Protein 5LKY (pdb70)

Solvent-accessible surface area: 39377 Å² total

GO terms:
  GO:0008747 N-acetylneuraminate lyase activity (F, EXP)

CATH classification: 3.20.20.70

Organism: Staphylococcus aureus (strain NCTC 8325 / PS 47) (NCBI:txid93061)

Structure (mmCIF, N/CA/C/O backbone):
data_5LKY
#
_entry.id   5LKY
#
_cell.length_a   55.490
_cell.length_b   134.300
_cell.length_c   79.460
_cell.angle_alpha   90.00
_cell.angle_beta   108.10
_cell.angle_gamma   90.00
#
_symmetry.space_group_name_H-M   'P 1 21 1'
#
loop_
_entity.id
_entity.type
_entity.pdbx_description
1 polymer 'N-acetylneuraminate lyase'
2 non-polymer DI(HYDROXYETHYL)ETHER
3 water water
#
loop_
_atom_site.group_PDB
_atom_site.id
_atom_site.type_symbol
_atom_site.label_atom_id
_atom_site.label_alt_id
_atom_site.label_comp_id
_atom_site.label_asym_id
_atom_site.label_entity_id
_atom_site.label_seq_id
_atom_site.pdbx_PDB_ins_code
_atom_site.Cartn_x
_atom_site.Cartn_y
_atom_site.Cartn_z
_atom_site.occupancy
_atom_site.B_iso_or_equiv
_atom_site.auth_seq_id
_atom_site.auth_comp_id
_atom_site.auth_asym_id
_atom_site.auth_atom_id
_atom_site.pdbx_PDB_model_num
ATOM 1 N N . LYS A 1 10 ? 5.929 -7.920 -49.590 1.00 49.47 3 LYS A N 1
ATOM 2 C CA . LYS A 1 10 ? 5.307 -6.987 -48.597 1.00 48.10 3 LYS A CA 1
ATOM 3 C C . LYS A 1 10 ? 6.001 -7.079 -47.238 1.00 48.09 3 LYS A C 1
ATOM 4 O O . LYS A 1 10 ? 6.492 -8.149 -46.867 1.00 50.41 3 LYS A O 1
ATOM 10 N N . ASP A 1 11 ? 6.045 -5.959 -46.507 1.00 41.84 4 ASP A N 1
ATOM 11 C CA . ASP A 1 11 ? 6.422 -5.959 -45.086 1.00 39.69 4 ASP A CA 1
ATOM 12 C C . ASP A 1 11 ? 5.400 -6.816 -44.322 1.00 33.96 4 ASP A C 1
ATOM 13 O O . ASP A 1 11 ? 4.215 -6.839 -44.658 1.00 36.33 4 ASP A O 1
ATOM 18 N N . LEU A 1 12 ? 5.849 -7.543 -43.310 1.00 26.58 5 LEU A N 1
ATOM 19 C CA . LEU A 1 12 ? 5.011 -8.625 -42.775 1.00 24.40 5 LEU A CA 1
ATOM 20 C C . LEU A 1 12 ? 4.484 -8.380 -41.379 1.00 22.56 5 LEU A C 1
ATOM 21 O O . LEU A 1 12 ? 3.993 -9.310 -40.741 1.00 21.20 5 LEU A O 1
ATOM 26 N N . LYS A 1 13 ? 4.595 -7.151 -40.897 1.00 20.44 6 LYS A N 1
ATOM 27 C CA . LYS A 1 13 ? 4.031 -6.808 -39.608 1.00 21.09 6 LYS A CA 1
ATOM 28 C C . LYS A 1 13 ? 2.515 -6.979 -39.660 1.00 20.79 6 LYS A C 1
ATOM 29 O O . LYS A 1 13 ? 1.897 -6.854 -40.721 1.00 20.84 6 LYS A O 1
ATOM 35 N N . GLY A 1 14 ? 1.921 -7.218 -38.500 1.00 18.30 7 GLY A N 1
ATOM 36 C CA . GLY A 1 14 ? 0.477 -7.260 -38.406 1.00 18.67 7 GLY A CA 1
ATOM 37 C C . GLY A 1 14 ? -0.072 -8.469 -37.684 1.00 19.15 7 GLY A C 1
ATOM 38 O O . GLY A 1 14 ? 0.668 -9.269 -37.085 1.00 16.42 7 GLY A O 1
ATOM 39 N N . LEU A 1 15 ? -1.391 -8.591 -37.752 1.00 17.24 8 LEU A N 1
ATOM 40 C CA . LEU A 1 15 ? -2.095 -9.660 -37.046 1.00 17.80 8 LEU A CA 1
ATOM 41 C C . LEU A 1 15 ? -2.614 -10.683 -38.019 1.00 16.41 8 LEU A C 1
ATOM 42 O O . LEU A 1 15 ? -3.258 -10.332 -39.026 1.00 16.64 8 LEU A O 1
ATOM 47 N N . TYR A 1 16 ? -2.329 -11.948 -37.737 1.00 14.17 9 TYR A N 1
ATOM 48 C CA . TYR A 1 16 ? -2.610 -13.038 -38.646 1.00 13.74 9 TYR A CA 1
ATOM 49 C C . TYR A 1 16 ? -3.474 -14.111 -38.020 1.00 14.60 9 TYR A C 1
ATOM 50 O O . TYR A 1 16 ? -3.247 -14.519 -36.886 1.00 14.64 9 TYR A O 1
ATOM 59 N N . ALA A 1 17 ? -4.448 -14.608 -38.762 1.00 13.67 10 ALA A N 1
ATOM 60 C CA . ALA A 1 17 ? -5.114 -15.829 -38.354 1.00 14.54 10 ALA A CA 1
ATOM 61 C C . ALA A 1 17 ? -4.259 -17.016 -38.740 1.00 14.40 10 ALA A C 1
ATOM 62 O O . ALA A 1 17 ? -3.832 -17.127 -39.894 1.00 15.02 10 ALA A O 1
ATOM 64 N N . ALA A 1 18 ? -4.023 -17.906 -37.785 1.00 14.19 11 ALA A N 1
ATOM 65 C CA . ALA A 1 18 ? -3.479 -19.207 -38.094 1.00 14.39 11 ALA A CA 1
ATOM 66 C C . ALA A 1 18 ? -4.666 -20.004 -38.650 1.00 15.05 11 ALA A C 1
ATOM 67 O O . ALA A 1 18 ? -5.549 -20.400 -37.902 1.00 16.30 11 ALA A O 1
ATOM 69 N N . LEU A 1 19 ? -4.689 -20.186 -39.961 1.00 14.60 12 LEU A N 1
ATOM 70 C CA . LEU A 1 19 ? -5.883 -20.669 -40.649 1.00 15.08 12 LEU A CA 1
ATOM 71 C C . LEU A 1 19 ? -6.300 -22.054 -40.205 1.00 14.73 12 LEU A C 1
ATOM 72 O O . LEU A 1 19 ? -5.503 -23.005 -40.225 1.00 15.10 12 LEU A O 1
ATOM 77 N N . LEU A 1 20 ? -7.567 -22.173 -39.795 1.00 14.81 13 LEU A N 1
ATOM 78 C CA . LEU A 1 20 ? -8.151 -23.454 -39.427 1.00 14.51 13 LEU A CA 1
ATOM 79 C C . LEU A 1 20 ? -8.705 -24.092 -40.679 1.00 14.83 13 LEU A C 1
ATOM 80 O O . LEU A 1 20 ? -9.078 -23.377 -41.628 1.00 15.60 13 LEU A O 1
ATOM 85 N N . VAL A 1 21 ? -8.753 -25.413 -40.690 1.00 14.64 14 VAL A N 1
ATOM 86 C CA . VAL A 1 21 ? -9.160 -26.168 -41.895 1.00 15.99 14 VAL A CA 1
ATOM 87 C C . VAL A 1 21 ? -10.284 -27.121 -41.533 1.00 16.02 14 VAL A C 1
ATOM 88 O O . VAL A 1 21 ? -10.157 -27.882 -40.604 1.00 16.52 14 VAL A O 1
ATOM 92 N N . PRO A 1 22 ? -11.422 -27.043 -42.255 1.00 15.34 15 PRO A N 1
ATOM 93 C CA . PRO A 1 22 ? -12.527 -27.997 -42.038 1.00 15.99 15 PRO A CA 1
ATOM 94 C C . PRO A 1 22 ? -12.339 -29.288 -42.827 1.00 15.25 15 PRO A C 1
ATOM 95 O O . PRO A 1 22 ? -11.937 -29.236 -43.984 1.00 17.03 15 PRO A O 1
ATOM 99 N N . PHE A 1 23 ? -12.575 -30.439 -42.208 1.00 15.33 16 PHE A N 1
ATOM 100 C CA . PHE A 1 23 ? -12.475 -31.707 -42.875 1.00 16.83 16 PHE A CA 1
ATOM 101 C C . PHE A 1 23 ? -13.817 -32.427 -42.914 1.00 19.19 16 PHE A C 1
ATOM 102 O O . PHE A 1 23 ? -14.738 -32.100 -42.156 1.00 18.70 16 PHE A O 1
ATOM 110 N N . ASP A 1 24 ? -13.899 -33.411 -43.796 1.00 20.15 17 ASP A N 1
ATOM 111 C CA . ASP A 1 24 ? -14.960 -34.412 -43.691 1.00 20.92 17 ASP A CA 1
ATOM 112 C C . ASP A 1 24 ? -14.532 -35.585 -42.799 1.00 21.58 17 ASP A C 1
ATOM 113 O O . ASP A 1 24 ? -13.418 -35.596 -42.249 1.00 20.95 17 ASP A O 1
ATOM 118 N N . GLU A 1 25 ? -15.402 -36.590 -42.666 1.00 20.28 18 GLU A N 1
ATOM 119 C CA . GLU A 1 25 ? -15.148 -37.740 -41.799 1.00 22.16 18 GLU A CA 1
ATOM 120 C C . GLU A 1 25 ? -14.012 -38.679 -42.255 1.00 22.36 18 GLU A C 1
ATOM 121 O O . GLU A 1 25 ? -13.566 -39.538 -41.485 1.00 23.49 18 GLU A O 1
ATOM 127 N N . ASN A 1 26 ? -13.554 -38.511 -43.490 1.00 22.39 19 ASN A N 1
ATOM 128 C CA . ASN A 1 26 ? -12.443 -39.271 -44.029 1.00 22.72 19 ASN A CA 1
ATOM 129 C C . ASN A 1 26 ? -11.145 -38.456 -44.044 1.00 21.60 19 ASN A C 1
ATOM 130 O O . ASN A 1 26 ? -10.157 -38.863 -44.684 1.00 21.50 19 ASN A O 1
ATOM 135 N N . GLY A 1 27 ? -11.162 -37.318 -43.358 1.00 19.94 20 GLY A N 1
ATOM 136 C CA . GLY A 1 27 ? -10.014 -36.446 -43.274 1.00 19.77 20 GLY A CA 1
ATOM 137 C C . GLY A 1 27 ? -9.702 -35.720 -44.577 1.00 20.09 20 GLY A C 1
ATOM 138 O O . GLY A 1 27 ? -8.577 -35.298 -44.774 1.00 18.97 20 GLY A O 1
ATOM 139 N N . GLN A 1 28 ? -10.691 -35.551 -45.457 1.00 18.86 21 GLN A N 1
ATOM 140 C CA . GLN A 1 28 ? -10.515 -34.761 -46.665 1.00 19.50 21 GLN A CA 1
ATOM 141 C C . GLN A 1 28 ? -10.904 -33.310 -46.437 1.00 19.31 21 GLN A C 1
ATOM 142 O O . GLN A 1 28 ? -11.832 -33.012 -45.686 1.00 19.69 21 GLN A O 1
ATOM 148 N N . VAL A 1 29 ? -10.174 -32.406 -47.080 1.00 18.07 22 VAL A N 1
ATOM 149 C CA . VAL A 1 29 ? -10.382 -30.994 -46.940 1.00 18.77 22 VAL A CA 1
ATOM 150 C C . VAL A 1 29 ? -11.722 -30.591 -47.552 1.00 18.95 22 VAL A C 1
ATOM 151 O O . VAL A 1 29 ? -12.035 -31.001 -48.653 1.00 20.55 22 VAL A O 1
ATOM 155 N N . ASN A 1 30 ? -12.488 -29.818 -46.803 1.00 19.50 23 ASN A N 1
ATOM 156 C CA . ASN A 1 30 ? -13.724 -29.169 -47.285 1.00 20.29 23 ASN A CA 1
ATOM 157 C C . ASN A 1 30 ? -13.353 -27.808 -47.856 1.00 19.80 23 ASN A C 1
ATOM 158 O O . ASN A 1 30 ? -13.183 -26.837 -47.123 1.00 18.64 23 ASN A O 1
ATOM 163 N N . GLU A 1 31 ? -13.189 -27.742 -49.172 1.00 20.76 24 GLU A N 1
ATOM 164 C CA . GLU A 1 31 ? -12.653 -26.542 -49.811 1.00 22.69 24 GLU A CA 1
ATOM 165 C C . GLU A 1 31 ? -13.577 -25.339 -49.674 1.00 22.48 24 GLU A C 1
ATOM 166 O O . GLU A 1 31 ? -13.126 -24.210 -49.528 1.00 21.46 24 GLU A O 1
ATOM 172 N N . GLN A 1 32 ? -14.882 -25.584 -49.727 1.00 23.08 25 GLN A N 1
ATOM 173 C CA . GLN A 1 32 ? -15.853 -24.505 -49.609 1.00 24.76 25 GLN A CA 1
ATOM 174 C C . GLN A 1 32 ? -15.805 -23.899 -48.208 1.00 21.08 25 GLN A C 1
ATOM 175 O O . GLN A 1 32 ? -15.811 -22.679 -48.036 1.00 21.48 25 GLN A O 1
ATOM 181 N N . GLY A 1 33 ? -15.736 -24.760 -47.204 1.00 19.85 26 GLY A N 1
ATOM 182 C CA . GLY A 1 33 ? -15.617 -24.310 -45.837 1.00 18.92 26 GLY A CA 1
ATOM 183 C C . GLY A 1 33 ? -14.306 -23.586 -45.582 1.00 18.08 26 GLY A C 1
ATOM 184 O O . GLY A 1 33 ? -14.266 -22.596 -44.861 1.00 17.91 26 GLY A O 1
ATOM 185 N N . LEU A 1 34 ? -13.229 -24.087 -46.180 1.00 18.46 27 LEU A N 1
ATOM 186 C CA . LEU A 1 34 ? -11.915 -23.452 -46.022 1.00 17.99 27 LEU A CA 1
ATOM 187 C C . LEU A 1 34 ? -11.912 -22.036 -46.583 1.00 18.78 27 LEU A C 1
ATOM 188 O O . LEU A 1 34 ? -11.439 -21.097 -45.958 1.00 16.54 27 LEU A O 1
ATOM 193 N N . LYS A 1 35 ? -12.523 -21.855 -47.750 1.00 20.15 28 LYS A N 1
ATOM 194 C CA . LYS A 1 35 ? -12.658 -20.535 -48.320 1.00 21.14 28 LYS A CA 1
ATOM 195 C C . LYS A 1 35 ? -13.418 -19.586 -47.390 1.00 19.62 28 LYS A C 1
ATOM 196 O O . LYS A 1 35 ? -13.015 -18.440 -47.210 1.00 18.62 28 LYS A O 1
ATOM 202 N N . GLN A 1 36 ? -14.513 -20.070 -46.808 1.00 18.90 29 GLN A N 1
ATOM 203 C CA . GLN A 1 36 ? -15.292 -19.300 -45.842 1.00 19.61 29 GLN A CA 1
ATOM 204 C C . GLN A 1 36 ? -14.493 -18.904 -44.612 1.00 18.27 29 GLN A C 1
ATOM 205 O O . GLN A 1 36 ? -14.649 -17.811 -44.109 1.00 17.93 29 GLN A O 1
ATOM 211 N N . ILE A 1 37 ? -13.669 -19.814 -44.117 1.00 17.82 30 ILE A N 1
ATOM 212 C CA . ILE A 1 37 ? -12.850 -19.526 -42.941 1.00 17.21 30 ILE A CA 1
ATOM 213 C C . ILE A 1 37 ? -11.828 -18.437 -43.291 1.00 15.50 30 ILE A C 1
ATOM 214 O O . ILE A 1 37 ? -11.603 -17.492 -42.514 1.00 16.06 30 ILE A O 1
ATOM 219 N N . ALA A 1 38 ? -11.217 -18.554 -44.470 1.00 16.21 31 ALA A N 1
ATOM 220 C CA . ALA A 1 38 ? -10.237 -17.570 -44.904 1.00 17.49 31 ALA A CA 1
ATOM 221 C C . ALA A 1 38 ? -10.898 -16.188 -45.016 1.00 18.75 31 ALA A C 1
ATOM 222 O O . ALA A 1 38 ? -10.392 -15.203 -44.506 1.00 19.14 31 ALA A O 1
ATOM 224 N N . GLN A 1 39 ? -12.066 -16.134 -45.663 1.00 20.14 32 GLN A N 1
ATOM 225 C CA . GLN A 1 39 ? -12.802 -14.883 -45.784 1.00 21.15 32 GLN A CA 1
ATOM 226 C C . GLN A 1 39 ? -13.259 -14.329 -44.439 1.00 19.59 32 GLN A C 1
ATOM 227 O O . GLN A 1 39 ? -13.244 -13.115 -44.231 1.00 21.51 32 GLN A O 1
ATOM 233 N N . ASN A 1 40 ? -13.667 -15.203 -43.526 1.00 19.14 33 ASN A N 1
ATOM 234 C CA . ASN A 1 40 ? -14.043 -14.753 -42.184 1.00 19.90 33 ASN A CA 1
ATOM 235 C C . ASN A 1 40 ? -12.878 -14.011 -41.528 1.00 19.88 33 ASN A C 1
ATOM 236 O O . ASN A 1 40 ? -13.056 -12.968 -40.848 1.00 19.61 33 ASN A O 1
ATOM 241 N N . ALA A 1 41 ? -11.676 -14.562 -41.709 1.00 18.45 34 ALA A N 1
ATOM 242 C CA . ALA A 1 41 ? -10.516 -14.030 -41.000 1.00 18.75 34 ALA A CA 1
ATOM 243 C C . ALA A 1 41 ? -10.204 -12.604 -41.455 1.00 19.25 34 ALA A C 1
ATOM 244 O O . ALA A 1 41 ? -9.871 -11.722 -40.643 1.00 19.92 34 ALA A O 1
ATOM 246 N N . ILE A 1 42 ? -10.339 -12.380 -42.758 1.00 19.71 35 ILE A N 1
ATOM 247 C CA . ILE A 1 42 ? -10.002 -11.102 -43.369 1.00 20.72 35 ILE A CA 1
ATOM 248 C C . ILE A 1 42 ? -11.162 -10.110 -43.313 1.00 22.57 35 ILE A C 1
ATOM 249 O O . ILE A 1 42 ? -10.971 -8.971 -42.918 1.00 22.02 35 ILE A O 1
ATOM 254 N N . GLU A 1 43 ? -12.351 -10.552 -43.720 1.00 25.01 36 GLU A N 1
ATOM 255 C CA . GLU A 1 43 ? -13.508 -9.656 -43.871 1.00 25.31 36 GLU A CA 1
ATOM 256 C C . GLU A 1 43 ? -14.247 -9.360 -42.555 1.00 25.23 36 GLU A C 1
ATOM 257 O O . GLU A 1 43 ? -14.604 -8.214 -42.289 1.00 28.62 36 GLU A O 1
ATOM 263 N N . THR A 1 44 ? -14.439 -10.369 -41.717 1.00 22.73 37 THR A N 1
ATOM 264 C CA . THR A 1 44 ? -15.123 -10.212 -40.438 1.00 24.14 37 THR A CA 1
ATOM 265 C C . THR A 1 44 ? -14.172 -9.846 -39.293 1.00 23.17 37 THR A C 1
ATOM 266 O O . THR A 1 44 ? -14.426 -8.926 -38.508 1.00 24.77 37 THR A O 1
ATOM 270 N N . GLU A 1 45 ? -13.075 -10.579 -39.184 1.00 22.27 38 GLU A N 1
ATOM 271 C CA . GLU A 1 45 ? -12.153 -10.352 -38.088 1.00 21.25 38 GLU A CA 1
ATOM 272 C C . GLU A 1 45 ? -11.134 -9.268 -38.401 1.00 20.56 38 GLU A C 1
ATOM 273 O O . GLU A 1 45 ? -10.386 -8.870 -37.513 1.00 19.71 38 GLU A O 1
ATOM 279 N N . GLU A 1 46 ? -11.108 -8.784 -39.650 1.00 20.30 39 GLU A N 1
ATOM 280 C CA . GLU A 1 46 ? -10.335 -7.591 -40.027 1.00 20.30 39 GLU A CA 1
ATOM 281 C C . GLU A 1 46 ? -8.859 -7.774 -39.798 1.00 19.05 39 GLU A C 1
ATOM 282 O O . GLU A 1 46 ? -8.151 -6.846 -39.410 1.00 19.88 39 GLU A O 1
ATOM 288 N N . LEU A 1 47 ? -8.398 -8.979 -40.069 1.00 17.90 40 LEU A N 1
ATOM 289 C CA . LEU A 1 47 ? -6.974 -9.288 -39.890 1.00 18.22 40 LEU A CA 1
ATOM 290 C C . LEU A 1 47 ? -6.125 -8.876 -41.093 1.00 19.08 40 LEU A C 1
ATOM 291 O O . LEU A 1 47 ? -6.636 -8.611 -42.191 1.00 20.57 40 LEU A O 1
ATOM 296 N N . ASP A 1 48 ? -4.816 -8.823 -40.874 1.00 18.19 41 ASP A N 1
ATOM 297 C CA . ASP A 1 48 ? -3.861 -8.397 -41.903 1.00 18.75 41 ASP A CA 1
ATOM 298 C C . ASP A 1 48 ? -3.463 -9.507 -42.859 1.00 18.49 41 ASP A C 1
ATOM 299 O O . ASP A 1 48 ? -3.053 -9.250 -44.014 1.00 18.09 41 ASP A O 1
ATOM 304 N N . GLY A 1 49 ? -3.543 -10.746 -42.388 1.00 17.32 42 GLY A N 1
ATOM 305 C CA . GLY A 1 49 ? -3.061 -11.859 -43.155 1.00 17.65 42 GLY A CA 1
ATOM 306 C C . GLY A 1 49 ? -3.475 -13.208 -42.620 1.00 16.12 42 GLY A C 1
ATOM 307 O O . GLY A 1 49 ? -4.205 -13.307 -41.614 1.00 14.72 42 GLY A O 1
ATOM 308 N N . LEU A 1 50 ? -3.044 -14.239 -43.344 1.00 16.11 43 LEU A N 1
ATOM 309 C CA . LEU A 1 50 ? -3.265 -15.619 -42.960 1.00 15.66 43 LEU A CA 1
ATOM 310 C C . LEU A 1 50 ? -1.920 -16.311 -42.868 1.00 14.38 43 LEU A C 1
ATOM 311 O O . LEU A 1 50 ? -1.099 -16.139 -43.734 1.00 14.64 43 LEU A O 1
ATOM 316 N N . TYR A 1 51 ? -1.740 -17.089 -41.806 1.00 13.83 44 TYR A N 1
ATOM 317 C CA . TYR A 1 51 ? -0.624 -18.014 -41.654 1.00 13.65 44 TYR A CA 1
ATOM 318 C C . TYR A 1 51 ? -1.170 -19.391 -41.969 1.00 13.76 44 TYR A C 1
ATOM 319 O O . TYR A 1 51 ? -1.973 -19.937 -41.220 1.00 13.36 44 TYR A O 1
ATOM 328 N N . VAL A 1 52 ? -0.778 -19.934 -43.115 1.00 13.33 45 VAL A N 1
ATOM 329 C CA . VAL A 1 52 ? -1.395 -21.102 -43.700 1.00 13.05 45 VAL A CA 1
ATOM 330 C C . VAL A 1 52 ? -0.580 -22.384 -43.486 1.00 13.92 45 VAL A C 1
ATOM 331 O O . VAL A 1 52 ? 0.645 -22.407 -43.645 1.00 14.02 45 VAL A O 1
ATOM 335 N N . ASN A 1 53 ? -1.270 -23.473 -43.148 1.00 13.20 46 ASN A N 1
ATOM 336 C CA . ASN A 1 53 ? -0.671 -24.801 -42.931 1.00 13.33 46 ASN A CA 1
ATOM 337 C C . ASN A 1 53 ? 0.264 -24.813 -41.703 1.00 13.30 46 ASN A C 1
ATOM 338 O O . ASN A 1 53 ? 1.279 -25.546 -41.658 1.00 14.26 46 ASN A O 1
ATOM 343 N N . GLY A 1 54 ? -0.101 -24.000 -40.717 1.00 13.32 47 GLY A N 1
ATOM 344 C CA . GLY A 1 54 ? 0.517 -24.069 -39.404 1.00 13.77 47 GLY A CA 1
ATOM 345 C C . GLY A 1 54 ? -0.032 -25.206 -38.558 1.00 13.33 47 GLY A C 1
ATOM 346 O O . GLY A 1 54 ? -0.882 -26.017 -39.004 1.00 14.38 47 GLY A O 1
ATOM 347 N N . SER A 1 55 ? 0.401 -25.254 -37.307 1.00 13.21 48 SER A N 1
ATOM 348 C CA . SER A 1 55 ? -0.136 -26.228 -36.360 1.00 13.81 48 SER A CA 1
ATOM 349 C C . SER A 1 55 ? -1.663 -26.158 -36.285 1.00 14.28 48 SER A C 1
ATOM 350 O O . SER A 1 55 ? -2.339 -27.200 -36.233 1.00 15.13 48 SER A O 1
ATOM 353 N N . SER A 1 56 ? -2.175 -24.931 -36.251 1.00 14.76 49 SER A N 1
ATOM 354 C CA . SER A 1 56 ? -3.621 -24.678 -36.143 1.00 16.62 49 SER A CA 1
ATOM 355 C C . SER A 1 56 ? -4.434 -25.242 -37.286 1.00 16.98 49 SER A C 1
ATOM 356 O O . SER A 1 56 ? -5.640 -25.511 -37.130 1.00 17.11 49 SER A O 1
ATOM 359 N N . GLY A 1 57 ? -3.805 -25.412 -38.440 1.00 15.50 50 GLY A N 1
ATOM 360 C CA . GLY A 1 57 ? -4.489 -25.980 -39.585 1.00 16.42 50 GLY A CA 1
ATOM 361 C C . GLY A 1 57 ? -4.407 -27.475 -39.656 1.00 15.94 50 GLY A C 1
ATOM 362 O O . GLY A 1 57 ? -4.693 -28.055 -40.699 1.00 17.00 50 GLY A O 1
ATOM 363 N N . GLU A 1 58 ? -3.976 -28.112 -38.565 1.00 14.63 51 GLU A N 1
ATOM 364 C CA . GLU A 1 58 ? -3.789 -29.543 -38.506 1.00 15.36 51 GLU A CA 1
ATOM 365 C C . GLU A 1 58 ? -2.817 -30.017 -39.591 1.00 14.69 51 GLU A C 1
ATOM 366 O O . GLU A 1 58 ? -2.842 -31.159 -40.019 1.00 14.29 51 GLU A O 1
ATOM 372 N N . ASN A 1 59 ? -1.875 -29.142 -39.942 1.00 14.41 52 ASN A N 1
ATOM 373 C CA . ASN A 1 59 ? -0.987 -29.386 -41.056 1.00 14.80 52 ASN A CA 1
ATOM 374 C C . ASN A 1 59 ? -0.184 -30.672 -40.928 1.00 13.81 52 ASN A C 1
ATOM 375 O O . ASN A 1 59 ? 0.027 -31.368 -41.912 1.00 13.74 52 ASN A O 1
ATOM 380 N N . PHE A 1 60 ? 0.252 -31.003 -39.698 1.00 14.34 53 PHE A N 1
ATOM 381 C CA . PHE A 1 60 ? 1.107 -32.173 -39.511 1.00 14.60 53 PHE A CA 1
ATOM 382 C C . PHE A 1 60 ? 0.362 -33.518 -39.650 1.00 14.78 53 PHE A C 1
ATOM 383 O O . PHE A 1 60 ? 0.973 -34.562 -39.724 1.00 14.94 53 PHE A O 1
ATOM 391 N N . LEU A 1 61 ? -0.967 -33.457 -39.775 1.00 14.66 54 LEU A N 1
ATOM 392 C CA . LEU A 1 61 ? -1.786 -34.622 -40.043 1.00 14.81 54 LEU A CA 1
ATOM 393 C C . LEU A 1 61 ? -2.080 -34.782 -41.547 1.00 15.23 54 LEU A C 1
ATOM 394 O O . LEU A 1 61 ? -2.697 -35.762 -41.937 1.00 15.96 54 LEU A O 1
ATOM 399 N N . LEU A 1 62 ? -1.627 -33.835 -42.373 1.00 14.95 55 LEU A N 1
ATOM 400 C CA . LEU A 1 62 ? -2.000 -33.817 -43.800 1.00 15.29 55 LEU A CA 1
ATOM 401 C C . LEU A 1 62 ? -0.989 -34.514 -44.692 1.00 16.63 55 LEU A C 1
ATOM 402 O O . LEU A 1 62 ? 0.183 -34.658 -44.340 1.00 15.60 55 LEU A O 1
ATOM 407 N N . ASN A 1 63 ? -1.434 -34.940 -45.863 1.00 15.68 56 ASN A N 1
ATOM 408 C CA . ASN A 1 63 ? -0.485 -35.389 -46.888 1.00 16.17 56 ASN A CA 1
ATOM 409 C C . ASN A 1 63 ? -0.089 -34.228 -47.775 1.00 15.85 56 ASN A C 1
ATOM 410 O O . ASN A 1 63 ? -0.637 -33.151 -47.665 1.00 15.05 56 ASN A O 1
ATOM 415 N N . THR A 1 64 ? 0.913 -34.431 -48.624 1.00 16.22 57 THR A N 1
ATOM 416 C CA . THR A 1 64 ? 1.442 -33.335 -49.422 1.00 16.55 57 THR A CA 1
ATOM 417 C C . THR A 1 64 ? 0.435 -32.678 -50.368 1.00 16.52 57 THR A C 1
ATOM 418 O O . THR A 1 64 ? 0.382 -31.446 -50.481 1.00 16.56 57 THR A O 1
ATOM 422 N N . GLU A 1 65 ? -0.371 -33.503 -51.017 1.00 17.80 58 GLU A N 1
ATOM 423 C CA . GLU A 1 65 ? -1.396 -32.998 -51.925 1.00 18.10 58 GLU A CA 1
ATOM 424 C C . GLU A 1 65 ? -2.354 -32.094 -51.177 1.00 16.38 58 GLU A C 1
ATOM 425 O O . GLU A 1 65 ? -2.729 -31.017 -51.662 1.00 16.05 58 GLU A O 1
ATOM 431 N N . GLN A 1 66 ? -2.746 -32.514 -49.977 1.00 15.75 59 GLN A N 1
ATOM 432 C CA . GLN A 1 66 ? -3.654 -31.720 -49.147 1.00 15.19 59 GLN A CA 1
ATOM 433 C C . GLN A 1 66 ? -3.075 -30.369 -48.737 1.00 14.89 59 GLN A C 1
ATOM 434 O O . GLN A 1 66 ? -3.749 -29.358 -48.742 1.00 13.88 59 GLN A O 1
ATOM 440 N N . LYS A 1 67 ? -1.816 -30.366 -48.326 1.00 13.78 60 LYS A N 1
ATOM 441 C CA . LYS A 1 67 ? -1.137 -29.117 -48.016 1.00 14.25 60 LYS A CA 1
ATOM 442 C C . LYS A 1 67 ? -1.143 -28.161 -49.197 1.00 14.69 60 LYS A C 1
ATOM 443 O O . LYS A 1 67 ? -1.392 -26.976 -49.028 1.00 16.31 60 LYS A O 1
ATOM 449 N N . LYS A 1 68 ? -0.909 -28.671 -50.407 1.00 15.59 61 LYS A N 1
ATOM 450 C CA . LYS A 1 68 ? -0.918 -27.834 -51.586 1.00 16.08 61 LYS A CA 1
ATOM 451 C C . LYS A 1 68 ? -2.322 -27.270 -51.817 1.00 15.78 61 LYS A C 1
ATOM 452 O O . LYS A 1 68 ? -2.484 -26.111 -52.123 1.00 15.45 61 LYS A O 1
ATOM 458 N N . GLN A 1 69 ? -3.314 -28.130 -51.644 1.00 16.69 62 GLN A N 1
ATOM 459 C CA . GLN A 1 69 ? -4.704 -27.754 -51.781 1.00 18.52 62 GLN A CA 1
ATOM 460 C C . GLN A 1 69 ? -5.058 -26.597 -50.835 1.00 16.90 62 GLN A C 1
ATOM 461 O O . GLN A 1 69 ? -5.710 -25.615 -51.219 1.00 17.20 62 GLN A O 1
ATOM 467 N N . VAL A 1 70 ? -4.641 -26.707 -49.578 1.00 15.46 63 VAL A N 1
ATOM 468 C CA . VAL A 1 70 ? -4.903 -25.658 -48.624 1.00 14.66 63 VAL A CA 1
ATOM 469 C C . VAL A 1 70 ? -4.210 -24.356 -49.046 1.00 14.74 63 VAL A C 1
ATOM 470 O O . VAL A 1 70 ? -4.816 -23.292 -48.982 1.00 14.35 63 VAL A O 1
ATOM 474 N N . PHE A 1 71 ? -2.941 -24.420 -49.462 1.00 14.64 64 PHE A N 1
ATOM 475 C CA . PHE A 1 71 ? -2.235 -23.222 -49.901 1.00 14.84 64 PHE A CA 1
ATOM 476 C C . PHE A 1 71 ? -2.986 -22.536 -51.058 1.00 15.42 64 PHE A C 1
ATOM 477 O O . PHE A 1 71 ? -3.132 -21.312 -51.065 1.00 16.18 64 PHE A O 1
ATOM 485 N N . LYS A 1 72 ? -3.495 -23.335 -51.988 1.00 18.49 65 LYS A N 1
ATOM 486 C CA . LYS A 1 72 ? -4.133 -22.782 -53.192 1.00 20.10 65 LYS A CA 1
ATOM 487 C C . LYS A 1 72 ? -5.490 -22.146 -52.844 1.00 19.44 65 LYS A C 1
ATOM 488 O O . LYS A 1 72 ? -5.780 -20.999 -53.211 1.00 19.82 65 LYS A O 1
ATOM 494 N N . VAL A 1 73 ? -6.301 -22.876 -52.105 1.00 18.81 66 VAL A N 1
ATOM 495 C CA . VAL A 1 73 ? -7.621 -22.392 -51.709 1.00 19.00 66 VAL A CA 1
ATOM 496 C C . VAL A 1 73 ? -7.524 -21.134 -50.852 1.00 18.67 66 VAL A C 1
ATOM 497 O O . VAL A 1 73 ? -8.264 -20.189 -51.064 1.00 17.24 66 VAL A O 1
ATOM 501 N N . ALA A 1 74 ? -6.576 -21.078 -49.899 1.00 17.68 67 ALA A N 1
ATOM 502 C CA . ALA A 1 74 ? -6.447 -19.891 -49.081 1.00 17.65 67 ALA A CA 1
ATOM 503 C C . ALA A 1 74 ? -6.063 -18.693 -49.924 1.00 18.66 67 ALA A C 1
ATOM 504 O O . ALA A 1 74 ? -6.581 -17.612 -49.708 1.00 21.00 67 ALA A O 1
ATOM 506 N N . LYS A 1 75 ? -5.144 -18.884 -50.867 1.00 19.64 68 LYS A N 1
ATOM 507 C CA . LYS A 1 75 ? -4.663 -17.797 -51.716 1.00 22.23 68 LYS A CA 1
ATOM 508 C C . LYS A 1 75 ? -5.817 -17.258 -52.579 1.00 22.25 68 LYS A C 1
ATOM 509 O O . LYS A 1 75 ? -6.025 -16.035 -52.678 1.00 23.85 68 LYS A O 1
ATOM 515 N N . GLU A 1 76 ? -6.580 -18.181 -53.139 1.00 22.65 69 GLU A N 1
ATOM 516 C CA . GLU A 1 76 ? -7.701 -17.819 -54.027 1.00 25.00 69 GLU A CA 1
ATOM 517 C C . GLU A 1 76 ? -8.849 -17.136 -53.292 1.00 24.40 69 GLU A C 1
ATOM 518 O O . GLU A 1 76 ? -9.574 -16.321 -53.878 1.00 23.62 69 GLU A O 1
ATOM 524 N N . ALA A 1 77 ? -8.959 -17.402 -51.995 1.00 21.91 70 ALA A N 1
ATOM 525 C CA . ALA A 1 77 ? -10.027 -16.856 -51.159 1.00 23.40 70 ALA A CA 1
ATOM 526 C C . ALA A 1 77 ? -9.870 -15.393 -50.788 1.00 24.27 70 ALA A C 1
ATOM 527 O O . ALA A 1 77 ? -10.854 -14.751 -50.425 1.00 26.31 70 ALA A O 1
ATOM 529 N N . VAL A 1 78 ? -8.656 -14.859 -50.881 1.00 24.04 71 VAL A N 1
ATOM 530 C CA . VAL A 1 78 ? -8.372 -13.516 -50.398 1.00 25.60 71 VAL A CA 1
ATOM 531 C C . VAL A 1 78 ? -7.780 -12.589 -51.453 1.00 26.36 71 VAL A C 1
ATOM 532 O O . VAL A 1 78 ? -7.203 -13.040 -52.447 1.00 24.89 71 VAL A O 1
ATOM 536 N N . GLY A 1 79 ? -7.915 -11.288 -51.200 1.00 26.75 72 GLY A N 1
ATOM 537 C CA . GLY A 1 79 ? -7.460 -10.239 -52.130 1.00 28.28 72 GLY A CA 1
ATOM 538 C C . GLY A 1 79 ? -5.963 -10.045 -52.069 1.00 29.87 72 GLY A C 1
ATOM 539 O O . GLY A 1 79 ? -5.317 -10.532 -51.148 1.00 28.33 72 GLY A O 1
ATOM 540 N N . ASP A 1 80 ? -5.406 -9.319 -53.033 1.00 30.90 73 ASP A N 1
ATOM 541 C CA . ASP A 1 80 ? -3.957 -9.233 -53.163 1.00 34.16 73 ASP A CA 1
ATOM 542 C C . ASP A 1 80 ? -3.263 -8.348 -52.109 1.00 30.43 73 ASP A C 1
ATOM 543 O O . ASP A 1 80 ? -2.047 -8.394 -51.997 1.00 33.53 73 ASP A O 1
ATOM 548 N N . LYS A 1 81 ? -4.025 -7.583 -51.323 1.00 28.40 74 LYS A N 1
ATOM 549 C CA . LYS A 1 81 ? -3.456 -6.832 -50.189 1.00 27.27 74 LYS A CA 1
ATOM 550 C C . LYS A 1 81 ? -3.316 -7.655 -48.901 1.00 26.24 74 LYS A C 1
ATOM 551 O O . LYS A 1 81 ? -2.698 -7.187 -47.939 1.00 24.62 74 LYS A O 1
ATOM 557 N N . VAL A 1 82 ? -3.878 -8.856 -48.881 1.00 22.49 75 VAL A N 1
ATOM 558 C CA . VAL A 1 82 ? -3.785 -9.724 -47.696 1.00 20.94 75 VAL A CA 1
ATOM 559 C C . VAL A 1 82 ? -2.377 -10.337 -47.671 1.00 19.79 75 VAL A C 1
ATOM 560 O O . VAL A 1 82 ? -1.894 -10.827 -48.697 1.00 18.90 75 VAL A O 1
ATOM 564 N N . LYS A 1 83 ? -1.733 -10.294 -46.501 1.00 18.23 76 LYS A N 1
ATOM 565 C CA . LYS A 1 83 ? -0.413 -10.899 -46.310 1.00 18.73 76 LYS A CA 1
ATOM 566 C C . LYS A 1 83 ? -0.564 -12.398 -46.097 1.00 19.33 76 LYS A C 1
ATOM 567 O O . LYS A 1 83 ? -1.485 -12.840 -45.415 1.00 18.50 76 LYS A O 1
ATOM 573 N N . LEU A 1 84 ? 0.318 -13.179 -46.717 1.00 17.13 77 LEU A N 1
ATOM 574 C CA . LEU A 1 84 ? 0.211 -14.621 -46.702 1.00 16.81 77 LEU A CA 1
ATOM 575 C C . LEU A 1 84 ? 1.552 -15.239 -46.351 1.00 16.95 77 LEU A C 1
ATOM 576 O O . LEU A 1 84 ? 2.542 -15.027 -47.044 1.00 16.24 77 LEU A O 1
ATOM 581 N N . ILE A 1 85 ? 1.572 -15.978 -45.242 1.00 14.53 78 ILE A N 1
ATOM 582 C CA . ILE A 1 85 ? 2.738 -16.719 -44.834 1.00 14.34 78 ILE A CA 1
ATOM 583 C C . ILE A 1 85 ? 2.421 -18.203 -44.934 1.00 14.15 78 ILE A C 1
ATOM 584 O O . ILE A 1 85 ? 1.383 -18.705 -44.439 1.00 14.37 78 ILE A O 1
ATOM 589 N N . ALA A 1 86 ? 3.325 -18.922 -45.592 1.00 13.72 79 ALA A N 1
ATOM 590 C CA . ALA A 1 86 ? 3.170 -20.346 -45.810 1.00 13.57 79 ALA A CA 1
ATOM 591 C C . ALA A 1 86 ? 4.074 -21.173 -44.897 1.00 13.59 79 ALA A C 1
ATOM 592 O O . ALA A 1 86 ? 5.295 -21.147 -45.043 1.00 12.91 79 ALA A O 1
ATOM 594 N N . GLN A 1 87 ? 3.479 -21.931 -43.973 1.00 13.06 80 GLN A N 1
ATOM 595 C CA . GLN A 1 87 ? 4.257 -22.832 -43.129 1.00 13.60 80 GLN A CA 1
ATOM 596 C C . GLN A 1 87 ? 4.455 -24.140 -43.898 1.00 13.28 80 GLN A C 1
ATOM 597 O O . GLN A 1 87 ? 3.492 -24.858 -44.232 1.00 13.02 80 GLN A O 1
ATOM 603 N N . VAL A 1 88 ? 5.707 -24.418 -44.229 1.00 13.18 81 VAL A N 1
ATOM 604 C CA . VAL A 1 88 ? 6.101 -25.565 -45.064 1.00 14.56 81 VAL A CA 1
ATOM 605 C C . VAL A 1 88 ? 6.990 -26.559 -44.333 1.00 14.35 81 VAL A C 1
ATOM 606 O O . VAL A 1 88 ? 7.449 -27.556 -44.894 1.00 14.90 81 VAL A O 1
ATOM 610 N N . GLY A 1 89 ? 7.253 -26.296 -43.064 1.00 15.80 82 GLY A N 1
ATOM 611 C CA . GLY A 1 89 ? 8.127 -27.168 -42.296 1.00 16.77 82 GLY A CA 1
ATOM 612 C C . GLY A 1 89 ? 7.520 -28.539 -42.192 1.00 17.99 82 GLY A C 1
ATOM 613 O O . GLY A 1 89 ? 6.286 -28.714 -42.134 1.00 19.20 82 GLY A O 1
ATOM 614 N N . SER A 1 90 ? 8.401 -29.519 -42.197 1.00 17.94 83 SER A N 1
ATOM 615 C CA . SER A 1 90 ? 8.044 -30.914 -42.298 1.00 18.77 83 SER A CA 1
ATOM 616 C C . SER A 1 90 ? 9.306 -31.648 -41.921 1.00 18.95 83 SER A C 1
ATOM 617 O O . SER A 1 90 ? 10.416 -31.138 -42.180 1.00 19.56 83 SER A O 1
ATOM 620 N N . LEU A 1 91 ? 9.172 -32.852 -41.372 1.00 16.98 84 LEU A N 1
ATOM 621 C CA . LEU A 1 91 ? 10.363 -33.662 -41.099 1.00 18.19 84 LEU A CA 1
ATOM 622 C C . LEU A 1 91 ? 10.991 -34.172 -42.405 1.00 17.64 84 LEU A C 1
ATOM 623 O O . LEU A 1 91 ? 12.132 -34.599 -42.411 1.00 17.50 84 LEU A O 1
ATOM 628 N N . ASP A 1 92 ? 10.208 -34.155 -43.488 1.00 16.88 85 ASP A N 1
ATOM 629 C CA . ASP A 1 92 ? 10.681 -34.535 -44.813 1.00 15.84 85 ASP A CA 1
ATOM 630 C C . ASP A 1 92 ? 11.151 -33.271 -45.532 1.00 15.66 85 ASP A C 1
ATOM 631 O O . ASP A 1 92 ? 10.370 -32.490 -46.046 1.00 15.05 85 ASP A O 1
ATOM 636 N N . LEU A 1 93 ? 12.462 -33.055 -45.550 1.00 15.70 86 LEU A N 1
ATOM 637 C CA . LEU A 1 93 ? 13.026 -31.865 -46.174 1.00 15.95 86 LEU A CA 1
ATOM 638 C C . LEU A 1 93 ? 12.652 -31.722 -47.643 1.00 15.59 86 LEU A C 1
ATOM 639 O O . LEU A 1 93 ? 12.437 -30.614 -48.135 1.00 15.60 86 LEU A O 1
ATOM 644 N N . ASN A 1 94 ? 12.608 -32.845 -48.357 1.00 15.84 87 ASN A N 1
ATOM 645 C CA . ASN A 1 94 ? 12.216 -32.819 -49.758 1.00 16.15 87 ASN A CA 1
ATOM 646 C C . ASN A 1 94 ? 10.794 -32.290 -49.904 1.00 16.18 87 ASN A C 1
ATOM 647 O O . ASN A 1 94 ? 10.526 -31.514 -50.811 1.00 16.19 87 ASN A O 1
ATOM 652 N N . GLU A 1 95 ? 9.909 -32.673 -48.972 1.00 15.93 88 GLU A N 1
ATOM 653 C CA . GLU A 1 95 ? 8.535 -32.157 -48.953 1.00 16.01 88 GLU A CA 1
ATOM 654 C C . GLU A 1 95 ? 8.497 -30.672 -48.596 1.00 14.74 88 GLU A C 1
ATOM 655 O O . GLU A 1 95 ? 7.774 -29.894 -49.215 1.00 14.67 88 GLU A O 1
ATOM 661 N N . ALA A 1 96 ? 9.261 -30.273 -47.580 1.00 14.10 89 ALA A N 1
ATOM 662 C CA . ALA A 1 96 ? 9.360 -28.872 -47.228 1.00 14.12 89 ALA A CA 1
ATOM 663 C C . ALA A 1 96 ? 9.777 -28.001 -48.427 1.00 14.04 89 ALA A C 1
ATOM 664 O O . ALA A 1 96 ? 9.248 -26.914 -48.654 1.00 14.41 89 ALA A O 1
ATOM 666 N N . ILE A 1 97 ? 10.754 -28.490 -49.182 1.00 14.29 90 ILE A N 1
ATOM 667 C CA . ILE A 1 97 ? 11.232 -27.781 -50.359 1.00 14.87 90 ILE A CA 1
ATOM 668 C C . ILE A 1 97 ? 10.177 -27.733 -51.456 1.00 14.90 90 ILE A C 1
ATOM 669 O O . ILE A 1 97 ? 9.934 -26.666 -51.996 1.00 16.48 90 ILE A O 1
ATOM 674 N N . GLU A 1 98 ? 9.522 -28.865 -51.727 1.00 15.78 91 GLU A N 1
ATOM 675 C CA . GLU A 1 98 ? 8.421 -28.943 -52.707 1.00 17.35 91 GLU A CA 1
ATOM 676 C C . GLU A 1 98 ? 7.303 -27.936 -52.373 1.00 16.27 91 GLU A C 1
ATOM 677 O O . GLU A 1 98 ? 6.824 -27.200 -53.237 1.00 15.29 91 GLU A O 1
ATOM 683 N N . LEU A 1 99 ? 6.905 -27.899 -51.107 1.00 15.22 92 LEU A N 1
ATOM 684 C CA . LEU A 1 99 ? 5.846 -27.008 -50.652 1.00 15.36 92 LEU A CA 1
ATOM 685 C C . LEU A 1 99 ? 6.287 -25.563 -50.691 1.00 14.98 92 LEU A C 1
ATOM 686 O O . LEU A 1 99 ? 5.504 -24.678 -50.994 1.00 15.50 92 LEU A O 1
ATOM 691 N N . GLY A 1 100 ? 7.545 -25.312 -50.344 1.00 14.60 93 GLY A N 1
ATOM 692 C CA . GLY A 1 100 ? 8.090 -23.971 -50.341 1.00 15.44 93 GLY A CA 1
ATOM 693 C C . GLY A 1 100 ? 8.096 -23.398 -51.757 1.00 16.08 93 GLY A C 1
ATOM 694 O O . GLY A 1 100 ? 7.750 -22.234 -51.970 1.00 16.25 93 GLY A O 1
ATOM 695 N N . LYS A 1 101 ? 8.466 -24.234 -52.719 1.00 16.75 94 LYS A N 1
ATOM 696 C CA . LYS A 1 101 ? 8.487 -23.818 -54.120 1.00 17.87 94 LYS A CA 1
ATOM 697 C C . LYS A 1 101 ? 7.069 -23.547 -54.585 1.00 18.25 94 LYS A C 1
ATOM 698 O O . LYS A 1 101 ? 6.793 -22.535 -55.236 1.00 18.88 94 LYS A O 1
ATOM 704 N N . TYR A 1 102 ? 6.166 -24.440 -54.210 1.00 18.11 95 TYR A N 1
ATOM 705 C CA . TYR A 1 102 ? 4.740 -24.281 -54.545 1.00 18.11 95 TYR A CA 1
ATOM 706 C C . TYR A 1 102 ? 4.110 -22.990 -54.006 1.00 16.78 95 TYR A C 1
ATOM 707 O O . TYR A 1 102 ? 3.498 -22.205 -54.749 1.00 17.89 95 TYR A O 1
ATOM 716 N N . ALA A 1 103 ? 4.278 -22.733 -52.702 1.00 16.25 96 ALA A N 1
ATOM 717 C CA . ALA A 1 103 ? 3.766 -21.527 -52.100 1.00 16.28 96 ALA A CA 1
ATOM 718 C C . ALA A 1 103 ? 4.400 -20.281 -52.690 1.00 15.99 96 ALA A C 1
ATOM 719 O O . ALA A 1 103 ? 3.735 -19.267 -52.872 1.00 18.36 96 ALA A O 1
ATOM 721 N N . THR A 1 104 ? 5.685 -20.364 -53.008 1.00 16.76 97 THR A N 1
ATOM 722 C CA . THR A 1 104 ? 6.405 -19.233 -53.547 1.00 18.09 97 THR A CA 1
ATOM 723 C C . THR A 1 104 ? 5.832 -18.906 -54.929 1.00 18.83 97 THR A C 1
ATOM 724 O O . THR A 1 104 ? 5.562 -17.735 -55.219 1.00 19.43 97 THR A O 1
ATOM 728 N N . GLU A 1 105 ? 5.599 -19.945 -55.722 1.00 20.91 98 GLU A N 1
ATOM 729 C CA . GLU A 1 105 ? 4.992 -19.806 -57.064 1.00 23.29 98 GLU A CA 1
ATOM 730 C C . GLU A 1 105 ? 3.581 -19.220 -56.992 1.00 23.21 98 GLU A C 1
ATOM 731 O O . GLU A 1 105 ? 3.215 -18.394 -57.819 1.00 23.92 98 GLU A O 1
ATOM 737 N N . LEU A 1 106 ? 2.800 -19.605 -55.987 1.00 21.49 99 LEU A N 1
ATOM 738 C CA . LEU A 1 106 ? 1.488 -18.981 -55.731 1.00 22.23 99 LEU A CA 1
ATOM 739 C C . LEU A 1 106 ? 1.541 -17.536 -55.249 1.00 22.40 99 LEU A C 1
ATOM 740 O O . LEU A 1 106 ? 0.504 -16.859 -55.216 1.00 25.33 99 LEU A O 1
ATOM 745 N N . GLY A 1 107 ? 2.712 -17.062 -54.841 1.00 20.53 100 GLY A N 1
ATOM 746 C CA . GLY A 1 107 ? 2.875 -15.696 -54.431 1.00 19.00 100 GLY A CA 1
ATOM 747 C C . GLY A 1 107 ? 2.763 -15.428 -52.940 1.00 18.24 100 GLY A C 1
ATOM 748 O O . GLY A 1 107 ? 2.536 -14.312 -52.541 1.00 18.74 100 GLY A O 1
ATOM 749 N N . TYR A 1 108 ? 2.957 -16.442 -52.114 1.00 17.00 101 TYR A N 1
ATOM 750 C CA . TYR A 1 108 ? 2.993 -16.213 -50.676 1.00 16.58 101 TYR A CA 1
ATOM 751 C C . TYR A 1 108 ? 4.179 -15.312 -50.363 1.00 17.17 101 TYR A C 1
ATOM 752 O O . TYR A 1 108 ? 5.246 -15.483 -50.952 1.00 18.13 101 TYR A O 1
ATOM 761 N N . ASP A 1 109 ? 3.977 -14.396 -49.427 1.00 16.61 102 ASP A N 1
ATOM 762 C CA . ASP A 1 109 ? 4.934 -13.341 -49.098 1.00 17.79 102 ASP A CA 1
ATOM 763 C C . ASP A 1 109 ? 6.159 -13.826 -48.350 1.00 18.16 102 ASP A C 1
ATOM 764 O O . ASP A 1 109 ? 7.210 -13.206 -48.436 1.00 17.63 102 ASP A O 1
ATOM 769 N N . ALA A 1 110 ? 6.019 -14.922 -47.605 1.00 16.88 103 ALA A N 1
ATOM 770 C CA . ALA A 1 110 ? 7.143 -15.546 -46.898 1.00 16.05 103 ALA A CA 1
ATOM 771 C C . ALA A 1 110 ? 6.803 -16.989 -46.604 1.00 15.82 103 ALA A C 1
ATOM 772 O O . ALA A 1 110 ? 5.626 -17.407 -46.622 1.00 15.04 103 ALA A O 1
ATOM 774 N N . LEU A 1 111 ? 7.844 -17.761 -46.375 1.00 14.39 104 LEU A N 1
ATOM 775 C CA . LEU A 1 111 ? 7.718 -19.107 -45.876 1.00 13.74 104 LEU A CA 1
ATOM 776 C C . LEU A 1 111 ? 8.021 -19.100 -44.380 1.00 13.26 104 LEU A C 1
ATOM 777 O O . LEU A 1 111 ? 8.639 -18.157 -43.857 1.00 14.38 104 LEU A O 1
ATOM 782 N N . SER A 1 112 ? 7.566 -20.162 -43.726 1.00 12.71 105 SER A N 1
ATOM 783 C CA . SER A 1 112 ? 7.828 -20.405 -42.318 1.00 13.06 105 SER A CA 1
ATOM 784 C C . SER A 1 112 ? 8.030 -21.896 -42.138 1.00 12.78 105 SER A C 1
ATOM 785 O O . SER A 1 112 ? 7.503 -22.702 -42.894 1.00 13.15 105 SER A O 1
ATOM 788 N N . ALA A 1 113 ? 8.826 -22.300 -41.142 1.00 12.77 106 ALA A N 1
ATOM 789 C CA . ALA A 1 113 ? 9.061 -23.711 -40.951 1.00 12.76 106 ALA A CA 1
ATOM 790 C C . ALA A 1 113 ? 9.307 -24.011 -39.489 1.00 12.72 106 ALA A C 1
ATOM 791 O O . ALA A 1 113 ? 10.131 -23.353 -38.839 1.00 12.15 106 ALA A O 1
ATOM 793 N N . VAL A 1 114 ? 8.538 -24.958 -38.966 1.00 13.05 107 VAL A N 1
ATOM 794 C CA . VAL A 1 114 ? 8.728 -25.424 -37.624 1.00 13.42 107 VAL A CA 1
ATOM 795 C C . VAL A 1 114 ? 10.125 -26.024 -37.485 1.00 13.18 107 VAL A C 1
ATOM 796 O O . VAL A 1 114 ? 10.675 -26.595 -38.430 1.00 13.19 107 VAL A O 1
ATOM 800 N N . THR A 1 115 ? 10.698 -25.871 -36.313 1.00 13.61 108 THR A N 1
ATOM 801 C CA . THR A 1 115 ? 11.981 -26.532 -36.043 1.00 14.39 108 THR A CA 1
ATOM 802 C C . THR A 1 115 ? 11.789 -28.047 -36.137 1.00 14.78 108 THR A C 1
ATOM 803 O O . THR A 1 115 ? 10.866 -28.565 -35.532 1.00 15.33 108 THR A O 1
ATOM 807 N N . PRO A 1 116 ? 12.673 -28.761 -36.859 1.00 14.94 109 PRO A N 1
ATOM 808 C CA . PRO A 1 116 ? 12.565 -30.224 -36.928 1.00 15.87 109 PRO A CA 1
ATOM 809 C C . PRO A 1 116 ? 12.471 -30.858 -35.548 1.00 16.03 109 PRO A C 1
ATOM 810 O O . PRO A 1 116 ? 13.241 -30.502 -34.663 1.00 17.52 109 PRO A O 1
ATOM 814 N N . PHE A 1 117 ? 11.517 -31.775 -35.392 1.00 15.51 110 PHE A N 1
ATOM 815 C CA . PHE A 1 117 ? 11.181 -32.381 -34.103 1.00 16.08 110 PHE A CA 1
ATOM 816 C C . PHE A 1 117 ? 11.214 -33.918 -34.206 1.00 15.16 110 PHE A C 1
ATOM 817 O O . PHE A 1 117 ? 11.694 -34.471 -35.200 1.00 13.64 110 PHE A O 1
ATOM 825 N N . TYR A 1 118 ? 10.708 -34.573 -33.159 1.00 14.76 111 TYR A N 1
ATOM 826 C CA . TYR A 1 118 ? 10.735 -36.025 -32.958 1.00 14.47 111 TYR A CA 1
ATOM 827 C C . TYR A 1 118 ? 12.161 -36.544 -32.717 1.00 14.41 111 TYR A C 1
ATOM 828 O O . TYR A 1 118 ? 12.493 -36.920 -31.584 1.00 15.51 111 TYR A O 1
ATOM 837 N N . TYR A 1 119 ? 12.997 -36.548 -33.754 1.00 13.23 112 TYR A N 1
ATOM 838 C CA . TYR A 1 119 ? 14.387 -36.949 -33.580 1.00 13.96 112 TYR A CA 1
ATOM 839 C C . TYR A 1 119 ? 15.174 -35.866 -32.834 1.00 14.58 112 TYR A C 1
ATOM 840 O O . TYR A 1 119 ? 14.900 -34.684 -33.013 1.00 14.86 112 TYR A O 1
ATOM 849 N N . PRO A 1 120 ? 16.208 -36.260 -32.077 1.00 15.76 113 PRO A N 1
ATOM 850 C CA . PRO A 1 120 ? 17.065 -35.268 -31.427 1.00 17.08 113 PRO A CA 1
ATOM 851 C C . PRO A 1 120 ? 18.120 -34.663 -32.356 1.00 17.60 113 PRO A C 1
ATOM 852 O O . PRO A 1 120 ? 19.330 -34.925 -32.197 1.00 19.08 113 PRO A O 1
ATOM 856 N N . PHE A 1 121 ? 17.668 -33.875 -33.326 1.00 16.06 114 PHE A N 1
ATOM 857 C CA . PHE A 1 121 ? 18.546 -33.195 -34.274 1.00 15.67 114 PHE A CA 1
ATOM 858 C C . PHE A 1 121 ? 19.441 -32.224 -33.523 1.00 16.20 114 PHE A C 1
ATOM 859 O O . PHE A 1 121 ? 19.020 -31.582 -32.543 1.00 16.19 114 PHE A O 1
ATOM 867 N N . THR A 1 122 ? 20.677 -32.121 -33.968 1.00 16.36 115 THR A N 1
ATOM 868 C CA . THR A 1 122 ? 21.566 -31.121 -33.419 1.00 16.69 115 THR A CA 1
ATOM 869 C C . THR A 1 122 ? 21.187 -29.737 -33.915 1.00 16.22 115 THR A C 1
ATOM 870 O O . THR A 1 122 ? 20.510 -29.598 -34.933 1.00 14.75 115 THR A O 1
ATOM 874 N N . PHE A 1 123 ? 21.711 -28.686 -33.287 1.00 16.60 116 PHE A N 1
ATOM 875 C CA . PHE A 1 123 ? 21.467 -27.365 -33.834 1.00 17.37 116 PHE A CA 1
ATOM 876 C C . PHE A 1 123 ? 22.018 -27.188 -35.251 1.00 17.45 116 PHE A C 1
ATOM 877 O O . PHE A 1 123 ? 21.398 -26.541 -36.079 1.00 16.96 116 PHE A O 1
ATOM 885 N N . GLU A 1 124 ? 23.170 -27.787 -35.570 1.00 18.07 117 GLU A N 1
ATOM 886 C CA . GLU A 1 124 ? 23.708 -27.645 -36.914 1.00 20.04 117 GLU A CA 1
ATOM 887 C C . GLU A 1 124 ? 22.761 -28.229 -37.972 1.00 16.42 117 GLU A C 1
ATOM 888 O O . GLU A 1 124 ? 22.635 -27.673 -39.062 1.00 16.15 117 GLU A O 1
ATOM 894 N N . GLU A 1 125 ? 22.085 -29.313 -37.615 1.00 15.99 118 GLU A N 1
ATOM 895 C CA . GLU A 1 125 ? 21.158 -30.000 -38.506 1.00 14.52 118 GLU A CA 1
ATOM 896 C C . GLU A 1 125 ? 19.911 -29.141 -38.683 1.00 14.30 118 GLU A C 1
ATOM 897 O O . GLU A 1 125 ? 19.418 -28.986 -39.796 1.00 14.57 118 GLU A O 1
ATOM 903 N N . ILE A 1 126 ? 19.448 -28.553 -37.580 1.00 15.46 119 ILE A N 1
ATOM 904 C CA . ILE A 1 126 ? 18.340 -27.574 -37.619 1.00 15.48 119 ILE A CA 1
ATOM 905 C C . ILE A 1 126 ? 18.682 -26.353 -38.476 1.00 15.31 119 ILE A C 1
ATOM 906 O O . ILE A 1 126 ? 17.930 -25.951 -39.355 1.00 14.99 119 ILE A O 1
ATOM 911 N N . ARG A 1 127 ? 19.861 -25.769 -38.260 1.00 15.72 120 ARG A N 1
ATOM 912 C CA . ARG A 1 127 ? 20.282 -24.617 -39.026 1.00 16.05 120 ARG A CA 1
ATOM 913 C C . ARG A 1 127 ? 20.275 -24.894 -40.521 1.00 16.08 120 ARG A C 1
ATOM 914 O O . ARG A 1 127 ? 19.745 -24.108 -41.329 1.00 16.02 120 ARG A O 1
ATOM 922 N N . ASP A 1 128 ? 20.854 -26.024 -40.911 1.00 15.50 121 ASP A N 1
ATOM 923 C CA . ASP A 1 128 ? 21.009 -26.308 -42.303 1.00 16.90 121 ASP A CA 1
ATOM 924 C C . ASP A 1 128 ? 19.721 -26.757 -42.986 1.00 16.97 121 ASP A C 1
ATOM 925 O O . ASP A 1 128 ? 19.581 -26.602 -44.177 1.00 16.22 121 ASP A O 1
ATOM 930 N N . TYR A 1 129 ? 18.765 -27.256 -42.205 1.00 14.91 122 TYR A N 1
ATOM 931 C CA . TYR A 1 129 ? 17.402 -27.418 -42.716 1.00 14.65 122 TYR A CA 1
ATOM 932 C C . TYR A 1 129 ? 16.816 -26.093 -43.203 1.00 14.28 122 TYR A C 1
ATOM 933 O O . TYR A 1 129 ? 16.346 -25.999 -44.349 1.00 14.02 122 TYR A O 1
ATOM 942 N N . TYR A 1 130 ? 16.900 -25.047 -42.369 1.00 13.69 123 TYR A N 1
ATOM 943 C CA . TYR A 1 130 ? 16.428 -23.722 -42.762 1.00 13.60 123 TYR A CA 1
ATOM 944 C C . TYR A 1 130 ? 17.214 -23.241 -43.975 1.00 14.52 123 TYR A C 1
ATOM 945 O O . TYR A 1 130 ? 16.642 -22.810 -44.969 1.00 14.80 123 TYR A O 1
ATOM 954 N N . PHE A 1 131 ? 18.539 -23.379 -43.921 1.00 15.26 124 PHE A N 1
ATOM 955 C CA . PHE A 1 131 ? 19.380 -22.887 -45.027 1.00 16.82 124 PHE A CA 1
ATOM 956 C C . PHE A 1 131 ? 19.103 -23.617 -46.349 1.00 16.83 124 PHE A C 1
ATOM 957 O O . PHE A 1 131 ? 19.092 -22.995 -47.421 1.00 17.58 124 PHE A O 1
ATOM 965 N N . ASP A 1 132 ? 18.815 -24.916 -46.283 1.00 17.70 125 ASP A N 1
ATOM 966 C CA . ASP A 1 132 ? 18.517 -25.708 -47.472 1.00 18.03 125 ASP A CA 1
ATOM 967 C C . ASP A 1 132 ? 17.165 -25.324 -48.050 1.00 18.29 125 ASP A C 1
ATOM 968 O O . ASP A 1 132 ? 17.013 -25.241 -49.277 1.00 17.28 125 ASP A O 1
ATOM 973 N N . ILE A 1 133 ? 16.166 -25.082 -47.192 1.00 16.16 126 ILE A N 1
ATOM 974 C CA . ILE A 1 133 ? 14.876 -24.619 -47.724 1.00 16.72 126 ILE A CA 1
ATOM 975 C C . ILE A 1 133 ? 14.997 -23.291 -48.481 1.00 17.04 126 ILE A C 1
ATOM 976 O O . ILE A 1 133 ? 14.454 -23.117 -49.581 1.00 18.75 126 ILE A O 1
ATOM 981 N N . ILE A 1 134 ? 15.706 -22.346 -47.882 1.00 17.34 127 ILE A N 1
ATOM 982 C CA . ILE A 1 134 ? 15.929 -21.044 -48.477 1.00 17.86 127 ILE A CA 1
ATOM 983 C C . ILE A 1 134 ? 16.691 -21.171 -49.800 1.00 19.01 127 ILE A C 1
ATOM 984 O O . ILE A 1 134 ? 16.342 -20.501 -50.758 1.00 18.94 127 ILE A O 1
ATOM 989 N N . GLU A 1 135 ? 17.744 -21.977 -49.832 1.00 20.72 128 GLU A N 1
ATOM 990 C CA . GLU A 1 135 ? 18.535 -22.137 -51.065 1.00 23.73 128 GLU A CA 1
ATOM 991 C C . GLU A 1 135 ? 17.663 -22.625 -52.228 1.00 23.44 128 GLU A C 1
ATOM 992 O O . GLU A 1 135 ? 17.799 -22.161 -53.363 1.00 21.03 128 GLU A O 1
ATOM 998 N N . ALA A 1 136 ? 16.763 -23.561 -51.941 1.00 21.55 129 ALA A N 1
ATOM 999 C CA . ALA A 1 136 ? 15.925 -24.138 -52.980 1.00 21.39 129 ALA A CA 1
ATOM 1000 C C . ALA A 1 136 ? 14.753 -23.258 -53.383 1.00 22.17 129 ALA A C 1
ATOM 1001 O O . ALA A 1 136 ? 14.297 -23.354 -54.508 1.00 23.87 129 ALA A O 1
ATOM 1003 N N . THR A 1 137 ? 14.267 -22.393 -52.495 1.00 21.16 130 THR A N 1
ATOM 1004 C CA . THR A 1 137 ? 13.053 -21.624 -52.768 1.00 22.02 130 THR A CA 1
ATOM 1005 C C . THR A 1 137 ? 13.320 -20.166 -53.089 1.00 22.70 130 THR A C 1
ATOM 1006 O O . THR A 1 137 ? 12.533 -19.532 -53.783 1.00 23.28 130 THR A O 1
ATOM 1010 N N . GLN A 1 138 ? 14.421 -19.637 -52.551 1.00 23.93 131 GLN A N 1
ATOM 1011 C CA . GLN A 1 138 ? 14.792 -18.214 -52.620 1.00 26.59 131 GLN A CA 1
ATOM 1012 C C . GLN A 1 138 ? 13.764 -17.242 -52.044 1.00 25.87 131 GLN A C 1
ATOM 1013 O O . GLN A 1 138 ? 13.796 -16.053 -52.347 1.00 27.76 131 GLN A O 1
ATOM 1019 N N . ASN A 1 139 ? 12.891 -17.721 -51.162 1.00 21.99 132 ASN A N 1
ATOM 1020 C CA . ASN A 1 139 ? 11.916 -16.860 -50.528 1.00 21.00 132 ASN A CA 1
ATOM 1021 C C . ASN A 1 139 ? 12.423 -16.540 -49.126 1.00 19.13 132 ASN A C 1
ATOM 1022 O O . ASN A 1 139 ? 13.369 -17.170 -48.623 1.00 20.06 132 ASN A O 1
ATOM 1027 N N . ASN A 1 140 ? 11.793 -15.562 -48.500 1.00 18.72 133 ASN A N 1
ATOM 1028 C CA . ASN A 1 140 ? 12.101 -15.238 -47.123 1.00 19.82 133 ASN A CA 1
ATOM 1029 C C . ASN A 1 140 ? 11.534 -16.278 -46.184 1.00 18.70 133 ASN A C 1
ATOM 1030 O O . ASN A 1 140 ? 10.527 -16.925 -46.496 1.00 18.48 133 ASN A O 1
ATOM 1035 N N . MET A 1 141 ? 12.210 -16.454 -45.056 1.00 16.24 134 MET A N 1
ATOM 1036 C CA . MET A 1 141 ? 11.905 -17.541 -44.137 1.00 15.63 134 MET A CA 1
ATOM 1037 C C . MET A 1 141 ? 11.703 -16.988 -42.739 1.00 15.21 134 MET A C 1
ATOM 1038 O O . MET A 1 141 ? 12.507 -16.202 -42.237 1.00 15.67 134 MET A O 1
ATOM 1043 N N . ILE A 1 142 ? 10.650 -17.461 -42.102 1.00 13.56 135 ILE A N 1
ATOM 1044 C CA . ILE A 1 142 ? 10.370 -17.185 -40.711 1.00 14.22 135 ILE A CA 1
ATOM 1045 C C . ILE A 1 142 ? 10.503 -18.479 -39.905 1.00 14.69 135 ILE A C 1
ATOM 1046 O O . ILE A 1 142 ? 9.809 -19.474 -40.153 1.00 13.93 135 ILE A O 1
ATOM 1051 N N . ILE A 1 143 ? 11.378 -18.447 -38.896 1.00 14.15 136 ILE A N 1
ATOM 1052 C CA . ILE A 1 143 ? 11.552 -19.576 -37.980 1.00 15.61 136 ILE A CA 1
ATOM 1053 C C . ILE A 1 143 ? 10.279 -19.750 -37.171 1.00 15.47 136 ILE A C 1
ATOM 1054 O O . ILE A 1 143 ? 9.762 -18.774 -36.648 1.00 14.59 136 ILE A O 1
ATOM 1059 N N . TYR A 1 144 ? 9.791 -20.974 -37.031 1.00 14.26 137 TYR A N 1
ATOM 1060 C CA . TYR A 1 144 ? 8.642 -21.237 -36.184 1.00 14.91 137 TYR A CA 1
ATOM 1061 C C . TYR A 1 144 ? 9.111 -22.049 -34.978 1.00 14.67 137 TYR A C 1
ATOM 1062 O O . TYR A 1 144 ? 9.443 -23.235 -35.086 1.00 14.32 137 TYR A O 1
ATOM 1071 N N . ALA A 1 145 ? 9.200 -21.362 -33.856 1.00 14.83 138 ALA A N 1
ATOM 1072 C CA . ALA A 1 145 ? 9.656 -21.952 -32.606 1.00 15.78 138 ALA A CA 1
ATOM 1073 C C . ALA A 1 145 ? 8.461 -22.192 -31.715 1.00 16.58 138 ALA A C 1
ATOM 1074 O O . ALA A 1 145 ? 7.760 -21.255 -31.362 1.00 17.42 138 ALA A O 1
ATOM 1076 N N . ILE A 1 146 ? 8.241 -23.459 -31.359 1.00 16.97 139 ILE A N 1
ATOM 1077 C CA . ILE A 1 146 ? 7.122 -23.855 -30.496 1.00 17.36 139 ILE A CA 1
ATOM 1078 C C . ILE A 1 146 ? 7.606 -24.975 -29.545 1.00 17.21 139 ILE A C 1
ATOM 1079 O O . ILE A 1 146 ? 7.275 -26.171 -29.704 1.00 15.85 139 ILE A O 1
ATOM 1084 N N . PRO A 1 147 ? 8.474 -24.596 -28.592 1.00 18.18 140 PRO A N 1
ATOM 1085 C CA . PRO A 1 147 ? 9.138 -25.585 -27.742 1.00 19.22 140 PRO A CA 1
ATOM 1086 C C . PRO A 1 147 ? 8.186 -26.484 -26.938 1.00 20.73 140 PRO A C 1
ATOM 1087 O O . PRO A 1 147 ? 8.552 -27.621 -26.611 1.00 20.40 140 PRO A O 1
ATOM 1091 N N . ASP A 1 148 ? 6.986 -26.011 -26.621 1.00 22.78 141 ASP A N 1
ATOM 1092 C CA . ASP A 1 148 ? 6.080 -26.848 -25.835 1.00 26.60 141 ASP A CA 1
ATOM 1093 C C . ASP A 1 148 ? 5.568 -28.073 -26.606 1.00 26.16 141 ASP A C 1
ATOM 1094 O O . ASP A 1 148 ? 5.182 -29.059 -25.982 1.00 26.82 141 ASP A O 1
ATOM 1099 N N . LEU A 1 149 ? 5.612 -28.042 -27.939 1.00 22.78 142 LEU A N 1
ATOM 1100 C CA . LEU A 1 149 ? 5.245 -29.199 -28.761 1.00 21.97 142 LEU A CA 1
ATOM 1101 C C . LEU A 1 149 ? 6.439 -29.961 -29.315 1.00 21.45 142 LEU A C 1
ATOM 1102 O O . LEU A 1 149 ? 6.364 -31.179 -29.475 1.00 22.52 142 LEU A O 1
ATOM 1107 N N . THR A 1 150 ? 7.525 -29.259 -29.636 1.00 18.55 143 THR A N 1
ATOM 1108 C CA . THR A 1 150 ? 8.682 -29.896 -30.290 1.00 18.12 143 THR A CA 1
ATOM 1109 C C . THR A 1 150 ? 9.748 -30.356 -29.310 1.00 19.03 143 THR A C 1
ATOM 1110 O O . THR A 1 150 ? 10.568 -31.222 -29.648 1.00 18.86 143 THR A O 1
ATOM 1114 N N . GLY A 1 151 ? 9.796 -29.707 -28.149 1.00 20.52 144 GLY A N 1
ATOM 1115 C CA . GLY A 1 151 ? 10.873 -29.912 -27.173 1.00 22.99 144 GLY A CA 1
ATOM 1116 C C . GLY A 1 151 ? 12.195 -29.298 -27.596 1.00 23.68 144 GLY A C 1
ATOM 1117 O O . GLY A 1 151 ? 13.214 -29.530 -26.940 1.00 27.01 144 GLY A O 1
ATOM 1118 N N . VAL A 1 152 ? 12.181 -28.490 -28.658 1.00 21.80 145 VAL A N 1
ATOM 1119 C CA . VAL A 1 152 ? 13.373 -27.849 -29.194 1.00 21.70 145 VAL A CA 1
ATOM 1120 C C . VAL A 1 152 ? 13.444 -26.439 -28.660 1.00 24.19 145 VAL A C 1
ATOM 1121 O O . VAL A 1 152 ? 12.528 -25.646 -28.867 1.00 23.48 145 VAL A O 1
ATOM 1125 N N . ASN A 1 153 ? 14.542 -26.139 -27.981 1.00 25.50 146 ASN A N 1
ATOM 1126 C CA . ASN A 1 153 ? 14.797 -24.794 -27.508 1.00 27.75 146 ASN A CA 1
ATOM 1127 C C . ASN A 1 153 ? 15.938 -24.182 -28.323 1.00 27.87 146 ASN A C 1
ATOM 1128 O O . ASN A 1 153 ? 16.983 -24.820 -28.501 1.00 32.05 146 ASN A O 1
ATOM 1133 N N . ILE A 1 154 ? 15.720 -22.973 -28.830 1.00 25.72 147 ILE A N 1
ATOM 1134 C CA . ILE A 1 154 ? 16.740 -22.205 -29.554 1.00 25.06 147 ILE A CA 1
ATOM 1135 C C . ILE A 1 154 ? 17.236 -21.079 -28.637 1.00 24.78 147 ILE A C 1
ATOM 1136 O O . ILE A 1 154 ? 16.442 -20.263 -28.129 1.00 24.67 147 ILE A O 1
ATOM 1141 N N . SER A 1 155 ? 18.542 -21.068 -28.395 1.00 24.55 148 SER A N 1
ATOM 1142 C CA . SER A 1 155 ? 19.140 -20.072 -27.531 1.00 22.04 148 SER A CA 1
ATOM 1143 C C . SER A 1 155 ? 19.300 -18.763 -28.252 1.00 20.66 148 SER A C 1
ATOM 1144 O O . SER A 1 155 ? 19.251 -18.679 -29.472 1.00 19.70 148 SER A O 1
ATOM 1147 N N . ILE A 1 156 ? 19.584 -17.717 -27.480 1.00 21.80 149 ILE A N 1
ATOM 1148 C CA . ILE A 1 156 ? 19.906 -16.440 -28.088 1.00 21.11 149 ILE A CA 1
ATOM 1149 C C . ILE A 1 156 ? 21.106 -16.536 -29.044 1.00 22.07 149 ILE A C 1
ATOM 1150 O O . ILE A 1 156 ? 21.106 -15.921 -30.107 1.00 21.84 149 ILE A O 1
ATOM 1155 N N . GLU A 1 157 ? 22.115 -17.334 -28.695 1.00 22.86 150 GLU A N 1
ATOM 1156 C CA . GLU A 1 157 ? 23.273 -17.492 -29.563 1.00 24.04 150 GLU A CA 1
ATOM 1157 C C . GLU A 1 157 ? 22.936 -18.229 -30.857 1.00 21.91 150 GLU A C 1
ATOM 1158 O O . GLU A 1 157 ? 23.421 -17.893 -31.910 1.00 20.32 150 GLU A O 1
ATOM 1164 N N . GLN A 1 158 ? 22.092 -19.239 -30.758 1.00 21.57 151 GLN A N 1
ATOM 1165 C CA . GLN A 1 158 ? 21.590 -19.937 -31.945 1.00 20.76 151 GLN A CA 1
ATOM 1166 C C . GLN A 1 158 ? 20.724 -19.030 -32.859 1.00 19.99 151 GLN A C 1
ATOM 1167 O O . GLN A 1 158 ? 20.890 -19.032 -34.060 1.00 19.97 151 GLN A O 1
ATOM 1173 N N . PHE A 1 159 ? 19.883 -18.187 -32.286 1.00 20.33 152 PHE A N 1
ATOM 1174 C CA . PHE A 1 159 ? 19.144 -17.208 -33.095 1.00 20.77 152 PHE A CA 1
ATOM 1175 C C . PHE A 1 159 ? 20.097 -16.300 -33.865 1.00 20.42 152 PHE A C 1
ATOM 1176 O O . PHE A 1 159 ? 19.876 -15.968 -35.032 1.00 19.33 152 PHE A O 1
ATOM 1184 N N . SER A 1 160 ? 21.199 -15.909 -33.222 1.00 22.53 153 SER A N 1
ATOM 1185 C CA A SER A 1 160 ? 22.170 -15.033 -33.858 0.50 22.40 153 SER A CA 1
ATOM 1186 C CA B SER A 1 160 ? 22.158 -15.031 -33.859 0.50 22.35 153 SER A CA 1
ATOM 1187 C C . SER A 1 160 ? 22.706 -15.676 -35.124 1.00 22.28 153 SER A C 1
ATOM 1188 O O . SER A 1 160 ? 22.860 -15.025 -36.149 1.00 22.16 153 SER A O 1
ATOM 1193 N N . GLU A 1 161 ? 22.999 -16.962 -35.032 1.00 22.21 154 GLU A N 1
ATOM 1194 C CA . GLU A 1 161 ? 23.516 -17.701 -36.155 1.00 23.86 154 GLU A CA 1
ATOM 1195 C C . GLU A 1 161 ? 22.485 -17.772 -37.274 1.00 22.44 154 GLU A C 1
ATOM 1196 O O . GLU A 1 161 ? 22.804 -17.563 -38.424 1.00 22.04 154 GLU A O 1
ATOM 1202 N N . LEU A 1 162 ? 21.231 -18.037 -36.921 1.00 21.33 155 LEU A N 1
ATOM 1203 C CA . LEU A 1 162 ? 20.168 -18.086 -37.928 1.00 20.35 155 LEU A CA 1
ATOM 1204 C C . LEU A 1 162 ? 19.929 -16.733 -38.555 1.00 19.46 155 LEU A C 1
ATOM 1205 O O . LEU A 1 162 ? 19.820 -16.603 -39.770 1.00 18.43 155 LEU A O 1
ATOM 1210 N N . PHE A 1 163 ? 19.853 -15.711 -37.707 1.00 20.31 156 PHE A N 1
ATOM 1211 C CA . PHE A 1 163 ? 19.561 -14.351 -38.168 1.00 20.95 156 PHE A CA 1
ATOM 1212 C C . PHE A 1 163 ? 20.686 -13.689 -38.948 1.00 23.09 156 PHE A C 1
ATOM 1213 O O . PHE A 1 163 ? 20.486 -12.669 -39.613 1.00 24.19 156 PHE A O 1
ATOM 1221 N N . ASN A 1 164 ? 21.859 -14.295 -38.902 1.00 24.57 157 ASN A N 1
ATOM 1222 C CA . ASN A 1 164 ? 22.929 -13.928 -39.802 1.00 27.51 157 ASN A CA 1
ATOM 1223 C C . ASN A 1 164 ? 22.545 -14.064 -41.282 1.00 26.62 157 ASN A C 1
ATOM 1224 O O . ASN A 1 164 ? 23.078 -13.361 -42.132 1.00 25.16 157 ASN A O 1
ATOM 1229 N N . HIS A 1 165 ? 21.651 -14.998 -41.596 1.00 22.81 158 HIS A N 1
ATOM 1230 C CA . HIS A 1 165 ? 21.179 -15.184 -42.949 1.00 22.51 158 HIS A CA 1
ATOM 1231 C C . HIS A 1 165 ? 20.168 -14.099 -43.291 1.00 24.70 158 HIS A C 1
ATOM 1232 O O . HIS A 1 165 ? 19.164 -13.930 -42.576 1.00 22.60 158 HIS A O 1
ATOM 1239 N N . GLU A 1 166 ? 20.406 -13.378 -44.391 1.00 25.00 159 GLU A N 1
ATOM 1240 C CA . GLU A 1 166 ? 19.571 -12.232 -44.758 1.00 28.01 159 GLU A CA 1
ATOM 1241 C C . GLU A 1 166 ? 18.131 -12.626 -45.100 1.00 25.78 159 GLU A C 1
ATOM 1242 O O . GLU A 1 166 ? 17.235 -11.824 -44.962 1.00 26.66 159 GLU A O 1
ATOM 1248 N N . LYS A 1 167 ? 17.919 -13.859 -45.542 1.00 23.15 160 LYS A N 1
ATOM 1249 C CA . LYS A 1 167 ? 16.580 -14.336 -45.858 1.00 21.86 160 LYS A CA 1
ATOM 1250 C C . LYS A 1 167 ? 15.864 -14.990 -44.673 1.00 20.25 160 LYS A C 1
ATOM 1251 O O . LYS A 1 167 ? 14.710 -15.356 -44.830 1.00 21.01 160 LYS A O 1
ATOM 1257 N N . ILE A 1 168 ? 16.519 -15.145 -43.530 1.00 19.00 161 ILE A N 1
ATOM 1258 C CA . ILE A 1 168 ? 15.791 -15.481 -42.304 1.00 19.34 161 ILE A CA 1
ATOM 1259 C C . ILE A 1 168 ? 15.384 -14.168 -41.682 1.00 18.13 161 ILE A C 1
ATOM 1260 O O . ILE A 1 168 ? 16.168 -13.492 -40.990 1.00 18.81 161 ILE A O 1
ATOM 1265 N N . VAL A 1 169 ? 14.145 -13.786 -41.972 1.00 16.89 162 VAL A N 1
ATOM 1266 C CA . VAL A 1 169 ? 13.672 -12.453 -41.694 1.00 16.82 162 VAL A CA 1
ATOM 1267 C C . VAL A 1 169 ? 13.060 -12.314 -40.326 1.00 16.24 162 VAL A C 1
ATOM 1268 O O . VAL A 1 169 ? 12.753 -11.197 -39.903 1.00 15.44 162 VAL A O 1
ATOM 1272 N N . GLY A 1 170 ? 12.842 -13.429 -39.649 1.00 15.20 163 GLY A N 1
ATOM 1273 C CA . GLY A 1 170 ? 12.194 -13.323 -38.365 1.00 15.42 163 GLY A CA 1
ATOM 1274 C C . GLY A 1 170 ? 11.798 -14.639 -37.773 1.00 14.31 163 GLY A C 1
ATOM 1275 O O . GLY A 1 170 ? 12.254 -15.703 -38.198 1.00 13.64 163 GLY A O 1
ATOM 1276 N N . VAL A 1 171 ? 10.942 -14.545 -36.760 1.00 14.16 164 VAL A N 1
ATOM 1277 C CA . VAL A 1 171 ? 10.522 -15.708 -35.992 1.00 13.72 164 VAL A CA 1
ATOM 1278 C C . VAL A 1 171 ? 9.058 -15.562 -35.529 1.00 13.36 164 VAL A C 1
ATOM 1279 O O . VAL A 1 171 ? 8.636 -14.495 -35.106 1.00 13.15 164 VAL A O 1
ATOM 1297 N N . TYR A 1 173 ? 7.249 -16.803 -32.550 1.00 15.15 166 TYR A N 1
ATOM 1298 C CA . TYR A 1 173 ? 7.726 -17.204 -31.228 1.00 17.53 166 TYR A CA 1
ATOM 1299 C C . TYR A 1 173 ? 6.510 -17.640 -30.435 1.00 16.75 166 TYR A C 1
ATOM 1300 O O . TYR A 1 173 ? 5.747 -16.780 -29.968 1.00 16.16 166 TYR A O 1
ATOM 1309 N N . THR A 1 174 ? 6.344 -18.949 -30.274 1.00 19.47 167 THR A N 1
ATOM 1310 C CA . THR A 1 174 ? 5.212 -19.545 -29.527 1.00 21.07 167 THR A CA 1
ATOM 1311 C C . THR A 1 174 ? 5.812 -20.221 -28.304 1.00 22.12 167 THR A C 1
ATOM 1312 O O . THR A 1 174 ? 5.985 -21.426 -28.286 1.00 24.27 167 THR A O 1
ATOM 1316 N N . ALA A 1 175 ? 6.162 -19.430 -27.313 1.00 24.66 168 ALA A N 1
ATOM 1317 C CA . ALA A 1 175 ? 6.894 -19.893 -26.144 1.00 27.14 168 ALA A CA 1
ATOM 1318 C C . ALA A 1 175 ? 6.564 -18.943 -25.029 1.00 28.54 168 ALA A C 1
ATOM 1319 O O . ALA A 1 175 ? 6.309 -17.761 -25.300 1.00 27.32 168 ALA A O 1
ATOM 1321 N N . PRO A 1 176 ? 6.575 -19.432 -23.780 1.00 29.96 169 PRO A N 1
ATOM 1322 C CA . PRO A 1 176 ? 6.211 -18.580 -22.641 1.00 29.02 169 PRO A CA 1
ATOM 1323 C C . PRO A 1 176 ? 7.328 -17.689 -22.044 1.00 27.36 169 PRO A C 1
ATOM 1324 O O . PRO A 1 176 ? 7.040 -16.924 -21.133 1.00 28.84 169 PRO A O 1
ATOM 1328 N N . ASN A 1 177 ? 8.557 -17.761 -22.555 1.00 25.11 170 ASN A N 1
ATOM 1329 C CA . ASN A 1 177 ? 9.708 -17.141 -21.889 1.00 22.01 170 ASN A CA 1
ATOM 1330 C C . ASN A 1 177 ? 9.954 -15.702 -22.331 1.00 19.02 170 ASN A C 1
ATOM 1331 O O . ASN A 1 177 ? 10.534 -15.422 -23.410 1.00 17.95 170 ASN A O 1
ATOM 1336 N N . PHE A 1 178 ? 9.538 -14.787 -21.476 1.00 16.71 171 PHE A N 1
ATOM 1337 C CA . PHE A 1 178 ? 9.647 -13.348 -21.768 1.00 16.85 171 PHE A CA 1
ATOM 1338 C C . PHE A 1 178 ? 11.021 -12.760 -21.586 1.00 16.55 171 PHE A C 1
ATOM 1339 O O . PHE A 1 178 ? 11.289 -11.686 -22.113 1.00 17.57 171 PHE A O 1
ATOM 1347 N N . PHE A 1 179 ? 11.913 -13.459 -20.880 1.00 15.95 172 PHE A N 1
ATOM 1348 C CA . PHE A 1 179 ? 13.313 -13.036 -20.822 1.00 16.16 172 PHE A CA 1
ATOM 1349 C C . PHE A 1 179 ? 13.911 -13.306 -22.200 1.00 14.82 172 PHE A C 1
ATOM 1350 O O . PHE A 1 179 ? 14.472 -12.424 -22.810 1.00 14.19 172 PHE A O 1
ATOM 1358 N N . LEU A 1 180 ? 13.745 -14.520 -22.710 1.00 14.59 173 LEU A N 1
ATOM 1359 C CA . LEU A 1 180 ? 14.288 -14.849 -24.015 1.00 15.35 173 LEU A CA 1
ATOM 1360 C C . LEU A 1 180 ? 13.697 -13.917 -25.071 1.00 14.48 173 LEU A C 1
ATOM 1361 O O . LEU A 1 180 ? 14.444 -13.395 -25.908 1.00 13.59 173 LEU A O 1
ATOM 1366 N N . LEU A 1 181 ? 12.385 -13.690 -25.041 1.00 13.56 174 LEU A N 1
ATOM 1367 C CA . LEU A 1 181 ? 11.765 -12.781 -26.026 1.00 13.70 174 LEU A CA 1
ATOM 1368 C C . LEU A 1 181 ? 12.366 -11.361 -26.022 1.00 12.98 174 LEU A C 1
ATOM 1369 O O . LEU A 1 181 ? 12.629 -10.768 -27.079 1.00 13.28 174 LEU A O 1
ATOM 1374 N N . GLU A 1 182 ? 12.557 -10.809 -24.843 1.00 12.38 175 GLU A N 1
ATOM 1375 C CA . GLU A 1 182 ? 13.178 -9.513 -24.683 1.00 13.65 175 GLU A CA 1
ATOM 1376 C C . GLU A 1 182 ? 14.614 -9.493 -25.210 1.00 13.72 175 GLU A C 1
ATOM 1377 O O . GLU A 1 182 ? 15.028 -8.532 -25.869 1.00 13.58 175 GLU A O 1
ATOM 1383 N N . ARG A 1 183 ? 15.388 -10.543 -24.927 1.00 14.03 176 ARG A N 1
ATOM 1384 C CA . ARG A 1 183 ? 16.752 -10.624 -25.421 1.00 13.80 176 ARG A CA 1
ATOM 1385 C C . ARG A 1 183 ? 16.797 -10.686 -26.962 1.00 14.15 176 ARG A C 1
ATOM 1386 O O . ARG A 1 183 ? 17.645 -10.029 -27.581 1.00 13.79 176 ARG A O 1
ATOM 1394 N N . ILE A 1 184 ? 15.875 -11.451 -27.546 1.00 13.91 177 ILE A N 1
ATOM 1395 C CA . ILE A 1 184 ? 15.753 -11.520 -29.017 1.00 15.19 177 ILE A CA 1
ATOM 1396 C C . ILE A 1 184 ? 15.396 -10.137 -29.581 1.00 13.94 177 ILE A C 1
ATOM 1397 O O . ILE A 1 184 ? 15.991 -9.677 -30.531 1.00 13.37 177 ILE A O 1
ATOM 1402 N N . ARG A 1 185 ? 14.399 -9.499 -28.986 1.00 14.14 178 ARG A N 1
ATOM 1403 C CA . ARG A 1 185 ? 13.945 -8.198 -29.450 1.00 14.22 178 ARG A CA 1
ATOM 1404 C C . ARG A 1 185 ? 15.074 -7.169 -29.434 1.00 14.75 178 ARG A C 1
ATOM 1405 O O . ARG A 1 185 ? 15.252 -6.446 -30.411 1.00 14.80 178 ARG A O 1
ATOM 1413 N N . LYS A 1 186 ? 15.854 -7.128 -28.351 1.00 15.10 179 LYS A N 1
ATOM 1414 C CA . LYS A 1 186 ? 16.967 -6.194 -28.242 1.00 17.56 179 LYS A CA 1
ATOM 1415 C C . LYS A 1 186 ? 18.132 -6.508 -29.190 1.00 16.88 179 LYS A C 1
ATOM 1416 O O . LYS A 1 186 ? 18.710 -5.604 -29.780 1.00 17.05 179 LYS A O 1
ATOM 1422 N N . ALA A 1 187 ? 18.463 -7.784 -29.329 1.00 16.56 180 ALA A N 1
ATOM 1423 C CA . ALA A 1 187 ? 19.603 -8.198 -30.129 1.00 16.68 180 ALA A CA 1
ATOM 1424 C C . ALA A 1 187 ? 19.310 -8.031 -31.621 1.00 17.71 180 ALA A C 1
ATOM 1425 O O . ALA A 1 187 ? 20.227 -7.770 -32.382 1.00 16.96 180 ALA A O 1
ATOM 1427 N N . PHE A 1 188 ? 18.038 -8.123 -32.027 1.00 16.39 181 PHE A N 1
ATOM 1428 C CA . PHE A 1 188 ? 17.688 -8.144 -33.470 1.00 17.22 181 PHE A CA 1
ATOM 1429 C C . PHE A 1 188 ? 16.545 -7.149 -33.748 1.00 16.83 181 PHE A C 1
ATOM 1430 O O . PHE A 1 188 ? 15.417 -7.542 -34.069 1.00 16.11 181 PHE A O 1
ATOM 1438 N N . PRO A 1 189 ? 16.832 -5.845 -33.614 1.00 17.77 182 PRO A N 1
ATOM 1439 C CA . PRO A 1 189 ? 15.824 -4.814 -33.841 1.00 18.87 182 PRO A CA 1
ATOM 1440 C C . PRO A 1 189 ? 15.313 -4.771 -35.275 1.00 20.23 182 PRO A C 1
ATOM 1441 O O . PRO A 1 189 ? 14.204 -4.298 -35.495 1.00 24.00 182 PRO A O 1
ATOM 1445 N N . ASP A 1 190 ? 16.110 -5.327 -36.183 1.00 21.16 183 ASP A N 1
ATOM 1446 C CA . ASP A 1 190 ? 15.870 -5.392 -37.624 1.00 23.11 183 ASP A CA 1
ATOM 1447 C C . ASP A 1 190 ? 15.089 -6.630 -38.100 1.00 22.41 183 ASP A C 1
ATOM 1448 O O . ASP A 1 190 ? 14.867 -6.793 -39.296 1.00 24.94 183 ASP A O 1
ATOM 1453 N N . LYS A 1 191 ? 14.759 -7.542 -37.193 1.00 18.12 184 LYS A N 1
ATOM 1454 C CA . LYS A 1 191 ? 14.068 -8.762 -37.582 1.00 16.69 184 LYS A CA 1
ATOM 1455 C C . LYS A 1 191 ? 12.629 -8.699 -37.137 1.00 16.34 184 LYS A C 1
ATOM 1456 O O . LYS A 1 191 ? 12.285 -7.944 -36.244 1.00 15.90 184 LYS A O 1
ATOM 1462 N N . LEU A 1 192 ? 11.806 -9.526 -37.774 1.00 16.20 185 LEU A N 1
ATOM 1463 C CA . LEU A 1 192 ? 10.375 -9.563 -37.516 1.00 15.74 185 LEU A CA 1
ATOM 1464 C C . LEU A 1 192 ? 10.127 -10.563 -36.407 1.00 15.09 185 LEU A C 1
ATOM 1465 O O . LEU A 1 192 ? 10.631 -11.675 -36.469 1.00 16.26 185 LEU A O 1
ATOM 1470 N N . ILE A 1 193 ? 9.427 -10.152 -35.364 1.00 14.20 186 ILE A N 1
ATOM 1471 C CA . ILE A 1 193 ? 9.007 -11.089 -34.332 1.00 14.20 186 ILE A CA 1
ATOM 1472 C C . ILE A 1 193 ? 7.488 -11.102 -34.251 1.00 14.14 186 ILE A C 1
ATOM 1473 O O . ILE A 1 193 ? 6.879 -10.065 -33.979 1.00 14.55 186 ILE A O 1
ATOM 1478 N N . LEU A 1 194 ? 6.881 -12.261 -34.510 1.00 14.01 187 LEU A N 1
ATOM 1479 C CA . LEU A 1 194 ? 5.427 -12.432 -34.432 1.00 13.84 187 LEU A CA 1
ATOM 1480 C C . LEU A 1 194 ? 5.141 -13.394 -33.290 1.00 14.33 187 LEU A C 1
ATOM 1481 O O . LEU A 1 194 ? 5.634 -14.497 -33.284 1.00 14.85 187 LEU A O 1
ATOM 1486 N N . SER A 1 195 ? 4.354 -12.956 -32.323 1.00 14.07 188 SER A N 1
ATOM 1487 C CA A SER A 1 195 ? 4.065 -13.820 -31.183 0.50 14.49 188 SER A CA 1
ATOM 1488 C CA B SER A 1 195 ? 4.015 -13.761 -31.165 0.50 14.12 188 SER A CA 1
ATOM 1489 C C . SER A 1 195 ? 2.970 -14.813 -31.516 1.00 14.33 188 SER A C 1
ATOM 1490 O O . SER A 1 195 ? 2.024 -14.489 -32.221 1.00 15.14 188 SER A O 1
ATOM 1495 N N . GLY A 1 196 ? 3.144 -16.043 -31.024 1.00 15.06 189 GLY A N 1
ATOM 1496 C CA . GLY A 1 196 ? 2.206 -17.139 -31.196 1.00 16.87 189 GLY A CA 1
ATOM 1497 C C . GLY A 1 196 ? 1.358 -17.568 -29.982 1.00 20.49 189 GLY A C 1
ATOM 1498 O O . GLY A 1 196 ? 0.515 -18.468 -30.126 1.00 21.95 189 GLY A O 1
ATOM 1518 N N . ASP A 1 198 ? -1.573 -16.653 -27.911 1.00 17.16 191 ASP A N 1
ATOM 1519 C CA . ASP A 1 198 ? -2.698 -15.699 -27.917 1.00 16.94 191 ASP A CA 1
ATOM 1520 C C . ASP A 1 198 ? -3.010 -15.200 -26.508 1.00 16.82 191 ASP A C 1
ATOM 1521 O O . ASP A 1 198 ? -3.422 -14.050 -26.301 1.00 16.35 191 ASP A O 1
ATOM 1526 N N . GLU A 1 199 ? -2.832 -16.085 -25.541 1.00 16.56 192 GLU A N 1
ATOM 1527 C CA . GLU A 1 199 ? -3.135 -15.763 -24.150 1.00 17.72 192 GLU A CA 1
ATOM 1528 C C . GLU A 1 199 ? -2.115 -14.822 -23.492 1.00 17.23 192 GLU A C 1
ATOM 1529 O O . GLU A 1 199 ? -2.295 -14.426 -22.338 1.00 15.90 192 GLU A O 1
ATOM 1535 N N . MET A 1 200 ? -1.050 -14.469 -24.210 1.00 16.17 193 MET A N 1
ATOM 1536 C CA . MET A 1 200 ? -0.056 -13.533 -23.698 1.00 16.51 193 MET A CA 1
ATOM 1537 C C . MET A 1 200 ? 0.219 -12.400 -24.699 1.00 14.77 193 MET A C 1
ATOM 1538 O O . MET A 1 200 ? 1.283 -11.771 -24.679 1.00 13.59 193 MET A O 1
ATOM 1543 N N . LEU A 1 201 ? -0.784 -12.094 -25.518 1.00 14.53 194 LEU A N 1
ATOM 1544 C CA . LEU A 1 201 ? -0.643 -11.038 -26.533 1.00 13.64 194 LEU A CA 1
ATOM 1545 C C . LEU A 1 201 ? -0.266 -9.678 -25.937 1.00 14.09 194 LEU A C 1
ATOM 1546 O O . LEU A 1 201 ? 0.621 -8.994 -26.432 1.00 13.42 194 LEU A O 1
ATOM 1551 N N . VAL A 1 202 ? -0.956 -9.259 -24.880 1.00 13.72 195 VAL A N 1
ATOM 1552 C CA . VAL A 1 202 ? -0.667 -7.977 -24.288 1.00 14.05 195 VAL A CA 1
ATOM 1553 C C . VAL A 1 202 ? 0.781 -7.870 -23.801 1.00 13.75 195 VAL A C 1
ATOM 1554 O O . VAL A 1 202 ? 1.439 -6.852 -24.027 1.00 13.97 195 VAL A O 1
ATOM 1558 N N . GLN A 1 203 ? 1.286 -8.927 -23.154 1.00 14.04 196 GLN A N 1
ATOM 1559 C CA . GLN A 1 203 ? 2.665 -8.932 -22.680 1.00 13.45 196 GLN A CA 1
ATOM 1560 C C . GLN A 1 203 ? 3.638 -8.964 -23.881 1.00 13.30 196 GLN A C 1
ATOM 1561 O O . GLN A 1 203 ? 4.695 -8.339 -23.854 1.00 13.59 196 GLN A O 1
ATOM 1567 N N . ALA A 1 204 ? 3.286 -9.701 -24.920 1.00 12.63 197 ALA A N 1
ATOM 1568 C CA . ALA A 1 204 ? 4.140 -9.762 -26.101 1.00 13.05 197 ALA A CA 1
ATOM 1569 C C . ALA A 1 204 ? 4.192 -8.391 -26.764 1.00 13.41 197 ALA A C 1
ATOM 1570 O O . ALA A 1 204 ? 5.249 -7.947 -27.251 1.00 11.95 197 ALA A O 1
ATOM 1572 N N . THR A 1 205 ? 3.049 -7.713 -26.777 1.00 12.88 198 THR A N 1
ATOM 1573 C CA . THR A 1 205 ? 2.949 -6.413 -27.429 1.00 13.98 198 THR A CA 1
ATOM 1574 C C . THR A 1 205 ? 3.863 -5.402 -26.739 1.00 14.77 198 THR A C 1
ATOM 1575 O O . THR A 1 205 ? 4.651 -4.711 -27.387 1.00 15.10 198 THR A O 1
ATOM 1579 N N . ILE A 1 206 ? 3.822 -5.345 -25.420 1.00 15.26 199 ILE A N 1
ATOM 1580 C CA . ILE A 1 206 ? 4.667 -4.391 -24.732 1.00 17.06 199 ILE A CA 1
ATOM 1581 C C . ILE A 1 206 ? 6.132 -4.833 -24.777 1.00 16.29 199 ILE A C 1
ATOM 1582 O O . ILE A 1 206 ? 7.015 -4.023 -24.566 1.00 16.27 199 ILE A O 1
ATOM 1587 N N . SER A 1 207 ? 6.371 -6.096 -25.131 1.00 13.79 200 SER A N 1
ATOM 1588 C CA . SER A 1 207 ? 7.724 -6.601 -25.372 1.00 13.92 200 SER A CA 1
ATOM 1589 C C . SER A 1 207 ? 8.219 -6.331 -26.807 1.00 13.98 200 SER A C 1
ATOM 1590 O O . SER A 1 207 ? 9.278 -6.812 -27.198 1.00 13.95 200 SER A O 1
ATOM 1593 N N . GLY A 1 208 ? 7.455 -5.565 -27.574 1.00 13.78 201 GLY A N 1
ATOM 1594 C CA . GLY A 1 208 ? 7.905 -5.053 -28.856 1.00 14.02 201 GLY A CA 1
ATOM 1595 C C . GLY A 1 208 ? 7.729 -5.962 -30.049 1.00 13.55 201 GLY A C 1
ATOM 1596 O O . GLY A 1 208 ? 8.411 -5.772 -31.069 1.00 14.47 201 GLY A O 1
ATOM 1597 N N . VAL A 1 209 ? 6.832 -6.946 -29.970 1.00 13.62 202 VAL A N 1
ATOM 1598 C CA . VAL A 1 209 ? 6.593 -7.812 -31.139 1.00 13.88 202 VAL A CA 1
ATOM 1599 C C . VAL A 1 209 ? 5.994 -6.966 -32.271 1.00 14.24 202 VAL A C 1
ATOM 1600 O O . VAL A 1 209 ? 5.328 -5.954 -32.029 1.00 14.84 202 VAL A O 1
ATOM 1604 N N . ASP A 1 210 ? 6.244 -7.392 -33.495 1.00 14.63 203 ASP A N 1
ATOM 1605 C CA . ASP A 1 210 ? 5.780 -6.675 -34.690 1.00 15.64 203 ASP A CA 1
ATOM 1606 C C . ASP A 1 210 ? 4.380 -7.116 -35.112 1.00 16.67 203 ASP A C 1
ATOM 1607 O O . ASP A 1 210 ? 3.813 -6.596 -36.085 1.00 18.39 203 ASP A O 1
ATOM 1612 N N . GLY A 1 211 ? 3.820 -8.054 -34.365 1.00 15.17 204 GLY A N 1
ATOM 1613 C CA . GLY A 1 211 ? 2.515 -8.612 -34.691 1.00 14.99 204 GLY A CA 1
ATOM 1614 C C . GLY A 1 211 ? 2.332 -9.955 -34.012 1.00 14.95 204 GLY A C 1
ATOM 1615 O O . GLY A 1 211 ? 3.119 -10.330 -33.151 1.00 14.10 204 GLY A O 1
ATOM 1616 N N . ALA A 1 212 ? 1.289 -10.679 -34.415 1.00 13.98 205 ALA A N 1
ATOM 1617 C CA . ALA A 1 212 ? 0.949 -11.941 -33.792 1.00 13.93 205 ALA A CA 1
ATOM 1618 C C . ALA A 1 212 ? 0.224 -12.826 -34.781 1.00 14.94 205 ALA A C 1
ATOM 1619 O O . ALA A 1 212 ? -0.397 -12.331 -35.747 1.00 14.85 205 ALA A O 1
ATOM 1621 N N . ILE A 1 213 ? 0.346 -14.128 -34.539 1.00 14.12 206 ILE A N 1
ATOM 1622 C CA . ILE A 1 213 ? -0.275 -15.197 -35.315 1.00 14.19 206 ILE A CA 1
ATOM 1623 C C . ILE A 1 213 ? -1.006 -16.076 -34.312 1.00 15.56 206 ILE A C 1
ATOM 1624 O O . ILE A 1 213 ? -0.414 -16.545 -33.346 1.00 14.73 206 ILE A O 1
ATOM 1629 N N . GLY A 1 214 ? -2.280 -16.360 -34.543 1.00 15.31 207 GLY A N 1
ATOM 1630 C CA . GLY A 1 214 ? -3.011 -17.131 -33.556 1.00 15.73 207 GLY A CA 1
ATOM 1631 C C . GLY A 1 214 ? -4.216 -17.857 -34.094 1.00 15.48 207 GLY A C 1
ATOM 1632 O O . GLY A 1 214 ? -4.867 -17.365 -35.017 1.00 16.04 207 GLY A O 1
ATOM 1633 N N . SER A 1 215 ? -4.519 -19.021 -33.520 1.00 15.33 208 SER A N 1
ATOM 1634 C CA . SER A 1 215 ? -5.741 -19.743 -33.899 1.00 16.24 208 SER A CA 1
ATOM 1635 C C . SER A 1 215 ? -6.989 -18.991 -33.456 1.00 15.52 208 SER A C 1
ATOM 1636 O O . SER A 1 215 ? -8.005 -18.987 -34.157 1.00 15.70 208 SER A O 1
ATOM 1639 N N . THR A 1 216 ? -6.926 -18.365 -32.287 1.00 15.74 209 THR A N 1
ATOM 1640 C CA . THR A 1 216 ? -8.115 -17.744 -31.718 1.00 15.91 209 THR A CA 1
ATOM 1641 C C . THR A 1 216 ? -8.494 -16.452 -32.438 1.00 16.11 209 THR A C 1
ATOM 1642 O O . THR A 1 216 ? -9.631 -15.952 -32.282 1.00 15.72 209 THR A O 1
ATOM 1646 N N . TYR A 1 217 ? -7.576 -15.902 -33.242 1.00 15.29 210 TYR A N 1
ATOM 1647 C CA . TYR A 1 217 ? -7.897 -14.696 -34.010 1.00 16.06 210 TYR A CA 1
ATOM 1648 C C . TYR A 1 217 ? -8.933 -14.979 -35.107 1.00 16.89 210 TYR A C 1
ATOM 1649 O O . TYR A 1 217 ? -9.549 -14.034 -35.615 1.00 18.58 210 TYR A O 1
ATOM 1658 N N . ASN A 1 218 ? -9.124 -16.257 -35.453 1.00 15.95 211 ASN A N 1
ATOM 1659 C CA . ASN A 1 218 ? -10.247 -16.681 -36.306 1.00 16.91 211 ASN A CA 1
ATOM 1660 C C . ASN A 1 218 ? -11.617 -16.296 -35.762 1.00 18.07 211 ASN A C 1
ATOM 1661 O O . ASN A 1 218 ? -12.522 -16.081 -36.537 1.00 18.72 211 ASN A O 1
ATOM 1666 N N . VAL A 1 219 ? -11.748 -16.228 -34.443 1.00 19.55 212 VAL A N 1
ATOM 1667 C CA . VAL A 1 219 ? -13.011 -15.834 -33.792 1.00 19.95 212 VAL A CA 1
ATOM 1668 C C . VAL A 1 219 ? -12.924 -14.561 -32.933 1.00 20.44 212 VAL A C 1
ATOM 1669 O O . VAL A 1 219 ? -13.955 -13.991 -32.570 1.00 20.24 212 VAL A O 1
ATOM 1673 N N . ASN A 1 220 ? -11.711 -14.117 -32.593 1.00 18.31 213 ASN A N 1
ATOM 1674 C CA . ASN A 1 220 ? -11.507 -13.022 -31.643 1.00 18.44 213 ASN A CA 1
ATOM 1675 C C . ASN A 1 220 ? -10.527 -11.969 -32.156 1.00 17.34 213 ASN A C 1
ATOM 1676 O O . ASN A 1 220 ? -9.950 -11.228 -31.389 1.00 16.18 213 ASN A O 1
ATOM 1681 N N . GLY A 1 221 ? -10.400 -11.864 -33.474 1.00 17.16 214 GLY A N 1
ATOM 1682 C CA . GLY A 1 221 ? -9.418 -10.964 -34.081 1.00 18.80 214 GLY A CA 1
ATOM 1683 C C . GLY A 1 221 ? -9.654 -9.493 -33.884 1.00 18.32 214 GLY A C 1
ATOM 1684 O O . GLY A 1 221 ? -8.714 -8.729 -33.793 1.00 17.59 214 GLY A O 1
ATOM 1685 N N . ARG A 1 222 ? -10.920 -9.072 -33.836 1.00 19.84 215 ARG A N 1
ATOM 1686 C CA . ARG A 1 222 ? -11.223 -7.679 -33.501 1.00 20.85 215 ARG A CA 1
ATOM 1687 C C . ARG A 1 222 ? -10.759 -7.289 -32.095 1.00 18.82 215 ARG A C 1
ATOM 1688 O O . ARG A 1 222 ? -10.166 -6.220 -31.893 1.00 19.61 215 ARG A O 1
ATOM 1696 N N . ARG A 1 223 ? -11.006 -8.145 -31.115 1.00 18.39 216 ARG A N 1
ATOM 1697 C CA . ARG A 1 223 ? -10.568 -7.896 -29.757 1.00 19.18 216 ARG A CA 1
ATOM 1698 C C . ARG A 1 223 ? -9.031 -7.926 -29.692 1.00 17.80 216 ARG A C 1
ATOM 1699 O O . ARG A 1 223 ? -8.398 -7.080 -29.059 1.00 16.82 216 ARG A O 1
ATOM 1707 N N . ALA A 1 224 ? -8.432 -8.879 -30.386 1.00 17.03 217 ALA A N 1
ATOM 1708 C CA . ALA A 1 224 ? -6.968 -8.953 -30.413 1.00 17.00 217 ALA A CA 1
ATOM 1709 C C . ALA A 1 224 ? -6.355 -7.661 -30.974 1.00 17.43 217 ALA A C 1
ATOM 1710 O O . ALA A 1 224 ? -5.379 -7.146 -30.445 1.00 15.90 217 ALA A O 1
ATOM 1712 N N . ARG A 1 225 ? -6.930 -7.124 -32.045 1.00 17.99 218 ARG A N 1
ATOM 1713 C CA . ARG A 1 225 ? -6.418 -5.864 -32.593 1.00 19.00 218 ARG A CA 1
ATOM 1714 C C . ARG A 1 225 ? -6.478 -4.728 -31.590 1.00 19.42 218 ARG A C 1
ATOM 1715 O O . ARG A 1 225 ? -5.539 -3.947 -31.509 1.00 18.95 218 ARG A O 1
ATOM 1723 N N . LYS A 1 226 ? -7.565 -4.644 -30.828 1.00 18.69 219 LYS A N 1
ATOM 1724 C CA . LYS A 1 226 ? -7.691 -3.623 -29.784 1.00 19.69 219 LYS A CA 1
ATOM 1725 C C . LYS A 1 226 ? -6.651 -3.783 -28.685 1.00 18.58 219 LYS A C 1
ATOM 1726 O O . LYS A 1 226 ? -6.070 -2.798 -28.233 1.00 19.41 219 LYS A O 1
ATOM 1732 N N . ILE A 1 227 ? -6.404 -5.025 -28.267 1.00 17.53 220 ILE A N 1
ATOM 1733 C CA . ILE A 1 227 ? -5.346 -5.278 -27.292 1.00 18.18 220 ILE A CA 1
ATOM 1734 C C . ILE A 1 227 ? -4.033 -4.760 -27.857 1.00 17.23 220 ILE A C 1
ATOM 1735 O O . ILE A 1 227 ? -3.317 -4.009 -27.193 1.00 18.53 220 ILE A O 1
ATOM 1740 N N . PHE A 1 228 ? -3.726 -5.144 -29.088 1.00 18.14 221 PHE A N 1
ATOM 1741 C CA . PHE A 1 228 ? -2.442 -4.785 -29.704 1.00 19.04 221 PHE A CA 1
ATOM 1742 C C . PHE A 1 228 ? -2.326 -3.254 -29.788 1.00 19.72 221 PHE A C 1
ATOM 1743 O O . PHE A 1 228 ? -1.359 -2.658 -29.324 1.00 20.52 221 PHE A O 1
ATOM 1751 N N . ASP A 1 229 ? -3.359 -2.617 -30.309 1.00 19.88 222 ASP A N 1
ATOM 1752 C CA . ASP A 1 229 ? -3.319 -1.170 -30.540 1.00 20.87 222 ASP A CA 1
ATOM 1753 C C . ASP A 1 229 ? -3.332 -0.367 -29.258 1.00 19.74 222 ASP A C 1
ATOM 1754 O O . ASP A 1 229 ? -2.489 0.483 -29.068 1.00 19.27 222 ASP A O 1
ATOM 1759 N N . LEU A 1 230 ? -4.248 -0.667 -28.348 1.00 19.04 223 LEU A N 1
ATOM 1760 C CA . LEU A 1 230 ? -4.328 0.075 -27.095 1.00 20.14 223 LEU A CA 1
ATOM 1761 C C . LEU A 1 230 ? -3.056 -0.057 -26.262 1.00 19.00 223 LEU A C 1
ATOM 1762 O O . LEU A 1 230 ? -2.624 0.888 -25.614 1.00 18.86 223 LEU A O 1
ATOM 1767 N N . ALA A 1 231 ? -2.476 -1.254 -26.262 1.00 18.09 224 ALA A N 1
ATOM 1768 C CA . ALA A 1 231 ? -1.238 -1.478 -25.525 1.00 18.86 224 ALA A CA 1
ATOM 1769 C C . ALA A 1 231 ? -0.121 -0.601 -26.046 1.00 19.27 224 ALA A C 1
ATOM 1770 O O . ALA A 1 231 ? 0.637 -0.048 -25.247 1.00 21.95 224 ALA A O 1
ATOM 1772 N N . ARG A 1 232 ? -0.016 -0.471 -27.372 1.00 19.77 225 ARG A N 1
ATOM 1773 C CA . ARG A 1 232 ? 1.018 0.366 -27.968 1.00 20.93 225 ARG A CA 1
ATOM 1774 C C . ARG A 1 232 ? 0.710 1.854 -27.828 1.00 22.70 225 ARG A C 1
ATOM 1775 O O . ARG A 1 232 ? 1.640 2.648 -27.852 1.00 20.83 225 ARG A O 1
ATOM 1783 N N . GLN A 1 233 ? -0.570 2.223 -27.690 1.00 24.43 226 GLN A N 1
ATOM 1784 C CA . GLN A 1 233 ? -0.946 3.620 -27.339 1.00 29.64 226 GLN A CA 1
ATOM 1785 C C . GLN A 1 233 ? -0.841 3.900 -25.841 1.00 28.62 226 GLN A C 1
ATOM 1786 O O . GLN A 1 233 ? -1.164 4.990 -25.424 1.00 30.93 226 GLN A O 1
ATOM 1792 N N . GLY A 1 234 ? -0.465 2.914 -25.026 1.00 31.19 227 GLY A N 1
ATOM 1793 C CA . GLY A 1 234 ? -0.301 3.124 -23.587 1.00 30.55 227 GLY A CA 1
ATOM 1794 C C . GLY A 1 234 ? -1.601 3.159 -22.803 1.00 30.28 227 GLY A C 1
ATOM 1795 O O . GLY A 1 234 ? -1.606 3.502 -21.620 1.00 33.12 227 GLY A O 1
ATOM 1796 N N . GLN A 1 235 ? -2.697 2.791 -23.458 1.00 27.82 228 GLN A N 1
ATOM 1797 C CA . GLN A 1 235 ? -3.948 2.524 -22.790 1.00 26.45 228 GLN A CA 1
ATOM 1798 C C . GLN A 1 235 ? -3.888 1.061 -22.304 1.00 24.81 228 GLN A C 1
ATOM 1799 O O . GLN A 1 235 ? -4.652 0.200 -22.701 1.00 23.21 228 GLN A O 1
ATOM 1805 N N . ILE A 1 236 ? -2.948 0.834 -21.409 1.00 26.56 229 ILE A N 1
ATOM 1806 C CA . ILE A 1 236 ? -2.560 -0.495 -20.996 1.00 26.99 229 ILE A CA 1
ATOM 1807 C C . ILE A 1 236 ? -3.627 -1.160 -20.143 1.00 27.44 229 ILE A C 1
ATOM 1808 O O . ILE A 1 236 ? -3.864 -2.358 -20.302 1.00 25.50 229 ILE A O 1
ATOM 1813 N N . GLN A 1 237 ? -4.307 -0.411 -19.265 1.00 28.60 230 GLN A N 1
ATOM 1814 C CA . GLN A 1 237 ? -5.359 -1.007 -18.436 1.00 29.57 230 GLN A CA 1
ATOM 1815 C C . GLN A 1 237 ? -6.515 -1.487 -19.279 1.00 26.82 230 GLN A C 1
ATOM 1816 O O . GLN A 1 237 ? -7.080 -2.565 -19.039 1.00 26.21 230 GLN A O 1
ATOM 1822 N N . GLU A 1 238 ? -6.868 -0.692 -20.276 1.00 25.07 231 GLU A N 1
ATOM 1823 C CA . GLU A 1 238 ? -7.921 -1.057 -21.208 1.00 24.74 231 GLU A CA 1
ATOM 1824 C C . GLU A 1 238 ? -7.478 -2.280 -22.035 1.00 21.65 231 GLU A C 1
ATOM 1825 O O . GLU A 1 238 ? -8.240 -3.236 -22.215 1.00 20.66 231 GLU A O 1
ATOM 1831 N N . ALA A 1 239 ? -6.245 -2.253 -22.538 1.00 18.88 232 ALA A N 1
ATOM 1832 C CA . ALA A 1 239 ? -5.678 -3.436 -23.224 1.00 17.27 232 ALA A CA 1
ATOM 1833 C C . ALA A 1 239 ? -5.747 -4.689 -22.326 1.00 16.91 232 ALA A C 1
ATOM 1834 O O . ALA A 1 239 ? -6.147 -5.773 -22.760 1.00 16.99 232 ALA A O 1
ATOM 1836 N N . TYR A 1 240 ? -5.328 -4.546 -21.084 1.00 17.61 233 TYR A N 1
ATOM 1837 C CA . TYR A 1 240 ? -5.272 -5.700 -20.190 1.00 17.97 233 TYR A CA 1
ATOM 1838 C C . TYR A 1 240 ? -6.652 -6.219 -19.885 1.00 19.34 233 TYR A C 1
ATOM 1839 O O . TYR A 1 240 ? -6.839 -7.424 -19.796 1.00 19.87 233 TYR A O 1
ATOM 1848 N N . GLN A 1 241 ? -7.634 -5.328 -19.745 1.00 19.92 234 GLN A N 1
ATOM 1849 C CA . GLN A 1 241 ? -9.019 -5.774 -19.557 1.00 21.38 234 GLN A CA 1
ATOM 1850 C C . GLN A 1 241 ? -9.507 -6.665 -20.698 1.00 20.35 234 GLN A C 1
ATOM 1851 O O . GLN A 1 241 ? -10.128 -7.715 -20.462 1.00 20.49 234 GLN A O 1
ATOM 1857 N N . LEU A 1 242 ? -9.182 -6.275 -21.932 1.00 19.89 235 LEU A N 1
ATOM 1858 C CA . LEU A 1 242 ? -9.521 -7.068 -23.113 1.00 19.32 235 LEU A CA 1
ATOM 1859 C C . LEU A 1 242 ? -8.751 -8.381 -23.142 1.00 17.55 235 LEU A C 1
ATOM 1860 O O . LEU A 1 242 ? -9.270 -9.365 -23.608 1.00 16.67 235 LEU A O 1
ATOM 1865 N N . GLN A 1 243 ? -7.530 -8.389 -22.628 1.00 17.37 236 GLN A N 1
ATOM 1866 C CA . GLN A 1 243 ? -6.809 -9.652 -22.463 1.00 16.87 236 GLN A CA 1
ATOM 1867 C C . GLN A 1 243 ? -7.519 -10.568 -21.455 1.00 17.19 236 GLN A C 1
ATOM 1868 O O . GLN A 1 243 ? -7.606 -11.769 -21.692 1.00 16.45 236 GLN A O 1
ATOM 1874 N N . HIS A 1 244 ? -8.061 -10.015 -20.369 1.00 18.45 237 HIS A N 1
ATOM 1875 C CA . HIS A 1 244 ? -8.845 -10.835 -19.442 1.00 18.68 237 HIS A CA 1
ATOM 1876 C C . HIS A 1 244 ? -10.008 -11.504 -20.191 1.00 18.91 237 HIS A C 1
ATOM 1877 O O . HIS A 1 244 ? -10.256 -12.683 -20.014 1.00 17.87 237 HIS A O 1
ATOM 1884 N N . ASP A 1 245 ? -10.731 -10.741 -21.002 1.00 18.56 238 ASP A N 1
ATOM 1885 C CA . ASP A 1 245 ? -11.858 -11.265 -21.759 1.00 19.29 238 ASP A CA 1
ATOM 1886 C C . ASP A 1 245 ? -11.409 -12.341 -22.762 1.00 18.84 238 ASP A C 1
ATOM 1887 O O . ASP A 1 245 ? -11.994 -13.426 -22.869 1.00 18.04 238 ASP A O 1
ATOM 1892 N N . SER A 1 246 ? -10.351 -12.028 -23.504 1.00 17.85 239 SER A N 1
ATOM 1893 C CA . SER A 1 246 ? -9.771 -12.976 -24.443 1.00 17.48 239 SER A CA 1
ATOM 1894 C C . SER A 1 246 ? -9.341 -14.280 -23.752 1.00 16.99 239 SER A C 1
ATOM 1895 O O . SER A 1 246 ? -9.496 -15.367 -24.306 1.00 16.91 239 SER A O 1
ATOM 1898 N N . ASN A 1 247 ? -8.787 -14.162 -22.554 1.00 16.36 240 ASN A N 1
ATOM 1899 C CA . ASN A 1 247 ? -8.304 -15.321 -21.822 1.00 16.36 240 ASN A CA 1
ATOM 1900 C C . ASN A 1 247 ? -9.429 -16.171 -21.221 1.00 16.91 240 ASN A C 1
ATOM 1901 O O . ASN A 1 247 ? -9.256 -17.361 -21.053 1.00 16.71 240 ASN A O 1
ATOM 1906 N N . ASP A 1 248 ? -10.565 -15.553 -20.900 1.00 18.77 241 ASP A N 1
ATOM 1907 C CA . ASP A 1 248 ? -11.786 -16.338 -20.627 1.00 18.94 241 ASP A CA 1
ATOM 1908 C C . ASP A 1 248 ? -12.125 -17.218 -21.831 1.00 18.97 241 ASP A C 1
ATOM 1909 O O . ASP A 1 248 ? -12.436 -18.391 -21.688 1.00 19.56 241 ASP A O 1
ATOM 1914 N N . ILE A 1 249 ? -12.049 -16.643 -23.025 1.00 18.52 242 ILE A N 1
ATOM 1915 C CA . ILE A 1 249 ? -12.357 -17.350 -24.252 1.00 18.23 242 ILE A CA 1
ATOM 1916 C C . ILE A 1 249 ? -11.353 -18.471 -24.469 1.00 17.82 242 ILE A C 1
ATOM 1917 O O . ILE A 1 249 ? -11.721 -19.631 -24.712 1.00 18.08 242 ILE A O 1
ATOM 1922 N N . ILE A 1 250 ? -10.081 -18.138 -24.337 1.00 17.31 243 ILE A N 1
ATOM 1923 C CA . ILE A 1 250 ? -9.031 -19.110 -24.598 1.00 18.38 243 ILE A CA 1
ATOM 1924 C C . ILE A 1 250 ? -9.084 -20.264 -23.582 1.00 18.72 243 ILE A C 1
ATOM 1925 O O . ILE A 1 250 ? -9.042 -21.434 -23.965 1.00 19.20 243 ILE A O 1
ATOM 1930 N N . GLU A 1 251 ? -9.227 -19.954 -22.301 1.00 19.38 244 GLU A N 1
ATOM 1931 C CA . GLU A 1 251 ? -9.330 -20.995 -21.300 1.00 21.07 244 GLU A CA 1
ATOM 1932 C C . GLU A 1 251 ? -10.502 -21.938 -21.600 1.00 21.36 244 GLU A C 1
ATOM 1933 O O . GLU A 1 251 ? -10.375 -23.152 -21.497 1.00 20.75 244 GLU A O 1
ATOM 1939 N N . THR A 1 252 ? -11.631 -21.371 -22.003 1.00 20.19 245 THR A N 1
ATOM 1940 C CA . THR A 1 252 ? -12.815 -22.174 -22.287 1.00 21.04 245 THR A CA 1
ATOM 1941 C C . THR A 1 252 ? -12.593 -23.086 -23.491 1.00 20.75 245 THR A C 1
ATOM 1942 O O . THR A 1 252 ? -12.861 -24.280 -23.423 1.00 21.02 245 THR A O 1
ATOM 1946 N N . VAL A 1 253 ? -12.096 -22.545 -24.598 1.00 20.21 246 VAL A N 1
ATOM 1947 C CA . VAL A 1 253 ? -11.926 -23.374 -25.780 1.00 19.98 246 VAL A CA 1
ATOM 1948 C C . VAL A 1 253 ? -10.834 -24.443 -25.579 1.00 20.65 246 VAL A C 1
ATOM 1949 O O . VAL A 1 253 ? -10.926 -25.556 -26.120 1.00 20.01 246 VAL A O 1
ATOM 1953 N N . LEU A 1 254 ? -9.801 -24.118 -24.807 1.00 20.45 247 LEU A N 1
ATOM 1954 C CA . LEU A 1 254 ? -8.774 -25.114 -24.478 1.00 20.62 247 LEU A CA 1
ATOM 1955 C C . LEU A 1 254 ? -9.346 -26.277 -23.694 1.00 21.22 247 LEU A C 1
ATOM 1956 O O . LEU A 1 254 ? -8.971 -27.420 -23.937 1.00 22.97 247 LEU A O 1
ATOM 1961 N N . SER A 1 255 ? -10.256 -25.996 -22.771 1.00 21.14 248 SER A N 1
ATOM 1962 C CA . SER A 1 255 ? -10.850 -27.039 -21.954 1.00 21.78 248 SER A CA 1
ATOM 1963 C C . SER A 1 255 ? -11.786 -27.942 -22.762 1.00 22.59 248 SER A C 1
ATOM 1964 O O . SER A 1 255 ? -12.022 -29.069 -22.376 1.00 24.08 248 SER A O 1
ATOM 1967 N N . MET A 1 256 ? -12.295 -27.445 -23.886 1.00 20.61 249 MET A N 1
ATOM 1968 C CA . MET A 1 256 ? -13.208 -28.184 -24.740 1.00 22.03 249 MET A CA 1
ATOM 1969 C C . MET A 1 256 ? -12.537 -28.833 -25.945 1.00 21.69 249 MET A C 1
ATOM 1970 O O . MET A 1 256 ? -13.193 -29.550 -26.663 1.00 23.68 249 MET A O 1
ATOM 1975 N N . GLY A 1 257 ? -11.243 -28.571 -26.172 1.00 20.11 250 GLY A N 1
ATOM 1976 C CA . GLY A 1 257 ? -10.566 -29.018 -27.385 1.00 19.38 250 GLY A CA 1
ATOM 1977 C C . GLY A 1 257 ? -10.502 -27.884 -28.388 1.00 18.33 250 GLY A C 1
ATOM 1978 O O . GLY A 1 257 ? -11.473 -27.582 -29.085 1.00 16.70 250 GLY A O 1
ATOM 1979 N N . ILE A 1 258 ? -9.355 -27.224 -28.456 1.00 16.91 251 ILE A N 1
ATOM 1980 C CA . ILE A 1 258 ? -9.295 -25.924 -29.116 1.00 17.21 251 ILE A CA 1
ATOM 1981 C C . ILE A 1 258 ? -9.678 -25.888 -30.604 1.00 17.53 251 ILE A C 1
ATOM 1982 O O . ILE A 1 258 ? -10.507 -25.055 -30.994 1.00 16.36 251 ILE A O 1
ATOM 1987 N N . TYR A 1 259 ? -9.090 -26.735 -31.443 1.00 18.02 252 TYR A N 1
ATOM 1988 C CA . TYR A 1 259 ? -9.363 -26.589 -32.879 1.00 18.78 252 TYR A CA 1
ATOM 1989 C C . TYR A 1 259 ? -10.835 -26.951 -33.201 1.00 18.85 252 TYR A C 1
ATOM 1990 O O . TYR A 1 259 ? -11.476 -26.179 -33.912 1.00 18.45 252 TYR A O 1
ATOM 1999 N N . PRO A 1 260 ? -11.368 -28.069 -32.651 1.00 18.44 253 PRO A N 1
ATOM 2000 C CA . PRO A 1 260 ? -12.787 -28.321 -32.976 1.00 19.11 253 PRO A CA 1
ATOM 2001 C C . PRO A 1 260 ? -13.735 -27.264 -32.396 1.00 18.63 253 PRO A C 1
ATOM 2002 O O . PRO A 1 260 ? -14.720 -26.914 -33.049 1.00 18.74 253 PRO A O 1
ATOM 2006 N N . THR A 1 261 ? -13.431 -26.752 -31.211 1.00 17.34 254 THR A N 1
ATOM 2007 C CA . THR A 1 261 ? -14.256 -25.728 -30.584 1.00 16.89 254 THR A CA 1
ATOM 2008 C C . THR A 1 261 ? -14.238 -24.404 -31.339 1.00 16.70 254 THR A C 1
ATOM 2009 O O . THR A 1 261 ? -15.297 -23.763 -31.544 1.00 16.61 254 THR A O 1
ATOM 2013 N N . LEU A 1 262 ? -13.050 -23.975 -31.772 1.00 15.70 255 LEU A N 1
ATOM 2014 C CA . LEU A 1 262 ? -12.970 -22.785 -32.608 1.00 15.56 255 LEU A CA 1
ATOM 2015 C C . LEU A 1 262 ? -13.789 -22.957 -33.889 1.00 15.92 255 LEU A C 1
ATOM 2016 O O . LEU A 1 262 ? -14.484 -22.036 -34.323 1.00 16.76 255 LEU A O 1
ATOM 2021 N N . LYS A 1 263 ? -13.735 -24.130 -34.474 1.00 17.06 256 LYS A N 1
ATOM 2022 C CA . LYS A 1 263 ? -14.499 -24.358 -35.689 1.00 17.42 256 LYS A CA 1
ATOM 2023 C C . LYS A 1 263 ? -16.015 -24.399 -35.381 1.00 18.17 256 LYS A C 1
ATOM 2024 O O . LYS A 1 263 ? -16.811 -23.942 -36.200 1.00 17.44 256 LYS A O 1
ATOM 2030 N N . GLU A 1 264 ? -16.407 -24.865 -34.202 1.00 18.56 257 GLU A N 1
ATOM 2031 C CA . GLU A 1 264 ? -17.847 -24.763 -33.822 1.00 20.32 257 GLU A CA 1
ATOM 2032 C C . GLU A 1 264 ? -18.318 -23.331 -33.649 1.00 19.51 257 GLU A C 1
ATOM 2033 O O . GLU A 1 264 ? -19.465 -23.005 -33.975 1.00 18.70 257 GLU A O 1
ATOM 2039 N N . ILE A 1 265 ? -17.471 -22.469 -33.093 1.00 17.70 258 ILE A N 1
ATOM 2040 C CA . ILE A 1 265 ? -17.792 -21.044 -32.993 1.00 18.06 258 ILE A CA 1
ATOM 2041 C C . ILE A 1 265 ? -18.015 -20.490 -34.405 1.00 20.25 258 ILE A C 1
ATOM 2042 O O . ILE A 1 265 ? -18.955 -19.721 -34.645 1.00 19.88 258 ILE A O 1
ATOM 2047 N N . LEU A 1 266 ? -17.175 -20.919 -35.343 1.00 18.80 259 LEU A N 1
ATOM 2048 C CA . LEU A 1 266 ? -17.313 -20.497 -36.726 1.00 19.57 259 LEU A CA 1
ATOM 2049 C C . LEU A 1 266 ? -18.596 -21.034 -37.368 1.00 20.42 259 LEU A C 1
ATOM 2050 O O . LEU A 1 266 ? -19.218 -20.325 -38.153 1.00 20.89 259 LEU A O 1
ATOM 2055 N N . ARG A 1 267 ? -18.998 -22.256 -37.033 1.00 20.12 260 ARG A N 1
ATOM 2056 C CA . ARG A 1 267 ? -20.251 -22.808 -37.563 1.00 23.52 260 ARG A CA 1
ATOM 2057 C C . ARG A 1 267 ? -21.454 -21.955 -37.167 1.00 24.28 260 ARG A C 1
ATOM 2058 O O . ARG A 1 267 ? -22.390 -21.789 -37.960 1.00 24.10 260 ARG A O 1
ATOM 2066 N N . HIS A 1 268 ? -21.410 -21.400 -35.967 1.00 26.17 261 HIS A N 1
ATOM 2067 C CA . HIS A 1 268 ? -22.443 -20.470 -35.489 1.00 29.99 261 HIS A CA 1
ATOM 2068 C C . HIS A 1 268 ? -22.570 -19.226 -36.387 1.00 28.37 261 HIS A C 1
ATOM 2069 O O . HIS A 1 268 ? -23.634 -18.621 -36.435 1.00 28.16 261 HIS A O 1
ATOM 2076 N N . ARG A 1 269 ? -21.514 -18.865 -37.129 1.00 25.30 262 ARG A N 1
ATOM 2077 C CA . ARG A 1 269 ? -21.583 -17.757 -38.099 1.00 26.08 262 ARG A CA 1
ATOM 2078 C C . ARG A 1 269 ? -22.053 -18.192 -39.474 1.00 24.88 262 ARG A C 1
ATOM 2079 O O . ARG A 1 269 ? -21.959 -17.418 -40.421 1.00 28.06 262 ARG A O 1
ATOM 2087 N N . GLY A 1 270 ? -22.532 -19.422 -39.594 1.00 23.95 263 GLY A N 1
ATOM 2088 C CA . GLY A 1 270 ? -22.969 -19.980 -40.876 1.00 24.02 263 GLY A CA 1
ATOM 2089 C C . GLY A 1 270 ? -21.897 -20.577 -41.751 1.00 24.34 263 GLY A C 1
ATOM 2090 O O . GLY A 1 270 ? -22.115 -20.814 -42.920 1.00 25.33 263 GLY A O 1
ATOM 2091 N N . ILE A 1 271 ? -20.719 -20.821 -41.178 1.00 22.89 264 ILE A N 1
ATOM 2092 C CA . ILE A 1 271 ? -19.609 -21.414 -41.925 1.00 22.51 264 ILE A CA 1
ATOM 2093 C C . ILE A 1 271 ? -19.654 -22.934 -41.917 1.00 21.70 264 ILE A C 1
ATOM 2094 O O . ILE A 1 271 ? -19.969 -23.570 -40.907 1.00 21.63 264 ILE A O 1
ATOM 2099 N N . ASP A 1 272 ? -19.325 -23.523 -43.058 1.00 22.13 265 ASP A N 1
ATOM 2100 C CA . ASP A 1 272 ? -19.272 -24.966 -43.182 1.00 24.13 265 ASP A CA 1
ATOM 2101 C C . ASP A 1 272 ? -17.977 -25.482 -42.544 1.00 23.27 265 ASP A C 1
ATOM 2102 O O . ASP A 1 272 ? -17.027 -25.837 -43.235 1.00 22.77 265 ASP A O 1
ATOM 2107 N N . ALA A 1 273 ? -17.986 -25.533 -41.221 1.00 23.27 266 ALA A N 1
ATOM 2108 C CA . ALA A 1 273 ? -16.770 -25.759 -40.445 1.00 22.81 266 ALA A CA 1
ATOM 2109 C C . ALA A 1 273 ? -16.341 -27.216 -40.303 1.00 21.27 266 ALA A C 1
ATOM 2110 O O . ALA A 1 273 ? -15.238 -27.476 -39.783 1.00 21.61 266 ALA A O 1
ATOM 2112 N N . GLY A 1 274 ? -17.151 -28.163 -40.767 1.00 19.65 267 GLY A N 1
ATOM 2113 C CA . GLY A 1 274 ? -16.756 -29.558 -40.837 1.00 20.52 267 GLY A CA 1
ATOM 2114 C C . GLY A 1 274 ? -16.353 -30.230 -39.532 1.00 20.42 267 GLY A C 1
ATOM 2115 O O . GLY A 1 274 ? -16.979 -30.023 -38.469 1.00 20.69 267 GLY A O 1
ATOM 2116 N N . LEU A 1 275 ? -15.301 -31.040 -39.636 1.00 18.99 268 LEU A N 1
ATOM 2117 C CA . LEU A 1 275 ? -14.779 -31.875 -38.564 1.00 18.88 268 LEU A CA 1
ATOM 2118 C C . LEU A 1 275 ? -13.273 -31.642 -38.445 1.00 19.35 268 LEU A C 1
ATOM 2119 O O . LEU A 1 275 ? -12.646 -31.211 -39.407 1.00 17.48 268 LEU A O 1
ATOM 2124 N N . PRO A 1 276 ? -12.719 -31.880 -37.254 1.00 19.08 269 PRO A N 1
ATOM 2125 C CA . PRO A 1 276 ? -11.246 -31.987 -37.175 1.00 18.84 269 PRO A CA 1
ATOM 2126 C C . PRO A 1 276 ? -10.773 -33.258 -37.857 1.00 18.65 269 PRO A C 1
ATOM 2127 O O . PRO A 1 276 ? -11.554 -34.200 -38.050 1.00 17.93 269 PRO A O 1
ATOM 2131 N N . LYS A 1 277 ? -9.489 -33.317 -38.216 1.00 16.50 270 LYS A N 1
ATOM 2132 C CA . LYS A 1 277 ? -8.942 -34.496 -38.862 1.00 17.04 270 LYS A CA 1
ATOM 2133 C C . LYS A 1 277 ? -8.545 -35.519 -37.809 1.00 16.73 270 LYS A C 1
ATOM 2134 O O . LYS A 1 277 ? -7.863 -35.190 -36.848 1.00 16.69 270 LYS A O 1
ATOM 2140 N N . ARG A 1 278 ? -8.976 -36.756 -37.989 1.00 17.42 271 ARG A N 1
ATOM 2141 C CA . ARG A 1 278 ? -8.660 -37.816 -37.061 1.00 19.14 271 ARG A CA 1
ATOM 2142 C C . ARG A 1 278 ? -7.143 -37.988 -37.058 1.00 19.20 271 ARG A C 1
ATOM 2143 O O . ARG A 1 278 ? -6.516 -37.856 -38.119 1.00 18.45 271 ARG A O 1
ATOM 2151 N N . PRO A 1 279 ? -6.568 -38.302 -35.895 1.00 19.11 272 PRO A N 1
ATOM 2152 C CA . PRO A 1 279 ? -7.280 -38.788 -34.704 1.00 19.71 272 PRO A CA 1
ATOM 2153 C C . PRO A 1 279 ? -7.889 -37.752 -33.751 1.00 18.07 272 PRO A C 1
ATOM 2154 O O . PRO A 1 279 ? -8.416 -38.154 -32.706 1.00 19.33 272 PRO A O 1
ATOM 2158 N N . PHE A 1 280 ? -7.841 -36.456 -34.070 1.00 16.65 273 PHE A N 1
ATOM 2159 C CA . PHE A 1 280 ? -8.574 -35.490 -33.274 1.00 16.24 273 PHE A CA 1
ATOM 2160 C C . PHE A 1 280 ? -10.049 -35.915 -33.344 1.00 16.62 273 PHE A C 1
ATOM 2161 O O . PHE A 1 280 ? -10.546 -36.255 -34.427 1.00 17.52 273 PHE A O 1
ATOM 2169 N N . LYS A 1 281 ? -10.731 -35.868 -32.206 1.00 16.40 274 LYS A N 1
ATOM 2170 C CA . LYS A 1 281 ? -12.185 -36.123 -32.186 1.00 17.76 274 LYS A CA 1
ATOM 2171 C C . LYS A 1 281 ? -13.005 -34.846 -32.361 1.00 16.78 274 LYS A C 1
ATOM 2172 O O . LYS A 1 281 ? -12.585 -33.748 -31.986 1.00 16.44 274 LYS A O 1
ATOM 2178 N N . PRO A 1 282 ? -14.237 -34.984 -32.899 1.00 16.22 275 PRO A N 1
ATOM 2179 C CA . PRO A 1 282 ? -15.119 -33.820 -32.987 1.00 16.74 275 PRO A CA 1
ATOM 2180 C C . PRO A 1 282 ? -15.480 -33.197 -31.655 1.00 16.43 275 PRO A C 1
ATOM 2181 O O . PRO A 1 282 ? -15.371 -33.827 -30.611 1.00 17.20 275 PRO A O 1
ATOM 2185 N N . PHE A 1 283 ? -15.920 -31.951 -31.719 1.00 16.13 276 PHE A N 1
ATOM 2186 C CA . PHE A 1 283 ? -16.444 -31.255 -30.562 1.00 18.07 276 PHE A CA 1
ATOM 2187 C C . PHE A 1 283 ? -17.463 -32.127 -29.835 1.00 19.57 276 PHE A C 1
ATOM 2188 O O . PHE A 1 283 ? -18.364 -32.676 -30.469 1.00 20.15 276 PHE A O 1
ATOM 2196 N N . ASN A 1 284 ? -17.293 -32.282 -28.532 1.00 21.11 277 ASN A N 1
ATOM 2197 C CA . ASN A 1 284 ? -18.198 -33.093 -27.719 1.00 22.98 277 ASN A CA 1
ATOM 2198 C C . ASN A 1 284 ? -19.418 -32.258 -27.348 1.00 23.44 277 ASN A C 1
ATOM 2199 O O . ASN A 1 284 ? -19.287 -31.207 -26.723 1.00 22.37 277 ASN A O 1
ATOM 2204 N N . GLU A 1 285 ? -20.610 -32.732 -27.708 1.00 25.06 278 GLU A N 1
ATOM 2205 C CA . GLU A 1 285 ? -21.838 -31.964 -27.467 1.00 26.85 278 GLU A CA 1
ATOM 2206 C C . GLU A 1 285 ? -22.193 -31.764 -25.985 1.00 26.36 278 GLU A C 1
ATOM 2207 O O . GLU A 1 285 ? -23.001 -30.897 -25.666 1.00 25.27 278 GLU A O 1
ATOM 2213 N N . ALA A 1 286 ? -21.563 -32.512 -25.082 1.00 26.72 279 ALA A N 1
ATOM 2214 C CA . ALA A 1 286 ? -21.629 -32.198 -23.651 1.00 27.01 279 ALA A CA 1
ATOM 2215 C C . ALA A 1 286 ? -21.175 -30.761 -23.309 1.00 28.42 279 ALA A C 1
ATOM 2216 O O . ALA A 1 286 ? -21.602 -30.211 -22.294 1.00 28.45 279 ALA A O 1
ATOM 2218 N N . HIS A 1 287 ? -20.332 -30.152 -24.158 1.00 25.82 280 HIS A N 1
ATOM 2219 C CA . HIS A 1 287 ? -19.874 -28.781 -23.968 1.00 25.09 280 HIS A CA 1
ATOM 2220 C C . HIS A 1 287 ? -20.746 -27.731 -24.650 1.00 24.00 280 HIS A C 1
ATOM 2221 O O . HIS A 1 287 ? -20.474 -26.528 -24.544 1.00 20.74 280 HIS A O 1
ATOM 2228 N N . ARG A 1 288 ? -21.781 -28.157 -25.368 1.00 23.99 281 ARG A N 1
ATOM 2229 C CA . ARG A 1 288 ? -22.553 -27.223 -26.208 1.00 25.83 281 ARG A CA 1
ATOM 2230 C C . ARG A 1 288 ? -23.151 -26.034 -25.447 1.00 25.53 281 ARG A C 1
ATOM 2231 O O . ARG A 1 288 ? -23.039 -24.891 -25.883 1.00 24.31 281 ARG A O 1
ATOM 2239 N N . GLN A 1 289 ? -23.782 -26.318 -24.315 1.00 28.54 282 GLN A N 1
ATOM 2240 C CA . GLN A 1 289 ? -24.418 -25.279 -23.509 1.00 30.85 282 GLN A CA 1
ATOM 2241 C C . GLN A 1 289 ? -23.424 -24.201 -23.043 1.00 27.90 282 GLN A C 1
ATOM 2242 O O . GLN A 1 289 ? -23.679 -22.997 -23.151 1.00 26.51 282 GLN A O 1
ATOM 2248 N N . THR A 1 290 ? -22.308 -24.661 -22.503 1.00 26.16 283 THR A N 1
ATOM 2249 C CA . THR A 1 290 ? -21.231 -23.794 -22.064 1.00 26.27 283 THR A CA 1
ATOM 2250 C C . THR A 1 290 ? -20.698 -22.964 -23.223 1.00 23.34 283 THR A C 1
ATOM 2251 O O . THR A 1 290 ? -20.483 -21.764 -23.081 1.00 22.82 283 THR A O 1
ATOM 2255 N N . LEU A 1 291 ? -20.471 -23.594 -24.371 1.00 22.73 284 LEU A N 1
ATOM 2256 C CA . LEU A 1 291 ? -20.010 -22.848 -25.534 1.00 22.18 284 LEU A CA 1
ATOM 2257 C C . LEU A 1 291 ? -21.003 -21.777 -25.935 1.00 22.73 284 LEU A C 1
ATOM 2258 O O . LEU A 1 291 ? -20.611 -20.655 -26.213 1.00 22.56 284 LEU A O 1
ATOM 2263 N N . ASP A 1 292 ? -22.289 -22.108 -25.962 1.00 24.80 285 ASP A N 1
ATOM 2264 C CA . ASP A 1 292 ? -23.292 -21.108 -26.363 1.00 26.60 285 ASP A CA 1
ATOM 2265 C C . ASP A 1 292 ? -23.269 -19.905 -25.426 1.00 25.14 285 ASP A C 1
ATOM 2266 O O . ASP A 1 292 ? -23.400 -18.760 -25.859 1.00 25.88 285 ASP A O 1
ATOM 2271 N N . GLN A 1 293 ? -23.093 -20.162 -24.137 1.00 26.45 286 GLN A N 1
ATOM 2272 C CA . GLN A 1 293 ? -23.002 -19.080 -23.168 1.00 26.07 286 GLN A CA 1
ATOM 2273 C C . GLN A 1 293 ? -21.781 -18.204 -23.416 1.00 24.81 286 GLN A C 1
ATOM 2274 O O . GLN A 1 293 ? -21.839 -16.983 -23.278 1.00 24.42 286 GLN A O 1
ATOM 2280 N N . LEU A 1 294 ? -20.665 -18.830 -23.779 1.00 22.80 287 LEU A N 1
ATOM 2281 C CA . LEU A 1 294 ? -19.462 -18.083 -24.134 1.00 21.32 287 LEU A CA 1
ATOM 2282 C C . LEU A 1 294 ? -19.686 -17.194 -25.372 1.00 20.74 287 LEU A C 1
ATOM 2283 O O . LEU A 1 294 ? -19.335 -16.013 -25.375 1.00 22.55 287 LEU A O 1
ATOM 2288 N N . ILE A 1 295 ? -20.285 -17.759 -26.413 1.00 21.72 288 ILE A N 1
ATOM 2289 C CA . ILE A 1 295 ? -20.510 -17.042 -27.653 1.00 21.65 288 ILE A CA 1
ATOM 2290 C C . ILE A 1 295 ? -21.407 -15.816 -27.370 1.00 22.57 288 ILE A C 1
ATOM 2291 O O . ILE A 1 295 ? -21.151 -14.733 -27.863 1.00 23.35 288 ILE A O 1
ATOM 2296 N N . ALA A 1 296 ? -22.425 -16.029 -26.547 1.00 24.39 289 ALA A N 1
ATOM 2297 C CA . ALA A 1 296 ? -23.360 -14.979 -26.144 1.00 24.16 289 ALA A CA 1
ATOM 2298 C C . ALA A 1 296 ? -22.668 -13.905 -25.329 1.00 24.28 289 ALA A C 1
ATOM 2299 O O . ALA A 1 296 ? -22.853 -12.713 -25.578 1.00 25.39 289 ALA A O 1
ATOM 2301 N N . LYS A 1 297 ? -21.843 -14.308 -24.368 1.00 24.68 290 LYS A N 1
ATOM 2302 C CA . LYS A 1 297 ? -21.216 -13.348 -23.476 1.00 25.65 290 LYS A CA 1
ATOM 2303 C C . LYS A 1 297 ? -20.274 -12.425 -24.219 1.00 27.42 290 LYS A C 1
ATOM 2304 O O . LYS A 1 297 ? -20.217 -11.251 -23.914 1.00 27.44 290 LYS A O 1
ATOM 2310 N N . TYR A 1 298 ? -19.529 -12.958 -25.190 1.00 27.01 291 TYR A N 1
ATOM 2311 C CA . TYR A 1 298 ? -18.439 -12.221 -25.834 1.00 27.32 291 TYR A CA 1
ATOM 2312 C C . TYR A 1 298 ? -18.742 -11.856 -27.292 1.00 28.23 291 TYR A C 1
ATOM 2313 O O . TYR A 1 298 ? -17.880 -11.349 -28.001 1.00 29.92 291 TYR A O 1
ATOM 2322 N N . ASP A 1 299 ? -19.981 -12.096 -27.717 1.00 31.61 292 ASP A N 1
ATOM 2323 C CA . ASP A 1 299 ? -20.435 -11.772 -29.065 1.00 33.43 292 ASP A CA 1
ATOM 2324 C C . ASP A 1 299 ? -19.514 -12.380 -30.123 1.00 32.86 292 ASP A C 1
ATOM 2325 O O . ASP A 1 299 ? -18.984 -11.670 -30.984 1.00 31.41 292 ASP A O 1
ATOM 2330 N N . LEU A 1 300 ? -19.312 -13.693 -30.047 1.00 30.05 293 LEU A N 1
ATOM 2331 C CA . LEU A 1 300 ? -18.443 -14.387 -30.999 1.00 31.33 293 LEU A CA 1
ATOM 2332 C C . LEU A 1 300 ? -19.240 -14.919 -32.184 1.00 32.90 293 LEU A C 1
ATOM 2333 O O . LEU A 1 300 ? -18.667 -15.503 -33.116 1.00 33.67 293 LEU A O 1
ATOM 2339 N N . ASP B 1 11 ? 33.435 -54.481 5.371 1.00 50.25 4 ASP B N 1
ATOM 2340 C CA . ASP B 1 11 ? 32.819 -53.869 4.164 1.00 47.60 4 ASP B CA 1
ATOM 2341 C C . ASP B 1 11 ? 31.355 -53.565 4.447 1.00 43.34 4 ASP B C 1
ATOM 2342 O O . ASP B 1 11 ? 30.738 -54.135 5.355 1.00 38.57 4 ASP B O 1
ATOM 2347 N N . LEU B 1 12 ? 30.820 -52.647 3.656 1.00 39.00 5 LEU B N 1
ATOM 2348 C CA . LEU B 1 12 ? 29.494 -52.109 3.860 1.00 39.02 5 LEU B CA 1
ATOM 2349 C C . LEU B 1 12 ? 28.460 -52.710 2.915 1.00 35.38 5 LEU B C 1
ATOM 2350 O O . LEU B 1 12 ? 27.338 -52.211 2.844 1.00 30.83 5 LEU B O 1
ATOM 2355 N N . LYS B 1 13 ? 28.826 -53.784 2.212 1.00 32.81 6 LYS B N 1
ATOM 2356 C CA . LYS B 1 13 ? 27.870 -54.530 1.393 1.00 33.03 6 LYS B CA 1
ATOM 2357 C C . LYS B 1 13 ? 26.704 -54.992 2.242 1.00 31.67 6 LYS B C 1
ATOM 2358 O O . LYS B 1 13 ? 26.843 -55.186 3.448 1.00 31.93 6 LYS B O 1
ATOM 2364 N N . GLY B 1 14 ? 25.548 -55.178 1.623 1.00 27.62 7 GLY B N 1
ATOM 2365 C CA . GLY B 1 14 ? 24.404 -55.706 2.338 1.00 27.84 7 GLY B CA 1
ATOM 2366 C C . GLY B 1 14 ? 23.134 -54.924 2.114 1.00 26.72 7 GLY B C 1
ATOM 2367 O O . GLY B 1 14 ? 23.084 -53.986 1.297 1.00 24.50 7 GLY B O 1
ATOM 2368 N N . LEU B 1 15 ? 22.117 -55.323 2.860 1.00 26.02 8 LEU B N 1
ATOM 2369 C CA . LEU B 1 15 ? 20.786 -54.780 2.741 1.00 25.48 8 LEU B CA 1
ATOM 2370 C C . LEU B 1 15 ? 20.476 -53.967 3.959 1.00 23.81 8 LEU B C 1
ATOM 2371 O O . LEU B 1 15 ? 20.587 -54.461 5.089 1.00 24.55 8 LEU B O 1
ATOM 2376 N N . TYR B 1 16 ? 20.088 -52.711 3.730 1.00 21.83 9 TYR B N 1
ATOM 2377 C CA . TYR B 1 16 ? 19.820 -51.760 4.798 1.00 21.36 9 TYR B CA 1
ATOM 2378 C C . TYR B 1 16 ? 18.382 -51.279 4.806 1.00 21.58 9 TYR B C 1
ATOM 2379 O O . TYR B 1 16 ? 17.829 -50.967 3.744 1.00 22.07 9 TYR B O 1
ATOM 2388 N N . ALA B 1 17 ? 17.795 -51.167 5.999 1.00 20.00 10 ALA B N 1
ATOM 2389 C CA . ALA B 1 17 ? 16.568 -50.430 6.205 1.00 21.10 10 ALA B CA 1
ATOM 2390 C C . ALA B 1 17 ? 16.895 -48.941 6.226 1.00 21.40 10 ALA B C 1
ATOM 2391 O O . ALA B 1 17 ? 17.738 -48.487 7.023 1.00 20.51 10 ALA B O 1
ATOM 2393 N N . ALA B 1 18 ? 16.235 -48.187 5.359 1.00 20.83 11 ALA B N 1
ATOM 2394 C CA . ALA B 1 18 ? 16.196 -46.734 5.538 1.00 20.94 11 ALA B CA 1
ATOM 2395 C C . ALA B 1 18 ? 15.250 -46.468 6.700 1.00 20.65 11 ALA B C 1
ATOM 2396 O O . ALA B 1 18 ? 14.032 -46.635 6.584 1.00 20.77 11 ALA B O 1
ATOM 2398 N N . LEU B 1 19 ? 15.828 -46.075 7.834 1.00 20.74 12 LEU B N 1
ATOM 2399 C CA . LEU B 1 19 ? 15.122 -46.104 9.096 1.00 21.85 12 LEU B CA 1
ATOM 2400 C C . LEU B 1 19 ? 14.016 -45.073 9.173 1.00 21.92 12 LEU B C 1
ATOM 2401 O O . LEU B 1 19 ? 14.239 -43.875 8.997 1.00 21.76 12 LEU B O 1
ATOM 2406 N N . LEU B 1 20 ? 12.815 -45.556 9.437 1.00 20.78 13 LEU B N 1
ATOM 2407 C CA . LEU B 1 20 ? 11.645 -44.728 9.629 1.00 20.56 13 LEU B CA 1
ATOM 2408 C C . LEU B 1 20 ? 11.615 -44.217 11.064 1.00 21.77 13 LEU B C 1
ATOM 2409 O O . LEU B 1 20 ? 12.173 -44.866 11.969 1.00 21.74 13 LEU B O 1
ATOM 2414 N N . VAL B 1 21 ? 10.959 -43.075 11.264 1.00 21.00 14 VAL B N 1
ATOM 2415 C CA . VAL B 1 21 ? 10.910 -42.427 12.589 1.00 21.01 14 VAL B CA 1
ATOM 2416 C C . VAL B 1 21 ? 9.475 -42.121 12.983 1.00 22.67 14 VAL B C 1
ATOM 2417 O O . VAL B 1 21 ? 8.722 -41.520 12.207 1.00 21.20 14 VAL B O 1
ATOM 2421 N N . PRO B 1 22 ? 9.073 -42.529 14.211 1.00 22.00 15 PRO B N 1
ATOM 2422 C CA . PRO B 1 22 ? 7.749 -42.222 14.700 1.00 23.37 15 PRO B CA 1
ATOM 2423 C C . PRO B 1 22 ? 7.727 -40.902 15.481 1.00 23.06 15 PRO B C 1
ATOM 2424 O O . PRO B 1 22 ? 8.646 -40.646 16.235 1.00 23.94 15 PRO B O 1
ATOM 2428 N N . PHE B 1 23 ? 6.679 -40.108 15.300 1.00 23.38 16 PHE B N 1
ATOM 2429 C CA . PHE B 1 23 ? 6.565 -38.798 15.950 1.00 24.57 16 PHE B CA 1
ATOM 2430 C C . PHE B 1 23 ? 5.295 -38.661 16.776 1.00 25.34 16 PHE B C 1
ATOM 2431 O O . PHE B 1 23 ? 4.314 -39.383 16.556 1.00 27.57 16 PHE B O 1
ATOM 2439 N N . ASP B 1 24 ? 5.314 -37.732 17.731 1.00 26.59 17 ASP B N 1
ATOM 2440 C CA . ASP B 1 24 ? 4.094 -37.321 18.447 1.00 29.53 17 ASP B CA 1
ATOM 2441 C C . ASP B 1 24 ? 3.394 -36.150 17.758 1.00 30.32 17 ASP B C 1
ATOM 2442 O O . ASP B 1 24 ? 3.846 -35.676 16.707 1.00 29.76 17 ASP B O 1
ATOM 2447 N N . GLU B 1 25 ? 2.290 -35.685 18.331 1.00 29.46 18 GLU B N 1
ATOM 2448 C CA . GLU B 1 25 ? 1.516 -34.600 17.744 1.00 34.00 18 GLU B CA 1
ATOM 2449 C C . GLU B 1 25 ? 2.338 -33.320 17.505 1.00 31.89 18 GLU B C 1
ATOM 2450 O O . GLU B 1 25 ? 2.006 -32.541 16.613 1.00 30.59 18 GLU B O 1
ATOM 2456 N N . ASN B 1 26 ? 3.387 -33.109 18.298 1.00 31.43 19 ASN B N 1
ATOM 2457 C CA . ASN B 1 26 ? 4.257 -31.920 18.157 1.00 32.68 19 ASN B CA 1
ATOM 2458 C C . ASN B 1 26 ? 5.515 -32.152 17.317 1.00 28.98 19 ASN B C 1
ATOM 2459 O O . ASN B 1 26 ? 6.466 -31.354 17.351 1.00 27.30 19 ASN B O 1
ATOM 2464 N N . GLY B 1 27 ? 5.536 -33.264 16.595 1.00 27.61 20 GLY B N 1
ATOM 2465 C CA . GLY B 1 27 ? 6.659 -33.621 15.780 1.00 24.89 20 GLY B CA 1
ATOM 2466 C C . GLY B 1 27 ? 7.942 -33.846 16.531 1.00 23.81 20 GLY B C 1
ATOM 2467 O O . GLY B 1 27 ? 9.006 -33.628 15.978 1.00 22.51 20 GLY B O 1
ATOM 2468 N N . GLN B 1 28 ? 7.851 -34.303 17.791 1.00 23.47 21 GLN B N 1
ATOM 2469 C CA . GLN B 1 28 ? 9.016 -34.749 18.522 1.00 24.41 21 GLN B CA 1
ATOM 2470 C C . GLN B 1 28 ? 9.161 -36.253 18.336 1.00 22.85 21 GLN B C 1
ATOM 2471 O O . GLN B 1 28 ? 8.166 -36.983 18.201 1.00 23.65 21 GLN B O 1
ATOM 2477 N N . VAL B 1 29 ? 10.401 -36.697 18.329 1.00 22.08 22 VAL B N 1
ATOM 2478 C CA . VAL B 1 29 ? 10.735 -38.089 18.119 1.00 24.03 22 VAL B CA 1
ATOM 2479 C C . VAL B 1 29 ? 10.160 -38.936 19.275 1.00 25.50 22 VAL B C 1
ATOM 2480 O O . VAL B 1 29 ? 10.374 -38.599 20.447 1.00 27.51 22 VAL B O 1
ATOM 2484 N N . ASN B 1 30 ? 9.446 -40.007 18.937 1.00 25.30 23 ASN B N 1
ATOM 2485 C CA . ASN B 1 30 ? 9.025 -41.039 19.912 1.00 25.97 23 ASN B CA 1
ATOM 2486 C C . ASN B 1 30 ? 10.141 -42.053 20.013 1.00 26.13 23 ASN B C 1
ATOM 2487 O O . ASN B 1 30 ? 10.260 -42.960 19.166 1.00 26.49 23 ASN B O 1
ATOM 2492 N N . GLU B 1 31 ? 10.980 -41.899 21.032 1.00 25.77 24 GLU B N 1
ATOM 2493 C CA . GLU B 1 31 ? 12.200 -42.703 21.166 1.0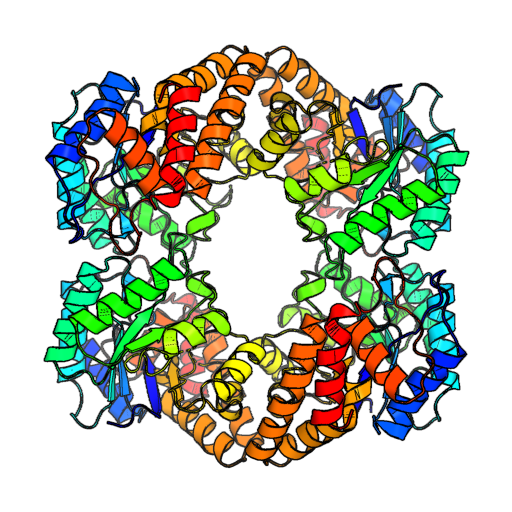0 28.02 24 GLU B CA 1
ATOM 2494 C C . GLU B 1 31 ? 11.918 -44.203 21.378 1.00 29.74 24 GLU B C 1
ATOM 2495 O O . GLU B 1 31 ? 12.697 -45.045 20.951 1.00 29.29 24 GLU B O 1
ATOM 2501 N N . GLN B 1 32 ? 10.790 -44.512 22.008 1.00 32.87 25 GLN B N 1
ATOM 2502 C CA . GLN B 1 32 ? 10.426 -45.897 22.338 1.00 35.97 25 GLN B CA 1
ATOM 2503 C C . GLN B 1 32 ? 10.048 -46.623 21.044 1.00 32.97 25 GLN B C 1
ATOM 2504 O O . GLN B 1 32 ? 10.556 -47.712 20.758 1.00 34.49 25 GLN B O 1
ATOM 2510 N N . GLY B 1 33 ? 9.178 -45.988 20.259 1.00 31.38 26 GLY B N 1
ATOM 2511 C CA . GLY B 1 33 ? 8.875 -46.429 18.895 1.00 28.16 26 GLY B CA 1
ATOM 2512 C C . GLY B 1 33 ? 10.113 -46.539 18.015 1.00 26.22 26 GLY B C 1
ATOM 2513 O O . GLY B 1 33 ? 10.287 -47.521 17.281 1.00 24.58 26 GLY B O 1
ATOM 2514 N N . LEU B 1 34 ? 10.994 -45.547 18.080 1.00 25.25 27 LEU B N 1
ATOM 2515 C CA . LEU B 1 34 ? 12.156 -45.542 17.208 1.00 26.10 27 LEU B CA 1
ATOM 2516 C C . LEU B 1 34 ? 13.060 -46.739 17.478 1.00 26.16 27 LEU B C 1
ATOM 2517 O O . LEU B 1 34 ? 13.518 -47.412 16.556 1.00 26.16 27 LEU B O 1
ATOM 2522 N N . LYS B 1 35 ? 13.307 -47.029 18.754 1.00 26.81 28 LYS B N 1
ATOM 2523 C CA . LYS B 1 35 ? 14.080 -48.212 19.114 1.00 28.07 28 LYS B CA 1
ATOM 2524 C C . LYS B 1 35 ? 13.411 -49.495 18.584 1.00 24.31 28 LYS B C 1
ATOM 2525 O O . LYS B 1 35 ? 14.094 -50.378 18.102 1.00 26.47 28 LYS B O 1
ATOM 2531 N N . GLN B 1 36 ? 12.096 -49.589 18.714 1.00 25.37 29 GLN B N 1
ATOM 2532 C CA . GLN B 1 36 ? 11.344 -50.753 18.202 1.00 25.14 29 GLN B CA 1
ATOM 2533 C C . GLN B 1 36 ? 11.463 -50.863 16.685 1.00 25.67 29 GLN B C 1
ATOM 2534 O O . GLN B 1 36 ? 11.622 -51.960 16.141 1.00 24.98 29 GLN B O 1
ATOM 2540 N N . ILE B 1 37 ? 11.397 -49.730 15.983 1.00 23.98 30 ILE B N 1
ATOM 2541 C CA . ILE B 1 37 ? 11.539 -49.792 14.517 1.00 23.29 30 ILE B CA 1
ATOM 2542 C C . ILE B 1 37 ? 12.938 -50.270 14.151 1.00 21.13 30 ILE B C 1
ATOM 2543 O O . ILE B 1 37 ? 13.107 -51.084 13.249 1.00 22.76 30 ILE B O 1
ATOM 2548 N N . ALA B 1 38 ? 13.953 -49.787 14.846 1.00 22.35 31 ALA B N 1
ATOM 2549 C CA . ALA B 1 38 ? 15.319 -50.226 14.589 1.00 21.24 31 ALA B CA 1
ATOM 2550 C C . ALA B 1 38 ? 15.500 -51.729 14.840 1.00 24.93 31 ALA B C 1
ATOM 2551 O O . ALA B 1 38 ? 16.098 -52.456 14.037 1.00 26.20 31 ALA B O 1
ATOM 2553 N N . GLN B 1 39 ? 14.996 -52.175 15.986 1.00 25.93 32 GLN B N 1
ATOM 2554 C CA . GLN B 1 39 ? 15.056 -53.600 16.339 1.00 28.06 32 GLN B CA 1
ATOM 2555 C C . GLN B 1 39 ? 14.294 -54.478 15.348 1.00 26.14 32 GLN B C 1
ATOM 2556 O O . GLN B 1 39 ? 14.737 -55.561 15.007 1.00 26.69 32 GLN B O 1
ATOM 2562 N N . ASN B 1 40 ? 13.149 -54.007 14.895 1.00 26.33 33 ASN B N 1
ATOM 2563 C CA . ASN B 1 40 ? 12.391 -54.715 13.887 1.00 26.01 33 ASN B CA 1
ATOM 2564 C C . ASN B 1 40 ? 13.198 -54.940 12.619 1.00 25.48 33 ASN B C 1
ATOM 2565 O O . ASN B 1 40 ? 13.190 -56.048 12.064 1.00 26.77 33 ASN B O 1
ATOM 2570 N N . ALA B 1 41 ? 13.884 -53.897 12.143 1.00 22.97 34 ALA B N 1
ATOM 2571 C CA . ALA B 1 41 ? 14.705 -54.021 10.926 1.00 23.62 34 ALA B CA 1
ATOM 2572 C C . ALA B 1 41 ? 15.787 -55.086 11.038 1.00 24.91 34 ALA B C 1
ATOM 2573 O O . ALA B 1 41 ? 16.058 -55.813 10.087 1.00 23.79 34 ALA B O 1
ATOM 2575 N N . ILE B 1 42 ? 16.432 -55.169 12.195 1.00 26.86 35 ILE B N 1
ATOM 2576 C CA . ILE B 1 42 ? 17.579 -56.061 12.329 1.00 28.61 35 ILE B CA 1
ATOM 2577 C C . ILE B 1 42 ? 17.135 -57.465 12.759 1.00 30.40 35 ILE B C 1
ATOM 2578 O O . ILE B 1 42 ? 17.570 -58.460 12.178 1.00 29.94 35 ILE B O 1
ATOM 2583 N N . GLU B 1 43 ? 16.252 -57.521 13.751 1.00 32.38 36 GLU B N 1
ATOM 2584 C CA . GLU B 1 43 ? 15.841 -58.797 14.348 1.00 36.66 36 GLU B CA 1
ATOM 2585 C C . GLU B 1 43 ? 14.742 -59.507 13.559 1.00 34.15 36 GLU B C 1
ATOM 2586 O O . GLU B 1 43 ? 14.853 -60.699 13.301 1.00 37.31 36 GLU B O 1
ATOM 2592 N N . THR B 1 44 ? 13.687 -58.788 13.188 1.00 31.58 37 THR B N 1
ATOM 2593 C CA . THR B 1 44 ? 12.564 -59.375 12.465 1.00 29.21 37 THR B CA 1
ATOM 2594 C C . THR B 1 44 ? 12.843 -59.450 10.948 1.00 31.41 37 THR B C 1
ATOM 2595 O O . THR B 1 44 ? 12.617 -60.491 10.318 1.00 29.75 37 THR B O 1
ATOM 2599 N N . GLU B 1 45 ? 13.341 -58.362 10.357 1.00 27.10 38 GLU B N 1
ATOM 2600 C CA . GLU B 1 45 ? 13.581 -58.335 8.907 1.00 27.47 38 GLU B CA 1
ATOM 2601 C C . GLU B 1 45 ? 14.961 -58.832 8.504 1.00 26.52 38 GLU B C 1
ATOM 2602 O O . GLU B 1 45 ? 15.251 -58.991 7.307 1.00 26.82 38 GLU B O 1
ATOM 2608 N N . GLU B 1 46 ? 15.807 -59.096 9.492 1.00 25.84 39 GLU B N 1
ATOM 2609 C CA . GLU B 1 46 ? 17.100 -59.760 9.282 1.00 26.60 39 GLU B CA 1
ATOM 2610 C C . GLU B 1 46 ? 18.037 -59.003 8.353 1.00 26.13 39 GLU B C 1
ATOM 2611 O O . GLU B 1 46 ? 18.823 -59.583 7.597 1.00 23.94 39 GLU B O 1
ATOM 2617 N N . LEU B 1 47 ? 17.976 -57.677 8.433 1.00 26.25 40 LEU B N 1
ATOM 2618 C CA . LEU B 1 47 ? 18.770 -56.847 7.541 1.00 25.87 40 LEU B CA 1
ATOM 2619 C C . LEU B 1 47 ? 20.159 -56.678 8.110 1.00 27.01 40 LEU B C 1
ATOM 2620 O O . LEU B 1 47 ? 20.368 -56.929 9.297 1.00 27.74 40 LEU B O 1
ATOM 2625 N N . ASP B 1 48 ? 21.099 -56.274 7.253 1.00 25.28 41 ASP B N 1
ATOM 2626 C CA . ASP B 1 48 ? 22.498 -56.099 7.621 1.00 26.32 41 ASP B CA 1
ATOM 2627 C C . ASP B 1 48 ? 22.803 -54.801 8.376 1.00 26.66 41 ASP B C 1
ATOM 2628 O O . ASP B 1 48 ? 23.815 -54.701 9.094 1.00 24.70 41 ASP B O 1
ATOM 2633 N N . GLY B 1 49 ? 21.940 -53.808 8.217 1.00 25.13 42 GLY B N 1
ATOM 2634 C CA . GLY B 1 49 ? 22.250 -52.475 8.700 1.00 24.48 42 GLY B CA 1
ATOM 2635 C C . GLY B 1 49 ? 21.128 -51.466 8.593 1.00 22.56 42 GLY B C 1
ATOM 2636 O O . GLY B 1 49 ? 20.040 -51.753 8.080 1.00 22.59 42 GLY B O 1
ATOM 2637 N N . LEU B 1 50 ? 21.404 -50.274 9.123 1.00 22.77 43 LEU B N 1
ATOM 2638 C CA . LEU B 1 50 ? 20.475 -49.159 9.092 1.00 22.00 43 LEU B CA 1
ATOM 2639 C C . LEU B 1 50 ? 21.151 -48.005 8.380 1.00 21.96 43 LEU B C 1
ATOM 2640 O O . LEU B 1 50 ? 22.386 -47.816 8.493 1.00 21.36 43 LEU B O 1
ATOM 2645 N N . TYR B 1 51 ? 20.332 -47.316 7.582 1.00 20.20 44 TYR B N 1
ATOM 2646 C CA . TYR B 1 51 ? 20.671 -46.032 6.944 1.00 20.12 44 TYR B CA 1
ATOM 2647 C C . TYR B 1 51 ? 19.833 -45.031 7.665 1.00 18.31 44 TYR B C 1
ATOM 2648 O O . TYR B 1 51 ? 18.605 -45.033 7.539 1.00 18.49 44 TYR B O 1
ATOM 2657 N N . VAL B 1 52 ? 20.493 -44.216 8.495 1.00 18.45 45 VAL B N 1
ATOM 2658 C CA . VAL B 1 52 ? 19.812 -43.402 9.484 1.00 19.36 45 VAL B CA 1
ATOM 2659 C C . VAL B 1 52 ? 19.809 -41.950 9.033 1.00 18.76 45 VAL B C 1
ATOM 2660 O O . VAL B 1 52 ? 20.796 -41.487 8.490 1.00 19.53 45 VAL B O 1
ATOM 2664 N N . ASN B 1 53 ? 18.685 -41.289 9.281 1.00 19.95 46 ASN B N 1
ATOM 2665 C CA . ASN B 1 53 ? 18.427 -39.885 8.918 1.00 19.77 46 ASN B CA 1
ATOM 2666 C C . ASN B 1 53 ? 18.498 -39.640 7.400 1.00 20.29 46 ASN B C 1
ATOM 2667 O O . ASN B 1 53 ? 19.011 -38.598 6.918 1.00 20.35 46 ASN B O 1
ATOM 2672 N N . GLY B 1 54 ? 18.000 -40.619 6.643 1.00 19.18 47 GLY B N 1
ATOM 2673 C CA . GLY B 1 54 ? 17.821 -40.424 5.199 1.00 19.52 47 GLY B CA 1
ATOM 2674 C C . GLY B 1 54 ? 16.470 -39.807 4.920 1.00 18.61 47 GLY B C 1
ATOM 2675 O O . GLY B 1 54 ? 15.764 -39.371 5.821 1.00 17.95 47 GLY B O 1
ATOM 2676 N N . SER B 1 55 ? 16.077 -39.789 3.651 1.00 18.90 48 SER B N 1
ATOM 2677 C CA . SER B 1 55 ? 14.774 -39.263 3.277 1.00 18.83 48 SER B CA 1
ATOM 2678 C C . SER B 1 55 ? 13.635 -39.974 3.983 1.00 18.66 48 SER B C 1
ATOM 2679 O O . SER B 1 55 ? 12.714 -39.316 4.454 1.00 19.31 48 SER B O 1
ATOM 2682 N N . SER B 1 56 ? 13.739 -41.306 4.102 1.00 20.74 49 SER B N 1
ATOM 2683 C CA . SER B 1 56 ? 12.675 -42.134 4.692 1.00 20.99 49 SER B CA 1
ATOM 2684 C C . SER B 1 56 ? 12.461 -41.856 6.181 1.00 21.17 49 SER B C 1
ATOM 2685 O O . SER B 1 56 ? 11.367 -42.093 6.723 1.00 22.03 49 SER B O 1
ATOM 2688 N N . GLY B 1 57 ? 13.502 -41.355 6.832 1.00 21.53 50 GLY B N 1
ATOM 2689 C CA . GLY B 1 57 ? 13.412 -40.946 8.237 1.00 22.58 50 GLY B CA 1
ATOM 2690 C C . GLY B 1 57 ? 12.848 -39.546 8.442 1.00 23.32 50 GLY B C 1
ATOM 2691 O O . GLY B 1 57 ? 12.918 -38.993 9.551 1.00 23.04 50 GLY B O 1
ATOM 2692 N N . GLU B 1 58 ? 12.322 -38.939 7.371 1.00 23.26 51 GLU B N 1
ATOM 2693 C CA . GLU B 1 58 ? 11.784 -37.585 7.416 1.00 21.90 51 GLU B CA 1
ATOM 2694 C C . GLU B 1 58 ? 12.844 -36.569 7.905 1.00 22.07 51 GLU B C 1
ATOM 2695 O O . GLU B 1 58 ? 12.523 -35.530 8.508 1.00 21.04 51 GLU B O 1
ATOM 2701 N N . ASN B 1 59 ? 14.100 -36.882 7.603 1.00 21.07 52 ASN B N 1
ATOM 2702 C CA . ASN B 1 59 ? 15.275 -36.135 8.073 1.00 21.10 52 ASN B CA 1
ATOM 2703 C C . ASN B 1 59 ? 15.252 -34.656 7.769 1.00 21.24 52 ASN B C 1
ATOM 2704 O O . ASN B 1 59 ? 15.671 -33.837 8.584 1.00 18.19 52 ASN B O 1
ATOM 2709 N N . PHE B 1 60 ? 14.768 -34.302 6.587 1.00 20.66 53 PHE B N 1
ATOM 2710 C CA . PHE B 1 60 ? 14.832 -32.897 6.192 1.00 21.31 53 PHE B CA 1
ATOM 2711 C C . PHE B 1 60 ? 13.782 -32.053 6.875 1.00 21.18 53 PHE B C 1
ATOM 2712 O O . PHE B 1 60 ? 13.818 -30.829 6.754 1.00 21.94 53 PHE B O 1
ATOM 2720 N N . LEU B 1 61 ? 12.888 -32.695 7.636 1.00 19.91 54 LEU B N 1
ATOM 2721 C CA . LEU B 1 61 ? 11.901 -31.993 8.450 1.00 19.85 54 LEU B CA 1
ATOM 2722 C C . LEU B 1 61 ? 12.404 -31.757 9.896 1.00 19.02 54 LEU B C 1
ATOM 2723 O O . LEU B 1 61 ? 11.734 -31.085 10.666 1.00 20.18 54 LEU B O 1
ATOM 2728 N N . LEU B 1 62 ? 13.583 -32.253 10.231 1.00 20.11 55 LEU B N 1
ATOM 2729 C CA . LEU B 1 62 ? 14.044 -32.267 11.629 1.00 20.90 55 LEU B CA 1
ATOM 2730 C C . LEU B 1 62 ? 15.002 -31.135 11.916 1.00 23.38 55 LEU B C 1
ATOM 2731 O O . LEU B 1 62 ? 15.709 -30.675 11.013 1.00 20.36 55 LEU B O 1
ATOM 2736 N N . ASN B 1 63 ? 15.063 -30.706 13.183 1.00 23.00 56 ASN B N 1
ATOM 2737 C CA . ASN B 1 63 ? 16.135 -29.790 13.602 1.00 23.58 56 ASN B CA 1
ATOM 2738 C C . ASN B 1 63 ? 17.401 -30.554 13.945 1.00 23.20 56 ASN B C 1
ATOM 2739 O O . ASN B 1 63 ? 17.389 -31.789 13.993 1.00 24.71 56 ASN B O 1
ATOM 2744 N N . THR B 1 64 ? 18.502 -29.849 14.174 1.00 20.99 57 THR B N 1
ATOM 2745 C CA . THR B 1 64 ? 19.798 -30.499 14.329 1.00 22.29 57 THR B CA 1
ATOM 2746 C C . THR B 1 64 ? 19.846 -31.422 15.544 1.00 23.64 57 THR B C 1
ATOM 2747 O O . THR B 1 64 ? 20.468 -32.482 15.484 1.00 23.14 57 THR B O 1
ATOM 2751 N N . GLU B 1 65 ? 19.174 -31.033 16.614 1.00 24.53 58 GLU B N 1
ATOM 2752 C CA . GLU B 1 65 ? 19.235 -31.839 17.834 1.00 26.82 58 GLU B CA 1
ATOM 2753 C C . GLU B 1 65 ? 18.383 -33.106 17.717 1.00 25.86 58 GLU B C 1
ATOM 2754 O O . GLU B 1 65 ? 18.749 -34.161 18.275 1.00 23.79 58 GLU B O 1
ATOM 2760 N N . GLN B 1 66 ? 17.277 -33.005 16.986 1.00 23.73 59 GLN B N 1
ATOM 2761 C CA . GLN B 1 66 ? 16.496 -34.193 16.628 1.00 24.48 59 GLN B CA 1
ATOM 2762 C C . GLN B 1 66 ? 17.288 -35.174 15.779 1.00 23.65 59 GLN B C 1
ATOM 2763 O O . GLN B 1 66 ? 17.192 -36.370 15.983 1.00 22.50 59 GLN B O 1
ATOM 2769 N N . LYS B 1 67 ? 18.095 -34.689 14.839 1.00 23.01 60 LYS B N 1
ATOM 2770 C CA . LYS B 1 67 ? 18.897 -35.587 14.034 1.00 22.10 60 LYS B CA 1
ATOM 2771 C C . LYS B 1 67 ? 19.917 -36.313 14.888 1.00 23.27 60 LYS B C 1
ATOM 2772 O O . LYS B 1 67 ? 20.148 -37.506 14.700 1.00 22.97 60 LYS B O 1
ATOM 2778 N N . LYS B 1 68 ? 20.520 -35.600 15.848 1.00 21.48 61 LYS B N 1
ATOM 2779 C CA . LYS B 1 68 ? 21.425 -36.251 16.790 1.00 23.32 61 LYS B CA 1
ATOM 2780 C C . LYS B 1 68 ? 20.670 -37.262 17.656 1.00 21.12 61 LYS B C 1
ATOM 2781 O O . LYS B 1 68 ? 21.162 -38.350 17.891 1.00 24.99 61 LYS B O 1
ATOM 2787 N N . GLN B 1 69 ? 19.483 -36.905 18.112 1.00 23.47 62 GLN B N 1
ATOM 2788 C CA . GLN B 1 69 ? 18.647 -37.802 18.927 1.00 23.66 62 GLN B CA 1
ATOM 2789 C C . GLN B 1 69 ? 18.442 -39.108 18.152 1.00 25.04 62 GLN B C 1
ATOM 2790 O O . GLN B 1 69 ? 18.710 -40.207 18.651 1.00 23.86 62 GLN B O 1
ATOM 2796 N N . VAL B 1 70 ? 18.038 -38.983 16.885 1.00 22.38 63 VAL B N 1
ATOM 2797 C CA . VAL B 1 70 ? 17.843 -40.167 16.043 1.00 21.86 63 VAL B CA 1
ATOM 2798 C C . VAL B 1 70 ? 19.115 -41.012 15.861 1.00 22.14 63 VAL B C 1
ATOM 2799 O O . VAL B 1 70 ? 19.065 -42.246 15.987 1.00 22.94 63 VAL B O 1
ATOM 2803 N N . PHE B 1 71 ? 20.261 -40.375 15.605 1.00 21.12 64 PHE B N 1
ATOM 2804 C CA . PHE B 1 71 ? 21.501 -41.079 15.440 1.00 22.17 64 PHE B CA 1
ATOM 2805 C C . PHE B 1 71 ? 21.866 -41.861 16.693 1.00 24.84 64 PHE B C 1
ATOM 2806 O O . PHE B 1 71 ? 22.363 -42.973 16.599 1.00 24.58 64 PHE B O 1
ATOM 2814 N N . LYS B 1 72 ? 21.652 -41.243 17.843 1.00 25.25 65 LYS B N 1
ATOM 2815 C CA . LYS B 1 72 ? 22.003 -41.861 19.125 1.00 29.90 65 LYS B CA 1
ATOM 2816 C C . LYS B 1 72 ? 21.086 -43.031 19.447 1.00 28.68 65 LYS B C 1
ATOM 2817 O O . LYS B 1 72 ? 21.572 -44.116 19.805 1.00 31.46 65 LYS B O 1
ATOM 2823 N N . VAL B 1 73 ? 19.778 -42.810 19.333 1.00 27.85 66 VAL B N 1
ATOM 2824 C CA . VAL B 1 73 ? 18.788 -43.828 19.692 1.00 27.76 66 VAL B CA 1
ATOM 2825 C C . VAL B 1 73 ? 18.943 -45.024 18.764 1.00 29.49 66 VAL B C 1
ATOM 2826 O O . VAL B 1 73 ? 18.943 -46.174 19.215 1.00 28.54 66 VAL B O 1
ATOM 2830 N N . ALA B 1 74 ? 19.109 -44.766 17.466 1.00 28.69 67 ALA B N 1
ATOM 2831 C CA . ALA B 1 74 ? 19.347 -45.859 16.524 1.00 29.33 67 ALA B CA 1
ATOM 2832 C C . ALA B 1 74 ? 20.576 -46.692 16.907 1.00 29.87 67 ALA B C 1
ATOM 2833 O O . ALA B 1 74 ? 20.503 -47.918 16.955 1.00 31.05 67 ALA B O 1
ATOM 2835 N N . LYS B 1 75 ? 21.691 -46.033 17.195 1.00 29.81 68 LYS B N 1
ATOM 2836 C CA . LYS B 1 75 ? 22.951 -46.733 17.463 1.00 32.47 68 LYS B CA 1
ATOM 2837 C C . LYS B 1 75 ? 22.847 -47.571 18.765 1.00 32.32 68 LYS B C 1
ATOM 2838 O O . LYS B 1 75 ? 23.353 -48.694 18.847 1.00 34.53 68 LYS B O 1
ATOM 2844 N N . GLU B 1 76 ? 22.160 -47.023 19.753 1.00 33.25 69 GLU B N 1
ATOM 2845 C CA . GLU B 1 76 ? 21.927 -47.718 21.019 1.00 35.00 69 GLU B CA 1
ATOM 2846 C C . GLU B 1 76 ? 20.899 -48.856 20.933 1.00 34.77 69 GLU B C 1
ATOM 2847 O O . GLU B 1 76 ? 20.841 -49.688 21.839 1.00 33.87 69 GLU B O 1
ATOM 2853 N N . ALA B 1 77 ? 20.095 -48.904 19.873 1.00 31.34 70 ALA B N 1
ATOM 2854 C CA . ALA B 1 77 ? 19.046 -49.924 19.746 1.00 31.45 70 ALA B CA 1
ATOM 2855 C C . ALA B 1 77 ? 19.548 -51.242 19.182 1.00 32.70 70 ALA B C 1
ATOM 2856 O O . ALA B 1 77 ? 18.842 -52.254 19.272 1.00 32.93 70 ALA B O 1
ATOM 2858 N N . VAL B 1 78 ? 20.746 -51.225 18.594 1.00 31.94 71 VAL B N 1
ATOM 2859 C CA . VAL B 1 78 ? 21.258 -52.356 17.812 1.00 35.33 71 VAL B CA 1
ATOM 2860 C C . VAL B 1 78 ? 22.637 -52.778 18.282 1.00 36.52 71 VAL B C 1
ATOM 2861 O O . VAL B 1 78 ? 23.366 -51.990 18.881 1.00 37.09 71 VAL B O 1
ATOM 2865 N N . GLY B 1 79 ? 22.993 -54.024 17.970 1.00 39.63 72 GLY B N 1
ATOM 2866 C CA . GLY B 1 79 ? 24.275 -54.607 18.375 1.00 41.02 72 GLY B CA 1
ATOM 2867 C C . GLY B 1 79 ? 25.426 -54.126 17.527 1.00 41.08 72 GLY B C 1
ATOM 2868 O O . GLY B 1 79 ? 25.218 -53.426 16.544 1.00 38.70 72 GLY B O 1
ATOM 2869 N N . ASP B 1 80 ? 26.644 -54.506 17.906 1.00 41.56 73 ASP B N 1
ATOM 2870 C CA . ASP B 1 80 ? 27.851 -53.991 17.262 1.00 43.88 73 ASP B CA 1
ATOM 2871 C C . ASP B 1 80 ? 28.187 -54.645 15.925 1.00 42.13 73 ASP B C 1
ATOM 2872 O O . ASP B 1 80 ? 29.048 -54.146 15.214 1.00 41.59 73 ASP B O 1
ATOM 2877 N N . LYS B 1 81 ? 27.519 -55.748 15.582 1.00 40.02 74 LYS B N 1
ATOM 2878 C CA . LYS B 1 81 ? 27.669 -56.371 14.257 1.00 38.45 74 LYS B CA 1
ATOM 2879 C C . LYS B 1 81 ? 26.910 -55.594 13.170 1.00 36.31 74 LYS B C 1
ATOM 2880 O O . LYS B 1 81 ? 27.152 -55.769 11.974 1.00 35.89 74 LYS B O 1
ATOM 2882 N N . VAL B 1 82 ? 25.971 -54.762 13.598 1.00 33.75 75 VAL B N 1
ATOM 2883 C CA . VAL B 1 82 ? 25.035 -54.123 12.691 1.00 32.94 75 VAL B CA 1
ATOM 2884 C C . VAL B 1 82 ? 25.720 -52.945 12.023 1.00 31.43 75 VAL B C 1
ATOM 2885 O O . VAL B 1 82 ? 26.290 -52.079 12.709 1.00 30.36 75 VAL B O 1
ATOM 2889 N N . LYS B 1 83 ? 25.670 -52.921 10.692 1.00 30.91 76 LYS B N 1
ATOM 2890 C CA . LYS B 1 83 ? 26.295 -51.847 9.907 1.00 29.86 76 LYS B CA 1
ATOM 2891 C C . LYS B 1 83 ? 25.433 -50.571 10.004 1.00 25.99 76 LYS B C 1
ATOM 2892 O O . LYS B 1 83 ? 24.198 -50.616 9.996 1.00 25.93 76 LYS B O 1
ATOM 2898 N N . LEU B 1 84 ? 26.084 -49.432 10.127 1.00 26.43 77 LEU B N 1
ATOM 2899 C CA . LEU B 1 84 ? 25.364 -48.183 10.315 1.00 25.36 77 LEU B CA 1
ATOM 2900 C C . LEU B 1 84 ? 25.926 -47.113 9.387 1.00 25.08 77 LEU B C 1
ATOM 2901 O O . LEU B 1 84 ? 27.128 -46.833 9.390 1.00 23.10 77 LEU B O 1
ATOM 2906 N N . ILE B 1 85 ? 25.052 -46.562 8.550 1.00 21.74 78 ILE B N 1
ATOM 2907 C CA . ILE B 1 85 ? 25.413 -45.424 7.697 1.00 21.30 78 ILE B CA 1
ATOM 2908 C C . ILE B 1 85 ? 24.596 -44.207 8.103 1.00 18.78 78 ILE B C 1
ATOM 2909 O O . ILE B 1 85 ? 23.370 -44.280 8.340 1.00 19.24 78 ILE B O 1
ATOM 2914 N N . ALA B 1 86 ? 25.287 -43.074 8.252 1.00 18.90 79 ALA B N 1
ATOM 2915 C CA . ALA B 1 86 ? 24.658 -41.845 8.732 1.00 19.78 79 ALA B CA 1
ATOM 2916 C C . ALA B 1 86 ? 24.522 -40.853 7.602 1.00 19.50 79 ALA B C 1
ATOM 2917 O O . ALA B 1 86 ? 25.533 -40.349 7.126 1.00 19.41 79 ALA B O 1
ATOM 2919 N N . GLN B 1 87 ? 23.282 -40.561 7.213 1.00 19.67 80 GLN B N 1
ATOM 2920 C CA . GLN B 1 87 ? 23.024 -39.495 6.222 1.00 19.56 80 GLN B CA 1
ATOM 2921 C C . GLN B 1 87 ? 23.048 -38.170 6.972 1.00 19.41 80 GLN B C 1
ATOM 2922 O O . GLN B 1 87 ? 22.239 -37.938 7.884 1.00 18.34 80 GLN B O 1
ATOM 2928 N N . VAL B 1 88 ? 24.018 -37.328 6.610 1.00 19.62 81 VAL B N 1
ATOM 2929 C CA . VAL B 1 88 ? 24.233 -36.018 7.270 1.00 21.11 81 VAL B CA 1
ATOM 2930 C C . VAL B 1 88 ? 24.147 -34.813 6.319 1.00 22.90 81 VAL B C 1
ATOM 2931 O O . VAL B 1 88 ? 24.385 -33.658 6.712 1.00 21.35 81 VAL B O 1
ATOM 2935 N N . GLY B 1 89 ? 23.809 -35.094 5.063 1.00 22.25 82 GLY B N 1
ATOM 2936 C CA . GLY B 1 89 ? 23.575 -34.052 4.090 1.00 22.47 82 GLY B CA 1
ATOM 2937 C C . GLY B 1 89 ? 22.522 -33.084 4.538 1.00 22.67 82 GLY B C 1
ATOM 2938 O O . GLY B 1 89 ? 21.485 -33.449 5.091 1.00 26.00 82 GLY B O 1
ATOM 2939 N N . SER B 1 90 ? 22.825 -31.823 4.306 1.00 25.28 83 SER B N 1
ATOM 2940 C CA . SER B 1 90 ? 22.018 -30.688 4.707 1.00 23.91 83 SER B CA 1
ATOM 2941 C C . SER B 1 90 ? 22.440 -29.569 3.780 1.00 22.97 83 SER B C 1
ATOM 2942 O O . SER B 1 90 ? 23.595 -29.544 3.332 1.00 21.99 83 SER B O 1
ATOM 2945 N N . LEU B 1 91 ? 21.529 -28.647 3.493 1.00 20.87 84 LEU B N 1
ATOM 2946 C CA . LEU B 1 91 ? 21.891 -27.479 2.704 1.00 22.08 84 LEU B CA 1
ATOM 2947 C C . LEU B 1 91 ? 22.844 -26.595 3.533 1.00 22.09 84 LEU B C 1
ATOM 2948 O O . LEU B 1 91 ? 23.587 -25.785 2.986 1.00 21.23 84 LEU B O 1
ATOM 2953 N N . ASP B 1 92 ? 22.783 -26.746 4.861 1.00 21.75 85 ASP B N 1
ATOM 2954 C CA . ASP B 1 92 ? 23.710 -26.073 5.772 1.00 21.07 85 ASP B CA 1
ATOM 2955 C C . ASP B 1 92 ? 24.951 -26.936 5.937 1.00 22.60 85 ASP B C 1
ATOM 2956 O O . ASP B 1 92 ? 24.934 -27.931 6.665 1.00 22.78 85 ASP B O 1
ATOM 2961 N N . LEU B 1 93 ? 26.036 -26.541 5.287 1.00 21.00 86 LEU B N 1
ATOM 2962 C CA . LEU B 1 93 ? 27.262 -27.304 5.324 1.00 22.68 86 LEU B CA 1
ATOM 2963 C C . LEU B 1 93 ? 27.842 -27.380 6.735 1.00 22.66 86 LEU B C 1
ATOM 2964 O O . LEU B 1 93 ? 28.444 -28.380 7.084 1.00 23.36 86 LEU B O 1
ATOM 2969 N N . ASN B 1 94 ? 27.705 -26.306 7.520 1.00 23.14 87 ASN B N 1
ATOM 2970 C CA . ASN B 1 94 ? 28.173 -26.347 8.912 1.00 23.72 87 ASN B CA 1
ATOM 2971 C C . ASN B 1 94 ? 27.405 -27.390 9.720 1.00 23.91 87 ASN B C 1
ATOM 2972 O O . ASN B 1 94 ? 27.983 -28.081 10.541 1.00 23.61 87 ASN B O 1
ATOM 2977 N N . GLU B 1 95 ? 26.103 -27.494 9.478 1.00 22.88 88 GLU B N 1
ATOM 2978 C CA . GLU B 1 95 ? 25.312 -28.556 10.087 1.00 22.87 88 GLU B CA 1
ATOM 2979 C C . GLU B 1 95 ? 25.763 -29.938 9.615 1.00 22.89 88 GLU B C 1
ATOM 2980 O O . GLU B 1 95 ? 25.871 -30.861 10.423 1.00 23.05 88 GLU B O 1
ATOM 2986 N N . ALA B 1 96 ? 25.988 -30.115 8.312 1.00 21.83 89 ALA B N 1
ATOM 2987 C CA . ALA B 1 96 ? 26.427 -31.426 7.816 1.00 22.24 89 ALA B CA 1
ATOM 2988 C C . ALA B 1 96 ? 27.706 -31.875 8.514 1.00 24.05 89 ALA B C 1
ATOM 2989 O O . ALA B 1 96 ? 27.851 -33.037 8.893 1.00 22.64 89 ALA B O 1
ATOM 2991 N N . ILE B 1 97 ? 28.638 -30.938 8.662 1.00 23.65 90 ILE B N 1
ATOM 2992 C CA . ILE B 1 97 ? 29.927 -31.225 9.267 1.00 24.94 90 ILE B CA 1
ATOM 2993 C C . ILE B 1 97 ? 29.748 -31.558 10.751 1.00 24.50 90 ILE B C 1
ATOM 2994 O O . ILE B 1 97 ? 30.317 -32.553 11.233 1.00 25.53 90 ILE B O 1
ATOM 2999 N N . GLU B 1 98 ? 28.951 -30.750 11.448 1.00 25.35 91 GLU B N 1
ATOM 3000 C CA . GLU B 1 98 ? 28.580 -31.001 12.845 1.00 26.49 91 GLU B CA 1
ATOM 3001 C C . GLU B 1 98 ? 28.011 -32.418 12.999 1.00 26.42 91 GLU B C 1
ATOM 3002 O O . GLU B 1 98 ? 28.472 -33.194 13.854 1.00 24.70 91 GLU B O 1
ATOM 3008 N N . LEU B 1 99 ? 27.018 -32.744 12.171 1.00 24.60 92 LEU B N 1
ATOM 3009 C CA . LEU B 1 99 ? 26.368 -34.051 12.216 1.00 24.23 92 LEU B CA 1
ATOM 3010 C C . LEU B 1 99 ? 27.328 -35.177 11.839 1.00 24.10 92 LEU B C 1
ATOM 3011 O O . LEU B 1 99 ? 27.283 -36.261 12.435 1.00 25.48 92 LEU B O 1
ATOM 3016 N N . GLY B 1 100 ? 28.164 -34.934 10.840 1.00 22.25 93 GLY B N 1
ATOM 3017 C CA . GLY B 1 100 ? 29.221 -35.862 10.437 1.00 23.83 93 GLY B CA 1
ATOM 3018 C C . GLY B 1 100 ? 30.146 -36.212 11.598 1.00 25.11 93 GLY B C 1
ATOM 3019 O O . GLY B 1 100 ? 30.451 -37.381 11.837 1.00 26.56 93 GLY B O 1
ATOM 3020 N N . LYS B 1 101 ? 30.566 -35.202 12.342 1.00 27.40 94 LYS B N 1
ATOM 3021 C CA . LYS B 1 101 ? 31.471 -35.431 13.482 1.00 28.84 94 LYS B CA 1
ATOM 3022 C C . LYS B 1 101 ? 30.778 -36.213 14.583 1.00 27.52 94 LYS B C 1
ATOM 3023 O O . LYS B 1 101 ? 31.367 -37.130 15.173 1.00 29.65 94 LYS B O 1
ATOM 3029 N N . TYR B 1 102 ? 29.541 -35.851 14.870 1.00 25.30 95 TYR B N 1
ATOM 3030 C CA . TYR B 1 102 ? 28.790 -36.500 15.925 1.00 27.62 95 TYR B CA 1
ATOM 3031 C C . TYR B 1 102 ? 28.520 -37.978 15.621 1.00 28.64 95 TYR B C 1
ATOM 3032 O O . TYR B 1 102 ? 28.788 -38.855 16.457 1.00 25.76 95 TYR B O 1
ATOM 3041 N N . ALA B 1 103 ? 28.004 -38.256 14.422 1.00 27.30 96 ALA B N 1
ATOM 3042 C CA . ALA B 1 103 ? 27.749 -39.624 14.017 1.00 26.35 96 ALA B CA 1
ATOM 3043 C C . ALA B 1 103 ? 29.049 -40.433 13.940 1.00 26.26 96 ALA B C 1
ATOM 3044 O O . ALA B 1 103 ? 29.072 -41.619 14.267 1.00 26.84 96 ALA B O 1
ATOM 3046 N N . THR B 1 104 ? 30.136 -39.795 13.533 1.00 26.19 97 THR B N 1
ATOM 3047 C CA . THR B 1 104 ? 31.418 -40.469 13.452 1.00 28.62 97 THR B CA 1
ATOM 3048 C C . THR B 1 104 ? 31.921 -40.810 14.857 1.00 32.17 97 THR B C 1
ATOM 3049 O O . THR B 1 104 ? 32.468 -41.904 15.066 1.00 31.76 97 THR B O 1
ATOM 3053 N N . GLU B 1 105 ? 31.696 -39.898 15.805 1.00 33.23 98 GLU B N 1
ATOM 3054 C CA . GLU B 1 105 ? 32.069 -40.135 17.207 1.00 35.85 98 GLU B CA 1
ATOM 3055 C C . GLU B 1 105 ? 31.214 -41.233 17.832 1.00 35.22 98 GLU B C 1
ATOM 3056 O O . GLU B 1 105 ? 31.725 -42.004 18.646 1.00 35.64 98 GLU B O 1
ATOM 3058 N N . LEU B 1 106 ? 29.934 -41.316 17.454 1.00 32.57 99 LEU B N 1
ATOM 3059 C CA . LEU B 1 106 ? 29.059 -42.426 17.878 1.00 31.52 99 LEU B CA 1
ATOM 3060 C C . LEU B 1 106 ? 29.471 -43.800 17.316 1.00 30.88 99 LEU B C 1
ATOM 3061 O O . LEU B 1 106 ? 28.974 -44.837 17.787 1.00 36.49 99 LEU B O 1
ATOM 3066 N N . GLY B 1 107 ? 30.342 -43.820 16.313 1.00 28.64 100 GLY B N 1
ATOM 3067 C CA . GLY B 1 107 ? 30.848 -45.063 15.741 1.00 29.24 100 GLY B CA 1
ATOM 3068 C C . GLY B 1 107 ? 30.130 -45.519 14.476 1.00 30.47 100 GLY B C 1
ATOM 3069 O O . GLY B 1 107 ? 30.259 -46.668 14.081 1.00 29.44 100 GLY B O 1
ATOM 3070 N N . TYR B 1 108 ? 29.379 -44.623 13.828 1.00 27.84 101 TYR B N 1
ATOM 3071 C CA . TYR B 1 108 ? 28.755 -44.962 12.544 1.00 26.35 101 TYR B CA 1
ATOM 3072 C C . TYR B 1 108 ? 29.845 -45.316 11.552 1.00 26.26 101 TYR B C 1
ATOM 3073 O O . TYR B 1 108 ? 30.886 -44.675 11.527 1.00 27.69 101 TYR B O 1
ATOM 3082 N N . ASP B 1 109 ? 29.598 -46.326 10.715 1.00 26.49 102 ASP B N 1
ATOM 3083 C CA . ASP B 1 109 ? 30.639 -46.913 9.844 1.00 26.68 102 ASP B CA 1
ATOM 3084 C C . ASP B 1 109 ? 31.014 -46.075 8.626 1.00 25.68 102 ASP B C 1
ATOM 3085 O O . ASP B 1 109 ? 32.131 -46.170 8.094 1.00 25.31 102 ASP B O 1
ATOM 3090 N N . ALA B 1 110 ? 30.054 -45.281 8.168 1.00 24.53 103 ALA B N 1
ATOM 3091 C CA . ALA B 1 110 ? 30.278 -44.359 7.062 1.00 23.11 103 ALA B CA 1
ATOM 3092 C C . ALA B 1 110 ? 29.242 -43.246 7.122 1.00 21.07 103 ALA B C 1
ATOM 3093 O O . ALA B 1 110 ? 28.210 -43.342 7.812 1.00 22.23 103 ALA B O 1
ATOM 3095 N N . LEU B 1 111 ? 29.553 -42.161 6.433 1.00 21.30 104 LEU B N 1
ATOM 3096 C CA . LEU B 1 111 ? 28.619 -41.066 6.283 1.00 21.30 104 LEU B CA 1
ATOM 3097 C C . LEU B 1 111 ? 28.064 -41.102 4.872 1.00 19.83 104 LEU B C 1
ATOM 3098 O O . LEU B 1 111 ? 28.623 -41.727 3.970 1.00 21.76 104 LEU B O 1
ATOM 3103 N N . SER B 1 112 ? 26.943 -40.423 4.712 1.00 19.33 105 SER B N 1
ATOM 3104 C CA . SER B 1 112 ? 26.344 -40.251 3.416 1.00 19.18 105 SER B CA 1
ATOM 3105 C C . SER B 1 112 ? 25.805 -38.846 3.344 1.00 18.70 105 SER B C 1
ATOM 3106 O O . SER B 1 112 ? 25.423 -38.268 4.367 1.00 19.03 105 SER B O 1
ATOM 3109 N N . ALA B 1 113 ? 25.726 -38.286 2.135 1.00 18.64 106 ALA B N 1
ATOM 3110 C CA . ALA B 1 113 ? 25.115 -36.974 2.010 1.00 18.03 106 ALA B CA 1
ATOM 3111 C C . ALA B 1 113 ? 24.409 -36.799 0.684 1.00 17.52 106 ALA B C 1
ATOM 3112 O O . ALA B 1 113 ? 24.997 -37.051 -0.351 1.00 18.32 106 ALA B O 1
ATOM 3114 N N . VAL B 1 114 ? 23.154 -36.369 0.753 1.00 18.02 107 VAL B N 1
ATOM 3115 C CA . VAL B 1 114 ? 22.386 -36.006 -0.454 1.00 20.51 107 VAL B CA 1
ATOM 3116 C C . VAL B 1 114 ? 23.116 -34.867 -1.188 1.00 19.47 107 VAL B C 1
ATOM 3117 O O . VAL B 1 114 ? 23.793 -34.048 -0.568 1.00 19.58 107 VAL B O 1
ATOM 3121 N N . THR B 1 115 ? 23.004 -34.854 -2.508 1.00 18.02 108 THR B N 1
ATOM 3122 C CA . THR B 1 115 ? 23.543 -33.780 -3.318 1.00 18.13 108 THR B CA 1
ATOM 3123 C C . THR B 1 115 ? 22.771 -32.514 -2.929 1.00 18.40 108 THR B C 1
ATOM 3124 O O . THR B 1 115 ? 21.546 -32.535 -2.837 1.00 18.51 108 THR B O 1
ATOM 3128 N N . PRO B 1 116 ? 23.483 -31.410 -2.679 1.00 19.25 109 PRO B N 1
ATOM 3129 C CA . PRO B 1 116 ? 22.793 -30.160 -2.349 1.00 20.02 109 PRO B CA 1
ATOM 3130 C C . PRO B 1 116 ? 21.747 -29.788 -3.408 1.00 19.16 109 PRO B C 1
ATOM 3131 O O . PRO B 1 116 ? 21.970 -29.951 -4.609 1.00 20.57 109 PRO B O 1
ATOM 3135 N N . PHE B 1 117 ? 20.608 -29.344 -2.923 1.00 18.95 110 PHE B N 1
ATOM 3136 C CA . PHE B 1 117 ? 19.437 -29.149 -3.750 1.00 19.79 110 PHE B CA 1
ATOM 3137 C C . PHE B 1 117 ? 18.877 -27.742 -3.514 1.00 18.17 110 PHE B C 1
ATOM 3138 O O . PHE B 1 117 ? 19.549 -26.892 -2.893 1.00 17.55 110 PHE B O 1
ATOM 3146 N N . TYR B 1 118 ? 17.673 -27.507 -4.036 1.00 17.71 111 TYR B N 1
ATOM 3147 C CA . TYR B 1 118 ? 16.987 -26.222 -3.985 1.00 19.18 111 TYR B CA 1
ATOM 3148 C C . TYR B 1 118 ? 17.704 -25.202 -4.877 1.00 18.90 111 TYR B C 1
ATOM 3149 O O . TYR B 1 118 ? 17.238 -24.929 -5.996 1.00 18.60 111 TYR B O 1
ATOM 3158 N N . TYR B 1 119 ? 18.852 -24.689 -4.446 1.00 18.59 112 TYR B N 1
ATOM 3159 C CA . TYR B 1 119 ? 19.606 -23.760 -5.294 1.00 17.59 112 TYR B CA 1
ATOM 3160 C C . TYR B 1 119 ? 20.250 -24.512 -6.458 1.00 18.58 112 TYR B C 1
ATOM 3161 O O . TYR B 1 119 ? 20.584 -25.693 -6.309 1.00 19.20 112 TYR B O 1
ATOM 3170 N N . PRO B 1 120 ? 20.450 -23.829 -7.602 1.00 19.36 113 PRO B N 1
ATOM 3171 C CA . PRO B 1 120 ? 21.170 -24.403 -8.742 1.00 20.59 113 PRO B CA 1
ATOM 3172 C C . PRO B 1 120 ? 22.669 -24.344 -8.562 1.00 20.93 113 PRO B C 1
ATOM 3173 O O . PRO B 1 120 ? 23.358 -23.634 -9.296 1.00 22.30 113 PRO B O 1
ATOM 3177 N N . PHE B 1 121 ? 23.177 -25.107 -7.596 1.00 21.39 114 PHE B N 1
ATOM 3178 C CA . PHE B 1 121 ? 24.599 -25.219 -7.394 1.00 20.30 114 PHE B CA 1
ATOM 3179 C C . PHE B 1 121 ? 25.264 -25.780 -8.619 1.00 20.41 114 PHE B C 1
ATOM 3180 O O . PHE B 1 121 ? 24.701 -26.639 -9.281 1.00 20.73 114 PHE B O 1
ATOM 3188 N N . THR B 1 122 ? 26.481 -25.330 -8.885 1.00 20.67 115 THR B N 1
ATOM 3189 C CA . THR B 1 122 ? 27.299 -25.916 -9.944 1.00 20.87 115 THR B CA 1
ATOM 3190 C C . THR B 1 122 ? 27.902 -27.240 -9.492 1.00 21.28 115 THR B C 1
ATOM 3191 O O . THR B 1 122 ? 27.973 -27.516 -8.304 1.00 19.30 115 THR B O 1
ATOM 3195 N N . PHE B 1 123 ? 28.388 -28.036 -10.440 1.00 22.37 116 PHE B N 1
ATOM 3196 C CA . PHE B 1 123 ? 29.039 -29.275 -10.055 1.00 24.25 116 PHE B CA 1
ATOM 3197 C C . PHE B 1 123 ? 30.229 -29.034 -9.109 1.00 23.83 116 PHE B C 1
ATOM 3198 O O . PHE B 1 123 ? 30.434 -29.775 -8.160 1.00 23.29 116 PHE B O 1
ATOM 3206 N N . GLU B 1 124 ? 31.001 -27.994 -9.368 1.00 24.22 117 GLU B N 1
ATOM 3207 C CA . GLU B 1 124 ? 32.186 -27.693 -8.547 1.00 25.53 117 GLU B CA 1
ATOM 3208 C C . GLU B 1 124 ? 31.777 -27.411 -7.092 1.00 23.50 117 GLU B C 1
ATOM 3209 O O . GLU B 1 124 ? 32.442 -27.852 -6.138 1.00 22.69 117 GLU B O 1
ATOM 3215 N N . GLU B 1 125 ? 30.668 -26.694 -6.925 1.00 20.55 118 GLU B N 1
ATOM 3216 C CA . GLU B 1 125 ? 30.111 -26.403 -5.599 1.00 20.58 118 GLU B CA 1
ATOM 3217 C C . GLU B 1 125 ? 29.674 -27.680 -4.884 1.00 20.43 118 GLU B C 1
ATOM 3218 O O . GLU B 1 125 ? 29.935 -27.877 -3.706 1.00 20.21 118 GLU B O 1
ATOM 3224 N N . ILE B 1 126 ? 29.045 -28.565 -5.638 1.00 21.65 119 ILE B N 1
ATOM 3225 C CA . ILE B 1 126 ? 28.628 -29.853 -5.124 1.00 20.84 119 ILE B CA 1
ATOM 3226 C C . ILE B 1 126 ? 29.815 -30.737 -4.733 1.00 20.95 119 ILE B C 1
ATOM 3227 O O . ILE B 1 126 ? 29.817 -31.320 -3.646 1.00 20.86 119 ILE B O 1
ATOM 3232 N N . ARG B 1 127 ? 30.807 -30.827 -5.607 1.00 22.26 120 ARG B N 1
ATOM 3233 C CA . ARG B 1 127 ? 32.029 -31.587 -5.345 1.00 23.57 120 ARG B CA 1
ATOM 3234 C C . ARG B 1 127 ? 32.684 -31.119 -4.046 1.00 23.88 120 ARG B C 1
ATOM 3235 O O . ARG B 1 127 ? 33.044 -31.922 -3.173 1.00 22.77 120 ARG B O 1
ATOM 3243 N N . ASP B 1 128 ? 32.861 -29.814 -3.923 1.00 23.74 121 ASP B N 1
ATOM 3244 C CA . ASP B 1 128 ? 33.557 -29.295 -2.748 1.00 25.37 121 ASP B CA 1
ATOM 3245 C C . ASP B 1 128 ? 32.730 -29.361 -1.466 1.00 23.98 121 ASP B C 1
ATOM 3246 O O . ASP B 1 128 ? 33.288 -29.388 -0.387 1.00 24.19 121 ASP B O 1
ATOM 3251 N N . TYR B 1 129 ? 31.408 -29.435 -1.577 1.00 21.84 122 TYR B N 1
ATOM 3252 C CA . TYR B 1 129 ? 30.579 -29.767 -0.424 1.00 21.62 122 TYR B CA 1
ATOM 3253 C C . TYR B 1 129 ? 30.983 -31.148 0.103 1.00 21.82 122 TYR B C 1
ATOM 3254 O O . TYR B 1 129 ? 31.248 -31.297 1.307 1.00 21.36 122 TYR B O 1
ATOM 3263 N N . TYR B 1 130 ? 31.068 -32.141 -0.784 1.00 21.77 123 TYR B N 1
ATOM 3264 C CA . TYR B 1 130 ? 31.513 -33.479 -0.364 1.00 22.40 123 TYR B CA 1
ATOM 3265 C C . TYR B 1 130 ? 32.930 -33.424 0.190 1.00 22.82 123 TYR B C 1
ATOM 3266 O O . TYR B 1 130 ? 33.170 -33.937 1.302 1.00 23.24 123 TYR B O 1
ATOM 3275 N N . PHE B 1 131 ? 33.855 -32.809 -0.551 1.00 22.99 124 PHE B N 1
ATOM 3276 C CA . PHE B 1 131 ? 35.276 -32.773 -0.108 1.00 24.64 124 PHE B CA 1
ATOM 3277 C C . PHE B 1 131 ? 35.430 -32.071 1.254 1.00 25.62 124 PHE B C 1
ATOM 3278 O O . PHE B 1 131 ? 36.239 -32.499 2.084 1.00 26.01 124 PHE B O 1
ATOM 3286 N N . ASP B 1 132 ? 34.656 -31.007 1.481 1.00 25.04 125 ASP B N 1
ATOM 3287 C CA . ASP B 1 132 ? 34.620 -30.297 2.772 1.00 26.85 125 ASP B CA 1
ATOM 3288 C C . ASP B 1 132 ? 34.081 -31.111 3.951 1.00 27.23 125 ASP B C 1
ATOM 3289 O O . ASP B 1 132 ? 34.592 -30.977 5.062 1.00 27.70 125 ASP B O 1
ATOM 3294 N N . ILE B 1 133 ? 33.032 -31.912 3.745 1.00 25.31 126 ILE B N 1
ATOM 3295 C CA . ILE B 1 133 ? 32.543 -32.779 4.830 1.00 23.87 126 ILE B CA 1
ATOM 3296 C C . ILE B 1 133 ? 33.610 -33.822 5.173 1.00 24.19 126 ILE B C 1
ATOM 3297 O O . ILE B 1 133 ? 33.858 -34.084 6.340 1.00 25.17 126 ILE B O 1
ATOM 3302 N N . ILE B 1 134 ? 34.266 -34.382 4.166 1.00 23.39 127 ILE B N 1
ATOM 3303 C CA . ILE B 1 134 ? 35.281 -35.407 4.393 1.00 26.34 127 ILE B CA 1
ATOM 3304 C C . ILE B 1 134 ? 36.463 -34.814 5.168 1.00 29.00 127 ILE B C 1
ATOM 3305 O O . ILE B 1 134 ? 36.865 -35.362 6.184 1.00 31.77 127 ILE B O 1
ATOM 3310 N N . GLU B 1 135 ? 36.992 -33.693 4.683 1.00 31.18 128 GLU B N 1
ATOM 3311 C CA . GLU B 1 135 ? 38.111 -32.996 5.327 1.00 33.66 128 GLU B CA 1
ATOM 3312 C C . GLU B 1 135 ? 37.883 -32.820 6.833 1.00 33.80 128 GLU B C 1
ATOM 3313 O O . GLU B 1 135 ? 38.774 -33.107 7.627 1.00 35.46 128 GLU B O 1
ATOM 3319 N N . ALA B 1 136 ? 36.686 -32.374 7.213 1.00 31.45 129 ALA B N 1
ATOM 3320 C CA . ALA B 1 136 ? 36.350 -32.083 8.608 1.00 31.71 129 ALA B CA 1
ATOM 3321 C C . ALA B 1 136 ? 36.018 -33.308 9.473 1.00 32.63 129 ALA B C 1
ATOM 3322 O O . ALA B 1 136 ? 36.131 -33.248 10.695 1.00 33.13 129 ALA B O 1
ATOM 3324 N N . THR B 1 137 ? 35.590 -34.409 8.866 1.00 32.27 130 THR B N 1
ATOM 3325 C CA . THR B 1 137 ? 35.170 -35.590 9.638 1.00 31.60 130 THR B CA 1
ATOM 3326 C C . THR B 1 137 ? 36.149 -36.755 9.560 1.00 32.35 130 THR B C 1
ATOM 3327 O O . THR B 1 137 ? 36.192 -37.585 10.463 1.00 33.23 130 THR B O 1
ATOM 3331 N N . GLN B 1 138 ? 36.905 -36.829 8.469 1.00 33.44 131 GLN B N 1
ATOM 3332 C CA . GLN B 1 138 ? 37.790 -37.948 8.157 1.00 36.72 131 GLN B CA 1
ATOM 3333 C C . GLN B 1 138 ? 37.121 -39.322 8.118 1.00 34.85 131 GLN B C 1
ATOM 3334 O O . GLN B 1 138 ? 37.806 -40.328 8.178 1.00 36.56 131 GLN B O 1
ATOM 3340 N N . ASN B 1 139 ? 35.801 -39.369 7.968 1.00 31.90 132 ASN B N 1
ATOM 3341 C CA . ASN B 1 139 ? 35.081 -40.637 7.815 1.00 29.76 132 ASN B CA 1
ATOM 3342 C C . ASN B 1 139 ? 34.828 -40.880 6.330 1.00 30.35 132 ASN B C 1
ATOM 3343 O O . ASN B 1 139 ? 34.963 -39.971 5.511 1.00 31.66 132 ASN B O 1
ATOM 3348 N N . ASN B 1 140 ? 34.487 -42.114 5.985 1.00 28.30 133 ASN B N 1
ATOM 3349 C CA . ASN B 1 140 ? 34.156 -42.460 4.607 1.00 27.16 133 ASN B CA 1
ATOM 3350 C C . ASN B 1 140 ? 32.783 -41.911 4.240 1.00 24.37 133 ASN B C 1
ATOM 3351 O O . ASN B 1 140 ? 31.882 -41.781 5.101 1.00 24.15 133 ASN B O 1
ATOM 3356 N N . MET B 1 141 ? 32.633 -41.606 2.958 1.00 23.51 134 MET B N 1
ATOM 3357 C CA . MET B 1 141 ? 31.475 -40.898 2.449 1.00 22.25 134 MET B CA 1
ATOM 3358 C C . MET B 1 141 ? 30.825 -41.658 1.287 1.00 20.09 134 MET B C 1
ATOM 3359 O O . MET B 1 141 ? 31.502 -42.097 0.366 1.00 21.32 134 MET B O 1
ATOM 3364 N N . ILE B 1 142 ? 29.505 -41.774 1.359 1.00 19.78 135 ILE B N 1
ATOM 3365 C CA . ILE B 1 142 ? 28.692 -42.355 0.328 1.00 20.37 135 ILE B CA 1
ATOM 3366 C C . ILE B 1 142 ? 27.813 -41.250 -0.295 1.00 19.66 135 ILE B C 1
ATOM 3367 O O . ILE B 1 142 ? 26.967 -40.679 0.373 1.00 21.63 135 ILE B O 1
ATOM 3372 N N . ILE B 1 143 ? 28.028 -40.969 -1.574 1.00 19.78 136 ILE B N 1
ATOM 3373 C CA . ILE B 1 143 ? 27.206 -39.998 -2.311 1.00 20.86 136 ILE B CA 1
ATOM 3374 C C . ILE B 1 143 ? 25.764 -40.494 -2.323 1.00 21.31 136 ILE B C 1
ATOM 3375 O O . ILE B 1 143 ? 25.527 -41.663 -2.614 1.00 23.22 136 ILE B O 1
ATOM 3380 N N . TYR B 1 144 ? 24.805 -39.642 -2.001 1.00 20.50 137 TYR B N 1
ATOM 3381 C CA . TYR B 1 144 ? 23.391 -40.001 -2.098 1.00 20.71 137 TYR B CA 1
ATOM 3382 C C . TYR B 1 144 ? 22.775 -39.241 -3.284 1.00 21.62 137 TYR B C 1
ATOM 3383 O O . TYR B 1 144 ? 22.544 -38.042 -3.201 1.00 21.55 137 TYR B O 1
ATOM 3392 N N . ALA B 1 145 ? 22.551 -39.971 -4.378 1.00 20.14 138 ALA B N 1
ATOM 3393 C CA . ALA B 1 145 ? 22.003 -39.440 -5.617 1.00 21.22 138 ALA B CA 1
ATOM 3394 C C . ALA B 1 145 ? 20.530 -39.815 -5.741 1.00 21.97 138 ALA B C 1
ATOM 3395 O O . ALA B 1 145 ? 20.188 -41.005 -5.774 1.00 21.23 138 ALA B O 1
ATOM 3397 N N . ILE B 1 146 ? 19.670 -38.797 -5.809 1.00 21.29 139 ILE B N 1
ATOM 3398 C CA . ILE B 1 146 ? 18.231 -38.996 -5.872 1.00 21.55 139 ILE B CA 1
ATOM 3399 C C . ILE B 1 146 ? 17.631 -37.889 -6.752 1.00 21.78 139 ILE B C 1
ATOM 3400 O O . ILE B 1 146 ? 16.932 -36.998 -6.252 1.00 21.21 139 ILE B O 1
ATOM 3405 N N . PRO B 1 147 ? 17.901 -37.965 -8.074 1.00 22.12 140 PRO B N 1
ATOM 3406 C CA . PRO B 1 147 ? 17.555 -36.899 -9.027 1.00 23.30 140 PRO B CA 1
ATOM 3407 C C . PRO B 1 147 ? 16.076 -36.589 -9.078 1.00 25.32 140 PRO B C 1
ATOM 3408 O O . PRO B 1 147 ? 15.717 -35.450 -9.330 1.00 25.16 140 PRO B O 1
ATOM 3412 N N . ASP B 1 148 ? 15.223 -37.580 -8.821 1.00 27.59 141 ASP B N 1
ATOM 3413 C CA . ASP B 1 148 ? 13.772 -37.350 -8.858 1.00 29.97 141 ASP B CA 1
ATOM 3414 C C . ASP B 1 148 ? 13.291 -36.393 -7.772 1.00 28.26 141 ASP B C 1
ATOM 3415 O O . ASP B 1 148 ? 12.261 -35.758 -7.945 1.00 27.54 141 ASP B O 1
ATOM 3420 N N . LEU B 1 149 ? 14.024 -36.285 -6.659 1.00 25.34 142 LEU B N 1
ATOM 3421 C CA . LEU B 1 149 ? 13.689 -35.302 -5.632 1.00 24.32 142 LEU B CA 1
ATOM 3422 C C . LEU B 1 149 ? 14.545 -34.040 -5.753 1.00 24.35 142 LEU B C 1
ATOM 3423 O O . LEU B 1 149 ? 14.061 -32.954 -5.486 1.00 27.18 142 LEU B O 1
ATOM 3428 N N . THR B 1 150 ? 15.807 -34.174 -6.129 1.00 22.90 143 THR B N 1
ATOM 3429 C CA . THR B 1 150 ? 16.713 -33.023 -6.088 1.00 22.74 143 THR B CA 1
ATOM 3430 C C . THR B 1 150 ? 16.776 -32.236 -7.389 1.00 23.89 143 THR B C 1
ATOM 3431 O O . THR B 1 150 ? 17.211 -31.064 -7.389 1.00 25.39 143 THR B O 1
ATOM 3435 N N . GLY B 1 151 ? 16.424 -32.886 -8.497 1.00 24.76 144 GLY B N 1
ATOM 3436 C CA . GLY B 1 151 ? 16.692 -32.323 -9.822 1.00 26.21 144 GLY B CA 1
ATOM 3437 C C . GLY B 1 151 ? 18.173 -32.256 -10.162 1.00 26.03 144 GLY B C 1
ATOM 3438 O O . GLY B 1 151 ? 18.564 -31.594 -11.112 1.00 28.42 144 GLY B O 1
ATOM 3439 N N . VAL B 1 152 ? 19.018 -32.958 -9.413 1.00 25.52 145 VAL B N 1
ATOM 3440 C CA . VAL B 1 152 ? 20.446 -32.950 -9.679 1.00 25.00 145 VAL B CA 1
ATOM 3441 C C . VAL B 1 152 ? 20.866 -34.247 -10.354 1.00 26.97 145 VAL B C 1
ATOM 3442 O O . VAL B 1 152 ? 20.668 -35.327 -9.816 1.00 27.04 145 VAL B O 1
ATOM 3446 N N . ASN B 1 153 ? 21.469 -34.116 -11.526 1.00 29.43 146 ASN B N 1
ATOM 3447 C CA . ASN B 1 153 ? 21.998 -35.253 -12.250 1.00 31.55 146 ASN B CA 1
ATOM 3448 C C . ASN B 1 153 ? 23.516 -35.231 -12.205 1.00 30.98 146 ASN B C 1
ATOM 3449 O O . ASN B 1 153 ? 24.134 -34.199 -12.467 1.00 32.66 146 ASN B O 1
ATOM 3454 N N . ILE B 1 154 ? 24.107 -36.359 -11.822 1.00 28.33 147 ILE B N 1
ATOM 3455 C CA . ILE B 1 154 ? 25.547 -36.511 -11.830 1.00 28.27 147 ILE B CA 1
ATOM 3456 C C . ILE B 1 154 ? 25.926 -37.385 -13.017 1.00 28.25 147 ILE B C 1
ATOM 3457 O O . ILE B 1 154 ? 25.442 -38.522 -13.127 1.00 27.74 147 ILE B O 1
ATOM 3462 N N . SER B 1 155 ? 26.790 -36.858 -13.879 1.00 26.71 148 SER B N 1
ATOM 3463 C CA . SER B 1 155 ? 27.273 -37.590 -15.059 1.00 27.38 148 SER B CA 1
ATOM 3464 C C . SER B 1 155 ? 28.360 -38.571 -14.664 1.00 26.77 148 SER B C 1
ATOM 3465 O O . SER B 1 155 ? 28.933 -38.495 -13.582 1.00 24.66 148 SER B O 1
ATOM 3468 N N . ILE B 1 156 ? 28.637 -39.506 -15.559 1.00 29.54 149 ILE B N 1
ATOM 3469 C CA . ILE B 1 156 ? 29.733 -40.432 -15.369 1.00 30.02 149 ILE B CA 1
ATOM 3470 C C . ILE B 1 156 ? 31.070 -39.703 -15.181 1.00 29.08 149 ILE B C 1
ATOM 3471 O O . ILE B 1 156 ? 31.909 -40.138 -14.392 1.00 27.99 149 ILE B O 1
ATOM 3476 N N . GLU B 1 157 ? 31.263 -38.578 -15.867 1.00 29.65 150 GLU B N 1
ATOM 3477 C CA . GLU B 1 157 ? 32.533 -37.846 -15.782 1.00 30.38 150 GLU B CA 1
ATOM 3478 C C . GLU B 1 157 ? 32.644 -37.173 -14.423 1.00 27.62 150 GLU B C 1
ATOM 3479 O O . GLU B 1 157 ? 33.718 -37.076 -13.837 1.00 27.09 150 GLU B O 1
ATOM 3485 N N . GLN B 1 158 ? 31.507 -36.735 -13.914 1.00 25.87 151 GLN B N 1
ATOM 3486 C CA . GLN B 1 158 ? 31.418 -36.126 -12.592 1.00 25.54 151 GLN B CA 1
ATOM 3487 C C . GLN B 1 158 ? 31.606 -37.156 -11.469 1.00 26.20 151 GLN B C 1
ATOM 3488 O O . GLN B 1 158 ? 32.365 -36.915 -10.512 1.00 22.94 151 GLN B O 1
ATOM 3494 N N . PHE B 1 159 ? 30.977 -38.331 -11.609 1.00 26.25 152 PHE B N 1
ATOM 3495 C CA . PHE B 1 159 ? 31.293 -39.438 -10.702 1.00 27.96 152 PHE B CA 1
ATOM 3496 C C . PHE B 1 159 ? 32.786 -39.763 -10.673 1.00 28.60 152 PHE B C 1
ATOM 3497 O O . PHE B 1 159 ? 33.348 -39.964 -9.601 1.00 29.07 152 PHE B O 1
ATOM 3505 N N . SER B 1 160 ? 33.443 -39.776 -11.828 1.00 31.53 153 SER B N 1
ATOM 3506 C CA . SER B 1 160 ? 34.876 -40.060 -11.872 1.00 34.17 153 SER B CA 1
ATOM 3507 C C . SER B 1 160 ? 35.670 -39.085 -11.020 1.00 35.40 153 SER B C 1
ATOM 3508 O O . SER B 1 160 ? 36.606 -39.467 -10.324 1.00 35.91 153 SER B O 1
ATOM 3511 N N . GLU B 1 161 ? 35.280 -37.819 -11.071 1.00 34.58 154 GLU B N 1
ATOM 3512 C CA . GLU B 1 161 ? 35.951 -36.784 -10.299 1.00 35.36 154 GLU B CA 1
ATOM 3513 C C . GLU B 1 161 ? 35.741 -36.977 -8.800 1.00 32.79 154 GLU B C 1
ATOM 3514 O O . GLU B 1 161 ? 36.670 -36.827 -8.013 1.00 32.39 154 GLU B O 1
ATOM 3520 N N . LEU B 1 162 ? 34.518 -37.316 -8.406 1.00 28.70 155 LEU B N 1
ATOM 3521 C CA . LEU B 1 162 ? 34.222 -37.586 -7.001 1.00 28.69 155 LEU B CA 1
ATOM 3522 C C . LEU B 1 162 ? 34.949 -38.845 -6.522 1.00 27.65 155 LEU B C 1
ATOM 3523 O O . LEU B 1 162 ? 35.571 -38.850 -5.457 1.00 28.05 155 LEU B O 1
ATOM 3528 N N . PHE B 1 163 ? 34.898 -39.899 -7.338 1.00 27.99 156 PHE B N 1
ATOM 3529 C CA . PHE B 1 163 ? 35.460 -41.205 -6.955 1.00 27.59 156 PHE B CA 1
ATOM 3530 C C . PHE B 1 163 ? 36.995 -41.248 -6.935 1.00 28.92 156 PHE B C 1
ATOM 3531 O O . PHE B 1 163 ? 37.573 -42.172 -6.371 1.00 30.01 156 PHE B O 1
ATOM 3539 N N . ASN B 1 164 ? 37.640 -40.251 -7.537 1.00 30.88 157 ASN B N 1
ATOM 3540 C CA . ASN B 1 164 ? 39.076 -40.057 -7.384 1.00 34.01 157 ASN B CA 1
ATOM 3541 C C . ASN B 1 164 ? 39.476 -39.741 -5.937 1.00 33.61 157 ASN B C 1
ATOM 3542 O O . ASN B 1 164 ? 40.625 -39.947 -5.553 1.00 35.82 157 ASN B O 1
ATOM 3547 N N . HIS B 1 165 ? 38.532 -39.269 -5.134 1.00 31.36 158 HIS B N 1
ATOM 3548 C CA . HIS B 1 165 ? 38.757 -39.094 -3.704 1.00 32.78 158 HIS B CA 1
ATOM 3549 C C . HIS B 1 165 ? 38.656 -40.452 -3.024 1.00 33.78 158 HIS B C 1
ATOM 3550 O O . HIS B 1 165 ? 37.654 -41.150 -3.166 1.00 31.13 158 HIS B O 1
ATOM 3557 N N . GLU B 1 166 ? 39.677 -40.805 -2.245 1.00 35.68 159 GLU B N 1
ATOM 3558 C CA . GLU B 1 166 ? 39.752 -42.141 -1.652 1.00 37.82 159 GLU B CA 1
ATOM 3559 C C . GLU B 1 166 ? 38.753 -42.406 -0.540 1.00 34.95 159 GLU B C 1
ATOM 3560 O O . GLU B 1 166 ? 38.448 -43.558 -0.260 1.00 36.86 159 GLU B O 1
ATOM 3566 N N . LYS B 1 167 ? 38.239 -41.355 0.091 1.00 30.70 160 LYS B N 1
ATOM 3567 C CA . LYS B 1 167 ? 37.188 -41.488 1.089 1.00 32.13 160 LYS B CA 1
ATOM 3568 C C . LYS B 1 167 ? 35.760 -41.383 0.535 1.00 28.39 160 LYS B C 1
ATOM 3569 O O . LYS B 1 167 ? 34.797 -41.501 1.296 1.00 30.76 160 LYS B O 1
ATOM 3575 N N . ILE B 1 168 ? 35.620 -41.144 -0.762 1.00 27.06 161 ILE B N 1
ATOM 3576 C CA . ILE B 1 168 ? 34.310 -41.287 -1.411 1.00 26.21 161 ILE B CA 1
ATOM 3577 C C . ILE B 1 168 ? 34.245 -42.730 -1.902 1.00 25.50 161 ILE B C 1
ATOM 3578 O O . ILE B 1 168 ? 34.707 -43.074 -2.986 1.00 26.49 161 ILE B O 1
ATOM 3583 N N . VAL B 1 169 ? 33.677 -43.562 -1.047 1.00 26.08 162 VAL B N 1
ATOM 3584 C CA . VAL B 1 169 ? 33.813 -45.014 -1.177 1.00 25.83 162 VAL B CA 1
ATOM 3585 C C . VAL B 1 169 ? 32.694 -45.599 -2.037 1.00 25.41 162 VAL B C 1
ATOM 3586 O O . VAL B 1 169 ? 32.764 -46.760 -2.431 1.00 23.47 162 VAL B O 1
ATOM 3590 N N . GLY B 1 170 ? 31.677 -44.791 -2.342 1.00 23.87 163 GLY B N 1
ATOM 3591 C CA . GLY B 1 170 ? 30.511 -45.340 -3.004 1.00 22.81 163 GLY B CA 1
ATOM 3592 C C . GLY B 1 170 ? 29.359 -44.382 -3.168 1.00 22.77 163 GLY B C 1
ATOM 3593 O O . GLY B 1 170 ? 29.480 -43.182 -2.880 1.00 21.55 163 GLY B O 1
ATOM 3594 N N . VAL B 1 171 ? 28.229 -44.937 -3.607 1.00 21.39 164 VAL B N 1
ATOM 3595 C CA . VAL B 1 171 ? 27.023 -44.163 -3.913 1.00 20.76 164 VAL B CA 1
ATOM 3596 C C . VAL B 1 171 ? 25.765 -44.969 -3.610 1.00 21.41 164 VAL B C 1
ATOM 3597 O O . VAL B 1 171 ? 25.740 -46.180 -3.856 1.00 21.38 164 VAL B O 1
ATOM 3615 N N . TYR B 1 173 ? 22.403 -45.130 -5.019 1.00 20.14 166 TYR B N 1
ATOM 3616 C CA . TYR B 1 173 ? 21.937 -44.727 -6.344 1.00 22.50 166 TYR B CA 1
ATOM 3617 C C . TYR B 1 173 ? 20.430 -44.915 -6.384 1.00 22.65 166 TYR B C 1
ATOM 3618 O O . TYR B 1 173 ? 19.938 -46.031 -6.471 1.00 20.41 166 TYR B O 1
ATOM 3627 N N . THR B 1 174 ? 19.696 -43.820 -6.242 1.00 24.39 167 THR B N 1
ATOM 3628 C CA . THR B 1 174 ? 18.238 -43.861 -6.228 1.00 24.89 167 THR B CA 1
ATOM 3629 C C . THR B 1 174 ? 17.780 -43.168 -7.497 1.00 27.04 167 THR B C 1
ATOM 3630 O O . THR B 1 174 ? 17.300 -42.049 -7.450 1.00 27.74 167 THR B O 1
ATOM 3634 N N . ALA B 1 175 ? 17.973 -43.828 -8.628 1.00 27.21 168 ALA B N 1
ATOM 3635 C CA . ALA B 1 175 ? 17.606 -43.286 -9.936 1.00 29.36 168 ALA B CA 1
ATOM 3636 C C . ALA B 1 175 ? 17.203 -44.436 -10.838 1.00 28.78 168 ALA B C 1
ATOM 3637 O O . ALA B 1 175 ? 17.675 -45.557 -10.635 1.00 29.68 168 ALA B O 1
ATOM 3639 N N . PRO B 1 176 ? 16.340 -44.174 -11.839 1.00 30.68 169 PRO B N 1
ATOM 3640 C CA . PRO B 1 176 ? 15.825 -45.269 -12.687 1.00 30.56 169 PRO B CA 1
ATOM 3641 C C . PRO B 1 176 ? 16.703 -45.669 -13.899 1.00 28.63 169 PRO B C 1
ATOM 3642 O O . PRO B 1 176 ? 16.394 -46.647 -14.587 1.00 30.52 169 PRO B O 1
ATOM 3646 N N . ASN B 1 177 ? 17.800 -44.957 -14.128 1.00 27.05 170 ASN B N 1
ATOM 3647 C CA . ASN B 1 177 ? 18.609 -45.142 -15.331 1.00 23.28 170 ASN B CA 1
ATOM 3648 C C . ASN B 1 177 ? 19.633 -46.286 -15.211 1.00 21.15 170 ASN B C 1
ATOM 3649 O O . ASN B 1 177 ? 20.736 -46.108 -14.656 1.00 19.05 170 ASN B O 1
ATOM 3654 N N . PHE B 1 178 ? 19.290 -47.440 -15.788 1.00 19.49 171 PHE B N 1
ATOM 3655 C CA . PHE B 1 178 ? 20.202 -48.584 -15.809 1.00 19.90 171 PHE B CA 1
ATOM 3656 C C . PHE B 1 178 ? 21.349 -48.540 -16.794 1.00 19.27 171 PHE B C 1
ATOM 3657 O O . PHE B 1 178 ? 22.295 -49.342 -16.683 1.00 19.76 171 PHE B O 1
ATOM 3665 N N . PHE B 1 179 ? 21.288 -47.638 -17.762 1.00 18.90 172 PHE B N 1
ATOM 3666 C CA . PHE B 1 179 ? 22.442 -47.375 -18.614 1.00 18.88 172 PHE B CA 1
ATOM 3667 C C . PHE B 1 179 ? 23.536 -46.731 -17.775 1.00 18.61 172 PHE B C 1
ATOM 3668 O O . PHE B 1 179 ? 24.674 -47.211 -17.764 1.00 18.25 172 PHE B O 1
ATOM 3676 N N . LEU B 1 180 ? 23.186 -45.666 -17.065 1.00 17.80 173 LEU B N 1
ATOM 3677 C CA . LEU B 1 180 ? 24.130 -44.984 -16.170 1.00 18.71 173 LEU B CA 1
ATOM 3678 C C . LEU B 1 180 ? 24.636 -45.923 -15.067 1.00 18.14 173 LEU B C 1
ATOM 3679 O O . LEU B 1 180 ? 25.823 -45.973 -14.772 1.00 18.93 173 LEU B O 1
ATOM 3684 N N . LEU B 1 181 ? 23.746 -46.689 -14.471 1.00 17.72 174 LEU B N 1
ATOM 3685 C CA . LEU B 1 181 ? 24.168 -47.619 -13.429 1.00 17.68 174 LEU B CA 1
ATOM 3686 C C . LEU B 1 181 ? 25.239 -48.593 -13.921 1.00 18.41 174 LEU B C 1
ATOM 3687 O O . LEU B 1 181 ? 26.251 -48.830 -13.244 1.00 18.37 174 LEU B O 1
ATOM 3692 N N . GLU B 1 182 ? 25.016 -49.150 -15.107 1.00 17.81 175 GLU B N 1
ATOM 3693 C CA . GLU B 1 182 ? 25.953 -50.092 -15.681 1.00 18.14 175 GLU B CA 1
ATOM 3694 C C . GLU B 1 182 ? 27.301 -49.428 -15.976 1.00 17.98 175 GLU B C 1
ATOM 3695 O O . GLU B 1 182 ? 28.372 -50.012 -15.730 1.00 18.77 175 GLU B O 1
ATOM 3701 N N . ARG B 1 183 ? 27.249 -48.188 -16.474 1.00 18.04 176 ARG B N 1
ATOM 3702 C CA . ARG B 1 183 ? 28.447 -47.403 -16.765 1.00 18.03 176 ARG B CA 1
ATOM 3703 C C . ARG B 1 183 ? 29.247 -47.136 -15.507 1.00 18.65 176 ARG B C 1
ATOM 3704 O O . ARG B 1 183 ? 30.480 -47.279 -15.505 1.00 19.45 176 ARG B O 1
ATOM 3712 N N . ILE B 1 184 ? 28.534 -46.796 -14.437 1.00 19.12 177 ILE B N 1
ATOM 3713 C CA . ILE B 1 184 ? 29.137 -46.587 -13.125 1.00 20.62 177 ILE B CA 1
ATOM 3714 C C . ILE B 1 184 ? 29.767 -47.892 -12.606 1.00 20.44 177 ILE B C 1
ATOM 3715 O O . ILE B 1 184 ? 30.913 -47.906 -12.135 1.00 21.10 177 ILE B O 1
ATOM 3720 N N . ARG B 1 185 ? 29.022 -48.990 -12.697 1.00 19.21 178 ARG B N 1
ATOM 3721 C CA . ARG B 1 185 ? 29.542 -50.280 -12.246 1.00 19.75 178 ARG B CA 1
ATOM 3722 C C . ARG B 1 185 ? 30.801 -50.680 -13.008 1.00 21.22 178 ARG B C 1
ATOM 3723 O O . ARG B 1 185 ? 31.776 -51.156 -12.407 1.00 23.41 178 ARG B O 1
ATOM 3731 N N . LYS B 1 186 ? 30.811 -50.479 -14.313 1.00 22.31 179 LYS B N 1
ATOM 3732 C CA . LYS B 1 186 ? 31.973 -50.835 -15.112 1.00 24.89 179 LYS B CA 1
ATOM 3733 C C . LYS B 1 186 ? 33.165 -49.919 -14.825 1.00 25.27 179 LYS B C 1
ATOM 3734 O O . LYS B 1 186 ? 34.287 -50.389 -14.686 1.00 24.87 179 LYS B O 1
ATOM 3740 N N . ALA B 1 187 ? 32.916 -48.614 -14.782 1.00 23.17 180 ALA B N 1
ATOM 3741 C CA . ALA B 1 187 ? 33.976 -47.627 -14.580 1.00 23.60 180 ALA B CA 1
ATOM 3742 C C . ALA B 1 187 ? 34.613 -47.717 -13.196 1.00 24.10 180 ALA B C 1
ATOM 3743 O O . ALA B 1 187 ? 35.794 -47.407 -13.053 1.00 26.17 180 ALA B O 1
ATOM 3745 N N . PHE B 1 188 ? 33.846 -48.105 -12.182 1.00 24.30 181 PHE B N 1
ATOM 3746 C CA . PHE B 1 188 ? 34.314 -48.080 -10.788 1.00 25.02 181 PHE B CA 1
ATOM 3747 C C . PHE B 1 188 ? 34.074 -49.416 -10.081 1.00 23.96 181 PHE B C 1
ATOM 3748 O O . PHE B 1 188 ? 33.264 -49.511 -9.159 1.00 22.96 181 PHE B O 1
ATOM 3756 N N . PRO B 1 189 ? 34.807 -50.461 -10.494 1.00 26.77 182 PRO B N 1
ATOM 3757 C CA . PRO B 1 189 ? 34.572 -51.796 -9.921 1.00 28.70 182 PRO B CA 1
ATOM 3758 C C . PRO B 1 189 ? 34.946 -51.888 -8.441 1.00 30.36 182 PRO B C 1
ATOM 3759 O O . PRO B 1 189 ? 34.427 -52.730 -7.721 1.00 32.33 182 PRO B O 1
ATOM 3763 N N . ASP B 1 190 ? 35.817 -50.994 -7.992 1.00 32.86 183 ASP B N 1
ATOM 3764 C CA . ASP B 1 190 ? 36.265 -50.948 -6.601 1.00 34.02 183 ASP B CA 1
ATOM 3765 C C . ASP B 1 190 ? 35.328 -50.208 -5.639 1.00 32.46 183 ASP B C 1
ATOM 3766 O O . ASP B 1 190 ? 35.528 -50.273 -4.440 1.00 33.95 183 ASP B O 1
ATOM 3771 N N . LYS B 1 191 ? 34.310 -49.510 -6.145 1.00 28.32 184 LYS B N 1
ATOM 3772 C CA . LYS B 1 191 ? 33.455 -48.667 -5.298 1.00 26.32 184 LYS B CA 1
ATOM 3773 C C . LYS B 1 191 ? 32.165 -49.371 -4.919 1.00 26.01 184 LYS B C 1
ATOM 3774 O O . LYS B 1 191 ? 31.724 -50.313 -5.591 1.00 26.76 184 LYS B O 1
ATOM 3780 N N . LEU B 1 192 ? 31.563 -48.907 -3.834 1.00 24.46 185 LEU B N 1
ATOM 3781 C CA . LEU B 1 192 ? 30.367 -49.483 -3.292 1.00 25.50 185 LEU B CA 1
ATOM 3782 C C . LEU B 1 192 ? 29.175 -48.865 -4.005 1.00 24.71 185 LEU B C 1
ATOM 3783 O O . LEU B 1 192 ? 29.057 -47.634 -4.042 1.00 23.79 185 LEU B O 1
ATOM 3788 N N . ILE B 1 193 ? 28.308 -49.700 -4.579 1.00 22.37 186 ILE B N 1
ATOM 3789 C CA . ILE B 1 193 ? 27.060 -49.197 -5.167 1.00 22.95 186 ILE B CA 1
ATOM 3790 C C . ILE B 1 193 ? 25.891 -49.838 -4.423 1.00 21.01 186 ILE B C 1
ATOM 3791 O O . ILE B 1 193 ? 25.731 -51.075 -4.420 1.00 21.02 186 ILE B O 1
ATOM 3796 N N . LEU B 1 194 ? 25.110 -49.020 -3.735 1.00 19.36 187 LEU B N 1
ATOM 3797 C CA . LEU B 1 194 ? 23.947 -49.500 -3.016 1.00 20.14 187 LEU B CA 1
ATOM 3798 C C . LEU B 1 194 ? 22.722 -48.898 -3.705 1.00 20.01 187 LEU B C 1
ATOM 3799 O O . LEU B 1 194 ? 22.626 -47.673 -3.865 1.00 20.66 187 LEU B O 1
ATOM 3804 N N . SER B 1 195 ? 21.819 -49.752 -4.149 1.00 18.36 188 SER B N 1
ATOM 3805 C CA A SER B 1 195 ? 20.664 -49.276 -4.903 0.50 19.07 188 SER B CA 1
ATOM 3806 C CA B SER B 1 195 ? 20.639 -49.317 -4.902 0.50 18.56 188 SER B CA 1
ATOM 3807 C C . SER B 1 195 ? 19.577 -48.789 -3.959 1.00 18.51 188 SER B C 1
ATOM 3808 O O . SER B 1 195 ? 19.329 -49.384 -2.899 1.00 18.62 188 SER B O 1
ATOM 3813 N N . GLY B 1 196 ? 18.939 -47.678 -4.343 1.00 18.17 189 GLY B N 1
ATOM 3814 C CA . GLY B 1 196 ? 17.864 -47.105 -3.539 1.00 19.10 189 GLY B CA 1
ATOM 3815 C C . GLY B 1 196 ? 16.450 -47.260 -4.076 1.00 21.43 189 GLY B C 1
ATOM 3816 O O . GLY B 1 196 ? 15.492 -46.881 -3.387 1.00 25.24 189 GLY B O 1
ATOM 3828 N N . ASP B 1 198 ? 13.596 -49.576 -4.453 1.00 20.52 191 ASP B N 1
ATOM 3829 C CA . ASP B 1 198 ? 13.187 -50.897 -3.979 1.00 20.24 191 ASP B CA 1
ATOM 3830 C C . ASP B 1 198 ? 12.474 -51.671 -5.113 1.00 19.86 191 ASP B C 1
ATOM 3831 O O . ASP B 1 198 ? 12.594 -52.894 -5.233 1.00 18.78 191 ASP B O 1
ATOM 3836 N N . GLU B 1 199 ? 11.709 -50.945 -5.918 1.00 19.44 192 GLU B N 1
ATOM 3837 C CA . GLU B 1 199 ? 10.894 -51.572 -6.956 1.00 20.89 192 GLU B CA 1
ATOM 3838 C C . GLU B 1 199 ? 11.720 -52.084 -8.140 1.00 19.47 192 GLU B C 1
ATOM 3839 O O . GLU B 1 199 ? 11.175 -52.726 -9.059 1.00 18.22 192 GLU B O 1
ATOM 3845 N N . MET B 1 200 ? 13.026 -51.803 -8.137 1.00 18.87 193 MET B N 1
ATOM 3846 C CA . MET B 1 200 ? 13.908 -52.309 -9.185 1.00 18.96 193 MET B CA 1
ATOM 3847 C C . MET B 1 200 ? 15.089 -53.077 -8.612 1.00 17.95 193 MET B C 1
ATOM 3848 O O . MET B 1 200 ? 16.143 -53.137 -9.232 1.00 16.42 193 MET B O 1
ATOM 3853 N N . LEU B 1 201 ? 14.896 -53.678 -7.446 1.00 16.36 194 LEU B N 1
ATOM 3854 C CA . LEU B 1 201 ? 15.988 -54.394 -6.782 1.00 16.59 194 LEU B CA 1
ATOM 3855 C C . LEU B 1 201 ? 16.530 -55.546 -7.636 1.00 16.50 194 LEU B C 1
ATOM 3856 O O . LEU B 1 201 ? 17.734 -55.719 -7.749 1.00 16.73 194 LEU B O 1
ATOM 3861 N N . VAL B 1 202 ? 15.663 -56.348 -8.240 1.00 17.20 195 VAL B N 1
ATOM 3862 C CA . VAL B 1 202 ? 16.170 -57.476 -9.034 1.00 17.43 195 VAL B CA 1
ATOM 3863 C C . VAL B 1 202 ? 17.043 -57.029 -10.231 1.00 16.88 195 VAL B C 1
ATOM 3864 O O . VAL B 1 202 ? 18.095 -57.610 -10.516 1.00 17.19 195 VAL B O 1
ATOM 3868 N N . GLN B 1 203 ? 16.620 -55.981 -10.931 1.00 17.06 196 GLN B N 1
ATOM 3869 C CA . GLN B 1 203 ? 17.421 -55.414 -12.020 1.00 16.65 196 GLN B CA 1
ATOM 3870 C C . GLN B 1 203 ? 18.740 -54.818 -11.550 1.00 16.90 196 GLN B C 1
ATOM 3871 O O . GLN B 1 203 ? 19.737 -54.942 -12.223 1.00 17.10 196 GLN B O 1
ATOM 3877 N N . ALA B 1 204 ? 18.716 -54.136 -10.411 1.00 16.89 197 ALA B N 1
ATOM 3878 C CA . ALA B 1 204 ? 19.925 -53.592 -9.826 1.00 16.89 197 ALA B CA 1
ATOM 3879 C C . ALA B 1 204 ? 20.897 -54.711 -9.422 1.00 17.55 197 ALA B C 1
ATOM 3880 O O . ALA B 1 204 ? 22.095 -54.618 -9.659 1.00 16.70 197 ALA B O 1
ATOM 3882 N N . THR B 1 205 ? 20.345 -55.757 -8.812 1.00 18.28 198 THR B N 1
ATOM 3883 C CA . THR B 1 205 ? 21.147 -56.896 -8.382 1.00 18.48 198 THR B CA 1
ATOM 3884 C C . THR B 1 205 ? 21.906 -57.507 -9.546 1.00 18.68 198 THR B C 1
ATOM 3885 O O . THR B 1 205 ? 23.114 -57.697 -9.470 1.00 19.51 198 THR B O 1
ATOM 3889 N N . ILE B 1 206 ? 21.236 -57.767 -10.657 1.00 18.97 199 ILE B N 1
ATOM 3890 C CA . ILE B 1 206 ? 21.928 -58.370 -11.789 1.00 19.59 199 ILE B CA 1
ATOM 3891 C C . ILE B 1 206 ? 22.863 -57.381 -12.494 1.00 18.96 199 ILE B C 1
ATOM 3892 O O . ILE B 1 206 ? 23.732 -57.779 -13.291 1.00 18.27 199 ILE B O 1
ATOM 3897 N N . SER B 1 207 ? 22.675 -56.091 -12.185 1.00 18.55 200 SER B N 1
ATOM 3898 C CA . SER B 1 207 ? 23.574 -55.020 -12.622 1.00 18.47 200 SER B CA 1
ATOM 3899 C C . SER B 1 207 ? 24.780 -54.828 -11.702 1.00 18.29 200 SER B C 1
ATOM 3900 O O . SER B 1 207 ? 25.593 -53.904 -11.911 1.00 18.27 200 SER B O 1
ATOM 3903 N N . GLY B 1 208 ? 24.926 -55.716 -10.721 1.00 18.47 201 GLY B N 1
ATOM 3904 C CA . GLY B 1 208 ? 26.162 -55.800 -9.967 1.00 19.16 201 GLY B CA 1
ATOM 3905 C C . GLY B 1 208 ? 26.252 -54.869 -8.771 1.00 18.97 201 GLY B C 1
ATOM 3906 O O . GLY B 1 208 ? 27.342 -54.637 -8.259 1.00 20.20 201 GLY B O 1
ATOM 3907 N N . VAL B 1 209 ? 25.132 -54.358 -8.272 1.00 19.54 202 VAL B N 1
ATOM 3908 C CA . VAL B 1 209 ? 25.186 -53.584 -7.033 1.00 19.71 202 VAL B CA 1
ATOM 3909 C C . VAL B 1 209 ? 25.604 -54.434 -5.829 1.00 21.16 202 VAL B C 1
ATOM 3910 O O . VAL B 1 209 ? 25.372 -55.647 -5.779 1.00 19.41 202 VAL B O 1
ATOM 3914 N N . ASP B 1 210 ? 26.206 -53.752 -4.860 1.00 20.75 203 ASP B N 1
ATOM 3915 C CA . ASP B 1 210 ? 26.785 -54.377 -3.679 1.00 22.19 203 ASP B CA 1
ATOM 3916 C C . ASP B 1 210 ? 25.799 -54.589 -2.568 1.00 21.85 203 ASP B C 1
ATOM 3917 O O . ASP B 1 210 ? 26.107 -55.215 -1.553 1.00 24.24 203 ASP B O 1
ATOM 3922 N N . GLY B 1 211 ? 24.616 -54.029 -2.742 1.00 20.02 204 GLY B N 1
ATOM 3923 C CA . GLY B 1 211 ? 23.555 -54.140 -1.779 1.00 20.18 204 GLY B CA 1
ATOM 3924 C C . GLY B 1 211 ? 22.514 -53.092 -2.083 1.00 19.18 204 GLY B C 1
ATOM 3925 O O . GLY B 1 211 ? 22.455 -52.575 -3.198 1.00 18.94 204 GLY B O 1
ATOM 3926 N N . ALA B 1 212 ? 21.706 -52.777 -1.093 1.00 19.39 205 ALA B N 1
ATOM 3927 C CA . ALA B 1 212 ? 20.588 -51.860 -1.287 1.00 18.29 205 ALA B CA 1
ATOM 3928 C C . ALA B 1 212 ? 20.142 -51.241 0.018 1.00 19.18 205 ALA B C 1
ATOM 3929 O O . ALA B 1 212 ? 20.325 -51.816 1.104 1.00 19.65 205 ALA B O 1
ATOM 3931 N N . ILE B 1 213 ? 19.555 -50.057 -0.107 1.00 17.57 206 ILE B N 1
ATOM 3932 C CA . ILE B 1 213 ? 18.984 -49.312 0.985 1.00 17.91 206 ILE B CA 1
ATOM 3933 C C . ILE B 1 213 ? 17.544 -48.968 0.595 1.00 19.29 206 ILE B C 1
ATOM 3934 O O . ILE B 1 213 ? 17.313 -48.482 -0.517 1.00 19.20 206 ILE B O 1
ATOM 3939 N N . GLY B 1 214 ? 16.579 -49.205 1.476 1.00 20.25 207 GLY B N 1
ATOM 3940 C CA . GLY B 1 214 ? 15.184 -48.931 1.140 1.00 20.74 207 GLY B CA 1
ATOM 3941 C C . GLY B 1 214 ? 14.253 -48.787 2.320 1.00 20.94 207 GLY B C 1
ATOM 3942 O O . GLY B 1 214 ? 14.398 -49.467 3.339 1.00 21.88 207 GLY B O 1
ATOM 3943 N N . SER B 1 215 ? 13.269 -47.925 2.172 1.00 20.98 208 SER B N 1
ATOM 3944 C CA . SER B 1 215 ? 12.259 -47.753 3.198 1.00 21.12 208 SER B CA 1
ATOM 3945 C C . SER B 1 215 ? 11.407 -49.012 3.337 1.00 20.90 208 SER B C 1
ATOM 3946 O O . SER B 1 215 ? 10.989 -49.362 4.440 1.00 20.89 208 SER B O 1
ATOM 3949 N N . THR B 1 216 ? 11.124 -49.690 2.230 1.00 20.31 209 THR B N 1
ATOM 3950 C CA . THR B 1 216 ? 10.173 -50.821 2.308 1.00 20.84 209 THR B CA 1
ATOM 3951 C C . THR B 1 216 ? 10.799 -52.060 2.946 1.00 21.30 209 THR B C 1
ATOM 3952 O O . THR B 1 216 ? 10.073 -52.946 3.361 1.00 22.30 209 THR B O 1
ATOM 3956 N N . TYR B 1 217 ? 12.117 -52.093 3.079 1.00 20.07 210 TYR B N 1
ATOM 3957 C CA . TYR B 1 217 ? 12.791 -53.221 3.747 1.00 21.04 210 TYR B CA 1
ATOM 3958 C C . TYR B 1 217 ? 12.523 -53.267 5.251 1.00 22.39 210 TYR B C 1
ATOM 3959 O O . TYR B 1 217 ? 12.773 -54.302 5.888 1.00 23.03 210 TYR B O 1
ATOM 3968 N N . ASN B 1 218 ? 11.990 -52.181 5.800 1.00 21.53 211 ASN B N 1
ATOM 3969 C CA . ASN B 1 218 ? 11.425 -52.188 7.155 1.00 20.99 211 ASN B CA 1
ATOM 3970 C C . ASN B 1 218 ? 10.307 -53.190 7.326 1.00 22.10 211 ASN B C 1
ATOM 3971 O O . ASN B 1 218 ? 10.120 -53.700 8.422 1.00 22.86 211 ASN B O 1
ATOM 3976 N N . VAL B 1 219 ? 9.531 -53.436 6.273 1.00 22.96 212 VAL B N 1
ATOM 3977 C CA . VAL B 1 219 ? 8.440 -54.407 6.347 1.00 23.18 212 VAL B CA 1
ATOM 3978 C C . VAL B 1 219 ? 8.639 -55.617 5.420 1.00 23.32 212 VAL B C 1
ATOM 3979 O O . VAL B 1 219 ? 7.911 -56.598 5.544 1.00 25.44 212 VAL B O 1
ATOM 3983 N N . ASN B 1 220 ? 9.591 -55.552 4.499 1.00 22.60 213 ASN B N 1
ATOM 3984 C CA . ASN B 1 220 ? 9.696 -56.556 3.425 1.00 22.79 213 ASN B CA 1
ATOM 3985 C C . ASN B 1 220 ? 11.124 -57.001 3.172 1.00 21.65 213 ASN B C 1
ATOM 3986 O O . ASN B 1 220 ? 11.470 -57.450 2.084 1.00 22.19 213 ASN B O 1
ATOM 3991 N N . GLY B 1 221 ? 11.966 -56.887 4.188 1.00 21.40 214 GLY B N 1
ATOM 3992 C CA . GLY B 1 221 ? 13.392 -57.142 4.042 1.00 20.89 214 GLY B CA 1
ATOM 3993 C C . GLY B 1 221 ? 13.718 -58.612 3.842 1.00 22.77 214 GLY B C 1
ATOM 3994 O O . GLY B 1 221 ? 14.719 -58.962 3.219 1.00 21.53 214 GLY B O 1
ATOM 3995 N N . ARG B 1 222 ? 12.846 -59.489 4.326 1.00 25.13 215 ARG B N 1
ATOM 3996 C CA . ARG B 1 222 ? 13.048 -60.923 4.069 1.00 26.71 215 ARG B CA 1
ATOM 3997 C C . ARG B 1 222 ? 12.898 -61.288 2.590 1.00 25.22 215 ARG B C 1
ATOM 3998 O O . ARG B 1 222 ? 13.776 -61.944 2.030 1.00 25.40 215 ARG B O 1
ATOM 4006 N N . ARG B 1 223 ? 11.820 -60.845 1.948 1.00 25.31 216 ARG B N 1
ATOM 4007 C CA . ARG B 1 223 ? 11.705 -61.000 0.490 1.00 24.50 216 ARG B CA 1
ATOM 4008 C C . ARG B 1 223 ? 12.839 -60.342 -0.275 1.00 23.39 216 ARG B C 1
ATOM 4009 O O . ARG B 1 223 ? 13.342 -60.889 -1.261 1.00 21.58 216 ARG B O 1
ATOM 4017 N N . ALA B 1 224 ? 13.228 -59.149 0.159 1.00 21.98 217 ALA B N 1
ATOM 4018 C CA . ALA B 1 224 ? 14.285 -58.406 -0.506 1.00 21.82 217 ALA B CA 1
ATOM 4019 C C . ALA B 1 224 ? 15.583 -59.197 -0.507 1.00 21.47 217 ALA B C 1
ATOM 4020 O O . ALA B 1 224 ? 16.292 -59.259 -1.508 1.00 19.31 217 ALA B O 1
ATOM 4022 N N . ARG B 1 225 ? 15.886 -59.828 0.621 1.00 22.31 218 ARG B N 1
ATOM 4023 C CA . ARG B 1 225 ? 17.084 -60.657 0.708 1.00 22.83 218 ARG B CA 1
ATOM 4024 C C . ARG B 1 225 ? 16.999 -61.863 -0.217 1.00 21.15 218 ARG B C 1
ATOM 4025 O O . ARG B 1 225 ? 17.974 -62.200 -0.843 1.00 20.63 218 ARG B O 1
ATOM 4033 N N . LYS B 1 226 ? 15.830 -62.488 -0.321 1.00 22.20 219 LYS B N 1
ATOM 4034 C CA . LYS B 1 226 ? 15.672 -63.609 -1.250 1.00 23.32 219 LYS B CA 1
ATOM 4035 C C . LYS B 1 226 ? 15.839 -63.133 -2.694 1.00 23.46 219 LYS B C 1
ATOM 4036 O O . LYS B 1 226 ? 16.476 -63.781 -3.506 1.00 22.60 219 LYS B O 1
ATOM 4042 N N . ILE B 1 227 ? 15.272 -61.978 -3.022 1.00 22.20 220 ILE B N 1
ATOM 4043 C CA . ILE B 1 227 ? 15.466 -61.456 -4.369 1.00 21.50 220 ILE B CA 1
ATOM 4044 C C . ILE B 1 227 ? 16.950 -61.306 -4.677 1.00 21.38 220 ILE B C 1
ATOM 4045 O O . ILE B 1 227 ? 17.425 -61.730 -5.734 1.00 21.04 220 ILE B O 1
ATOM 4050 N N . PHE B 1 228 ? 17.671 -60.672 -3.769 1.00 20.95 221 PHE B N 1
ATOM 4051 C CA . PHE B 1 228 ? 19.087 -60.369 -3.954 1.00 21.49 221 PHE B CA 1
ATOM 4052 C C . PHE B 1 228 ? 19.910 -61.648 -4.101 1.00 21.47 221 PHE B C 1
ATOM 4053 O O . PHE B 1 228 ? 20.701 -61.795 -5.040 1.00 20.31 221 PHE B O 1
ATOM 4061 N N . ASP B 1 229 ? 19.675 -62.596 -3.200 1.00 22.14 222 ASP B N 1
ATOM 4062 C CA . ASP B 1 229 ? 20.430 -63.854 -3.224 1.00 22.99 222 ASP B CA 1
ATOM 4063 C C . ASP B 1 229 ? 20.081 -64.743 -4.428 1.00 21.79 222 ASP B C 1
ATOM 4064 O O . ASP B 1 229 ? 20.987 -65.231 -5.117 1.00 22.11 222 ASP B O 1
ATOM 4069 N N . LEU B 1 230 ? 18.788 -64.941 -4.677 1.00 22.56 223 LEU B N 1
ATOM 4070 C CA . LEU B 1 230 ? 18.347 -65.748 -5.812 1.00 23.44 223 LEU B CA 1
ATOM 4071 C C . LEU B 1 230 ? 18.850 -65.193 -7.146 1.00 23.33 223 LEU B C 1
ATOM 4072 O O . LEU B 1 230 ? 19.389 -65.935 -7.979 1.00 22.09 223 LEU B O 1
ATOM 4077 N N . ALA B 1 231 ? 18.715 -63.879 -7.346 1.00 22.81 224 ALA B N 1
ATOM 4078 C CA . ALA B 1 231 ? 19.197 -63.259 -8.573 1.00 24.62 224 ALA B CA 1
ATOM 4079 C C . ALA B 1 231 ? 20.687 -63.479 -8.757 1.00 25.42 224 ALA B C 1
ATOM 4080 O O . ALA B 1 231 ? 21.134 -63.748 -9.863 1.00 27.54 224 ALA B O 1
ATOM 4082 N N . ARG B 1 232 ? 21.454 -63.397 -7.673 1.00 25.27 225 ARG B N 1
ATOM 4083 C CA . ARG B 1 232 ? 22.894 -63.592 -7.752 1.00 26.61 225 ARG B CA 1
ATOM 4084 C C . ARG B 1 232 ? 23.289 -65.046 -8.004 1.00 27.63 225 ARG B C 1
ATOM 4085 O O . ARG B 1 232 ? 24.366 -65.300 -8.526 1.00 26.84 225 ARG B O 1
ATOM 4093 N N . GLN B 1 233 ? 22.412 -65.978 -7.644 1.00 27.42 226 GLN B N 1
ATOM 4094 C CA . GLN B 1 233 ? 22.590 -67.396 -7.965 1.00 27.52 226 GLN B CA 1
ATOM 4095 C C . GLN B 1 233 ? 22.177 -67.773 -9.380 1.00 30.04 226 GLN B C 1
ATOM 4096 O O . GLN B 1 233 ? 22.432 -68.902 -9.810 1.00 31.70 226 GLN B O 1
ATOM 4102 N N . GLY B 1 234 ? 21.522 -66.861 -10.089 1.00 29.16 227 GLY B N 1
ATOM 4103 C CA . GLY B 1 234 ? 21.005 -67.129 -11.429 1.00 29.26 227 GLY B CA 1
ATOM 4104 C C . GLY B 1 234 ? 19.603 -67.701 -11.428 1.00 28.14 227 GLY B C 1
ATOM 4105 O O . GLY B 1 234 ? 19.068 -68.054 -12.484 1.00 29.00 227 GLY B O 1
ATOM 4106 N N . GLN B 1 235 ? 18.991 -67.763 -10.253 1.00 27.00 228 GLN B N 1
ATOM 4107 C CA . GLN B 1 235 ? 17.596 -68.169 -10.115 1.00 28.43 228 GLN B CA 1
ATOM 4108 C C . GLN B 1 235 ? 16.684 -66.977 -10.439 1.00 26.69 228 GLN B C 1
ATOM 4109 O O . GLN B 1 235 ? 15.991 -66.450 -9.572 1.00 25.70 228 GLN B O 1
ATOM 4115 N N . ILE B 1 236 ? 16.682 -66.599 -11.711 1.00 29.76 229 ILE B N 1
ATOM 4116 C CA . ILE B 1 236 ? 16.128 -65.325 -12.164 1.00 30.30 229 ILE B CA 1
ATOM 4117 C C . ILE B 1 236 ? 14.624 -65.318 -12.060 1.00 29.57 229 ILE B C 1
ATOM 4118 O O . ILE B 1 236 ? 14.022 -64.348 -11.590 1.00 29.82 229 ILE B O 1
ATOM 4123 N N . GLN B 1 237 ? 14.009 -66.410 -12.507 1.00 29.21 230 GLN B N 1
ATOM 4124 C CA . GLN B 1 237 ? 12.567 -66.518 -12.486 1.00 29.02 230 GLN B CA 1
ATOM 4125 C C . GLN B 1 237 ? 11.963 -66.455 -11.083 1.00 27.43 230 GLN B C 1
ATOM 4126 O O . GLN B 1 237 ? 10.953 -65.785 -10.900 1.00 25.10 230 GLN B O 1
ATOM 4132 N N . GLU B 1 238 ? 12.572 -67.116 -10.093 1.00 25.79 231 GLU B N 1
ATOM 4133 C CA . GLU B 1 238 ? 12.032 -67.055 -8.733 1.00 26.49 231 GLU B CA 1
ATOM 4134 C C . GLU B 1 238 ? 12.267 -65.654 -8.155 1.00 23.49 231 GLU B C 1
ATOM 4135 O O . GLU B 1 238 ? 11.395 -65.106 -7.476 1.00 22.99 231 GLU B O 1
ATOM 4141 N N . ALA B 1 239 ? 13.443 -65.105 -8.426 1.00 20.81 232 ALA B N 1
ATOM 4142 C CA . ALA B 1 239 ? 13.789 -63.757 -7.939 1.00 21.18 232 ALA B CA 1
ATOM 4143 C C . ALA B 1 239 ? 12.760 -62.756 -8.470 1.00 21.71 232 ALA B C 1
ATOM 4144 O O . ALA B 1 239 ? 12.213 -61.934 -7.714 1.00 21.48 232 ALA B O 1
ATOM 4146 N N . TYR B 1 240 ? 12.456 -62.860 -9.761 1.00 22.36 233 TYR B N 1
ATOM 4147 C CA . TYR B 1 240 ? 11.505 -61.934 -10.389 1.00 22.04 233 TYR B CA 1
ATOM 4148 C C . TYR B 1 240 ? 10.081 -62.084 -9.862 1.00 23.15 233 TYR B C 1
ATOM 4149 O O . TYR B 1 240 ? 9.343 -61.104 -9.693 1.00 23.06 233 TYR B O 1
ATOM 4158 N N . GLN B 1 241 ? 9.679 -63.318 -9.585 1.00 23.06 234 GLN B N 1
ATOM 4159 C CA . GLN B 1 241 ? 8.402 -63.545 -8.952 1.00 24.55 234 GLN B CA 1
ATOM 4160 C C . GLN B 1 241 ? 8.304 -62.820 -7.611 1.00 22.42 234 GLN B C 1
ATOM 4161 O O . GLN B 1 241 ? 7.286 -62.233 -7.302 1.00 23.56 234 GLN B O 1
ATOM 4167 N N . LEU B 1 242 ? 9.375 -62.855 -6.830 1.00 21.39 235 LEU B N 1
ATOM 4168 C CA . LEU B 1 242 ? 9.408 -62.160 -5.554 1.00 21.75 235 LEU B CA 1
ATOM 4169 C C . LEU B 1 242 ? 9.426 -60.644 -5.763 1.00 19.97 235 LEU B C 1
ATOM 4170 O O . LEU B 1 242 ? 8.874 -59.898 -4.943 1.00 20.21 235 LEU B O 1
ATOM 4175 N N . GLN B 1 243 ? 10.050 -60.190 -6.850 1.00 19.08 236 GLN B N 1
ATOM 4176 C CA . GLN B 1 243 ? 9.935 -58.763 -7.227 1.00 18.64 236 GLN B CA 1
ATOM 4177 C C . GLN B 1 243 ? 8.479 -58.388 -7.537 1.00 19.22 236 GLN B C 1
ATOM 4178 O O . GLN B 1 243 ? 8.031 -57.304 -7.176 1.00 18.11 236 GLN B O 1
ATOM 4184 N N . HIS B 1 244 ? 7.735 -59.276 -8.197 1.00 19.71 237 HIS B N 1
ATOM 4185 C CA . HIS B 1 244 ? 6.322 -59.018 -8.440 1.00 20.48 237 HIS B CA 1
ATOM 4186 C C . HIS B 1 244 ? 5.572 -58.811 -7.133 1.00 21.46 237 HIS B C 1
ATOM 4187 O O . HIS B 1 244 ? 4.768 -57.895 -7.024 1.00 20.97 237 HIS B O 1
ATOM 4194 N N . ASP B 1 245 ? 5.819 -59.673 -6.149 1.00 22.04 238 ASP B N 1
ATOM 4195 C CA . ASP B 1 245 ? 5.143 -59.572 -4.855 1.00 24.09 238 ASP B CA 1
ATOM 4196 C C . ASP B 1 245 ? 5.512 -58.250 -4.166 1.00 20.84 238 ASP B C 1
ATOM 4197 O O . ASP B 1 245 ? 4.665 -57.519 -3.637 1.00 21.33 238 ASP B O 1
ATOM 4202 N N . SER B 1 246 ? 6.799 -57.966 -4.188 1.00 20.17 239 SER B N 1
ATOM 4203 C CA . SER B 1 246 ? 7.332 -56.768 -3.599 1.00 19.86 239 SER B CA 1
ATOM 4204 C C . SER B 1 246 ? 6.734 -55.541 -4.258 1.00 19.92 239 SER B C 1
ATOM 4205 O O . SER B 1 246 ? 6.376 -54.584 -3.582 1.00 19.70 239 SER B O 1
ATOM 4208 N N . ASN B 1 247 ? 6.582 -55.582 -5.580 1.00 18.64 240 ASN B N 1
ATOM 4209 C CA . ASN B 1 247 ? 6.055 -54.419 -6.289 1.00 18.50 240 ASN B CA 1
ATOM 4210 C C . ASN B 1 247 ? 4.552 -54.226 -6.135 1.00 18.02 240 ASN B C 1
ATOM 4211 O O . ASN B 1 247 ? 4.066 -53.097 -6.215 1.00 19.10 240 ASN B O 1
ATOM 4216 N N . ASP B 1 248 ? 3.819 -55.295 -5.829 1.00 19.22 241 ASP B N 1
ATOM 4217 C CA . ASP B 1 248 ? 2.434 -55.131 -5.373 1.00 21.11 241 ASP B CA 1
ATOM 4218 C C . ASP B 1 248 ? 2.438 -54.328 -4.072 1.00 21.22 241 ASP B C 1
ATOM 4219 O O . ASP B 1 248 ? 1.649 -53.404 -3.906 1.00 21.92 241 ASP B O 1
ATOM 4224 N N . ILE B 1 249 ? 3.331 -54.693 -3.150 1.00 20.51 242 ILE B N 1
ATOM 4225 C CA . ILE B 1 249 ? 3.419 -53.983 -1.864 1.00 21.07 242 ILE B CA 1
ATOM 4226 C C . ILE B 1 249 ? 3.797 -52.505 -2.057 1.00 20.83 242 ILE B C 1
ATOM 4227 O O . ILE B 1 249 ? 3.185 -51.592 -1.468 1.00 21.05 242 ILE B O 1
ATOM 4232 N N . ILE B 1 250 ? 4.803 -52.272 -2.887 1.00 21.28 243 ILE B N 1
ATOM 4233 C CA . ILE B 1 250 ? 5.322 -50.927 -3.130 1.00 21.64 243 ILE B CA 1
ATOM 4234 C C . ILE B 1 250 ? 4.274 -50.057 -3.842 1.00 22.31 243 ILE B C 1
ATOM 4235 O O . ILE B 1 250 ? 3.983 -48.926 -3.419 1.00 23.28 243 ILE B O 1
ATOM 4240 N N . GLU B 1 251 ? 3.662 -50.581 -4.893 1.00 21.16 244 GLU B N 1
ATOM 4241 C CA . GLU B 1 251 ? 2.565 -49.857 -5.554 1.00 22.55 244 GLU B CA 1
ATOM 4242 C C . GLU B 1 251 ? 1.471 -49.477 -4.571 1.00 23.21 244 GLU B C 1
ATOM 4243 O O . GLU B 1 251 ? 1.010 -48.336 -4.561 1.00 24.00 244 GLU B O 1
ATOM 4249 N N . THR B 1 252 ? 1.063 -50.435 -3.736 1.00 23.83 245 THR B N 1
ATOM 4250 C CA . THR B 1 252 ? 0.014 -50.175 -2.757 1.00 23.20 245 THR B CA 1
ATOM 4251 C C . THR B 1 252 ? 0.412 -49.096 -1.751 1.00 22.28 245 THR B C 1
ATOM 4252 O O . THR B 1 252 ? -0.349 -48.132 -1.541 1.00 23.20 245 THR B O 1
ATOM 4256 N N . VAL B 1 253 ? 1.587 -49.208 -1.142 1.00 22.27 246 VAL B N 1
ATOM 4257 C CA . VAL B 1 253 ? 1.951 -48.211 -0.124 1.00 22.43 246 VAL B CA 1
ATOM 4258 C C . VAL B 1 253 ? 2.198 -46.840 -0.721 1.00 22.31 246 VAL B C 1
ATOM 4259 O O . VAL B 1 253 ? 1.865 -45.829 -0.098 1.00 23.15 246 VAL B O 1
ATOM 4263 N N . LEU B 1 254 ? 2.757 -46.794 -1.925 1.00 21.60 247 LEU B N 1
ATOM 4264 C CA . LEU B 1 254 ? 2.902 -45.537 -2.642 1.00 22.40 247 LEU B CA 1
ATOM 4265 C C . LEU B 1 254 ? 1.569 -44.855 -2.848 1.00 23.24 247 LEU B C 1
ATOM 4266 O O . LEU B 1 254 ? 1.457 -43.659 -2.616 1.00 24.85 247 LEU B O 1
ATOM 4271 N N . SER B 1 255 ? 0.548 -45.601 -3.239 1.00 24.55 248 SER B N 1
ATOM 4272 C CA . SER B 1 255 ? -0.772 -45.010 -3.468 1.00 26.14 248 SER B CA 1
ATOM 4273 C C . SER B 1 255 ? -1.455 -44.515 -2.187 1.00 26.40 248 SER B C 1
ATOM 4274 O O . SER B 1 255 ? -2.372 -43.697 -2.251 1.00 29.09 248 SER B O 1
ATOM 4277 N N . MET B 1 256 ? -1.007 -44.979 -1.031 1.00 26.30 249 MET B N 1
ATOM 4278 C CA . MET B 1 256 ? -1.629 -44.594 0.236 1.00 27.66 249 MET B CA 1
ATOM 4279 C C . MET B 1 256 ? -0.853 -43.526 0.994 1.00 27.94 249 MET B C 1
ATOM 4280 O O . MET B 1 256 ? -1.351 -42.993 1.989 1.00 29.83 249 MET B O 1
ATOM 4285 N N . GLY B 1 257 ? 0.365 -43.231 0.553 1.00 24.64 250 GLY B N 1
ATOM 4286 C CA . GLY B 1 257 ? 1.267 -42.340 1.289 1.00 24.80 250 GLY B CA 1
ATOM 4287 C C . GLY B 1 257 ? 2.302 -43.219 1.950 1.00 23.61 250 GLY B C 1
ATOM 4288 O O . GLY B 1 257 ? 2.042 -43.792 3.002 1.00 24.38 250 GLY B O 1
ATOM 4289 N N . ILE B 1 258 ? 3.467 -43.347 1.321 1.00 22.83 251 ILE B N 1
ATOM 4290 C CA . ILE B 1 258 ? 4.448 -44.386 1.690 1.00 22.97 251 ILE B CA 1
ATOM 4291 C C . ILE B 1 258 ? 4.926 -44.384 3.147 1.00 23.24 251 ILE B C 1
ATOM 4292 O O . ILE B 1 258 ? 4.809 -45.416 3.819 1.00 20.95 251 ILE B O 1
ATOM 4297 N N . TYR B 1 259 ? 5.471 -43.279 3.659 1.00 23.95 252 TYR B N 1
ATOM 4298 C CA . TYR B 1 259 ? 6.064 -43.350 5.017 1.00 24.49 252 TYR B CA 1
ATOM 4299 C C . TYR B 1 259 ? 4.991 -43.626 6.098 1.00 24.50 252 TYR B C 1
ATOM 4300 O O . TYR B 1 259 ? 5.189 -44.508 6.953 1.00 24.79 252 TYR B O 1
ATOM 4309 N N . PRO B 1 260 ? 3.856 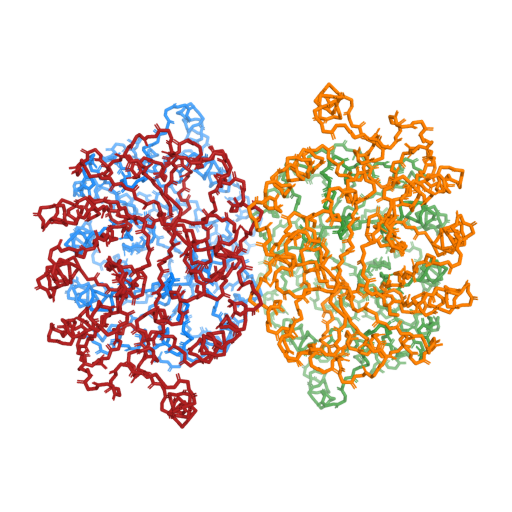-42.921 6.049 1.00 26.15 253 PRO B N 1
ATOM 4310 C CA . PRO B 1 260 ? 2.835 -43.207 7.066 1.00 27.25 253 PRO B CA 1
ATOM 4311 C C . PRO B 1 260 ? 2.284 -44.618 6.932 1.00 26.76 253 PRO B C 1
ATOM 4312 O O . PRO B 1 260 ? 1.944 -45.245 7.943 1.00 27.35 253 PRO B O 1
ATOM 4316 N N . THR B 1 261 ? 2.188 -45.112 5.700 1.00 24.02 254 THR B N 1
ATOM 4317 C CA . THR B 1 261 ? 1.634 -46.443 5.475 1.00 23.41 254 THR B CA 1
ATOM 4318 C C . THR B 1 261 ? 2.565 -47.550 5.962 1.00 22.69 254 THR B C 1
ATOM 4319 O O . THR B 1 261 ? 2.110 -48.527 6.577 1.00 24.55 254 THR B O 1
ATOM 4323 N N . LEU B 1 262 ? 3.858 -47.425 5.688 1.00 21.10 255 LEU B N 1
ATOM 4324 C CA . LEU B 1 262 ? 4.831 -48.363 6.203 1.00 21.27 255 LEU B CA 1
ATOM 4325 C C . LEU B 1 262 ? 4.794 -48.384 7.723 1.00 22.76 255 LEU B C 1
ATOM 4326 O O . LEU B 1 262 ? 4.892 -49.451 8.322 1.00 23.08 255 LEU B O 1
ATOM 4331 N N . LYS B 1 263 ? 4.681 -47.218 8.352 1.00 23.11 256 LYS B N 1
ATOM 4332 C CA . LYS B 1 263 ? 4.556 -47.189 9.818 1.00 24.68 256 LYS B CA 1
ATOM 4333 C C . LYS B 1 263 ? 3.230 -47.798 10.319 1.00 23.58 256 LYS B C 1
ATOM 4334 O O . LYS B 1 263 ? 3.211 -48.406 11.387 1.00 25.72 256 LYS B O 1
ATOM 4340 N N . GLU B 1 264 ? 2.134 -47.677 9.571 1.00 24.85 257 GLU B N 1
ATOM 4341 C CA . GLU B 1 264 ? 0.886 -48.381 9.949 1.00 25.85 257 GLU B CA 1
ATOM 4342 C C . GLU B 1 264 ? 1.055 -49.893 9.858 1.00 26.84 257 GLU B C 1
ATOM 4343 O O . GLU B 1 264 ? 0.480 -50.635 10.669 1.00 27.09 257 GLU B O 1
ATOM 4349 N N . ILE B 1 265 ? 1.854 -50.352 8.897 1.00 24.96 258 ILE B N 1
ATOM 4350 C CA . ILE B 1 265 ? 2.186 -51.769 8.813 1.00 25.08 258 ILE B CA 1
ATOM 4351 C C . ILE B 1 265 ? 2.969 -52.195 10.043 1.00 26.42 258 ILE B C 1
ATOM 4352 O O . ILE B 1 265 ? 2.669 -53.252 10.605 1.00 26.94 258 ILE B O 1
ATOM 4357 N N . LEU B 1 266 ? 3.959 -51.400 10.464 1.00 24.25 259 LEU B N 1
ATOM 4358 C CA . LEU B 1 266 ? 4.727 -51.722 11.666 1.00 25.72 259 LEU B CA 1
ATOM 4359 C C . LEU B 1 266 ? 3.848 -51.657 12.911 1.00 26.22 259 LEU B C 1
ATOM 4360 O O . LEU B 1 266 ? 4.022 -52.464 13.823 1.00 28.45 259 LEU B O 1
ATOM 4365 N N . ARG B 1 267 ? 2.877 -50.755 12.942 1.00 27.14 260 ARG B N 1
ATOM 4366 C CA . ARG B 1 267 ? 1.941 -50.712 14.064 1.00 30.52 260 ARG B CA 1
ATOM 4367 C C . ARG B 1 267 ? 1.150 -52.024 14.175 1.00 31.76 260 ARG B C 1
ATOM 4368 O O . ARG B 1 267 ? 0.873 -52.489 15.286 1.00 32.88 260 ARG B O 1
ATOM 4376 N N . HIS B 1 268 ? 0.783 -52.613 13.039 1.00 31.68 261 HIS B N 1
ATOM 4377 C CA . HIS B 1 268 ? 0.116 -53.930 13.039 1.00 33.46 261 HIS B CA 1
ATOM 4378 C C . HIS B 1 268 ? 0.900 -54.985 13.826 1.00 31.92 261 HIS B C 1
ATOM 4379 O O . HIS B 1 268 ? 0.301 -55.847 14.487 1.00 30.84 261 HIS B O 1
ATOM 4386 N N . ARG B 1 269 ? 2.229 -54.902 13.780 1.00 31.44 262 ARG B N 1
ATOM 4387 C CA . ARG B 1 269 ? 3.115 -55.798 14.516 1.00 32.15 262 ARG B CA 1
ATOM 4388 C C . ARG B 1 269 ? 3.274 -55.437 15.996 1.00 33.01 262 ARG B C 1
ATOM 4389 O O . ARG B 1 269 ? 4.099 -56.032 16.663 1.00 36.17 262 ARG B O 1
ATOM 4397 N N . GLY B 1 270 ? 2.523 -54.453 16.486 1.00 31.28 263 GLY B N 1
ATOM 4398 C CA . GLY B 1 270 ? 2.600 -54.032 17.884 1.00 31.42 263 GLY B CA 1
ATOM 4399 C C . GLY B 1 270 ? 3.632 -52.955 18.174 1.00 31.23 263 GLY B C 1
ATOM 4400 O O . GLY B 1 270 ? 3.964 -52.706 19.337 1.00 30.64 263 GLY B O 1
ATOM 4401 N N . ILE B 1 271 ? 4.142 -52.307 17.126 1.00 29.65 264 ILE B N 1
ATOM 4402 C CA . ILE B 1 271 ? 5.144 -51.246 17.287 1.00 30.12 264 ILE B CA 1
ATOM 4403 C C . ILE B 1 271 ? 4.445 -49.901 17.505 1.00 28.87 264 ILE B C 1
ATOM 4404 O O . ILE B 1 271 ? 3.372 -49.646 16.949 1.00 27.48 264 ILE B O 1
ATOM 4409 N N . ASP B 1 272 ? 5.035 -49.070 18.366 1.00 30.56 265 ASP B N 1
ATOM 4410 C CA . ASP B 1 272 ? 4.512 -47.731 18.644 1.00 31.09 265 ASP B CA 1
ATOM 4411 C C . ASP B 1 272 ? 4.952 -46.776 17.524 1.00 29.78 265 ASP B C 1
ATOM 4412 O O . ASP B 1 272 ? 5.843 -45.969 17.704 1.00 28.00 265 ASP B O 1
ATOM 4417 N N . ALA B 1 273 ? 4.281 -46.869 16.386 1.00 29.61 266 ALA B N 1
ATOM 4418 C CA . ALA B 1 273 ? 4.767 -46.224 15.157 1.00 30.85 266 ALA B CA 1
ATOM 4419 C C . ALA B 1 273 ? 4.377 -44.754 15.042 1.00 31.49 266 ALA B C 1
ATOM 4420 O O . ALA B 1 273 ? 4.778 -44.079 14.085 1.00 31.26 266 ALA B O 1
ATOM 4422 N N . GLY B 1 274 ? 3.584 -44.260 15.989 1.00 30.34 267 GLY B N 1
ATOM 4423 C CA . GLY B 1 274 ? 3.320 -42.834 16.106 1.00 31.69 267 GLY B CA 1
ATOM 4424 C C . GLY B 1 274 ? 2.673 -42.211 14.883 1.00 30.64 267 GLY B C 1
ATOM 4425 O O . GLY B 1 274 ? 1.813 -42.811 14.252 1.00 30.25 267 GLY B O 1
ATOM 4426 N N . LEU B 1 275 ? 3.084 -40.982 14.582 1.00 29.46 268 LEU B N 1
ATOM 4427 C CA . LEU B 1 275 ? 2.575 -40.222 13.460 1.00 27.01 268 LEU B CA 1
ATOM 4428 C C . LEU B 1 275 ? 3.737 -39.787 12.573 1.00 25.66 268 LEU B C 1
ATOM 4429 O O . LEU B 1 275 ? 4.898 -39.848 12.974 1.00 23.07 268 LEU B O 1
ATOM 4434 N N . PRO B 1 276 ? 3.422 -39.349 11.350 1.00 23.34 269 PRO B N 1
ATOM 4435 C CA . PRO B 1 276 ? 4.444 -38.632 10.597 1.00 24.01 269 PRO B CA 1
ATOM 4436 C C . PRO B 1 276 ? 4.639 -37.230 11.176 1.00 23.29 269 PRO B C 1
ATOM 4437 O O . PRO B 1 276 ? 3.776 -36.741 11.921 1.00 23.45 269 PRO B O 1
ATOM 4441 N N . LYS B 1 277 ? 5.759 -36.604 10.837 1.00 23.43 270 LYS B N 1
ATOM 4442 C CA . LYS B 1 277 ? 6.013 -35.211 11.190 1.00 23.29 270 LYS B CA 1
ATOM 4443 C C . LYS B 1 277 ? 5.316 -34.293 10.200 1.00 24.75 270 LYS B C 1
ATOM 4444 O O . LYS B 1 277 ? 5.525 -34.418 8.973 1.00 23.28 270 LYS B O 1
ATOM 4450 N N . ARG B 1 278 ? 4.483 -33.389 10.716 1.00 22.35 271 ARG B N 1
ATOM 4451 C CA . ARG B 1 278 ? 3.820 -32.414 9.872 1.00 24.04 271 ARG B CA 1
ATOM 4452 C C . ARG B 1 278 ? 4.920 -31.611 9.166 1.00 23.42 271 ARG B C 1
ATOM 4453 O O . ARG B 1 278 ? 5.958 -31.359 9.745 1.00 21.44 271 ARG B O 1
ATOM 4461 N N . PRO B 1 279 ? 4.696 -31.220 7.909 1.00 23.20 272 PRO B N 1
ATOM 4462 C CA . PRO B 1 279 ? 3.407 -31.222 7.226 1.00 22.92 272 PRO B CA 1
ATOM 4463 C C . PRO B 1 279 ? 2.955 -32.538 6.561 1.00 21.94 272 PRO B C 1
ATOM 4464 O O . PRO B 1 279 ? 1.899 -32.553 5.914 1.00 23.67 272 PRO B O 1
ATOM 4468 N N . PHE B 1 280 ? 3.688 -33.638 6.731 1.00 21.54 273 PHE B N 1
ATOM 4469 C CA . PHE B 1 280 ? 3.114 -34.929 6.350 1.00 21.63 273 PHE B CA 1
ATOM 4470 C C . PHE B 1 280 ? 1.861 -35.149 7.190 1.00 23.40 273 PHE B C 1
ATOM 4471 O O . PHE B 1 280 ? 1.871 -34.893 8.390 1.00 23.32 273 PHE B O 1
ATOM 4479 N N . LYS B 1 281 ? 0.793 -35.595 6.542 1.00 23.38 274 LYS B N 1
ATOM 4480 C CA . LYS B 1 281 ? -0.450 -35.935 7.233 1.00 25.25 274 LYS B CA 1
ATOM 4481 C C . LYS B 1 281 ? -0.430 -37.402 7.638 1.00 24.96 274 LYS B C 1
ATOM 4482 O O . LYS B 1 281 ? 0.270 -38.207 7.023 1.00 24.30 274 LYS B O 1
ATOM 4488 N N . PRO B 1 282 ? -1.222 -37.762 8.663 1.00 26.63 275 PRO B N 1
ATOM 4489 C CA . PRO B 1 282 ? -1.311 -39.167 9.043 1.00 27.80 275 PRO B CA 1
ATOM 4490 C C . PRO B 1 282 ? -1.955 -40.042 7.976 1.00 26.16 275 PRO B C 1
ATOM 4491 O O . PRO B 1 282 ? -2.641 -39.562 7.049 1.00 25.09 275 PRO B O 1
ATOM 4495 N N . PHE B 1 283 ? -1.753 -41.338 8.132 1.00 27.39 276 PHE B N 1
ATOM 4496 C CA . PHE B 1 283 ? -2.418 -42.319 7.298 1.00 27.56 276 PHE B CA 1
ATOM 4497 C C . PHE B 1 283 ? -3.909 -42.059 7.301 1.00 29.60 276 PHE B C 1
ATOM 4498 O O . PHE B 1 283 ? -4.497 -41.914 8.366 1.00 29.72 276 PHE B O 1
ATOM 4506 N N . ASN B 1 284 ? -4.496 -41.951 6.110 1.00 31.02 277 ASN B N 1
ATOM 4507 C CA . ASN B 1 284 ? -5.933 -41.775 5.953 1.00 33.59 277 ASN B CA 1
ATOM 4508 C C . ASN B 1 284 ? -6.650 -43.112 6.100 1.00 32.94 277 ASN B C 1
ATOM 4509 O O . ASN B 1 284 ? -6.352 -44.076 5.377 1.00 32.03 277 ASN B O 1
ATOM 4514 N N . GLU B 1 285 ? -7.609 -43.161 7.021 1.00 33.04 278 GLU B N 1
ATOM 4515 C CA . GLU B 1 285 ? -8.340 -44.396 7.306 1.00 35.37 278 GLU B CA 1
ATOM 4516 C C . GLU B 1 285 ? -9.192 -44.909 6.148 1.00 35.57 278 GLU B C 1
ATOM 4517 O O . GLU B 1 285 ? -9.516 -46.096 6.114 1.00 37.21 278 GLU B O 1
ATOM 4523 N N . ALA B 1 286 ? -9.522 -44.054 5.183 1.00 35.43 279 ALA B N 1
ATOM 4524 C CA . ALA B 1 286 ? -10.147 -44.519 3.934 1.00 35.27 279 ALA B CA 1
ATOM 4525 C C . ALA B 1 286 ? -9.406 -45.708 3.293 1.00 36.23 279 ALA B C 1
ATOM 4526 O O . ALA B 1 286 ? -10.030 -46.506 2.594 1.00 34.28 279 ALA B O 1
ATOM 4528 N N . HIS B 1 287 ? -8.090 -45.798 3.530 1.00 35.60 280 HIS B N 1
ATOM 4529 C CA . HIS B 1 287 ? -7.223 -46.860 2.984 1.00 35.81 280 HIS B CA 1
ATOM 4530 C C . HIS B 1 287 ? -7.083 -48.070 3.907 1.00 35.01 280 HIS B C 1
ATOM 4531 O O . HIS B 1 287 ? -6.364 -49.012 3.589 1.00 33.13 280 HIS B O 1
ATOM 4538 N N . ARG B 1 288 ? -7.741 -48.048 5.059 1.00 35.17 281 ARG B N 1
ATOM 4539 C CA . ARG B 1 288 ? -7.497 -49.058 6.090 1.00 35.52 281 ARG B CA 1
ATOM 4540 C C . ARG B 1 288 ? -7.868 -50.476 5.627 1.00 36.58 281 ARG B C 1
ATOM 4541 O O . ARG B 1 288 ? -7.107 -51.427 5.840 1.00 36.10 281 ARG B O 1
ATOM 4549 N N . GLN B 1 289 ? -9.019 -50.616 4.983 1.00 38.69 282 GLN B N 1
ATOM 4550 C CA . GLN B 1 289 ? -9.453 -51.940 4.539 1.00 40.56 282 GLN B CA 1
ATOM 4551 C C . GLN B 1 289 ? -8.459 -52.513 3.523 1.00 38.71 282 GLN B C 1
ATOM 4552 O O . GLN B 1 289 ? -7.997 -53.650 3.667 1.00 38.71 282 GLN B O 1
ATOM 4558 N N . THR B 1 290 ? -8.107 -51.704 2.527 1.00 36.56 283 THR B N 1
ATOM 4559 C CA . THR B 1 290 ? -7.147 -52.106 1.502 1.00 34.84 283 THR B CA 1
ATOM 4560 C C . THR B 1 290 ? -5.808 -52.479 2.127 1.00 32.19 283 THR B C 1
ATOM 4561 O O . THR B 1 290 ? -5.224 -53.503 1.783 1.00 31.94 283 THR B O 1
ATOM 4565 N N . LEU B 1 291 ? -5.313 -51.656 3.048 1.00 29.93 284 LEU B N 1
ATOM 4566 C CA . LEU B 1 291 ? -4.072 -51.999 3.748 1.00 28.98 284 LEU B CA 1
ATOM 4567 C C . LEU B 1 291 ? -4.171 -53.345 4.477 1.00 30.07 284 LEU B C 1
ATOM 4568 O O . LEU B 1 291 ? -3.262 -54.162 4.383 1.00 29.74 284 LEU B O 1
ATOM 4573 N N . ASP B 1 292 ? -5.258 -53.566 5.210 1.00 33.57 285 ASP B N 1
ATOM 4574 C CA . ASP B 1 292 ? -5.420 -54.828 5.946 1.00 35.47 285 ASP B CA 1
ATOM 4575 C C . ASP B 1 292 ? -5.358 -56.028 5.006 1.00 33.68 285 ASP B C 1
ATOM 4576 O O . ASP B 1 292 ? -4.729 -57.038 5.318 1.00 32.39 285 ASP B O 1
ATOM 4581 N N . GLN B 1 293 ? -5.999 -55.894 3.853 1.00 33.99 286 GLN B N 1
ATOM 4582 C CA . GLN B 1 293 ? -5.973 -56.946 2.838 1.00 36.95 286 GLN B CA 1
ATOM 4583 C C . GLN B 1 293 ? -4.558 -57.203 2.335 1.00 33.33 286 GLN B C 1
ATOM 4584 O O . GLN B 1 293 ? -4.145 -58.347 2.210 1.00 33.12 286 GLN B O 1
ATOM 4590 N N . LEU B 1 294 ? -3.801 -56.129 2.088 1.00 30.75 287 LEU B N 1
ATOM 4591 C CA . LEU B 1 294 ? -2.402 -56.249 1.718 1.00 28.37 287 LEU B CA 1
ATOM 4592 C C . LEU B 1 294 ? -1.569 -56.983 2.755 1.00 27.62 287 LEU B C 1
ATOM 4593 O O . LEU B 1 294 ? -0.750 -57.838 2.416 1.00 27.83 287 LEU B O 1
ATOM 4598 N N . ILE B 1 295 ? -1.760 -56.628 4.024 1.00 27.20 288 ILE B N 1
ATOM 4599 C CA . ILE B 1 295 ? -0.981 -57.219 5.102 1.00 27.64 288 ILE B CA 1
ATOM 4600 C C . ILE B 1 295 ? -1.267 -58.723 5.200 1.00 27.39 288 ILE B C 1
ATOM 4601 O O . ILE B 1 295 ? -0.350 -59.530 5.333 1.00 27.24 288 ILE B O 1
ATOM 4606 N N . ALA B 1 296 ? -2.544 -59.076 5.115 1.00 29.85 289 ALA B N 1
ATOM 4607 C CA . ALA B 1 296 ? -2.950 -60.486 5.092 1.00 31.33 289 ALA B CA 1
ATOM 4608 C C . ALA B 1 296 ? -2.320 -61.217 3.912 1.00 30.86 289 ALA B C 1
ATOM 4609 O O . ALA B 1 296 ? -1.671 -62.252 4.087 1.00 33.08 289 ALA B O 1
ATOM 4611 N N . LYS B 1 297 ? -2.494 -60.650 2.717 1.00 31.13 290 LYS B N 1
ATOM 4612 C CA . LYS B 1 297 ? -2.022 -61.258 1.470 1.00 30.69 290 LYS B CA 1
ATOM 4613 C C . LYS B 1 297 ? -0.538 -61.605 1.477 1.00 29.33 290 LYS B C 1
ATOM 4614 O O . LYS B 1 297 ? -0.135 -62.678 1.029 1.00 28.09 290 LYS B O 1
ATOM 4620 N N . TYR B 1 298 ? 0.285 -60.707 1.996 1.00 27.21 291 TYR B N 1
ATOM 4621 C CA . TYR B 1 298 ? 1.730 -60.890 1.936 1.00 26.91 291 TYR B CA 1
ATOM 4622 C C . TYR B 1 298 ? 2.396 -61.200 3.275 1.00 29.16 291 TYR B C 1
ATOM 4623 O O . TYR B 1 298 ? 3.627 -61.252 3.344 1.00 30.88 291 TYR B O 1
ATOM 4632 N N . ASP B 1 299 ? 1.591 -61.443 4.310 1.00 32.95 292 ASP B N 1
ATOM 4633 C CA . ASP B 1 299 ? 2.093 -61.769 5.656 1.00 36.55 292 ASP B CA 1
ATOM 4634 C C . ASP B 1 299 ? 3.081 -60.722 6.107 1.00 36.15 292 ASP B C 1
ATOM 4635 O O . ASP B 1 299 ? 4.261 -61.022 6.348 1.00 35.38 292 ASP B O 1
ATOM 4640 N N . LEU B 1 300 ? 2.604 -59.488 6.181 1.00 36.55 293 LEU B N 1
ATOM 4641 C CA . LEU B 1 300 ? 3.452 -58.368 6.573 1.00 35.07 293 LEU B CA 1
ATOM 4642 C C . LEU B 1 300 ? 3.277 -58.104 8.064 1.00 39.10 293 LEU B C 1
ATOM 4643 O O . LEU B 1 300 ? 4.041 -57.321 8.637 1.00 40.69 293 LEU B O 1
ATOM 4649 N N . LYS C 1 10 ? -0.287 0.534 6.900 1.00 57.27 3 LYS C N 1
ATOM 4650 C CA . LYS C 1 10 ? 0.562 -0.021 5.792 1.00 55.58 3 LYS C CA 1
ATOM 4651 C C . LYS C 1 10 ? -0.191 -1.048 4.955 1.00 52.36 3 LYS C C 1
ATOM 4652 O O . LYS C 1 10 ? -0.620 -2.073 5.477 1.00 54.99 3 LYS C O 1
ATOM 4658 N N . ASP C 1 11 ? -0.350 -0.784 3.663 1.00 49.76 4 ASP C N 1
ATOM 4659 C CA . ASP C 1 11 ? -0.579 -1.877 2.726 1.00 45.38 4 ASP C CA 1
ATOM 4660 C C . ASP C 1 11 ? 0.813 -2.370 2.333 1.00 36.59 4 ASP C C 1
ATOM 4661 O O . ASP C 1 11 ? 1.794 -1.645 2.463 1.00 37.85 4 ASP C O 1
ATOM 4666 N N . LEU C 1 12 ? 0.916 -3.608 1.874 1.00 32.47 5 LEU C N 1
ATOM 4667 C CA . LEU C 1 12 ? 2.232 -4.162 1.598 1.00 28.30 5 LEU C CA 1
ATOM 4668 C C . LEU C 1 12 ? 2.622 -4.090 0.121 1.00 26.66 5 LEU C C 1
ATOM 4669 O O . LEU C 1 12 ? 3.620 -4.699 -0.274 1.00 24.78 5 LEU C O 1
ATOM 4674 N N . LYS C 1 13 ? 1.859 -3.337 -0.674 1.00 23.90 6 LYS C N 1
ATOM 4675 C CA . LYS C 1 13 ? 2.257 -3.048 -2.061 1.00 24.66 6 LYS C CA 1
ATOM 4676 C C . LYS C 1 13 ? 3.615 -2.357 -2.098 1.00 23.35 6 LYS C C 1
ATOM 4677 O O . LYS C 1 13 ? 4.055 -1.755 -1.118 1.00 23.44 6 LYS C O 1
ATOM 4683 N N . GLY C 1 14 ? 4.283 -2.447 -3.237 1.00 21.03 7 GLY C N 1
ATOM 4684 C CA . GLY C 1 14 ? 5.544 -1.732 -3.451 1.00 20.46 7 GLY C CA 1
ATOM 4685 C C . GLY C 1 14 ? 6.695 -2.599 -3.881 1.00 19.36 7 GLY C C 1
ATOM 4686 O O . GLY C 1 14 ? 6.536 -3.785 -4.204 1.00 18.69 7 GLY C O 1
ATOM 4687 N N . LEU C 1 15 ? 7.874 -1.999 -3.880 1.00 19.13 8 LEU C N 1
ATOM 4688 C CA . LEU C 1 15 ? 9.060 -2.643 -4.374 1.00 19.40 8 LEU C CA 1
ATOM 4689 C C . LEU C 1 15 ? 9.988 -2.990 -3.228 1.00 18.43 8 LEU C C 1
ATOM 4690 O O . LEU C 1 15 ? 10.328 -2.129 -2.415 1.00 19.99 8 LEU C O 1
ATOM 4695 N N . TYR C 1 16 ? 10.414 -4.253 -3.176 1.00 16.83 9 TYR C N 1
ATOM 4696 C CA . TYR C 1 16 ? 11.229 -4.757 -2.092 1.00 17.07 9 TYR C CA 1
ATOM 4697 C C . TYR C 1 16 ? 12.552 -5.324 -2.560 1.00 17.34 9 TYR C C 1
ATOM 4698 O O . TYR C 1 16 ? 12.594 -6.047 -3.560 1.00 18.19 9 TYR C O 1
ATOM 4707 N N . ALA C 1 17 ? 13.625 -5.056 -1.825 1.00 16.20 10 ALA C N 1
ATOM 4708 C CA . ALA C 1 17 ? 14.859 -5.812 -2.011 1.00 16.29 10 ALA C CA 1
ATOM 4709 C C . ALA C 1 17 ? 14.715 -7.165 -1.327 1.00 16.28 10 ALA C C 1
ATOM 4710 O O . ALA C 1 17 ? 14.321 -7.220 -0.147 1.00 18.06 10 ALA C O 1
ATOM 4712 N N . ALA C 1 18 ? 15.021 -8.242 -2.043 1.00 15.76 11 ALA C N 1
ATOM 4713 C CA . ALA C 1 18 ? 15.278 -9.518 -1.394 1.00 16.04 11 ALA C CA 1
ATOM 4714 C C . ALA C 1 18 ? 16.648 -9.406 -0.787 1.00 15.94 11 ALA C C 1
ATOM 4715 O O . ALA C 1 18 ? 17.667 -9.438 -1.472 1.00 15.90 11 ALA C O 1
ATOM 4717 N N . LEU C 1 19 ? 16.671 -9.264 0.525 1.00 16.00 12 LEU C N 1
ATOM 4718 C CA . LEU C 1 19 ? 17.880 -8.890 1.201 1.00 16.98 12 LEU C CA 1
ATOM 4719 C C . LEU C 1 19 ? 18.976 -9.932 1.084 1.00 16.69 12 LEU C C 1
ATOM 4720 O O . LEU C 1 19 ? 18.802 -11.085 1.482 1.00 16.49 12 LEU C O 1
ATOM 4725 N N . LEU C 1 20 ? 20.124 -9.485 0.582 1.00 17.44 13 LEU C N 1
ATOM 4726 C CA . LEU C 1 20 ? 21.349 -10.268 0.524 1.00 17.24 13 LEU C CA 1
ATOM 4727 C C . LEU C 1 20 ? 22.070 -10.239 1.872 1.00 18.05 13 LEU C C 1
ATOM 4728 O O . LEU C 1 20 ? 21.912 -9.296 2.640 1.00 19.66 13 LEU C O 1
ATOM 4733 N N . VAL C 1 21 ? 22.838 -11.285 2.148 1.00 17.66 14 VAL C N 1
ATOM 4734 C CA . VAL C 1 21 ? 23.533 -11.421 3.430 1.00 18.56 14 VAL C CA 1
ATOM 4735 C C . VAL C 1 21 ? 25.009 -11.687 3.197 1.00 18.75 14 VAL C C 1
ATOM 4736 O O . VAL C 1 21 ? 25.357 -12.583 2.435 1.00 19.36 14 VAL C O 1
ATOM 4740 N N . PRO C 1 22 ? 25.897 -10.884 3.832 1.00 19.37 15 PRO C N 1
ATOM 4741 C CA . PRO C 1 22 ? 27.323 -11.100 3.724 1.00 19.85 15 PRO C CA 1
ATOM 4742 C C . PRO C 1 22 ? 27.818 -12.057 4.798 1.00 20.21 15 PRO C C 1
ATOM 4743 O O . PRO C 1 22 ? 27.414 -11.930 5.968 1.00 20.61 15 PRO C O 1
ATOM 4747 N N . PHE C 1 23 ? 28.653 -13.008 4.404 1.00 20.02 16 PHE C N 1
ATOM 4748 C CA . PHE C 1 23 ? 29.198 -13.974 5.350 1.00 21.20 16 PHE C CA 1
ATOM 4749 C C . PHE C 1 23 ? 30.726 -13.853 5.479 1.00 24.44 16 PHE C C 1
ATOM 4750 O O . PHE C 1 23 ? 31.412 -13.312 4.594 1.00 23.21 16 PHE C O 1
ATOM 4758 N N . ASP C 1 24 ? 31.253 -14.365 6.591 1.00 25.74 17 ASP C N 1
ATOM 4759 C CA . ASP C 1 24 ? 32.679 -14.564 6.702 1.00 28.51 17 ASP C CA 1
ATOM 4760 C C . ASP C 1 24 ? 33.066 -15.948 6.187 1.00 29.26 17 ASP C C 1
ATOM 4761 O O . ASP C 1 24 ? 32.218 -16.703 5.706 1.00 27.16 17 ASP C O 1
ATOM 4766 N N . GLU C 1 25 ? 34.361 -16.249 6.252 1.00 31.16 18 GLU C N 1
ATOM 4767 C CA . GLU C 1 25 ? 34.926 -17.498 5.741 1.00 33.35 18 GLU C CA 1
ATOM 4768 C C . GLU C 1 25 ? 34.339 -18.763 6.394 1.00 31.46 18 GLU C C 1
ATOM 4769 O O . GLU C 1 25 ? 34.391 -19.837 5.808 1.00 31.63 18 GLU C O 1
ATOM 4775 N N . ASN C 1 26 ? 33.788 -18.632 7.597 1.00 30.79 19 ASN C N 1
ATOM 4776 C CA . ASN C 1 26 ? 33.171 -19.759 8.304 1.00 30.73 19 ASN C CA 1
ATOM 4777 C C . ASN C 1 26 ? 31.658 -19.818 8.151 1.00 27.45 19 ASN C C 1
ATOM 4778 O O . ASN C 1 26 ? 30.992 -20.531 8.900 1.00 26.57 19 ASN C O 1
ATOM 4783 N N . GLY C 1 27 ? 31.107 -19.071 7.193 1.00 25.13 20 GLY C N 1
ATOM 4784 C CA . GLY C 1 27 ? 29.667 -19.045 6.982 1.00 23.25 20 GLY C CA 1
ATOM 4785 C C . GLY C 1 27 ? 28.875 -18.406 8.098 1.00 22.38 20 GLY C C 1
ATOM 4786 O O . GLY C 1 27 ? 27.707 -18.710 8.273 1.00 22.84 20 GLY C O 1
ATOM 4787 N N . GLN C 1 28 ? 29.517 -17.535 8.878 1.00 23.37 21 GLN C N 1
ATOM 4788 C CA . GLN C 1 28 ? 28.846 -16.723 9.868 1.00 23.30 21 GLN C CA 1
ATOM 4789 C C . GLN C 1 28 ? 28.468 -15.369 9.277 1.00 22.92 21 GLN C C 1
ATOM 4790 O O . GLN C 1 28 ? 29.167 -14.810 8.431 1.00 22.17 21 GLN C O 1
ATOM 4796 N N . VAL C 1 29 ? 27.370 -14.837 9.773 1.00 22.58 22 VAL C N 1
ATOM 4797 C CA . VAL C 1 29 ? 26.821 -13.570 9.297 1.00 22.64 22 VAL C CA 1
ATOM 4798 C C . VAL C 1 29 ? 27.729 -12.413 9.725 1.00 24.74 22 VAL C C 1
ATOM 4799 O O . VAL C 1 29 ? 28.216 -12.369 10.866 1.00 25.14 22 VAL C O 1
ATOM 4803 N N . ASN C 1 30 ? 27.982 -11.502 8.788 1.00 24.66 23 ASN C N 1
ATOM 4804 C CA . ASN C 1 30 ? 28.666 -10.249 9.057 1.00 26.27 23 ASN C CA 1
ATOM 4805 C C . ASN C 1 30 ? 27.589 -9.210 9.318 1.00 25.75 23 ASN C C 1
ATOM 4806 O O . ASN C 1 30 ? 26.967 -8.707 8.397 1.00 24.04 23 ASN C O 1
ATOM 4811 N N . GLU C 1 31 ? 27.336 -8.922 10.589 1.00 24.74 24 GLU C N 1
ATOM 4812 C CA . GLU C 1 31 ? 26.193 -8.097 10.966 1.00 25.72 24 GLU C CA 1
ATOM 4813 C C . GLU C 1 31 ? 26.346 -6.654 10.507 1.00 24.91 24 GLU C C 1
ATOM 4814 O O . GLU C 1 31 ? 25.371 -6.009 10.128 1.00 21.85 24 GLU C O 1
ATOM 4820 N N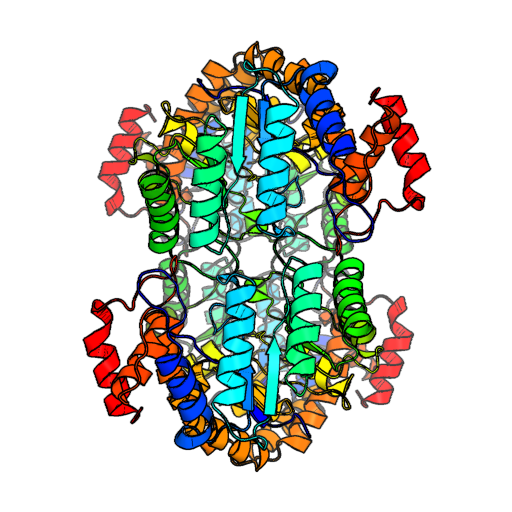 . GLN C 1 32 ? 27.574 -6.146 10.561 1.00 24.80 25 GLN C N 1
ATOM 4821 C CA . GLN C 1 32 ? 27.852 -4.753 10.165 1.00 26.45 25 GLN C CA 1
ATOM 4822 C C . GLN C 1 32 ? 27.617 -4.607 8.680 1.00 24.15 25 GLN C C 1
ATOM 4823 O O . GLN C 1 32 ? 27.012 -3.633 8.233 1.00 25.54 25 GLN C O 1
ATOM 4829 N N . GLY C 1 33 ? 28.079 -5.597 7.922 1.00 23.26 26 GLY C N 1
ATOM 4830 C CA . GLY C 1 33 ? 27.873 -5.613 6.478 1.00 22.01 26 GLY C CA 1
ATOM 4831 C C . GLY C 1 33 ? 26.397 -5.738 6.159 1.00 20.54 26 GLY C C 1
ATOM 4832 O O . GLY C 1 33 ? 25.904 -5.103 5.243 1.00 20.50 26 GLY C O 1
ATOM 4833 N N . LEU C 1 34 ? 25.683 -6.576 6.900 1.00 20.10 27 LEU C N 1
ATOM 4834 C CA . LEU C 1 34 ? 24.247 -6.764 6.660 1.00 20.09 27 LEU C CA 1
ATOM 4835 C C . LEU C 1 34 ? 23.485 -5.482 6.901 1.00 20.45 27 LEU C C 1
ATOM 4836 O O . LEU C 1 34 ? 22.559 -5.135 6.159 1.00 18.59 27 LEU C O 1
ATOM 4841 N N . LYS C 1 35 ? 23.862 -4.753 7.952 1.00 20.98 28 LYS C N 1
ATOM 4842 C CA . LYS C 1 35 ? 23.214 -3.489 8.203 1.00 23.13 28 LYS C CA 1
ATOM 4843 C C . LYS C 1 35 ? 23.433 -2.533 7.016 1.00 20.84 28 LYS C C 1
ATOM 4844 O O . LYS C 1 35 ? 22.499 -1.847 6.610 1.00 20.54 28 LYS C O 1
ATOM 4850 N N . GLN C 1 36 ? 24.641 -2.517 6.467 1.00 20.75 29 GLN C N 1
ATOM 4851 C CA . GLN C 1 36 ? 24.948 -1.666 5.314 1.00 20.84 29 GLN C CA 1
ATOM 4852 C C . GLN C 1 36 ? 24.105 -2.055 4.119 1.00 20.80 29 GLN C C 1
ATOM 4853 O O . GLN C 1 36 ? 23.659 -1.185 3.392 1.00 19.20 29 GLN C O 1
ATOM 4859 N N . ILE C 1 37 ? 23.928 -3.355 3.903 1.00 19.06 30 ILE C N 1
ATOM 4860 C CA . ILE C 1 37 ? 23.126 -3.824 2.759 1.00 19.61 30 ILE C CA 1
ATOM 4861 C C . ILE C 1 37 ? 21.680 -3.411 2.950 1.00 18.24 30 ILE C C 1
ATOM 4862 O O . ILE C 1 37 ? 21.062 -2.904 2.016 1.00 18.39 30 ILE C O 1
ATOM 4867 N N . ALA C 1 38 ? 21.137 -3.547 4.165 1.00 18.66 31 ALA C N 1
ATOM 4868 C CA . ALA C 1 38 ? 19.760 -3.133 4.408 1.00 19.33 31 ALA C CA 1
ATOM 4869 C C . ALA C 1 38 ? 19.585 -1.637 4.188 1.00 20.41 31 ALA C C 1
ATOM 4870 O O . ALA C 1 38 ? 18.600 -1.215 3.595 1.00 20.98 31 ALA C O 1
ATOM 4872 N N . GLN C 1 39 ? 20.567 -0.857 4.651 1.00 21.74 32 GLN C N 1
ATOM 4873 C CA . GLN C 1 39 ? 20.520 0.588 4.487 1.00 22.95 32 GLN C CA 1
ATOM 4874 C C . GLN C 1 39 ? 20.634 1.023 3.030 1.00 21.37 32 GLN C C 1
ATOM 4875 O O . GLN C 1 39 ? 19.926 1.940 2.613 1.00 21.17 32 GLN C O 1
ATOM 4881 N N . ASN C 1 40 ? 21.502 0.349 2.276 1.00 21.21 33 ASN C N 1
ATOM 4882 C CA . ASN C 1 40 ? 21.635 0.566 0.844 1.00 20.62 33 ASN C CA 1
ATOM 4883 C C . ASN C 1 40 ? 20.316 0.436 0.113 1.00 21.10 33 ASN C C 1
ATOM 4884 O O . ASN C 1 40 ? 19.971 1.247 -0.761 1.00 20.30 33 ASN C O 1
ATOM 4889 N N . ALA C 1 41 ? 19.576 -0.617 0.438 1.00 20.35 34 ALA C N 1
ATOM 4890 C CA . ALA C 1 41 ? 18.325 -0.882 -0.254 1.00 20.47 34 ALA C CA 1
ATOM 4891 C C . ALA C 1 41 ? 17.275 0.211 -0.046 1.00 20.33 34 ALA C C 1
ATOM 4892 O O . ALA C 1 41 ? 16.526 0.567 -0.975 1.00 20.80 34 ALA C O 1
ATOM 4894 N N . ILE C 1 42 ? 17.220 0.759 1.165 1.00 19.85 35 ILE C N 1
ATOM 4895 C CA . ILE C 1 42 ? 16.204 1.733 1.508 1.00 21.35 35 ILE C CA 1
ATOM 4896 C C . ILE C 1 42 ? 16.669 3.144 1.150 1.00 22.79 35 ILE C C 1
ATOM 4897 O O . ILE C 1 42 ? 15.927 3.889 0.525 1.00 24.33 35 ILE C O 1
ATOM 4902 N N . GLU C 1 43 ? 17.891 3.490 1.525 1.00 24.63 36 GLU C N 1
ATOM 4903 C CA . GLU C 1 43 ? 18.383 4.864 1.371 1.00 29.51 36 GLU C CA 1
ATOM 4904 C C . GLU C 1 43 ? 18.903 5.154 -0.038 1.00 27.94 36 GLU C C 1
ATOM 4905 O O . GLU C 1 43 ? 18.612 6.196 -0.596 1.00 29.27 36 GLU C O 1
ATOM 4911 N N . THR C 1 44 ? 19.660 4.227 -0.612 1.00 26.02 37 THR C N 1
ATOM 4912 C CA . THR C 1 44 ? 20.300 4.440 -1.900 1.00 24.55 37 THR C CA 1
ATOM 4913 C C . THR C 1 44 ? 19.395 3.981 -3.049 1.00 24.27 37 THR C C 1
ATOM 4914 O O . THR C 1 44 ? 19.168 4.729 -4.010 1.00 23.01 37 THR C O 1
ATOM 4918 N N . GLU C 1 45 ? 18.853 2.763 -2.935 1.00 21.16 38 GLU C N 1
ATOM 4919 C CA . GLU C 1 45 ? 17.975 2.218 -3.968 1.00 20.94 38 GLU C CA 1
ATOM 4920 C C . GLU C 1 45 ? 16.538 2.687 -3.824 1.00 20.62 38 GLU C C 1
ATOM 4921 O O . GLU C 1 45 ? 15.724 2.464 -4.718 1.00 20.82 38 GLU C O 1
ATOM 4927 N N . GLU C 1 46 ? 16.220 3.325 -2.701 1.00 20.45 39 GLU C N 1
ATOM 4928 C CA . GLU C 1 46 ? 14.926 3.993 -2.522 1.00 21.45 39 GLU C CA 1
ATOM 4929 C C . GLU C 1 46 ? 13.742 3.045 -2.577 1.00 19.15 39 GLU C C 1
ATOM 4930 O O . GLU C 1 46 ? 12.662 3.406 -3.036 1.00 18.43 39 GLU C O 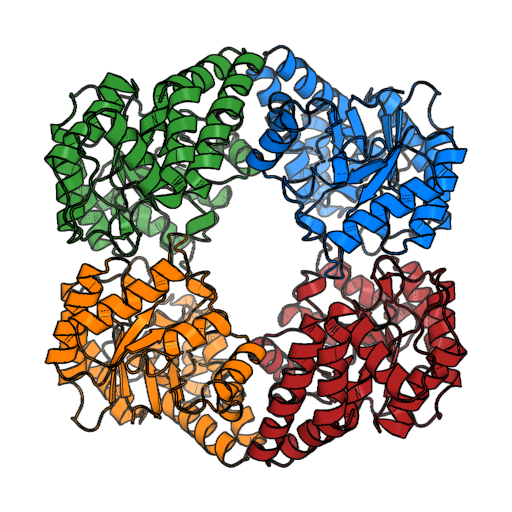1
ATOM 4936 N N . LEU C 1 47 ? 13.939 1.838 -2.069 1.00 19.28 40 LEU C N 1
ATOM 4937 C CA . LEU C 1 47 ? 12.882 0.826 -2.085 1.00 19.19 40 LEU C CA 1
ATOM 4938 C C . LEU C 1 47 ? 11.943 0.990 -0.916 1.00 19.72 40 LEU C C 1
ATOM 4939 O O . LEU C 1 47 ? 12.274 1.669 0.066 1.00 20.92 40 LEU C O 1
ATOM 4944 N N . ASP C 1 48 ? 10.783 0.353 -1.031 1.00 19.71 41 ASP C N 1
ATOM 4945 C CA . ASP C 1 48 ? 9.714 0.466 -0.042 1.00 20.62 41 ASP C CA 1
ATOM 4946 C C . ASP C 1 48 ? 9.923 -0.457 1.144 1.00 20.19 41 ASP C C 1
ATOM 4947 O O . ASP C 1 48 ? 9.376 -0.228 2.227 1.00 20.45 41 ASP C O 1
ATOM 4952 N N . GLY C 1 49 ? 10.702 -1.511 0.951 1.00 19.27 42 GLY C N 1
ATOM 4953 C CA . GLY C 1 49 ? 10.780 -2.573 1.956 1.00 18.04 42 GLY C CA 1
ATOM 4954 C C . GLY C 1 49 ? 11.863 -3.592 1.717 1.00 17.82 42 GLY C C 1
ATOM 4955 O O . GLY C 1 49 ? 12.543 -3.563 0.693 1.00 17.93 42 GLY C O 1
ATOM 4956 N N . LEU C 1 50 ? 12.007 -4.505 2.682 1.00 17.85 43 LEU C N 1
ATOM 4957 C CA . LEU C 1 50 ? 12.914 -5.627 2.607 1.00 17.68 43 LEU C CA 1
ATOM 4958 C C . LEU C 1 50 ? 12.104 -6.905 2.769 1.00 17.57 43 LEU C C 1
ATOM 4959 O O . LEU C 1 50 ? 11.189 -6.963 3.563 1.00 17.26 43 LEU C O 1
ATOM 4964 N N . TYR C 1 51 ? 12.464 -7.901 1.968 1.00 16.52 44 TYR C N 1
ATOM 4965 C CA . TYR C 1 51 ? 11.997 -9.275 2.095 1.00 16.08 44 TYR C CA 1
ATOM 4966 C C . TYR C 1 51 ? 13.209 -10.039 2.633 1.00 16.07 44 TYR C C 1
ATOM 4967 O O . TYR C 1 51 ? 14.255 -10.195 1.966 1.00 14.89 44 TYR C O 1
ATOM 4976 N N . VAL C 1 52 ? 13.102 -10.444 3.901 1.00 15.77 45 VAL C N 1
ATOM 4977 C CA . VAL C 1 52 ? 14.220 -10.946 4.669 1.00 15.64 45 VAL C CA 1
ATOM 4978 C C . VAL C 1 52 ? 14.164 -12.466 4.804 1.00 14.84 45 VAL C C 1
ATOM 4979 O O . VAL C 1 52 ? 13.086 -13.048 4.989 1.00 15.37 45 VAL C O 1
ATOM 4983 N N . ASN C 1 53 ? 15.333 -13.080 4.652 1.00 15.91 46 ASN C N 1
ATOM 4984 C CA . ASN C 1 53 ? 15.536 -14.515 4.723 1.00 16.36 46 ASN C CA 1
ATOM 4985 C C . ASN C 1 53 ? 14.817 -15.264 3.611 1.00 17.14 46 ASN C C 1
ATOM 4986 O O . ASN C 1 53 ? 14.306 -16.380 3.800 1.00 18.26 46 ASN C O 1
ATOM 4991 N N . GLY C 1 54 ? 14.730 -14.621 2.449 1.00 17.46 47 GLY C N 1
ATOM 4992 C CA . GLY C 1 54 ? 14.280 -15.317 1.248 1.00 16.93 47 GLY C CA 1
ATOM 4993 C C . GLY C 1 54 ? 15.391 -16.125 0.627 1.00 16.06 47 GLY C C 1
ATOM 4994 O O . GLY C 1 54 ? 16.500 -16.252 1.151 1.00 15.52 47 GLY C O 1
ATOM 4995 N N . SER C 1 55 ? 15.114 -16.683 -0.543 1.00 16.32 48 SER C N 1
ATOM 4996 C CA . SER C 1 55 ? 16.139 -17.430 -1.266 1.00 15.64 48 SER C CA 1
ATOM 4997 C C . SER C 1 55 ? 17.407 -16.609 -1.467 1.00 15.65 48 SER C C 1
ATOM 4998 O O . SER C 1 55 ? 18.530 -17.106 -1.308 1.00 16.20 48 SER C O 1
ATOM 5001 N N . SER C 1 56 ? 17.229 -15.331 -1.814 1.00 17.32 49 SER C N 1
ATOM 5002 C CA . SER C 1 56 ? 18.345 -14.425 -2.109 1.00 18.11 49 SER C CA 1
ATOM 5003 C C . SER C 1 56 ? 19.243 -14.160 -0.887 1.00 19.16 49 SER C C 1
ATOM 5004 O O . SER C 1 56 ? 20.417 -13.823 -1.028 1.00 18.48 49 SER C O 1
ATOM 5007 N N . GLY C 1 57 ? 18.692 -14.347 0.307 1.00 17.98 50 GLY C N 1
ATOM 5008 C CA . GLY C 1 57 ? 19.503 -14.229 1.523 1.00 19.04 50 GLY C CA 1
ATOM 5009 C C . GLY C 1 57 ? 20.233 -15.491 1.914 1.00 19.32 50 GLY C C 1
ATOM 5010 O O . GLY C 1 57 ? 20.781 -15.579 3.015 1.00 18.95 50 GLY C O 1
ATOM 5011 N N . GLU C 1 58 ? 20.282 -16.466 1.007 1.00 18.33 51 GLU C N 1
ATOM 5012 C CA . GLU C 1 58 ? 20.908 -17.764 1.256 1.00 18.87 51 GLU C CA 1
ATOM 5013 C C . GLU C 1 58 ? 20.247 -18.425 2.482 1.00 18.41 51 GLU C C 1
ATOM 5014 O O . GLU C 1 58 ? 20.837 -19.252 3.150 1.00 18.58 51 GLU C O 1
ATOM 5020 N N . ASN C 1 59 ? 18.984 -18.091 2.706 1.00 17.61 52 ASN C N 1
ATOM 5021 C CA . ASN C 1 59 ? 18.292 -18.521 3.901 1.00 19.05 52 ASN C CA 1
ATOM 5022 C C . ASN C 1 59 ? 18.324 -20.019 4.126 1.00 19.84 52 ASN C C 1
ATOM 5023 O O . ASN C 1 59 ? 18.437 -20.485 5.262 1.00 18.76 52 ASN C O 1
ATOM 5028 N N . PHE C 1 60 ? 18.210 -20.798 3.057 1.00 20.52 53 PHE C N 1
ATOM 5029 C CA . PHE C 1 60 ? 18.024 -22.227 3.222 1.00 20.55 53 PHE C CA 1
ATOM 5030 C C . PHE C 1 60 ? 19.338 -22.922 3.572 1.00 20.22 53 PHE C C 1
ATOM 5031 O O . PHE C 1 60 ? 19.350 -24.126 3.838 1.00 21.25 53 PHE C O 1
ATOM 5039 N N . LEU C 1 61 ? 20.442 -22.165 3.570 1.00 18.70 54 LEU C N 1
ATOM 5040 C CA . LEU C 1 61 ? 21.748 -22.627 4.023 1.00 19.13 54 LEU C CA 1
ATOM 5041 C C . LEU C 1 61 ? 22.033 -22.269 5.512 1.00 19.26 54 LEU C C 1
ATOM 5042 O O . LEU C 1 61 ? 23.072 -22.664 6.044 1.00 19.58 54 LEU C O 1
ATOM 5047 N N . LEU C 1 62 ? 21.122 -21.541 6.145 1.00 18.49 55 LEU C N 1
ATOM 5048 C CA . LEU C 1 62 ? 21.337 -21.023 7.505 1.00 18.95 55 LEU C CA 1
ATOM 5049 C C . LEU C 1 62 ? 20.776 -21.956 8.573 1.00 19.91 55 LEU C C 1
ATOM 5050 O O . LEU C 1 62 ? 19.848 -22.706 8.331 1.00 18.86 55 LEU C O 1
ATOM 5055 N N . ASN C 1 63 ? 21.323 -21.857 9.785 1.00 19.84 56 ASN C N 1
ATOM 5056 C CA . ASN C 1 63 ? 20.659 -22.456 10.928 1.00 20.88 56 ASN C CA 1
ATOM 5057 C C . ASN C 1 63 ? 19.655 -21.496 11.545 1.00 20.88 56 ASN C C 1
ATOM 5058 O O . ASN C 1 63 ? 19.590 -20.297 11.188 1.00 20.22 56 ASN C O 1
ATOM 5063 N N . THR C 1 64 ? 18.844 -22.007 12.458 1.00 20.56 57 THR C N 1
ATOM 5064 C CA . THR C 1 64 ? 17.760 -21.247 13.012 1.00 20.81 57 THR C CA 1
ATOM 5065 C C . THR C 1 64 ? 18.239 -19.970 13.683 1.00 20.54 57 THR C C 1
ATOM 5066 O O . THR C 1 64 ? 17.615 -18.938 13.525 1.00 19.89 57 THR C O 1
ATOM 5070 N N . GLU C 1 65 ? 19.348 -20.048 14.410 1.00 21.83 58 GLU C N 1
ATOM 5071 C CA . GLU C 1 65 ? 19.828 -18.879 15.146 1.00 24.08 58 GLU C CA 1
ATOM 5072 C C . GLU C 1 65 ? 20.342 -17.806 14.207 1.00 21.52 58 GLU C C 1
ATOM 5073 O O . GLU C 1 65 ? 20.058 -16.622 14.429 1.00 21.44 58 GLU C O 1
ATOM 5079 N N . GLN C 1 66 ? 21.018 -18.225 13.131 1.00 20.58 59 GLN C N 1
ATOM 5080 C CA . GLN C 1 66 ? 21.410 -17.294 12.082 1.00 19.85 59 GLN C CA 1
ATOM 5081 C C . GLN C 1 66 ? 20.200 -16.633 11.438 1.00 19.76 59 GLN C C 1
ATOM 5082 O O . GLN C 1 66 ? 20.230 -15.439 11.124 1.00 19.92 59 GLN C O 1
ATOM 5088 N N . LYS C 1 67 ? 19.125 -17.381 11.204 1.00 18.97 60 LYS C N 1
ATOM 5089 C CA . LYS C 1 67 ? 17.924 -16.757 10.632 1.00 18.98 60 LYS C CA 1
ATOM 5090 C C . LYS C 1 67 ? 17.360 -15.673 11.541 1.00 19.37 60 LYS C C 1
ATOM 5091 O O . LYS C 1 67 ? 16.940 -14.590 11.091 1.00 18.38 60 LYS C O 1
ATOM 5097 N N . LYS C 1 68 ? 17.364 -15.947 12.842 1.00 18.98 61 LYS C N 1
ATOM 5098 C CA . LYS C 1 68 ? 16.927 -14.959 13.797 1.00 20.59 61 LYS C CA 1
ATOM 5099 C C . LYS C 1 68 ? 17.840 -13.731 13.813 1.00 19.23 61 LYS C C 1
ATOM 5100 O O . LYS C 1 68 ? 17.360 -12.599 13.904 1.00 21.37 61 LYS C O 1
ATOM 5106 N N . GLN C 1 69 ? 19.139 -13.980 13.748 1.00 20.64 62 GLN C N 1
ATOM 5107 C CA . GLN C 1 69 ? 20.161 -12.946 13.699 1.00 22.45 62 GLN C CA 1
ATOM 5108 C C . GLN C 1 69 ? 19.891 -11.983 12.537 1.00 23.05 62 GLN C C 1
ATOM 5109 O O . GLN C 1 69 ? 19.893 -10.756 12.691 1.00 20.42 62 GLN C O 1
ATOM 5115 N N . VAL C 1 70 ? 19.606 -12.544 11.370 1.00 20.98 63 VAL C N 1
ATOM 5116 C CA . VAL C 1 70 ? 19.288 -11.709 10.202 1.00 20.70 63 VAL C CA 1
ATOM 5117 C C . VAL C 1 70 ? 18.008 -10.887 10.367 1.00 20.54 63 VAL C C 1
ATOM 5118 O O . VAL C 1 70 ? 17.990 -9.693 10.038 1.00 19.47 63 VAL C O 1
ATOM 5122 N N . PHE C 1 71 ? 16.950 -11.500 10.885 1.00 19.22 64 PHE C N 1
ATOM 5123 C CA . PHE C 1 71 ? 15.700 -10.800 11.124 1.00 18.85 64 PHE C CA 1
ATOM 5124 C C . PHE C 1 71 ? 15.921 -9.607 12.041 1.00 20.06 64 PHE C C 1
ATOM 5125 O O . PHE C 1 71 ? 15.392 -8.526 11.792 1.00 19.84 64 PHE C O 1
ATOM 5133 N N . LYS C 1 72 ? 16.694 -9.833 13.098 1.00 21.45 65 LYS C N 1
ATOM 5134 C CA . LYS C 1 72 ? 16.938 -8.800 14.099 1.00 22.58 65 LYS C CA 1
ATOM 5135 C C . LYS C 1 72 ? 17.758 -7.645 13.533 1.00 21.05 65 LYS C C 1
ATOM 5136 O O . LYS C 1 72 ? 17.384 -6.483 13.676 1.00 21.91 65 LYS C O 1
ATOM 5142 N N . VAL C 1 73 ? 18.867 -7.982 12.897 1.00 21.56 66 VAL C N 1
ATOM 5143 C CA . VAL C 1 73 ? 19.784 -6.986 12.342 1.00 21.90 66 VAL C CA 1
ATOM 5144 C C . VAL C 1 73 ? 19.071 -6.165 11.275 1.00 22.25 66 VAL C C 1
ATOM 5145 O O . VAL C 1 73 ? 19.178 -4.921 11.258 1.00 21.94 66 VAL C O 1
ATOM 5149 N N . ALA C 1 74 ? 18.313 -6.824 10.391 1.00 21.94 67 ALA C N 1
ATOM 5150 C CA . ALA C 1 74 ? 17.595 -6.098 9.338 1.00 22.29 67 ALA C CA 1
ATOM 5151 C C . ALA C 1 74 ? 16.519 -5.161 9.909 1.00 22.87 67 ALA C C 1
ATOM 5152 O O . ALA C 1 74 ? 16.383 -4.013 9.480 1.00 23.36 67 ALA C O 1
ATOM 5154 N N . LYS C 1 75 ? 15.784 -5.623 10.911 1.00 23.21 68 LYS C N 1
ATOM 5155 C CA . LYS C 1 75 ? 14.772 -4.778 11.530 1.00 25.79 68 LYS C CA 1
ATOM 5156 C C . LYS C 1 75 ? 15.424 -3.543 12.205 1.00 25.86 68 LYS C C 1
ATOM 5157 O O . LYS C 1 75 ? 14.901 -2.426 12.109 1.00 23.40 68 LYS C O 1
ATOM 5163 N N . GLU C 1 76 ? 16.561 -3.747 12.859 1.00 26.21 69 GLU C N 1
ATOM 5164 C CA . GLU C 1 76 ? 17.248 -2.649 13.570 1.00 27.89 69 GLU C CA 1
ATOM 5165 C C . GLU C 1 76 ? 17.939 -1.662 12.636 1.00 27.89 69 GLU C C 1
ATOM 5166 O O . GLU C 1 76 ? 18.138 -0.503 13.005 1.00 28.64 69 GLU C O 1
ATOM 5172 N N . ALA C 1 77 ? 18.290 -2.110 11.430 1.00 25.85 70 ALA C N 1
ATOM 5173 C CA . ALA C 1 77 ? 18.982 -1.270 10.448 1.00 26.95 70 ALA C CA 1
ATOM 5174 C C . ALA C 1 77 ? 18.088 -0.201 9.785 1.00 27.11 70 ALA C C 1
ATOM 5175 O O . ALA C 1 77 ? 18.592 0.823 9.325 1.00 29.12 70 ALA C O 1
ATOM 5177 N N . VAL C 1 78 ? 16.779 -0.406 9.769 1.00 27.58 71 VAL C N 1
ATOM 5178 C CA . VAL C 1 78 ? 15.872 0.478 9.040 1.00 29.81 71 VAL C CA 1
ATOM 5179 C C . VAL C 1 78 ? 14.780 1.098 9.909 1.00 30.74 71 VAL C C 1
ATOM 5180 O O . VAL C 1 78 ? 14.470 0.603 11.004 1.00 30.59 71 VAL C O 1
ATOM 5184 N N . GLY C 1 79 ? 14.184 2.167 9.387 1.00 30.68 72 GLY C N 1
ATOM 5185 C CA . GLY C 1 79 ? 13.168 2.944 10.095 1.00 34.94 72 GLY C CA 1
ATOM 5186 C C . GLY C 1 79 ? 11.810 2.284 10.133 1.00 37.42 72 GLY C C 1
ATOM 5187 O O . GLY C 1 79 ? 11.581 1.296 9.444 1.00 36.79 72 GLY C O 1
ATOM 5188 N N . ASP C 1 80 ? 10.897 2.840 10.927 1.00 37.14 73 ASP C N 1
ATOM 5189 C CA . ASP C 1 80 ? 9.581 2.228 11.118 1.00 39.28 73 ASP C CA 1
ATOM 5190 C C . ASP C 1 80 ? 8.635 2.362 9.923 1.00 36.80 73 ASP C C 1
ATOM 5191 O O . ASP C 1 80 ? 7.612 1.684 9.892 1.00 41.41 73 ASP C O 1
ATOM 5196 N N . LYS C 1 81 ? 8.954 3.221 8.951 1.00 34.38 74 LYS C N 1
ATOM 5197 C CA . LYS C 1 81 ? 8.122 3.361 7.739 1.00 33.51 74 LYS C CA 1
ATOM 5198 C C . LYS C 1 81 ? 8.416 2.266 6.718 1.00 32.27 74 LYS C C 1
ATOM 5199 O O . LYS C 1 81 ? 7.639 2.046 5.771 1.00 33.27 74 LYS C O 1
ATOM 5201 N N . VAL C 1 82 ? 9.553 1.597 6.888 1.00 29.54 75 VAL C N 1
ATOM 5202 C CA . VAL C 1 82 ? 10.006 0.607 5.926 1.00 26.36 75 VAL C CA 1
ATOM 5203 C C . VAL C 1 82 ? 9.146 -0.643 6.115 1.00 25.57 75 VAL C C 1
ATOM 5204 O O . VAL C 1 82 ? 8.920 -1.091 7.245 1.00 25.03 75 VAL C O 1
ATOM 5208 N N . LYS C 1 83 ? 8.640 -1.181 5.013 1.00 24.10 76 LYS C N 1
ATOM 5209 C CA . LYS C 1 83 ? 7.856 -2.400 5.056 1.00 23.40 76 LYS C CA 1
ATOM 5210 C C . LYS C 1 83 ? 8.800 -3.584 5.177 1.00 22.00 76 LYS C C 1
ATOM 5211 O O . LYS C 1 83 ? 9.826 -3.638 4.500 1.00 21.65 76 LYS C O 1
ATOM 5217 N N . LEU C 1 84 ? 8.437 -4.545 6.024 1.00 20.80 77 LEU C N 1
ATOM 5218 C CA . LEU C 1 84 ? 9.259 -5.714 6.279 1.00 20.89 77 LEU C CA 1
ATOM 5219 C C . LEU C 1 84 ? 8.426 -6.976 6.199 1.00 20.23 77 LEU C C 1
ATOM 5220 O O . LEU C 1 84 ? 7.412 -7.130 6.905 1.00 19.80 77 LEU C O 1
ATOM 5225 N N . ILE C 1 85 ? 8.874 -7.889 5.339 1.00 19.41 78 ILE C N 1
ATOM 5226 C CA . ILE C 1 85 ? 8.243 -9.208 5.182 1.00 18.10 78 ILE C CA 1
ATOM 5227 C C . ILE C 1 85 ? 9.293 -10.253 5.528 1.00 18.48 78 ILE C C 1
ATOM 5228 O O . ILE C 1 85 ? 10.436 -10.159 5.068 1.00 17.46 78 ILE C O 1
ATOM 5233 N N . ALA C 1 86 ? 8.918 -11.209 6.394 1.00 16.79 79 ALA C N 1
ATOM 5234 C CA . ALA C 1 86 ? 9.832 -12.201 6.946 1.00 17.30 79 ALA C CA 1
ATOM 5235 C C . ALA C 1 86 ? 9.549 -13.525 6.292 1.00 16.96 79 ALA C C 1
ATOM 5236 O O . ALA C 1 86 ? 8.459 -14.069 6.466 1.00 16.32 79 ALA C O 1
ATOM 5238 N N . GLN C 1 87 ? 10.489 -14.040 5.522 1.00 16.42 80 GLN C N 1
ATOM 5239 C CA . GLN C 1 87 ? 10.300 -15.384 4.938 1.00 16.67 80 GLN C CA 1
ATOM 5240 C C . GLN C 1 87 ? 10.748 -16.416 5.957 1.00 16.55 80 GLN C C 1
ATOM 5241 O O . GLN C 1 87 ? 11.921 -16.432 6.347 1.00 16.49 80 GLN C O 1
ATOM 5247 N N . VAL C 1 88 ? 9.795 -17.247 6.378 1.00 17.40 81 VAL C N 1
ATOM 5248 C CA . VAL C 1 88 ? 9.992 -18.196 7.492 1.00 18.43 81 VAL C CA 1
ATOM 5249 C C . VAL C 1 88 ? 9.758 -19.651 7.075 1.00 19.38 81 VAL C C 1
ATOM 5250 O O . VAL C 1 88 ? 9.874 -20.576 7.887 1.00 18.54 81 VAL C O 1
ATOM 5254 N N . GLY C 1 89 ? 9.449 -19.859 5.798 1.00 20.04 82 GLY C N 1
ATOM 5255 C CA . GLY C 1 89 ? 9.275 -21.192 5.267 1.00 20.57 82 GLY C CA 1
ATOM 5256 C C . GLY C 1 89 ? 10.499 -22.029 5.459 1.00 22.16 82 GLY C C 1
ATOM 5257 O O . GLY C 1 89 ? 11.639 -21.557 5.354 1.00 21.82 82 GLY C O 1
ATOM 5258 N N . SER C 1 90 ? 10.245 -23.278 5.795 1.00 23.29 83 SER C N 1
ATOM 5259 C CA . SER C 1 90 ? 11.260 -24.226 6.177 1.00 23.23 83 SER C CA 1
ATOM 5260 C C . SER C 1 90 ? 10.585 -25.576 6.064 1.00 23.54 83 SER C C 1
ATOM 5261 O O . SER C 1 90 ? 9.372 -25.669 6.287 1.00 23.77 83 SER C O 1
ATOM 5264 N N . LEU C 1 91 ? 11.341 -26.619 5.757 1.00 22.62 84 LEU C N 1
ATOM 5265 C CA . LEU C 1 91 ? 10.759 -27.960 5.737 1.00 22.56 84 LEU C CA 1
ATOM 5266 C C . LEU C 1 91 ? 10.415 -28.418 7.167 1.00 22.53 84 LEU C C 1
ATOM 5267 O O . LEU C 1 91 ? 9.564 -29.282 7.337 1.00 22.64 84 LEU C O 1
ATOM 5272 N N . ASP C 1 92 ? 11.082 -27.838 8.162 1.00 21.73 85 ASP C N 1
ATOM 5273 C CA . ASP C 1 92 ? 10.736 -28.023 9.589 1.00 20.81 85 ASP C CA 1
ATOM 5274 C C . ASP C 1 92 ? 9.622 -27.043 10.002 1.00 20.72 85 ASP C C 1
ATOM 5275 O O . ASP C 1 92 ? 9.871 -25.852 10.261 1.00 21.57 85 ASP C O 1
ATOM 5280 N N . LEU C 1 93 ? 8.391 -27.538 10.076 1.00 20.44 86 LEU C N 1
ATOM 5281 C CA . LEU C 1 93 ? 7.249 -26.685 10.417 1.00 21.69 86 LEU C CA 1
ATOM 5282 C C . LEU C 1 93 ? 7.369 -26.048 11.826 1.00 21.55 86 LEU C C 1
ATOM 5283 O O . LEU C 1 93 ? 6.904 -24.913 12.060 1.00 21.21 86 LEU C O 1
ATOM 5288 N N . ASN C 1 94 ? 7.955 -26.786 12.763 1.00 21.60 87 ASN C N 1
ATOM 5289 C CA . ASN C 1 94 ? 8.259 -26.229 14.101 1.00 22.55 87 ASN C CA 1
ATOM 5290 C C . ASN C 1 94 ? 9.207 -25.035 14.026 1.00 23.53 87 ASN C C 1
ATOM 5291 O O . ASN C 1 94 ? 9.010 -24.032 14.722 1.00 21.62 87 ASN C O 1
ATOM 5296 N N . GLU C 1 95 ? 10.226 -25.141 13.172 1.00 22.58 88 GLU C N 1
ATOM 5297 C CA . GLU C 1 95 ? 11.138 -24.020 12.931 1.00 23.44 88 GLU C CA 1
ATOM 5298 C C . GLU C 1 95 ? 10.425 -22.845 12.275 1.00 21.70 88 GLU C C 1
ATOM 5299 O O . GLU C 1 95 ? 10.647 -21.687 12.645 1.00 20.25 88 GLU C O 1
ATOM 5305 N N . ALA C 1 96 ? 9.574 -23.125 11.291 1.00 20.48 89 ALA C N 1
ATOM 5306 C CA . ALA C 1 96 ? 8.827 -22.060 10.625 1.00 20.93 89 ALA C CA 1
ATOM 5307 C C . ALA C 1 96 ? 7.984 -21.284 11.630 1.00 22.00 89 ALA C C 1
ATOM 5308 O O . ALA C 1 96 ? 7.916 -20.048 11.596 1.00 20.38 89 ALA C O 1
ATOM 5310 N N . ILE C 1 97 ? 7.328 -22.017 12.528 1.00 21.32 90 ILE C N 1
ATOM 5311 C CA . ILE C 1 97 ? 6.514 -21.386 13.569 1.00 22.25 90 ILE C CA 1
ATOM 5312 C C . ILE C 1 97 ? 7.364 -20.597 14.555 1.00 20.81 90 ILE C C 1
ATOM 5313 O O . ILE C 1 97 ? 6.994 -19.490 14.885 1.00 23.35 90 ILE C O 1
ATOM 5318 N N . GLU C 1 98 ? 8.503 -21.146 14.979 1.00 22.51 91 GLU C N 1
ATOM 5319 C CA . GLU C 1 98 ? 9.429 -20.449 15.865 1.00 23.28 91 GLU C CA 1
ATOM 5320 C C . GLU C 1 98 ? 9.912 -19.142 15.238 1.00 24.44 91 GLU C C 1
ATOM 5321 O O . GLU C 1 98 ? 9.906 -18.090 15.874 1.00 23.20 91 GLU C O 1
ATOM 5327 N N . LEU C 1 99 ? 10.323 -19.222 13.976 1.00 23.02 92 LEU C N 1
ATOM 5328 C CA . LEU C 1 99 ? 10.787 -18.039 13.243 1.00 22.42 92 LEU C CA 1
ATOM 5329 C C . LEU C 1 99 ? 9.667 -17.059 13.026 1.00 21.52 92 LEU C C 1
ATOM 5330 O O . LEU C 1 99 ? 9.860 -15.851 13.143 1.00 22.67 92 LEU C O 1
ATOM 5335 N N . GLY C 1 100 ? 8.493 -17.574 12.698 1.00 21.83 93 GLY C N 1
ATOM 5336 C CA . GLY C 1 100 ? 7.310 -16.756 12.518 1.00 21.76 93 GLY C CA 1
ATOM 5337 C C . GLY C 1 100 ? 6.952 -15.979 13.767 1.00 23.79 93 GLY C C 1
ATOM 5338 O O . GLY C 1 100 ? 6.649 -14.782 13.698 1.00 21.86 93 GLY C O 1
ATOM 5339 N N . LYS C 1 101 ? 6.986 -16.652 14.919 1.00 24.23 94 LYS C N 1
ATOM 5340 C CA . LYS C 1 101 ? 6.674 -15.960 16.182 1.00 25.13 94 LYS C CA 1
ATOM 5341 C C . LYS C 1 101 ? 7.711 -14.888 16.476 1.00 23.15 94 LYS C C 1
ATOM 5342 O O . LYS C 1 101 ? 7.355 -13.773 16.853 1.00 24.95 94 LYS C O 1
ATOM 5348 N N . TYR C 1 102 ? 8.984 -15.235 16.317 1.00 23.31 95 TYR C N 1
ATOM 5349 C CA . TYR C 1 102 ? 10.091 -14.314 16.528 1.00 23.63 95 TYR C CA 1
ATOM 5350 C C . TYR C 1 102 ? 10.007 -13.079 15.622 1.00 25.02 95 TYR C C 1
ATOM 5351 O O . TYR C 1 102 ? 10.118 -11.934 16.087 1.00 23.27 95 TYR C O 1
ATOM 5360 N N . ALA C 1 103 ? 9.814 -13.301 14.320 1.00 22.81 96 ALA C N 1
ATOM 5361 C CA . ALA C 1 103 ? 9.697 -12.172 13.405 1.00 23.47 96 ALA C CA 1
ATOM 5362 C C . ALA C 1 103 ? 8.460 -11.325 13.712 1.00 22.14 96 ALA C C 1
ATOM 5363 O O . ALA C 1 103 ? 8.511 -10.093 13.640 1.00 24.09 96 ALA C O 1
ATOM 5365 N N . THR C 1 104 ? 7.350 -11.961 14.075 1.00 23.10 97 THR C N 1
ATOM 5366 C CA . THR C 1 104 ? 6.150 -11.223 14.441 1.00 23.72 97 THR C CA 1
ATOM 5367 C C . THR C 1 104 ? 6.414 -10.340 15.688 1.00 24.70 97 THR C C 1
ATOM 5368 O O . THR C 1 104 ? 6.026 -9.169 15.715 1.00 25.55 97 THR C O 1
ATOM 5372 N N . GLU C 1 105 ? 7.087 -10.890 16.693 1.00 27.84 98 GLU C N 1
ATOM 5373 C CA . GLU C 1 105 ? 7.406 -10.140 17.925 1.00 30.48 98 GLU C CA 1
ATOM 5374 C C . GLU C 1 105 ? 8.319 -8.949 17.637 1.00 29.95 98 GLU C C 1
ATOM 5375 O O . GLU C 1 105 ? 8.191 -7.890 18.275 1.00 28.14 98 GLU C O 1
ATOM 5381 N N . LEU C 1 106 ? 9.208 -9.113 16.657 1.00 26.03 99 LEU C N 1
ATOM 5382 C CA . LEU C 1 106 ? 10.052 -8.026 16.173 1.00 27.69 99 LEU C CA 1
ATOM 5383 C C . LEU C 1 106 ? 9.280 -6.922 15.440 1.00 27.20 99 LEU C C 1
ATOM 5384 O O . LEU C 1 106 ? 9.815 -5.838 15.251 1.00 28.36 99 LEU C O 1
ATOM 5389 N N . GLY C 1 107 ? 8.045 -7.194 15.017 1.00 25.55 100 GLY C N 1
ATOM 5390 C CA . GLY C 1 107 ? 7.240 -6.212 14.319 1.00 25.64 100 GLY C CA 1
ATOM 5391 C C . GLY C 1 107 ? 7.256 -6.316 12.797 1.00 25.20 100 GLY C C 1
ATOM 5392 O O . GLY C 1 107 ? 6.887 -5.370 12.123 1.00 25.53 100 GLY C O 1
ATOM 5393 N N . TYR C 1 108 ? 7.674 -7.455 12.249 1.00 23.50 101 TYR C N 1
ATOM 5394 C CA . TYR C 1 108 ? 7.543 -7.677 10.792 1.00 21.49 101 TYR C CA 1
ATOM 5395 C C . TYR C 1 108 ? 6.093 -7.599 10.364 1.00 22.44 101 TYR C C 1
ATOM 5396 O O . TYR C 1 108 ? 5.188 -8.081 11.064 1.00 22.40 101 TYR C O 1
ATOM 5405 N N . ASP C 1 109 ? 5.858 -6.970 9.206 1.00 20.58 102 ASP C N 1
ATOM 5406 C CA . ASP C 1 109 ? 4.515 -6.612 8.788 1.00 21.52 102 ASP C CA 1
ATOM 5407 C C . ASP C 1 109 ? 3.701 -7.791 8.253 1.00 21.64 102 ASP C C 1
ATOM 5408 O O . ASP C 1 109 ? 2.471 -7.779 8.286 1.00 22.66 102 ASP C O 1
ATOM 5413 N N . ALA C 1 110 ? 4.412 -8.780 7.739 1.00 20.81 103 ALA C N 1
ATOM 5414 C CA . ALA C 1 110 ? 3.825 -10.022 7.238 1.00 19.98 103 ALA C CA 1
ATOM 5415 C C . ALA C 1 110 ? 4.862 -11.114 7.268 1.00 19.07 103 ALA C C 1
ATOM 5416 O O . ALA C 1 110 ? 6.062 -10.848 7.313 1.00 19.21 103 ALA C O 1
ATOM 5418 N N . LEU C 1 111 ? 4.385 -12.350 7.239 1.00 17.98 104 LEU C N 1
ATOM 5419 C CA . LEU C 1 111 ? 5.237 -13.507 7.071 1.00 18.57 104 LEU C CA 1
ATOM 5420 C C . LEU C 1 111 ? 5.056 -13.986 5.635 1.00 18.57 104 LEU C C 1
ATOM 5421 O O . LEU C 1 111 ? 4.040 -13.688 4.992 1.00 16.79 104 LEU C O 1
ATOM 5426 N N . SER C 1 112 ? 6.044 -14.742 5.176 1.00 17.90 105 SER C N 1
ATOM 5427 C CA . SER C 1 112 ? 5.973 -15.418 3.890 1.00 18.81 105 SER C CA 1
ATOM 5428 C C . SER C 1 112 ? 6.589 -16.799 4.021 1.00 17.97 105 SER C C 1
ATOM 5429 O O . SER C 1 112 ? 7.465 -17.010 4.845 1.00 18.34 105 SER C O 1
ATOM 5432 N N . ALA C 1 113 ? 6.167 -17.753 3.187 1.00 16.86 106 ALA C N 1
ATOM 5433 C CA . ALA C 1 113 ? 6.707 -19.088 3.278 1.00 16.82 106 ALA C CA 1
ATOM 5434 C C . ALA C 1 113 ? 6.704 -19.777 1.939 1.00 16.60 106 ALA C C 1
ATOM 5435 O O . ALA C 1 113 ? 5.673 -19.848 1.276 1.00 17.22 106 ALA C O 1
ATOM 5437 N N . VAL C 1 114 ? 7.878 -20.264 1.565 1.00 16.86 107 VAL C N 1
ATOM 5438 C CA . VAL C 1 114 ? 8.033 -21.087 0.374 1.00 17.45 107 VAL C CA 1
ATOM 5439 C C . VAL C 1 114 ? 7.167 -22.335 0.495 1.00 18.24 107 VAL C C 1
ATOM 5440 O O . VAL C 1 114 ? 6.994 -22.892 1.598 1.00 17.34 107 VAL C O 1
ATOM 5444 N N . THR C 1 115 ? 6.591 -22.758 -0.626 1.00 18.40 108 THR C N 1
ATOM 5445 C CA . THR C 1 115 ? 5.876 -24.027 -0.635 1.00 18.56 108 THR C CA 1
ATOM 5446 C C . THR C 1 115 ? 6.851 -25.134 -0.200 1.00 18.05 108 THR C C 1
ATOM 5447 O O . THR C 1 115 ? 7.974 -25.213 -0.679 1.00 18.89 108 THR C O 1
ATOM 5451 N N . PRO C 1 116 ? 6.424 -26.025 0.701 1.00 18.59 109 PRO C N 1
ATOM 5452 C CA . PRO C 1 116 ? 7.251 -27.174 1.055 1.00 18.83 109 PRO C CA 1
ATOM 5453 C C . PRO C 1 116 ? 7.756 -27.936 -0.169 1.00 18.17 109 PRO C C 1
ATOM 5454 O O . PRO C 1 116 ? 6.999 -28.136 -1.106 1.00 20.09 109 PRO C O 1
ATOM 5458 N N . PHE C 1 117 ? 9.033 -28.296 -0.153 1.00 19.29 110 PHE C N 1
ATOM 5459 C CA . PHE C 1 117 ? 9.720 -28.890 -1.285 1.00 20.01 110 PHE C CA 1
ATOM 5460 C C . PHE C 1 117 ? 10.497 -30.155 -0.874 1.00 19.53 110 PHE C C 1
ATOM 5461 O O . PHE C 1 117 ? 10.343 -30.658 0.250 1.00 18.76 110 PHE C O 1
ATOM 5469 N N . TYR C 1 118 ? 11.317 -30.651 -1.799 1.00 19.26 111 TYR C N 1
ATOM 5470 C CA . TYR C 1 118 ? 12.059 -31.899 -1.685 1.00 19.24 111 TYR C CA 1
ATOM 5471 C C . TYR C 1 118 ? 11.134 -33.111 -1.693 1.00 18.97 111 TYR C C 1
ATOM 5472 O O . TYR C 1 118 ? 11.088 -33.828 -2.680 1.00 19.44 111 TYR C O 1
ATOM 5481 N N . TYR C 1 119 ? 10.379 -33.334 -0.623 1.00 19.05 112 TYR C N 1
ATOM 5482 C CA . TYR C 1 119 ? 9.380 -34.410 -0.652 1.00 20.23 112 TYR C CA 1
ATOM 5483 C C . TYR C 1 119 ? 8.176 -34.042 -1.512 1.00 20.99 112 TYR C C 1
ATOM 5484 O O . TYR C 1 119 ? 7.822 -32.877 -1.614 1.00 20.97 112 TYR C O 1
ATOM 5493 N N . PRO C 1 120 ? 7.509 -35.048 -2.096 1.00 22.17 113 PRO C N 1
ATOM 5494 C CA . PRO C 1 120 ? 6.323 -34.799 -2.916 1.00 22.25 113 PRO C CA 1
ATOM 5495 C C . PRO C 1 120 ? 5.069 -34.648 -2.065 1.00 23.22 113 PRO C C 1
ATOM 5496 O O . PRO C 1 120 ? 4.179 -35.487 -2.125 1.00 23.96 113 PRO C O 1
ATOM 5500 N N . PHE C 1 121 ? 4.987 -33.559 -1.313 1.00 21.67 114 PHE C N 1
ATOM 5501 C CA . PHE C 1 121 ? 3.821 -33.285 -0.482 1.00 22.43 114 PHE C CA 1
ATOM 5502 C C . PHE C 1 121 ? 2.563 -33.143 -1.333 1.00 22.26 114 PHE C C 1
ATOM 5503 O O . PHE C 1 121 ? 2.617 -32.637 -2.465 1.00 22.24 114 PHE C O 1
ATOM 5511 N N . THR C 1 122 ? 1.423 -33.568 -0.804 1.00 21.81 115 THR C N 1
ATOM 5512 C CA . THR C 1 122 ? 0.164 -33.353 -1.490 1.00 22.48 115 THR C CA 1
ATOM 5513 C C . THR C 1 122 ? -0.221 -31.914 -1.310 1.00 22.91 115 THR C C 1
ATOM 5514 O O . THR C 1 122 ? 0.348 -31.207 -0.475 1.00 22.31 115 THR C O 1
ATOM 5518 N N . PHE C 1 123 ? -1.194 -31.467 -2.085 1.00 24.55 116 PHE C N 1
ATOM 5519 C CA . PHE C 1 123 ? -1.658 -30.116 -1.929 1.00 24.59 116 PHE C CA 1
ATOM 5520 C C . PHE C 1 123 ? -2.296 -29.891 -0.557 1.00 24.50 116 PHE C C 1
ATOM 5521 O O . PHE C 1 123 ? -2.106 -28.853 0.045 1.00 23.45 116 PHE C O 1
ATOM 5529 N N . GLU C 1 124 ? -3.064 -30.862 -0.069 1.00 24.14 117 GLU C N 1
ATOM 5530 C CA . GLU C 1 124 ? -3.663 -30.732 1.263 1.00 24.21 117 GLU C CA 1
ATOM 5531 C C . GLU C 1 124 ? -2.607 -30.535 2.362 1.00 22.10 117 GLU C C 1
ATOM 5532 O O . GLU C 1 124 ? -2.836 -29.799 3.327 1.00 22.08 117 GLU C O 1
ATOM 5538 N N . GLU C 1 125 ? -1.472 -31.213 2.221 1.00 19.73 118 GLU C N 1
ATOM 5539 C CA . GLU C 1 125 ? -0.365 -31.100 3.148 1.00 21.36 118 GLU C CA 1
ATOM 5540 C C . GLU C 1 125 ? 0.238 -29.698 3.069 1.00 20.71 118 GLU C C 1
ATOM 5541 O O . GLU C 1 125 ? 0.498 -29.074 4.093 1.00 21.20 118 GLU C O 1
ATOM 5547 N N . ILE C 1 126 ? 0.433 -29.211 1.844 1.00 20.24 119 ILE C N 1
ATOM 5548 C CA . ILE C 1 126 ? 0.948 -27.849 1.627 1.00 21.62 119 ILE C CA 1
ATOM 5549 C C . ILE C 1 126 ? -0.024 -26.799 2.172 1.00 21.06 119 ILE C C 1
ATOM 5550 O O . ILE C 1 126 ? 0.383 -25.864 2.850 1.00 22.64 119 ILE C O 1
ATOM 5555 N N . ARG C 1 127 ? -1.310 -26.971 1.914 1.00 21.77 120 ARG C N 1
ATOM 5556 C CA . ARG C 1 127 ? -2.305 -26.051 2.401 1.00 23.21 120 ARG C CA 1
ATOM 5557 C C . ARG C 1 127 ? -2.263 -25.961 3.931 1.00 23.67 120 ARG C C 1
ATOM 5558 O O . ARG C 1 127 ? -2.261 -24.871 4.504 1.00 22.05 120 ARG C O 1
ATOM 5566 N N . ASP C 1 128 ? -2.217 -27.107 4.604 1.00 23.81 121 ASP C N 1
ATOM 5567 C CA . ASP C 1 128 ? -2.269 -27.089 6.060 1.00 24.75 121 ASP C CA 1
ATOM 5568 C C . ASP C 1 128 ? -0.969 -26.647 6.746 1.00 24.41 121 ASP C C 1
ATOM 5569 O O . ASP C 1 128 ? -0.997 -26.173 7.877 1.00 25.13 121 ASP C O 1
ATOM 5574 N N . TYR C 1 129 ? 0.150 -26.748 6.042 1.00 22.65 122 TYR C N 1
ATOM 5575 C CA . TYR C 1 129 ? 1.390 -26.100 6.456 1.00 22.88 122 TYR C CA 1
ATOM 5576 C C . TYR C 1 129 ? 1.172 -24.603 6.626 1.00 21.68 122 TYR C C 1
ATOM 5577 O O . TYR C 1 129 ? 1.505 -24.040 7.664 1.00 20.96 122 TYR C O 1
ATOM 5586 N N . TYR C 1 130 ? 0.617 -23.961 5.608 1.00 20.82 123 TYR C N 1
ATOM 5587 C CA . TYR C 1 130 ? 0.329 -22.532 5.684 1.00 21.63 123 TYR C CA 1
ATOM 5588 C C . TYR C 1 130 ? -0.641 -22.245 6.816 1.00 22.21 123 TYR C C 1
ATOM 5589 O O . TYR C 1 130 ? -0.408 -21.349 7.607 1.00 22.32 123 TYR C O 1
ATOM 5598 N N . PHE C 1 131 ? -1.734 -22.997 6.868 1.00 23.33 124 PHE C N 1
ATOM 5599 C CA . PHE C 1 131 ? -2.783 -22.780 7.870 1.00 24.46 124 PHE C CA 1
ATOM 5600 C C . PHE C 1 131 ? -2.218 -22.940 9.290 1.00 24.16 124 PHE C C 1
ATOM 5601 O O . PHE C 1 131 ? -2.574 -22.169 10.192 1.00 25.81 124 PHE C O 1
ATOM 5609 N N . ASP C 1 132 ? -1.291 -23.883 9.476 1.00 24.82 125 ASP C N 1
ATOM 5610 C CA . ASP C 1 132 ? -0.673 -24.116 10.789 1.00 25.46 125 ASP C CA 1
ATOM 5611 C C . ASP C 1 132 ? 0.266 -22.990 11.222 1.00 26.37 125 ASP C C 1
ATOM 5612 O O . ASP C 1 132 ? 0.282 -22.600 12.391 1.00 25.64 125 ASP C O 1
ATOM 5617 N N . ILE C 1 133 ? 1.077 -22.481 10.293 1.00 24.69 126 ILE C N 1
ATOM 5618 C CA . ILE C 1 133 ? 1.927 -21.341 10.602 1.00 23.58 126 ILE C CA 1
ATOM 5619 C C . ILE C 1 133 ? 1.053 -20.149 11.012 1.00 23.71 126 ILE C C 1
ATOM 5620 O O . ILE C 1 133 ? 1.351 -19.464 11.995 1.00 25.52 126 ILE C O 1
ATOM 5625 N N . ILE C 1 134 ? -0.019 -19.914 10.262 1.00 23.75 127 ILE C N 1
ATOM 5626 C CA . ILE C 1 134 ? -0.908 -18.791 10.524 1.00 25.00 127 ILE C CA 1
ATOM 5627 C C . ILE C 1 134 ? -1.576 -18.964 11.891 1.00 26.67 127 ILE C C 1
ATOM 5628 O O . ILE C 1 134 ? -1.621 -18.019 12.663 1.00 26.74 127 ILE C O 1
ATOM 5633 N N . GLU C 1 135 ? -2.073 -20.164 12.180 1.00 28.57 128 GLU C N 1
ATOM 5634 C CA . GLU C 1 135 ? -2.743 -20.406 13.467 1.00 32.69 128 GLU C CA 1
ATOM 5635 C C . GLU C 1 135 ? -1.818 -20.115 14.642 1.00 31.09 128 GLU C C 1
ATOM 5636 O O . GLU C 1 135 ? -2.243 -19.533 15.635 1.00 33.11 128 GLU C O 1
ATOM 5642 N N . ALA C 1 136 ? -0.566 -20.518 14.533 1.00 28.78 129 ALA C N 1
ATOM 5643 C CA . ALA C 1 136 ? 0.393 -20.338 15.618 1.00 29.44 129 ALA C CA 1
ATOM 5644 C C . ALA C 1 136 ? 0.902 -18.912 15.788 1.00 30.08 129 ALA C C 1
ATOM 5645 O O . ALA C 1 136 ? 1.287 -18.540 16.887 1.00 29.04 129 ALA C O 1
ATOM 5647 N N . THR C 1 137 ? 0.957 -18.137 14.699 1.00 28.28 130 THR C N 1
ATOM 5648 C CA . THR C 1 137 ? 1.619 -16.833 14.695 1.00 27.61 130 THR C CA 1
ATOM 5649 C C . THR C 1 137 ? 0.640 -15.667 14.666 1.00 28.56 130 THR C C 1
ATOM 5650 O O . THR C 1 137 ? 0.989 -14.578 15.103 1.00 30.14 130 THR C O 1
ATOM 5654 N N . GLN C 1 138 ? -0.556 -15.896 14.122 1.00 29.11 131 GLN C N 1
ATOM 5655 C CA . GLN C 1 138 ? -1.598 -14.869 13.919 1.00 31.74 131 GLN C CA 1
ATOM 5656 C C . GLN C 1 138 ? -1.156 -13.632 13.116 1.00 30.82 131 GLN C C 1
ATOM 5657 O O . GLN C 1 138 ? -1.742 -12.560 13.225 1.00 31.84 131 GLN C O 1
ATOM 5663 N N . ASN C 1 139 ? -0.148 -13.802 12.272 1.00 28.21 132 ASN C N 1
ATOM 5664 C CA . ASN C 1 139 ? 0.272 -12.735 11.370 1.00 26.45 132 ASN C CA 1
ATOM 5665 C C . ASN C 1 139 ? -0.240 -13.067 9.972 1.00 26.75 132 ASN C C 1
ATOM 5666 O O . ASN C 1 139 ? -0.647 -14.192 9.678 1.00 26.29 132 ASN C O 1
ATOM 5671 N N . ASN C 1 140 ? -0.220 -12.053 9.121 1.00 25.57 133 ASN C N 1
ATOM 5672 C CA . ASN C 1 140 ? -0.566 -12.204 7.728 1.00 24.65 133 ASN C CA 1
ATOM 5673 C C . ASN C 1 140 ? 0.500 -12.982 6.995 1.00 22.60 133 ASN C C 1
ATOM 5674 O O . ASN C 1 140 ? 1.674 -12.957 7.363 1.00 22.61 133 ASN C O 1
ATOM 5679 N N . MET C 1 141 ? 0.070 -13.678 5.950 1.00 22.53 134 MET C N 1
ATOM 5680 C CA . MET C 1 141 ? 0.910 -14.637 5.261 1.00 21.01 134 MET C CA 1
ATOM 5681 C C . MET C 1 141 ? 0.835 -14.390 3.755 1.00 20.14 134 MET C C 1
ATOM 5682 O O . MET C 1 141 ? -0.252 -14.191 3.188 1.00 19.45 134 MET C O 1
ATOM 5687 N N . ILE C 1 142 ? 2.011 -14.426 3.148 1.00 19.40 135 ILE C N 1
ATOM 5688 C CA . ILE C 1 142 ? 2.190 -14.343 1.702 1.00 19.26 135 ILE C CA 1
ATOM 5689 C C . ILE C 1 142 ? 2.779 -15.653 1.197 1.00 17.96 135 ILE C C 1
ATOM 5690 O O . ILE C 1 142 ? 3.871 -16.039 1.582 1.00 18.87 135 ILE C O 1
ATOM 5695 N N . ILE C 1 143 ? 2.065 -16.329 0.315 1.00 18.54 136 ILE C N 1
ATOM 5696 C CA . ILE C 1 143 ? 2.570 -17.555 -0.293 1.00 19.62 136 ILE C CA 1
ATOM 5697 C C . ILE C 1 143 ? 3.800 -17.206 -1.136 1.00 19.79 136 ILE C C 1
ATOM 5698 O O . ILE C 1 143 ? 3.768 -16.225 -1.868 1.00 19.27 136 ILE C O 1
ATOM 5703 N N . TYR C 1 144 ? 4.867 -17.992 -1.022 1.00 18.64 137 TYR C N 1
ATOM 5704 C CA . TYR C 1 144 ? 6.052 -17.833 -1.877 1.00 18.50 137 TYR C CA 1
ATOM 5705 C C . TYR C 1 144 ? 6.070 -19.024 -2.830 1.00 18.52 137 TYR C C 1
ATOM 5706 O O . TYR C 1 144 ? 6.333 -20.138 -2.415 1.00 17.62 137 TYR C O 1
ATOM 5715 N N . ALA C 1 145 ? 5.730 -18.763 -4.091 1.00 18.33 138 ALA C N 1
ATOM 5716 C CA . ALA C 1 145 ? 5.628 -19.786 -5.127 1.00 19.32 138 ALA C CA 1
ATOM 5717 C C . ALA C 1 145 ? 6.812 -19.608 -6.063 1.00 21.12 138 ALA C C 1
ATOM 5718 O O . ALA C 1 145 ? 6.960 -18.545 -6.698 1.00 20.63 138 ALA C O 1
ATOM 5720 N N . ILE C 1 146 ? 7.676 -20.626 -6.124 1.00 20.79 139 ILE C N 1
ATOM 5721 C CA . ILE C 1 146 ? 8.860 -20.573 -6.966 1.00 21.34 139 ILE C CA 1
ATOM 5722 C C . ILE C 1 146 ? 9.074 -21.955 -7.598 1.00 21.14 139 ILE C C 1
ATOM 5723 O O . ILE C 1 146 ? 10.001 -22.687 -7.247 1.00 20.00 139 ILE C O 1
ATOM 5728 N N . PRO C 1 147 ? 8.206 -22.300 -8.552 1.00 22.99 140 PRO C N 1
ATOM 5729 C CA . PRO C 1 147 ? 8.213 -23.654 -9.136 1.00 24.48 140 PRO C CA 1
ATOM 5730 C C . PRO C 1 147 ? 9.528 -24.075 -9.786 1.00 25.57 140 PRO C C 1
ATOM 5731 O O . PRO C 1 147 ? 9.830 -25.262 -9.797 1.00 25.31 140 PRO C O 1
ATOM 5735 N N . ASP C 1 148 ? 10.328 -23.140 -10.287 1.00 26.55 141 ASP C N 1
ATOM 5736 C CA . ASP C 1 148 ? 11.579 -23.528 -10.936 1.00 29.45 141 ASP C CA 1
ATOM 5737 C C . ASP C 1 148 ? 12.604 -24.090 -9.954 1.00 28.12 141 ASP C C 1
ATOM 5738 O O . ASP C 1 148 ? 13.524 -24.792 -10.386 1.00 26.60 141 ASP C O 1
ATOM 5743 N N . LEU C 1 149 ? 12.453 -23.786 -8.656 1.00 24.26 142 LEU C N 1
ATOM 5744 C CA . LEU C 1 149 ? 13.324 -24.351 -7.630 1.00 24.64 142 LEU C CA 1
ATOM 5745 C C . LEU C 1 149 ? 12.645 -25.480 -6.846 1.00 25.11 142 LEU C C 1
ATOM 5746 O O . LEU C 1 149 ? 13.304 -26.429 -6.456 1.00 27.30 142 LEU C O 1
ATOM 5751 N N . THR C 1 150 ? 11.333 -25.405 -6.656 1.00 24.24 143 THR C N 1
ATOM 5752 C CA . THR C 1 150 ? 10.638 -26.368 -5.790 1.00 23.91 143 THR C CA 1
ATOM 5753 C C . THR C 1 150 ? 10.020 -27.529 -6.564 1.00 25.47 143 THR C C 1
ATOM 5754 O O . THR C 1 150 ? 9.774 -28.603 -5.998 1.00 25.73 143 THR C O 1
ATOM 5758 N N . GLY C 1 151 ? 9.735 -27.303 -7.841 1.00 24.85 144 GLY C N 1
ATOM 5759 C CA . GLY C 1 151 ? 8.957 -28.245 -8.624 1.00 27.03 144 GLY C CA 1
ATOM 5760 C C . GLY C 1 151 ? 7.504 -28.313 -8.187 1.00 27.34 144 GLY C C 1
ATOM 5761 O O . GLY C 1 151 ? 6.796 -29.252 -8.536 1.00 29.74 144 GLY C O 1
ATOM 5762 N N . VAL C 1 152 ? 7.049 -27.338 -7.402 1.00 26.12 145 VAL C N 1
ATOM 5763 C CA . VAL C 1 152 ? 5.666 -27.310 -6.970 1.00 27.64 145 VAL C CA 1
ATOM 5764 C C . VAL C 1 152 ? 4.883 -26.322 -7.816 1.00 28.84 145 VAL C C 1
ATOM 5765 O O . VAL C 1 152 ? 5.233 -25.149 -7.884 1.00 29.71 145 VAL C O 1
ATOM 5769 N N . ASN C 1 153 ? 3.806 -26.794 -8.428 1.00 31.08 146 ASN C N 1
ATOM 5770 C CA . ASN C 1 153 ? 2.909 -25.907 -9.171 1.00 32.88 146 ASN C CA 1
ATOM 5771 C C . ASN C 1 153 ? 1.583 -25.809 -8.454 1.00 33.37 146 ASN C C 1
ATOM 5772 O O . ASN C 1 153 ? 0.993 -26.830 -8.088 1.00 37.13 146 ASN C O 1
ATOM 5777 N N . ILE C 1 154 ? 1.138 -24.579 -8.230 1.00 30.52 147 ILE C N 1
ATOM 5778 C CA . ILE C 1 154 ? -0.166 -24.324 -7.636 1.00 30.47 147 ILE C CA 1
ATOM 5779 C C . ILE C 1 154 ? -1.153 -23.911 -8.729 1.00 29.73 147 ILE C C 1
ATOM 5780 O O . ILE C 1 154 ? -0.920 -22.943 -9.458 1.00 30.14 147 ILE C O 1
ATOM 5785 N N . SER C 1 155 ? -2.251 -24.651 -8.833 1.00 28.69 148 SER C N 1
ATOM 5786 C CA . SER C 1 155 ? -3.335 -24.335 -9.765 1.00 27.80 148 SER C CA 1
ATOM 5787 C C . SER C 1 155 ? -4.233 -23.202 -9.254 1.00 28.56 148 SER C C 1
ATOM 5788 O O . SER C 1 155 ? -4.237 -22.887 -8.077 1.00 27.67 148 SER C O 1
ATOM 5791 N N . ILE C 1 156 ? -5.025 -22.619 -10.150 1.00 29.54 149 ILE C N 1
ATOM 5792 C CA . ILE C 1 156 ? -5.991 -21.594 -9.757 1.00 30.48 149 ILE C CA 1
ATOM 5793 C C . ILE C 1 156 ? -6.943 -22.079 -8.668 1.00 30.24 149 ILE C C 1
ATOM 5794 O O . ILE C 1 156 ? -7.253 -21.348 -7.732 1.00 30.29 149 ILE C O 1
ATOM 5799 N N . GLU C 1 157 ? -7.384 -23.323 -8.788 1.00 31.05 150 GLU C N 1
ATOM 5800 C CA . GLU C 1 157 ? -8.340 -23.888 -7.843 1.00 33.09 150 GLU C CA 1
ATOM 5801 C C . GLU C 1 157 ? -7.692 -24.028 -6.466 1.00 29.86 150 GLU C C 1
ATOM 5802 O O . GLU C 1 157 ? -8.329 -23.807 -5.440 1.00 30.29 150 GLU C O 1
ATOM 5808 N N . GLN C 1 158 ? -6.413 -24.383 -6.463 1.00 27.77 151 GLN C N 1
ATOM 5809 C CA . GLN C 1 158 ? -5.626 -24.497 -5.233 1.00 26.96 151 GLN 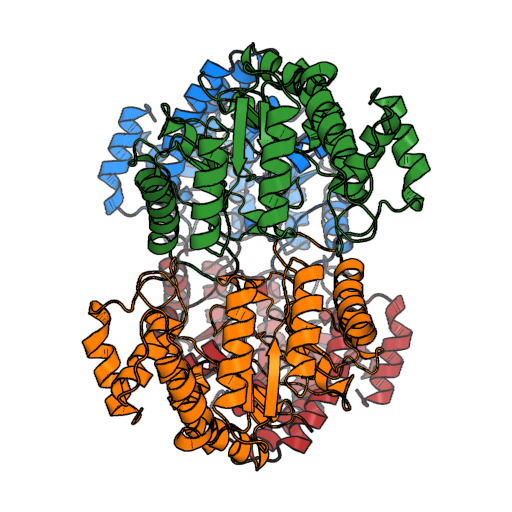C CA 1
ATOM 5810 C C . GLN C 1 158 ? -5.360 -23.125 -4.610 1.00 25.91 151 GLN C C 1
ATOM 5811 O O . GLN C 1 158 ? -5.505 -22.937 -3.398 1.00 26.47 151 GLN C O 1
ATOM 5817 N N . PHE C 1 159 ? -5.013 -22.149 -5.443 1.00 25.93 152 PHE C N 1
ATOM 5818 C CA . PHE C 1 159 ? -4.956 -20.762 -4.970 1.00 25.90 152 PHE C CA 1
ATOM 5819 C C . PHE C 1 159 ? -6.275 -20.306 -4.315 1.00 26.91 152 PHE C C 1
ATOM 5820 O O . PHE C 1 159 ? -6.261 -19.652 -3.266 1.00 27.21 152 PHE C O 1
ATOM 5828 N N . SER C 1 160 ? -7.414 -20.664 -4.908 1.00 28.91 153 SER C N 1
ATOM 5829 C CA . SER C 1 160 ? -8.714 -20.304 -4.347 1.00 30.47 153 SER C CA 1
ATOM 5830 C C . SER C 1 160 ? -8.853 -20.785 -2.920 1.00 31.52 153 SER C C 1
ATOM 5831 O O . SER C 1 160 ? -9.350 -20.064 -2.054 1.00 31.37 153 SER C O 1
ATOM 5834 N N . GLU C 1 161 ? -8.445 -22.030 -2.692 1.00 30.51 154 GLU C N 1
ATOM 5835 C CA . GLU C 1 161 ? -8.550 -22.621 -1.380 1.00 31.47 154 GLU C CA 1
ATOM 5836 C C . GLU C 1 161 ? -7.629 -21.921 -0.381 1.00 29.68 154 GLU C C 1
ATOM 5837 O O . GLU C 1 161 ? -8.032 -21.621 0.733 1.00 31.85 154 GLU C O 1
ATOM 5843 N N . LEU C 1 162 ? -6.402 -21.628 -0.789 1.00 26.72 155 LEU C N 1
ATOM 5844 C CA . LEU C 1 162 ? -5.497 -20.846 0.043 1.00 26.39 155 LEU C CA 1
ATOM 5845 C C . LEU C 1 162 ? -6.050 -19.449 0.330 1.00 26.06 155 LEU C C 1
ATOM 5846 O O . LEU C 1 162 ? -6.133 -19.024 1.484 1.00 26.17 155 LEU C O 1
ATOM 5851 N N . PHE C 1 163 ? -6.458 -18.744 -0.720 1.00 26.93 156 PHE C N 1
ATOM 5852 C CA . PHE C 1 163 ? -6.963 -17.365 -0.582 1.00 28.43 156 PHE C CA 1
ATOM 5853 C C . PHE C 1 163 ? -8.331 -17.264 0.087 1.00 30.21 156 PHE C C 1
ATOM 5854 O O . PHE C 1 163 ? -8.773 -16.163 0.412 1.00 27.81 156 PHE C O 1
ATOM 5862 N N . ASN C 1 164 ? -8.991 -18.395 0.305 1.00 31.39 157 ASN C N 1
ATOM 5863 C CA . ASN C 1 164 ? -10.168 -18.401 1.159 1.00 34.87 157 ASN C CA 1
ATOM 5864 C C . ASN C 1 164 ? -9.821 -18.023 2.608 1.00 32.14 157 ASN C C 1
ATOM 5865 O O . ASN C 1 164 ? -10.672 -17.507 3.321 1.00 34.12 157 ASN C O 1
ATOM 5870 N N . HIS C 1 165 ? -8.582 -18.276 3.039 1.00 30.84 158 HIS C N 1
ATOM 5871 C CA . HIS C 1 165 ? -8.105 -17.842 4.354 1.00 31.26 158 HIS C CA 1
ATOM 5872 C C . HIS C 1 165 ? -7.878 -16.325 4.352 1.00 32.02 158 HIS C C 1
ATOM 5873 O O . HIS C 1 165 ? -7.078 -15.815 3.565 1.00 31.15 158 HIS C O 1
ATOM 5880 N N . GLU C 1 166 ? -8.561 -15.615 5.245 1.00 33.13 159 GLU C N 1
ATOM 5881 C CA . GLU C 1 166 ? -8.455 -14.147 5.312 1.00 34.61 159 GLU C CA 1
ATOM 5882 C C . GLU C 1 166 ? -7.044 -13.607 5.646 1.00 32.16 159 GLU C C 1
ATOM 5883 O O . GLU C 1 166 ? -6.725 -12.473 5.304 1.00 32.54 159 GLU C O 1
ATOM 5889 N N . LYS C 1 167 ? -6.215 -14.402 6.319 1.00 29.31 160 LYS C N 1
ATOM 5890 C CA . LYS C 1 167 ? -4.827 -14.028 6.631 1.00 28.33 160 LYS C CA 1
ATOM 5891 C C . LYS C 1 167 ? -3.787 -14.457 5.584 1.00 26.56 160 LYS C C 1
ATOM 5892 O O . LYS C 1 167 ? -2.590 -14.194 5.767 1.00 26.49 160 LYS C O 1
ATOM 5898 N N . ILE C 1 168 ? -4.217 -15.160 4.542 1.00 26.29 161 ILE C N 1
ATOM 5899 C CA . ILE C 1 168 ? -3.360 -15.364 3.372 1.00 25.11 161 ILE C CA 1
ATOM 5900 C C . ILE C 1 168 ? -3.654 -14.189 2.424 1.00 24.01 161 ILE C C 1
ATOM 5901 O O . ILE C 1 168 ? -4.602 -14.216 1.641 1.00 25.74 161 ILE C O 1
ATOM 5906 N N . VAL C 1 169 ? -2.816 -13.163 2.513 1.00 23.33 162 VAL C N 1
ATOM 5907 C CA . VAL C 1 169 ? -3.128 -11.859 1.915 1.00 22.72 162 VAL C CA 1
ATOM 5908 C C . VAL C 1 169 ? -2.650 -11.739 0.469 1.00 23.23 162 VAL C C 1
ATOM 5909 O O . VAL C 1 169 ? -3.064 -10.824 -0.237 1.00 22.23 162 VAL C O 1
ATOM 5913 N N . GLY C 1 170 ? -1.787 -12.661 0.047 1.00 23.12 163 GLY C N 1
ATOM 5914 C CA . GLY C 1 170 ? -1.271 -12.630 -1.317 1.00 21.75 163 GLY C CA 1
ATOM 5915 C C . GLY C 1 170 ? -0.185 -13.638 -1.583 1.00 21.27 163 GLY C C 1
ATOM 5916 O O . GLY C 1 170 ? -0.025 -14.627 -0.846 1.00 20.80 163 GLY C O 1
ATOM 5917 N N . VAL C 1 171 ? 0.589 -13.365 -2.632 1.00 18.60 164 VAL C N 1
ATOM 5918 C CA . VAL C 1 171 ? 1.560 -14.310 -3.139 1.00 18.58 164 VAL C CA 1
ATOM 5919 C C . VAL C 1 171 ? 2.745 -13.568 -3.734 1.00 18.08 164 VAL C C 1
ATOM 5920 O O . VAL C 1 171 ? 2.575 -12.537 -4.363 1.00 17.65 164 VAL C O 1
ATOM 5938 N N . TYR C 1 173 ? 5.081 -14.318 -6.526 1.00 19.15 166 TYR C N 1
ATOM 5939 C CA . TYR C 1 173 ? 4.920 -15.198 -7.675 1.00 22.04 166 TYR C CA 1
ATOM 5940 C C . TYR C 1 173 ? 6.202 -15.134 -8.473 1.00 21.30 166 TYR C C 1
ATOM 5941 O O . TYR C 1 173 ? 6.432 -14.150 -9.163 1.00 18.88 166 TYR C O 1
ATOM 5950 N N . THR C 1 174 ? 7.054 -16.150 -8.322 1.00 22.44 167 THR C N 1
ATOM 5951 C CA . THR C 1 174 ? 8.320 -16.222 -9.039 1.00 23.36 167 THR C CA 1
ATOM 5952 C C . THR C 1 174 ? 8.156 -17.352 -10.046 1.00 24.99 167 THR C C 1
ATOM 5953 O O . THR C 1 174 ? 8.604 -18.438 -9.805 1.00 24.50 167 THR C O 1
ATOM 5957 N N . ALA C 1 175 ? 7.439 -17.110 -11.129 1.00 27.66 168 ALA C N 1
ATOM 5958 C CA . ALA C 1 175 ? 7.256 -18.118 -12.172 1.00 29.27 168 ALA C CA 1
ATOM 5959 C C . ALA C 1 175 ? 7.152 -17.375 -13.469 1.00 29.47 168 ALA C C 1
ATOM 5960 O O . ALA C 1 175 ? 6.807 -16.193 -13.451 1.00 29.93 168 ALA C O 1
ATOM 5962 N N . PRO C 1 176 ? 7.417 -18.045 -14.602 1.00 28.73 169 PRO C N 1
ATOM 5963 C CA . PRO C 1 176 ? 7.395 -17.335 -15.896 1.00 29.11 169 PRO C CA 1
ATOM 5964 C C . PRO C 1 176 ? 6.054 -17.320 -16.667 1.00 27.90 169 PRO C C 1
ATOM 5965 O O . PRO C 1 176 ? 5.982 -16.705 -17.734 1.00 31.94 169 PRO C O 1
ATOM 5969 N N . ASN C 1 177 ? 5.004 -17.934 -16.119 1.00 24.74 170 ASN C N 1
ATOM 5970 C CA A ASN C 1 177 ? 3.751 -18.179 -16.820 0.50 22.61 170 ASN C CA 1
ATOM 5971 C CA B ASN C 1 177 ? 3.794 -18.119 -16.899 0.50 22.88 170 ASN C CA 1
ATOM 5972 C C . ASN C 1 177 ? 2.770 -17.005 -16.706 1.00 21.23 170 ASN C C 1
ATOM 5973 O O . ASN C 1 177 ? 2.120 -16.852 -15.661 1.00 20.76 170 ASN C O 1
ATOM 5982 N N . PHE C 1 178 ? 2.652 -16.204 -17.756 1.00 18.95 171 PHE C N 1
ATOM 5983 C CA . PHE C 1 178 ? 1.782 -15.024 -17.741 1.00 18.46 171 PHE C CA 1
ATOM 5984 C C . PHE C 1 178 ? 0.309 -15.308 -17.959 1.00 17.46 171 PHE C C 1
ATOM 5985 O O . PHE C 1 178 ? -0.535 -14.461 -17.664 1.00 16.83 171 PHE C O 1
ATOM 5993 N N . PHE C 1 179 ? -0.022 -16.491 -18.466 1.00 17.26 172 PHE C N 1
ATOM 5994 C CA . PHE C 1 179 ? -1.399 -16.925 -18.532 1.00 17.92 172 PHE C CA 1
ATOM 5995 C C . PHE C 1 179 ? -1.870 -17.185 -17.093 1.00 16.81 172 PHE C C 1
ATOM 5996 O O . PHE C 1 179 ? -2.875 -16.652 -16.669 1.00 15.89 172 PHE C O 1
ATOM 6004 N N . LEU C 1 180 ? -1.117 -17.983 -16.346 1.00 17.47 173 LEU C N 1
ATOM 6005 C CA . LEU C 1 180 ? -1.459 -18.224 -14.954 1.00 18.47 173 LEU C CA 1
ATOM 6006 C C . LEU C 1 180 ? -1.477 -16.928 -14.143 1.00 17.46 173 LEU C C 1
ATOM 6007 O O . LEU C 1 180 ? -2.386 -16.713 -13.351 1.00 17.08 173 LEU C O 1
ATOM 6012 N N . LEU C 1 181 ? -0.480 -16.060 -14.326 1.00 16.56 174 LEU C N 1
ATOM 6013 C CA . LEU C 1 181 ? -0.467 -14.801 -13.585 1.00 16.32 174 LEU C CA 1
ATOM 6014 C C . LEU C 1 181 ? -1.747 -14.002 -13.863 1.00 15.87 174 LEU C C 1
ATOM 6015 O O . LEU C 1 181 ? -2.353 -13.435 -12.956 1.00 15.89 174 LEU C O 1
ATOM 6020 N N . GLU C 1 182 ? -2.151 -13.950 -15.128 1.00 15.64 175 GLU C N 1
ATOM 6021 C CA . GLU C 1 182 ? -3.320 -13.190 -15.501 1.00 16.25 175 GLU C CA 1
ATOM 6022 C C . GLU C 1 182 ? -4.591 -13.795 -14.879 1.00 16.33 175 GLU C C 1
ATOM 6023 O O . GLU C 1 182 ? -5.457 -13.067 -14.419 1.00 17.20 175 GLU C O 1
ATOM 6029 N N . ARG C 1 183 ? -4.674 -15.119 -14.885 1.00 16.77 176 ARG C N 1
ATOM 6030 C CA . ARG C 1 183 ? -5.826 -15.827 -14.316 1.00 17.17 176 ARG C CA 1
ATOM 6031 C C . ARG C 1 183 ? -5.923 -15.541 -12.804 1.00 18.57 176 ARG C C 1
ATOM 6032 O O . ARG C 1 183 ? -7.004 -15.259 -12.288 1.00 18.87 176 ARG C O 1
ATOM 6040 N N . ILE C 1 184 ? -4.778 -15.591 -12.127 1.00 18.97 177 ILE C N 1
ATOM 6041 C CA . ILE C 1 184 ? -4.692 -15.263 -10.682 1.00 19.12 177 ILE C CA 1
ATOM 6042 C C . ILE C 1 184 ? -5.117 -13.814 -10.445 1.00 18.33 177 ILE C C 1
ATOM 6043 O O . ILE C 1 184 ? -5.908 -13.547 -9.547 1.00 18.81 177 ILE C O 1
ATOM 6048 N N . ARG C 1 185 ? -4.600 -12.874 -11.250 1.00 16.46 178 ARG C N 1
ATOM 6049 C CA . ARG C 1 185 ? -4.925 -11.474 -11.050 1.00 17.49 178 ARG C CA 1
ATOM 6050 C C . ARG C 1 185 ? -6.432 -11.228 -11.212 1.00 18.31 178 ARG C C 1
ATOM 6051 O O . ARG C 1 185 ? -7.025 -10.463 -10.459 1.00 20.04 178 ARG C O 1
ATOM 6059 N N . LYS C 1 186 ? -7.019 -11.879 -12.211 1.00 19.16 179 LYS C N 1
ATOM 6060 C CA . LYS C 1 186 ? -8.446 -11.781 -12.527 1.00 22.52 179 LYS C CA 1
ATOM 6061 C C . LYS C 1 186 ? -9.319 -12.397 -11.422 1.00 22.70 179 LYS C C 1
ATOM 6062 O O . LYS C 1 186 ? -10.281 -11.767 -10.956 1.00 23.16 179 LYS C O 1
ATOM 6068 N N . ALA C 1 187 ? -8.960 -13.608 -11.010 1.00 23.21 180 ALA C N 1
ATOM 6069 C CA . ALA C 1 187 ? -9.708 -14.365 -9.985 1.00 22.74 180 ALA C CA 1
ATOM 6070 C C . ALA C 1 187 ? -9.601 -13.768 -8.576 1.00 23.10 180 ALA C C 1
ATOM 6071 O O . ALA C 1 187 ? -10.521 -13.938 -7.774 1.00 22.10 180 ALA C O 1
ATOM 6073 N N . PHE C 1 188 ? -8.485 -13.111 -8.262 1.00 20.46 181 PHE C N 1
ATOM 6074 C CA . PHE C 1 188 ? -8.219 -12.599 -6.910 1.00 22.33 181 PHE C CA 1
ATOM 6075 C C . PHE C 1 188 ? -7.817 -11.118 -6.925 1.00 21.81 181 PHE C C 1
ATOM 6076 O O . PHE C 1 188 ? -6.691 -10.771 -6.601 1.00 21.95 181 PHE C O 1
ATOM 6084 N N . PRO C 1 189 ? -8.760 -10.240 -7.282 1.00 24.49 182 PRO C N 1
ATOM 6085 C CA . PRO C 1 189 ? -8.433 -8.825 -7.481 1.00 24.98 182 PRO C CA 1
ATOM 6086 C C . PRO C 1 189 ? -8.158 -8.118 -6.180 1.00 25.27 182 PRO C C 1
ATOM 6087 O O . PRO C 1 189 ? -7.555 -7.058 -6.187 1.00 28.18 182 PRO C O 1
ATOM 6091 N N . ASP C 1 190 ? -8.571 -8.749 -5.083 1.00 27.00 183 ASP C N 1
ATOM 6092 C CA . ASP C 1 190 ? -8.426 -8.229 -3.740 1.00 29.13 183 ASP C CA 1
ATOM 6093 C C . ASP C 1 190 ? -7.097 -8.602 -3.064 1.00 27.72 183 ASP C C 1
ATOM 6094 O O . ASP C 1 190 ? -6.700 -7.964 -2.091 1.00 29.47 183 ASP C O 1
ATOM 6099 N N . LYS C 1 191 ? -6.411 -9.617 -3.581 1.00 23.18 184 LYS C N 1
ATOM 6100 C CA . LYS C 1 191 ? -5.203 -10.134 -2.961 1.00 21.90 184 LYS C CA 1
ATOM 6101 C C . LYS C 1 191 ? -3.953 -9.435 -3.488 1.00 21.57 184 LYS C C 1
ATOM 6102 O O . LYS C 1 191 ? -3.970 -8.814 -4.574 1.00 21.60 184 LYS C O 1
ATOM 6108 N N . LEU C 1 192 ? -2.875 -9.537 -2.721 1.00 20.30 185 LEU C N 1
ATOM 6109 C CA . LEU C 1 192 ? -1.611 -8.921 -3.080 1.00 20.07 185 LEU C CA 1
ATOM 6110 C C . LEU C 1 192 ? -0.833 -9.864 -3.993 1.00 19.77 185 LEU C C 1
ATOM 6111 O O . LEU C 1 192 ? -0.631 -11.033 -3.655 1.00 20.42 185 LEU C O 1
ATOM 6116 N N . ILE C 1 193 ? -0.351 -9.349 -5.124 1.00 17.92 186 ILE C N 1
ATOM 6117 C CA . ILE C 1 193 ? 0.509 -10.131 -5.998 1.00 17.75 186 ILE C CA 1
ATOM 6118 C C . ILE C 1 193 ? 1.785 -9.363 -6.138 1.00 16.91 186 ILE C C 1
ATOM 6119 O O . ILE C 1 193 ? 1.766 -8.240 -6.649 1.00 17.38 186 ILE C O 1
ATOM 6124 N N . LEU C 1 194 ? 2.869 -9.948 -5.637 1.00 16.85 187 LEU C N 1
ATOM 6125 C CA . LEU C 1 194 ? 4.218 -9.383 -5.761 1.00 16.55 187 LEU C CA 1
ATOM 6126 C C . LEU C 1 194 ? 5.033 -10.279 -6.686 1.00 17.47 187 LEU C C 1
ATOM 6127 O O . LEU C 1 194 ? 5.220 -11.469 -6.402 1.00 18.44 187 LEU C O 1
ATOM 6132 N N . SER C 1 195 ? 5.506 -9.726 -7.794 1.00 17.22 188 SER C N 1
ATOM 6133 C CA A SER C 1 195 ? 6.253 -10.539 -8.746 0.50 17.27 188 SER C CA 1
ATOM 6134 C CA B SER C 1 195 ? 6.281 -10.487 -8.777 0.50 17.02 188 SER C CA 1
ATOM 6135 C C . SER C 1 195 ? 7.691 -10.729 -8.305 1.00 17.31 188 SER C C 1
ATOM 6136 O O . SER C 1 195 ? 8.329 -9.824 -7.767 1.00 18.32 188 SER C O 1
ATOM 6141 N N . GLY C 1 196 ? 8.191 -11.935 -8.537 1.00 17.66 189 GLY C N 1
ATOM 6142 C CA . GLY C 1 196 ? 9.555 -12.304 -8.176 1.00 18.62 189 GLY C CA 1
ATOM 6143 C C . GLY C 1 196 ? 10.573 -12.474 -9.296 1.00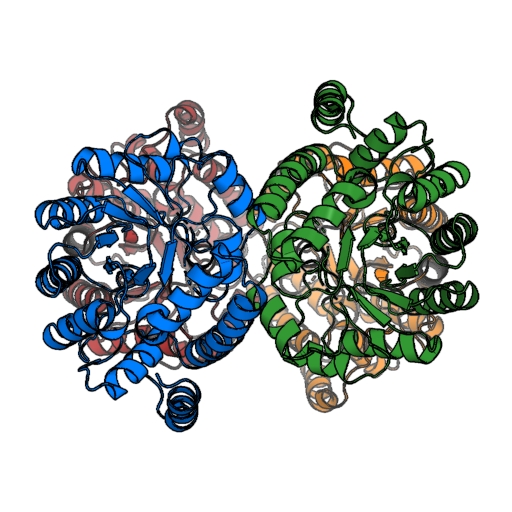 20.86 189 GLY C C 1
ATOM 6144 O O . GLY C 1 196 ? 11.739 -12.787 -9.015 1.00 24.82 189 GLY C O 1
ATOM 6156 N N . ASP C 1 198 ? 12.691 -10.616 -11.789 1.00 18.21 191 ASP C N 1
ATOM 6157 C CA . ASP C 1 198 ? 13.166 -9.244 -12.027 1.00 17.31 191 ASP C CA 1
ATOM 6158 C C . ASP C 1 198 ? 13.263 -8.977 -13.536 1.00 16.34 191 ASP C C 1
ATOM 6159 O O . ASP C 1 198 ? 12.995 -7.858 -14.008 1.00 16.05 191 ASP C O 1
ATOM 6164 N N . GLU C 1 199 ? 13.641 -10.007 -14.291 1.00 15.10 192 GLU C N 1
ATOM 6165 C CA . GLU C 1 199 ? 13.832 -9.859 -15.733 1.00 16.02 192 GLU C CA 1
ATOM 6166 C C . GLU C 1 199 ? 12.510 -9.750 -16.497 1.00 15.15 192 GLU C C 1
ATOM 6167 O O . GLU C 1 199 ? 12.522 -9.560 -17.727 1.00 14.46 192 GLU C O 1
ATOM 6173 N N . MET C 1 200 ? 11.385 -9.917 -15.805 1.00 14.94 193 MET C N 1
ATOM 6174 C CA . MET C 1 200 ? 10.061 -9.724 -16.402 1.00 16.30 193 MET C CA 1
ATOM 6175 C C . MET C 1 200 ? 9.195 -8.728 -15.622 1.00 14.96 193 MET C C 1
ATOM 6176 O O . MET C 1 200 ? 7.969 -8.769 -15.686 1.00 14.25 193 MET C O 1
ATOM 6181 N N . LEU C 1 201 ? 9.844 -7.779 -14.966 1.00 13.40 194 LEU C N 1
ATOM 6182 C CA . LEU C 1 201 ? 9.122 -6.761 -14.189 1.00 13.86 194 LEU C CA 1
ATOM 6183 C C . LEU C 1 201 ? 8.133 -5.967 -15.036 1.00 13.59 194 LEU C C 1
ATOM 6184 O O . LEU C 1 201 ? 6.982 -5.737 -14.639 1.00 13.90 194 LEU C O 1
ATOM 6189 N N . VAL C 1 202 ? 8.532 -5.603 -16.246 1.00 13.66 195 VAL C N 1
ATOM 6190 C CA . VAL C 1 202 ? 7.643 -4.769 -17.057 1.00 13.70 195 VAL C CA 1
ATOM 6191 C C . VAL C 1 202 ? 6.363 -5.517 -17.479 1.00 13.97 195 VAL C C 1
ATOM 6192 O O . VAL C 1 202 ? 5.267 -4.966 -17.416 1.00 13.85 195 VAL C O 1
ATOM 6196 N N . GLN C 1 203 ? 6.505 -6.792 -17.848 1.00 13.37 196 GLN C N 1
ATOM 6197 C CA . GLN C 1 203 ? 5.356 -7.627 -18.212 1.00 13.69 196 GLN C CA 1
ATOM 6198 C C . GLN C 1 203 ? 4.470 -7.909 -16.990 1.00 13.47 196 GLN C C 1
ATOM 6199 O O . GLN C 1 203 ? 3.248 -7.906 -17.105 1.00 14.72 196 GLN C O 1
ATOM 6205 N N . ALA C 1 204 ? 5.096 -8.129 -15.837 1.00 14.14 197 ALA C N 1
ATOM 6206 C CA . ALA C 1 204 ? 4.351 -8.326 -14.584 1.00 14.50 197 ALA C CA 1
ATOM 6207 C C . ALA C 1 204 ? 3.573 -7.064 -14.223 1.00 14.59 197 ALA C C 1
ATOM 6208 O O . ALA C 1 204 ? 2.411 -7.124 -13.815 1.00 14.47 197 ALA C O 1
ATOM 6210 N N . THR C 1 205 ? 4.218 -5.925 -14.382 1.00 14.55 198 THR C N 1
ATOM 6211 C CA . THR C 1 205 ? 3.560 -4.649 -14.074 1.00 15.38 198 THR C CA 1
ATOM 6212 C C . THR C 1 205 ? 2.305 -4.429 -14.900 1.00 16.26 198 THR C C 1
ATOM 6213 O O . THR C 1 205 ? 1.243 -4.085 -14.354 1.00 15.89 198 THR C O 1
ATOM 6217 N N . ILE C 1 206 ? 2.385 -4.631 -16.213 1.00 15.30 199 ILE C N 1
ATOM 6218 C CA . ILE C 1 206 ? 1.222 -4.413 -17.057 1.00 17.16 199 ILE C CA 1
ATOM 6219 C C . ILE C 1 206 ? 0.179 -5.511 -16.837 1.00 16.61 199 ILE C C 1
ATOM 6220 O O . ILE C 1 206 ? -0.970 -5.338 -17.209 1.00 17.30 199 ILE C O 1
ATOM 6225 N N . SER C 1 207 ? 0.589 -6.619 -16.208 1.00 16.06 200 SER C N 1
ATOM 6226 C CA . SER C 1 207 ? -0.335 -7.700 -15.801 1.00 15.94 200 SER C CA 1
ATOM 6227 C C . SER C 1 207 ? -0.954 -7.453 -14.421 1.00 16.38 200 SER C C 1
ATOM 6228 O O . SER C 1 207 ? -1.641 -8.328 -13.892 1.00 15.73 200 SER C O 1
ATOM 6231 N N . GLY C 1 208 ? -0.696 -6.283 -13.838 1.00 16.57 201 GLY C N 1
ATOM 6232 C CA . GLY C 1 208 ? -1.426 -5.832 -12.663 1.00 16.84 201 GLY C CA 1
ATOM 6233 C C . GLY C 1 208 ? -0.897 -6.223 -11.309 1.00 16.32 201 GLY C C 1
ATOM 6234 O O . GLY C 1 208 ? -1.638 -6.171 -10.321 1.00 17.97 201 GLY C O 1
ATOM 6235 N N . VAL C 1 209 ? 0.370 -6.619 -11.233 1.00 15.56 202 VAL C N 1
ATOM 6236 C CA . VAL C 1 209 ? 1.000 -6.882 -9.945 1.00 15.66 202 VAL C CA 1
ATOM 6237 C C . VAL C 1 209 ? 1.045 -5.620 -9.070 1.00 16.80 202 VAL C C 1
ATOM 6238 O O . VAL C 1 209 ? 1.067 -4.490 -9.562 1.00 16.81 202 VAL C O 1
ATOM 6242 N N . ASP C 1 210 ? 1.043 -5.821 -7.759 1.00 17.04 203 ASP C N 1
ATOM 6243 C CA . ASP C 1 210 ? 0.999 -4.722 -6.807 1.00 17.85 203 ASP C CA 1
ATOM 6244 C C . ASP C 1 210 ? 2.395 -4.271 -6.386 1.00 17.67 203 ASP C C 1
ATOM 6245 O O . ASP C 1 210 ? 2.571 -3.267 -5.652 1.00 18.58 203 ASP C O 1
ATOM 6250 N N . GLY C 1 211 ? 3.403 -4.958 -6.897 1.00 16.65 204 GLY C N 1
ATOM 6251 C CA . GLY C 1 211 ? 4.753 -4.673 -6.556 1.00 16.47 204 GLY C CA 1
ATOM 6252 C C . GLY C 1 211 ? 5.625 -5.842 -6.954 1.00 15.81 204 GLY C C 1
ATOM 6253 O O . GLY C 1 211 ? 5.207 -6.715 -7.719 1.00 15.64 204 GLY C O 1
ATOM 6254 N N . ALA C 1 212 ? 6.825 -5.853 -6.423 1.00 15.51 205 ALA C N 1
ATOM 6255 C CA . ALA C 1 212 ? 7.818 -6.847 -6.774 1.00 15.86 205 ALA C CA 1
ATOM 6256 C C . ALA C 1 212 ? 8.868 -6.968 -5.699 1.00 16.77 205 ALA C C 1
ATOM 6257 O O . ALA C 1 212 ? 9.149 -6.020 -4.952 1.00 17.41 205 ALA C O 1
ATOM 6259 N N . ILE C 1 213 ? 9.457 -8.153 -5.644 1.00 15.52 206 ILE C N 1
ATOM 6260 C CA . ILE C 1 213 ? 10.483 -8.508 -4.707 1.00 16.21 206 ILE C CA 1
ATOM 6261 C C . ILE C 1 213 ? 11.582 -9.135 -5.543 1.00 16.81 206 ILE C C 1
ATOM 6262 O O . ILE C 1 213 ? 11.313 -10.039 -6.370 1.00 16.44 206 ILE C O 1
ATOM 6267 N N . GLY C 1 214 ? 12.807 -8.666 -5.363 1.00 16.63 207 GLY C N 1
ATOM 6268 C CA . GLY C 1 214 ? 13.903 -9.102 -6.210 1.00 17.33 207 GLY C CA 1
ATOM 6269 C C . GLY C 1 214 ? 15.282 -8.901 -5.609 1.00 16.15 207 GLY C C 1
ATOM 6270 O O . GLY C 1 214 ? 15.529 -7.925 -4.913 1.00 16.40 207 GLY C O 1
ATOM 6271 N N . SER C 1 215 ? 16.188 -9.836 -5.901 1.00 15.27 208 SER C N 1
ATOM 6272 C CA . SER C 1 215 ? 17.581 -9.718 -5.502 1.00 15.54 208 SER C CA 1
ATOM 6273 C C . SER C 1 215 ? 18.290 -8.579 -6.220 1.00 15.22 208 SER C C 1
ATOM 6274 O O . SER C 1 215 ? 19.148 -7.941 -5.648 1.00 15.63 208 SER C O 1
ATOM 6277 N N . THR C 1 216 ? 17.941 -8.336 -7.485 1.00 15.10 209 THR C N 1
ATOM 6278 C CA . THR C 1 216 ? 18.703 -7.354 -8.254 1.00 15.10 209 THR C CA 1
ATOM 6279 C C . THR C 1 216 ? 18.347 -5.926 -7.868 1.00 16.05 209 THR C C 1
ATOM 6280 O O . THR C 1 216 ? 19.087 -5.010 -8.170 1.00 17.65 209 THR C O 1
ATOM 6284 N N . TYR C 1 217 ? 17.242 -5.751 -7.167 1.00 15.72 210 TYR C N 1
ATOM 6285 C CA . TYR C 1 217 ? 16.837 -4.410 -6.717 1.00 16.71 210 TYR C CA 1
ATOM 6286 C C . TYR C 1 217 ? 17.791 -3.880 -5.637 1.00 16.99 210 TYR C C 1
ATOM 6287 O O . TYR C 1 217 ? 17.844 -2.672 -5.408 1.00 17.97 210 TYR C O 1
ATOM 6296 N N . ASN C 1 218 ? 18.555 -4.763 -4.994 1.00 16.79 211 ASN C N 1
ATOM 6297 C CA . ASN C 1 218 ? 19.683 -4.325 -4.173 1.00 17.34 211 ASN C CA 1
ATOM 6298 C C . ASN C 1 218 ? 20.648 -3.413 -4.918 1.00 18.40 211 ASN C C 1
ATOM 6299 O O . ASN C 1 218 ? 21.267 -2.565 -4.309 1.00 18.12 211 ASN C O 1
ATOM 6304 N N . VAL C 1 219 ? 20.789 -3.607 -6.227 1.00 17.99 212 VAL C N 1
ATOM 6305 C CA . VAL C 1 219 ? 21.702 -2.795 -7.030 1.00 18.98 212 VAL C CA 1
ATOM 6306 C C . VAL C 1 219 ? 21.042 -1.945 -8.127 1.00 19.35 212 VAL C C 1
ATOM 6307 O O . VAL C 1 219 ? 21.693 -1.050 -8.667 1.00 22.17 212 VAL C O 1
ATOM 6311 N N . ASN C 1 220 ? 19.781 -2.215 -8.440 1.00 18.79 213 ASN C N 1
ATOM 6312 C CA . ASN C 1 220 ? 19.095 -1.633 -9.593 1.00 18.87 213 ASN C CA 1
ATOM 6313 C C . ASN C 1 220 ? 17.669 -1.212 -9.259 1.00 17.83 213 ASN C C 1
ATOM 6314 O O . ASN C 1 220 ? 16.809 -1.128 -10.129 1.00 16.58 213 ASN C O 1
ATOM 6319 N N . GLY C 1 221 ? 17.435 -0.897 -7.984 1.00 17.62 214 GLY C N 1
ATOM 6320 C CA . GLY C 1 221 ? 16.128 -0.542 -7.503 1.00 17.68 214 GLY C CA 1
ATOM 6321 C C . GLY C 1 221 ? 15.546 0.761 -8.016 1.00 17.00 214 GLY C C 1
ATOM 6322 O O . GLY C 1 221 ? 14.326 0.897 -8.093 1.00 16.71 214 GLY C O 1
ATOM 6323 N N . ARG C 1 222 ? 16.408 1.702 -8.366 1.00 20.04 215 ARG C N 1
ATOM 6324 C CA . ARG C 1 222 ? 15.970 2.955 -8.972 1.00 20.50 215 ARG C CA 1
ATOM 6325 C C . ARG C 1 222 ? 15.419 2.737 -10.371 1.00 19.19 215 ARG C C 1
ATOM 6326 O O . ARG C 1 222 ? 14.330 3.219 -10.670 1.00 18.95 215 ARG C O 1
ATOM 6334 N N . ARG C 1 223 ? 16.102 1.965 -11.217 1.00 18.74 216 ARG C N 1
ATOM 6335 C CA . ARG C 1 223 ? 15.496 1.595 -12.522 1.00 18.64 216 ARG C CA 1
ATOM 6336 C C . ARG C 1 223 ? 14.212 0.824 -12.365 1.00 17.19 216 ARG C C 1
ATOM 6337 O O . ARG C 1 223 ? 13.255 0.996 -13.120 1.00 17.53 216 ARG C O 1
ATOM 6345 N N . ALA C 1 224 ? 14.202 -0.108 -11.416 1.00 17.10 217 ALA C N 1
ATOM 6346 C CA . ALA C 1 224 ? 13.044 -0.954 -11.253 1.00 16.96 217 ALA C CA 1
ATOM 6347 C C . ALA C 1 224 ? 11.814 -0.121 -10.905 1.00 16.81 217 ALA C C 1
ATOM 6348 O O . ALA C 1 224 ? 10.720 -0.374 -11.396 1.00 16.16 217 ALA C O 1
ATOM 6350 N N . ARG C 1 225 ? 11.993 0.891 -10.050 1.00 17.14 218 ARG C N 1
ATOM 6351 C CA . ARG C 1 225 ? 10.900 1.782 -9.742 1.00 18.51 218 ARG C CA 1
ATOM 6352 C C . ARG C 1 225 ? 10.385 2.532 -10.971 1.00 17.66 218 ARG C C 1
ATOM 6353 O O . ARG C 1 225 ? 9.169 2.692 -11.137 1.00 17.18 218 ARG C O 1
ATOM 6361 N N . LYS C 1 226 ? 11.298 3.014 -11.807 1.00 17.81 219 LYS C N 1
ATOM 6362 C CA . LYS C 1 226 ? 10.903 3.711 -13.045 1.00 18.84 219 LYS C CA 1
ATOM 6363 C C . LYS C 1 226 ? 10.148 2.776 -13.976 1.00 18.26 219 LYS C C 1
ATOM 6364 O O . LYS C 1 226 ? 9.141 3.153 -14.564 1.00 18.25 219 LYS C O 1
ATOM 6370 N N . ILE C 1 227 ? 10.613 1.532 -14.124 1.00 16.58 220 ILE C N 1
ATOM 6371 C CA . ILE C 1 227 ? 9.857 0.556 -14.909 1.00 16.17 220 ILE C CA 1
ATOM 6372 C C . ILE C 1 227 ? 8.430 0.391 -14.413 1.00 16.88 220 ILE C C 1
ATOM 6373 O O . ILE C 1 227 ? 7.470 0.470 -15.174 1.00 16.73 220 ILE C O 1
ATOM 6378 N N . PHE C 1 228 ? 8.302 0.159 -13.117 1.00 16.94 221 PHE C N 1
ATOM 6379 C CA . PHE C 1 228 ? 7.019 -0.052 -12.472 1.00 17.93 221 PHE C CA 1
ATOM 6380 C C . PHE C 1 228 ? 6.116 1.167 -12.665 1.00 18.17 221 PHE C C 1
ATOM 6381 O O . PHE C 1 228 ? 4.975 1.052 -13.102 1.00 20.66 221 PHE C O 1
ATOM 6389 N N . ASP C 1 229 ? 6.656 2.335 -12.357 1.00 19.13 222 ASP C N 1
ATOM 6390 C CA . ASP C 1 229 ? 5.899 3.581 -12.471 1.00 20.12 222 ASP C CA 1
ATOM 6391 C C . ASP C 1 229 ? 5.542 3.924 -13.910 1.00 20.65 222 ASP C C 1
ATOM 6392 O O . ASP C 1 229 ? 4.375 4.184 -14.226 1.00 19.19 222 ASP C O 1
ATOM 6397 N N . LEU C 1 230 ? 6.535 3.891 -14.788 1.00 18.91 223 LEU C N 1
ATOM 6398 C CA . LEU C 1 230 ? 6.286 4.215 -16.192 1.00 19.11 223 LEU C CA 1
ATOM 6399 C C . LEU C 1 230 ? 5.297 3.289 -16.857 1.00 18.89 223 LEU C C 1
ATOM 6400 O O . LEU C 1 230 ? 4.429 3.744 -17.584 1.00 18.40 223 LEU C O 1
ATOM 6405 N N . ALA C 1 231 ? 5.438 1.972 -16.653 1.00 18.40 224 ALA C N 1
ATOM 6406 C CA . ALA C 1 231 ? 4.492 1.029 -17.230 1.00 20.02 224 ALA C CA 1
ATOM 6407 C C . ALA C 1 231 ? 3.042 1.258 -16.773 1.00 21.81 224 ALA C C 1
ATOM 6408 O O . ALA C 1 231 ? 2.145 1.162 -17.581 1.00 22.37 224 ALA C O 1
ATOM 6410 N N . ARG C 1 232 ? 2.828 1.575 -15.500 1.00 23.88 225 ARG C N 1
ATOM 6411 C CA . ARG C 1 232 ? 1.476 1.841 -14.985 1.00 26.33 225 ARG C CA 1
ATOM 6412 C C . ARG C 1 232 ? 0.908 3.169 -15.475 1.00 26.90 225 ARG C C 1
ATOM 6413 O O . ARG C 1 232 ? -0.299 3.328 -15.529 1.00 28.38 225 ARG C O 1
ATOM 6421 N N . GLN C 1 233 ? 1.781 4.104 -15.821 1.00 27.10 226 GLN C N 1
ATOM 6422 C CA . GLN C 1 233 ? 1.377 5.356 -16.469 1.00 28.71 226 GLN C CA 1
ATOM 6423 C C . GLN C 1 233 ? 1.109 5.188 -17.964 1.00 28.97 226 GLN C C 1
ATOM 6424 O O . GLN C 1 233 ? 0.691 6.127 -18.637 1.00 31.48 226 GLN C O 1
ATOM 6430 N N . GLY C 1 234 ? 1.348 4.000 -18.499 1.00 26.24 227 GLY C N 1
ATOM 6431 C CA . GLY C 1 234 ? 1.190 3.773 -19.928 1.00 25.73 227 GLY C CA 1
ATOM 6432 C C . GLY C 1 234 ? 2.368 4.188 -20.787 1.00 24.75 227 GLY C C 1
ATOM 6433 O O . GLY C 1 234 ? 2.282 4.126 -22.010 1.00 26.72 227 GLY C O 1
ATOM 6434 N N . GLN C 1 235 ? 3.482 4.557 -20.165 1.00 22.80 228 GLN C N 1
ATOM 6435 C CA . GLN C 1 235 ? 4.679 4.934 -20.908 1.00 22.36 228 GLN C CA 1
ATOM 6436 C C . GLN C 1 235 ? 5.528 3.664 -21.115 1.00 19.97 228 GLN C C 1
ATOM 6437 O O . GLN C 1 235 ? 6.608 3.511 -20.572 1.00 18.20 228 GLN C O 1
ATOM 6443 N N . ILE C 1 236 ? 4.988 2.768 -21.914 1.00 20.05 229 ILE C N 1
ATOM 6444 C CA . ILE C 1 236 ? 5.500 1.406 -22.019 1.00 21.48 229 ILE C CA 1
ATOM 6445 C C . ILE C 1 236 ? 6.781 1.286 -22.846 1.00 20.16 229 ILE C C 1
ATOM 6446 O O . ILE C 1 236 ? 7.583 0.389 -22.607 1.00 18.92 229 ILE C O 1
ATOM 6451 N N . GLN C 1 237 ? 7.010 2.208 -23.780 1.00 18.33 230 GLN C N 1
ATOM 6452 C CA . GLN C 1 237 ? 8.248 2.170 -24.543 1.00 18.69 230 GLN C CA 1
ATOM 6453 C C . GLN C 1 237 ? 9.429 2.541 -23.658 1.00 17.56 230 GLN C C 1
ATOM 6454 O O . GLN C 1 237 ? 10.461 1.882 -23.703 1.00 17.17 230 GLN C O 1
ATOM 6460 N N . GLU C 1 238 ? 9.302 3.595 -22.862 1.00 16.93 231 GLU C N 1
ATOM 6461 C CA . GLU C 1 238 ? 10.385 3.996 -21.966 1.00 18.20 231 GLU C CA 1
ATOM 6462 C C . GLU C 1 238 ? 10.610 2.900 -20.899 1.00 16.34 231 GLU C C 1
ATOM 6463 O O . GLU C 1 238 ? 11.756 2.562 -20.569 1.00 16.77 231 GLU C O 1
ATOM 6469 N N . ALA C 1 239 ? 9.509 2.333 -20.409 1.00 15.28 232 ALA C N 1
ATOM 6470 C CA . ALA C 1 239 ? 9.591 1.277 -19.374 1.00 15.35 232 ALA C CA 1
ATOM 6471 C C . ALA C 1 239 ? 10.362 0.079 -19.902 1.00 14.87 232 ALA C C 1
ATOM 6472 O O . ALA C 1 239 ? 11.230 -0.476 -19.212 1.00 14.60 232 ALA C O 1
ATOM 6474 N N . TYR C 1 240 ? 10.047 -0.307 -21.127 1.00 14.84 233 TYR C N 1
ATOM 6475 C CA . TYR C 1 240 ? 10.693 -1.440 -21.759 1.00 15.16 233 TYR C CA 1
ATOM 6476 C C . TYR C 1 240 ? 12.160 -1.161 -22.090 1.00 16.47 233 TYR C C 1
ATOM 6477 O O . TYR C 1 240 ? 12.980 -2.067 -21.964 1.00 16.85 233 TYR C O 1
ATOM 6486 N N . GLN C 1 241 ? 12.524 0.072 -22.478 1.00 17.87 234 GLN C N 1
ATOM 6487 C CA . GLN C 1 241 ? 13.961 0.411 -22.675 1.00 19.01 234 GLN C CA 1
ATOM 6488 C C . GLN C 1 241 ? 14.727 0.189 -21.375 1.00 17.71 234 GLN C C 1
ATOM 6489 O O . GLN C 1 241 ? 15.852 -0.290 -21.377 1.00 17.46 234 GLN C O 1
ATOM 6495 N N . LEU C 1 242 ? 14.121 0.567 -20.251 1.00 16.56 235 LEU C N 1
ATOM 6496 C CA . LEU C 1 242 ? 14.744 0.374 -18.965 1.00 16.94 235 LEU C CA 1
ATOM 6497 C C . LEU C 1 242 ? 14.814 -1.105 -18.598 1.00 15.36 235 LEU C C 1
ATOM 6498 O O . LEU C 1 242 ? 15.804 -1.533 -17.995 1.00 16.14 235 LEU C O 1
ATOM 6503 N N . GLN C 1 243 ? 13.813 -1.883 -18.999 1.00 14.25 236 GLN C N 1
ATOM 6504 C CA . GLN C 1 243 ? 13.887 -3.362 -18.850 1.00 14.14 236 GLN C CA 1
ATOM 6505 C C . GLN C 1 243 ? 15.039 -3.946 -19.659 1.00 14.46 236 GLN C C 1
ATOM 6506 O O . GLN C 1 243 ? 15.711 -4.854 -19.194 1.00 14.20 236 GLN C O 1
ATOM 6512 N N . HIS C 1 244 ? 15.282 -3.422 -20.865 1.00 15.20 237 HIS C N 1
ATOM 6513 C CA . HIS C 1 244 ? 16.424 -3.853 -21.657 1.00 15.72 237 HIS C CA 1
ATOM 6514 C C . HIS C 1 244 ? 17.715 -3.645 -20.887 1.00 15.83 237 HIS C C 1
ATOM 6515 O O . HIS C 1 244 ? 18.574 -4.523 -20.844 1.00 14.69 237 HIS C O 1
ATOM 6522 N N . ASP C 1 245 ? 17.867 -2.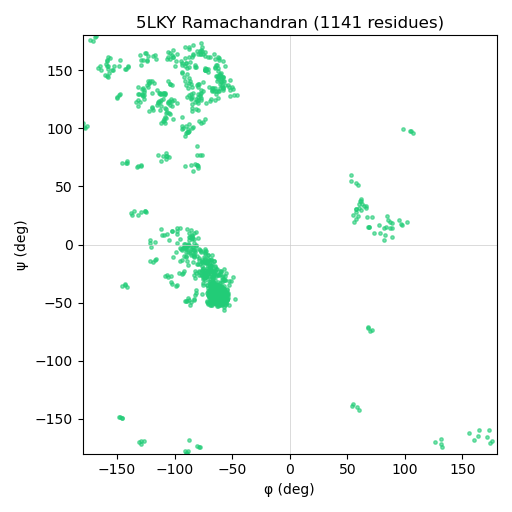464 -20.291 1.00 16.47 238 ASP C N 1
ATOM 6523 C CA . ASP C 1 245 ? 19.066 -2.150 -19.534 1.00 18.22 238 ASP C CA 1
ATOM 6524 C C . ASP C 1 245 ? 19.176 -3.070 -18.303 1.00 16.58 238 ASP C C 1
ATOM 6525 O O . ASP C 1 245 ? 20.260 -3.604 -17.995 1.00 16.79 238 ASP C O 1
ATOM 6530 N N . SER C 1 246 ? 18.056 -3.227 -17.605 1.00 15.25 239 SER C N 1
ATOM 6531 C CA . SER C 1 246 ? 17.972 -4.098 -16.439 1.00 15.18 239 SER C CA 1
ATOM 6532 C C . SER C 1 246 ? 18.343 -5.527 -16.827 1.00 15.29 239 SER C C 1
ATOM 6533 O O . SER C 1 246 ? 19.078 -6.201 -16.097 1.00 15.38 239 SER C O 1
ATOM 6536 N N . ASN C 1 247 ? 17.888 -5.988 -17.991 1.00 13.80 240 ASN C N 1
ATOM 6537 C CA . ASN C 1 247 ? 18.156 -7.357 -18.398 1.00 14.77 240 ASN C CA 1
ATOM 6538 C C . ASN C 1 247 ? 19.572 -7.600 -18.865 1.00 15.10 240 ASN C C 1
ATOM 6539 O O . ASN C 1 247 ? 20.050 -8.729 -18.767 1.00 15.80 240 ASN C O 1
ATOM 6544 N N . ASP C 1 248 ? 20.255 -6.568 -19.347 1.00 14.91 241 ASP C N 1
ATOM 6545 C CA . ASP C 1 248 ? 21.698 -6.637 -19.610 1.00 16.79 241 ASP C CA 1
ATOM 6546 C C . ASP C 1 248 ? 22.432 -6.913 -18.289 1.00 16.65 241 ASP C C 1
ATOM 6547 O O . ASP C 1 248 ? 23.379 -7.710 -18.221 1.00 18.00 241 ASP C O 1
ATOM 6552 N N . ILE C 1 249 ? 21.977 -6.256 -17.224 1.00 16.26 242 ILE C N 1
ATOM 6553 C CA . ILE C 1 249 ? 22.587 -6.436 -15.910 1.00 16.06 242 ILE C CA 1
ATOM 6554 C C . ILE C 1 249 ? 22.291 -7.851 -15.415 1.00 15.75 242 ILE C C 1
ATOM 6555 O O . ILE C 1 249 ? 23.203 -8.579 -14.985 1.00 18.09 242 ILE C O 1
ATOM 6560 N N . ILE C 1 250 ? 21.024 -8.231 -15.494 1.00 16.43 243 ILE C N 1
ATOM 6561 C CA . ILE C 1 250 ? 20.566 -9.535 -15.004 1.00 17.11 243 ILE C CA 1
ATOM 6562 C C . ILE C 1 250 ? 21.253 -10.676 -15.754 1.00 18.60 243 ILE C C 1
ATOM 6563 O O . ILE C 1 250 ? 21.782 -11.625 -15.123 1.00 18.41 243 ILE C O 1
ATOM 6568 N N . GLU C 1 251 ? 21.284 -10.605 -17.085 1.00 17.48 244 GLU C N 1
ATOM 6569 C CA . GLU C 1 251 ? 21.987 -11.614 -17.882 1.00 19.94 244 GLU C CA 1
ATOM 6570 C C . GLU C 1 251 ? 23.437 -11.753 -17.437 1.00 20.36 244 GLU C C 1
ATOM 6571 O O . GLU C 1 251 ? 23.968 -12.883 -17.266 1.00 19.84 244 GLU C O 1
ATOM 6577 N N . THR C 1 252 ? 24.091 -10.606 -17.267 1.00 18.38 245 THR C N 1
ATOM 6578 C CA . THR C 1 252 ? 25.491 -10.602 -16.859 1.00 18.86 245 THR C CA 1
ATOM 6579 C C . THR C 1 252 ? 25.697 -11.218 -15.474 1.00 18.03 245 THR C C 1
ATOM 6580 O O . THR C 1 252 ? 26.535 -12.114 -15.325 1.00 18.54 245 THR C O 1
ATOM 6584 N N . VAL C 1 253 ? 24.950 -10.768 -14.472 1.00 18.16 246 VAL C N 1
ATOM 6585 C CA . VAL C 1 253 ? 25.126 -11.291 -13.101 1.00 18.45 246 VAL C CA 1
ATOM 6586 C C . VAL C 1 253 ? 24.734 -12.776 -12.960 1.00 19.42 246 VAL C C 1
ATOM 6587 O O . VAL C 1 253 ? 25.407 -13.522 -12.269 1.00 18.12 246 VAL C O 1
ATOM 6591 N N . LEU C 1 254 ? 23.679 -13.216 -13.653 1.00 20.10 247 LEU C N 1
ATOM 6592 C CA . LEU C 1 254 ? 23.342 -14.657 -13.697 1.00 20.91 247 LEU C CA 1
ATOM 6593 C C . LEU C 1 254 ? 24.489 -15.502 -14.255 1.00 22.56 247 LEU C C 1
ATOM 6594 O O . LEU C 1 254 ? 24.770 -16.591 -13.757 1.00 23.00 247 LEU C O 1
ATOM 6599 N N . SER C 1 255 ? 25.152 -14.997 -15.276 1.00 22.84 248 SER C N 1
ATOM 6600 C CA . SER C 1 255 ? 26.247 -15.711 -15.896 1.00 23.61 248 SER C CA 1
ATOM 6601 C C . SER C 1 255 ? 27.430 -15.837 -14.950 1.00 24.38 248 SER C C 1
ATOM 6602 O O . SER C 1 255 ? 28.189 -16.780 -15.045 1.00 24.72 248 SER C O 1
ATOM 6605 N N . MET C 1 256 ? 27.590 -14.876 -14.050 1.00 21.96 249 MET C N 1
ATOM 6606 C CA . MET C 1 256 ? 28.754 -14.831 -13.182 1.00 21.88 249 MET C CA 1
ATOM 6607 C C . MET C 1 256 ? 28.524 -15.512 -11.848 1.00 22.41 249 MET C C 1
ATOM 6608 O O . MET C 1 256 ? 29.482 -15.725 -11.098 1.00 25.63 249 MET C O 1
ATOM 6613 N N . GLY C 1 257 ? 27.274 -15.805 -11.521 1.00 20.39 250 GLY C N 1
ATOM 6614 C CA . GLY C 1 257 ? 26.909 -16.282 -10.197 1.00 20.21 250 GLY C CA 1
ATOM 6615 C C . GLY C 1 257 ? 26.193 -15.185 -9.464 1.00 19.28 250 GLY C C 1
ATOM 6616 O O . GLY C 1 257 ? 26.837 -14.298 -8.886 1.00 20.13 250 GLY C O 1
ATOM 6617 N N . ILE C 1 258 ? 24.862 -15.223 -9.499 1.00 18.38 251 ILE C N 1
ATOM 6618 C CA . ILE C 1 258 ? 24.073 -14.046 -9.111 1.00 18.14 251 ILE C CA 1
ATOM 6619 C C . ILE C 1 258 ? 24.311 -13.488 -7.690 1.00 18.32 251 ILE C C 1
ATOM 6620 O O . ILE C 1 258 ? 24.584 -12.286 -7.550 1.00 17.32 251 ILE C O 1
ATOM 6625 N N . TYR C 1 259 ? 24.206 -14.310 -6.645 1.00 18.78 252 TYR C N 1
ATOM 6626 C CA . TYR C 1 259 ? 24.327 -13.738 -5.296 1.00 20.03 252 TYR C CA 1
ATOM 6627 C C . TYR C 1 259 ? 25.736 -13.172 -5.030 1.00 19.19 252 TYR C C 1
ATOM 6628 O O . TYR C 1 259 ? 25.853 -12.004 -4.624 1.00 19.30 252 TYR C O 1
ATOM 6637 N N . PRO C 1 260 ? 26.797 -13.950 -5.295 1.00 19.84 253 PRO C N 1
ATOM 6638 C CA . PRO C 1 260 ? 28.132 -13.386 -5.092 1.00 19.65 253 PRO C CA 1
ATOM 6639 C C . PRO C 1 260 ? 28.407 -12.131 -5.929 1.00 18.61 253 PRO C C 1
ATOM 6640 O O . PRO C 1 260 ? 29.069 -11.198 -5.449 1.00 17.94 253 PRO C O 1
ATOM 6644 N N . THR C 1 261 ? 27.927 -12.119 -7.164 1.00 17.94 254 THR C N 1
ATOM 6645 C CA . THR C 1 261 ? 28.164 -10.994 -8.053 1.00 16.98 254 THR C CA 1
ATOM 6646 C C . THR C 1 261 ? 27.424 -9.764 -7.567 1.00 16.51 254 THR C C 1
ATOM 6647 O O . THR C 1 261 ? 27.988 -8.652 -7.560 1.00 17.56 254 THR C O 1
ATOM 6651 N N . LEU C 1 262 ? 26.166 -9.913 -7.173 1.00 15.65 255 LEU C N 1
ATOM 6652 C CA . LEU C 1 262 ? 25.420 -8.772 -6.656 1.00 16.10 255 LEU C CA 1
ATOM 6653 C C . LEU C 1 262 ? 26.156 -8.174 -5.451 1.00 17.08 255 LEU C C 1
ATOM 6654 O O . LEU C 1 262 ? 26.278 -6.949 -5.335 1.00 17.93 255 LEU C O 1
ATOM 6659 N N . LYS C 1 263 ? 26.688 -9.028 -4.589 1.00 17.35 256 LYS C N 1
ATOM 6660 C CA . LYS C 1 263 ? 27.426 -8.558 -3.426 1.00 18.46 256 LYS C CA 1
ATOM 6661 C C . LYS C 1 263 ? 28.752 -7.894 -3.801 1.00 18.40 256 LYS C C 1
ATOM 6662 O O . LYS C 1 263 ? 29.117 -6.904 -3.184 1.00 19.15 256 LYS C O 1
ATOM 6668 N N . GLU C 1 264 ? 29.415 -8.358 -4.855 1.00 18.22 257 GLU C N 1
ATOM 6669 C CA . GLU C 1 264 ? 30.575 -7.641 -5.383 1.00 19.51 257 GLU C CA 1
ATOM 6670 C C . GLU C 1 264 ? 30.220 -6.249 -5.905 1.00 19.29 257 GLU C C 1
ATOM 6671 O O . GLU C 1 264 ? 31.016 -5.310 -5.745 1.00 19.05 257 GLU C O 1
ATOM 6677 N N . ILE C 1 265 ? 29.059 -6.101 -6.532 1.00 17.91 258 ILE C N 1
ATOM 6678 C CA . ILE C 1 265 ? 28.614 -4.769 -6.959 1.00 18.91 258 ILE C CA 1
ATOM 6679 C C . ILE C 1 265 ? 28.441 -3.867 -5.739 1.00 20.76 258 ILE C C 1
ATOM 6680 O O . ILE C 1 265 ? 28.851 -2.697 -5.757 1.00 20.84 258 ILE C O 1
ATOM 6685 N N . LEU C 1 266 ? 27.860 -4.415 -4.681 1.00 19.53 259 LEU C N 1
ATOM 6686 C CA . LEU C 1 266 ? 27.683 -3.656 -3.435 1.00 19.84 259 LEU C CA 1
ATOM 6687 C C . LEU C 1 266 ? 29.023 -3.308 -2.797 1.00 21.10 259 LEU C C 1
ATOM 6688 O O . LEU C 1 266 ? 29.153 -2.215 -2.246 1.00 21.04 259 LEU C O 1
ATOM 6693 N N . ARG C 1 267 ? 30.017 -4.194 -2.893 1.00 21.33 260 ARG C N 1
ATOM 6694 C CA . ARG C 1 267 ? 31.359 -3.897 -2.373 1.00 23.76 260 ARG C CA 1
ATOM 6695 C C . ARG C 1 267 ? 31.951 -2.667 -3.042 1.00 25.11 260 ARG C C 1
ATOM 6696 O O . ARG C 1 267 ? 32.595 -1.839 -2.399 1.00 23.70 260 ARG C O 1
ATOM 6704 N N . HIS C 1 268 ? 31.698 -2.531 -4.333 1.00 26.14 261 HIS C N 1
ATOM 6705 C CA . HIS C 1 268 ? 32.114 -1.352 -5.078 1.00 28.33 261 HIS C CA 1
ATOM 6706 C C . HIS C 1 268 ? 31.579 -0.039 -4.466 1.00 27.13 261 HIS C C 1
ATOM 6707 O O . HIS C 1 268 ? 32.259 0.984 -4.528 1.00 29.94 261 HIS C O 1
ATOM 6714 N N . ARG C 1 269 ? 30.410 -0.067 -3.824 1.00 25.08 262 ARG C N 1
ATOM 6715 C CA . ARG C 1 269 ? 29.847 1.103 -3.140 1.00 25.41 262 ARG C CA 1
ATOM 6716 C C . ARG C 1 269 ? 30.418 1.345 -1.733 1.00 25.64 262 ARG C C 1
ATOM 6717 O O . ARG C 1 269 ? 29.861 2.158 -0.997 1.00 27.02 262 ARG C O 1
ATOM 6725 N N . GLY C 1 270 ? 31.481 0.635 -1.366 1.00 26.02 263 GLY C N 1
ATOM 6726 C CA . GLY C 1 270 ? 32.048 0.681 -0.009 1.00 27.45 263 GLY C CA 1
ATOM 6727 C C . GLY C 1 270 ? 31.373 -0.184 1.049 1.00 28.46 263 GLY C C 1
ATOM 6728 O O . GLY C 1 270 ? 31.638 -0.021 2.245 1.00 30.32 263 GLY C O 1
ATOM 6729 N N . ILE C 1 271 ? 30.520 -1.125 0.635 1.00 26.40 264 ILE C N 1
ATOM 6730 C CA . ILE C 1 271 ? 29.828 -2.016 1.583 1.00 25.07 264 ILE C CA 1
ATOM 6731 C C . ILE C 1 271 ? 30.690 -3.245 1.866 1.00 25.74 264 ILE C C 1
ATOM 6732 O O . ILE C 1 271 ? 31.323 -3.778 0.961 1.00 23.32 264 ILE C O 1
ATOM 6737 N N . ASP C 1 272 ? 30.737 -3.677 3.130 1.00 24.07 265 ASP C N 1
ATOM 6738 C CA . ASP C 1 272 ? 31.495 -4.879 3.477 1.00 26.09 265 ASP C CA 1
ATOM 6739 C C . ASP C 1 272 ? 30.626 -6.089 3.129 1.00 24.47 265 ASP C C 1
ATOM 6740 O O . ASP C 1 272 ? 29.928 -6.649 3.977 1.00 22.14 265 ASP C O 1
ATOM 6745 N N . ALA C 1 273 ? 30.704 -6.491 1.868 1.00 24.41 266 ALA C N 1
ATOM 6746 C CA . ALA C 1 273 ? 29.764 -7.460 1.320 1.00 25.71 266 ALA C CA 1
ATOM 6747 C C . ALA C 1 273 ? 30.185 -8.906 1.533 1.00 24.10 266 ALA C C 1
ATOM 6748 O O . ALA C 1 273 ? 29.473 -9.826 1.105 1.00 24.29 266 ALA C O 1
ATOM 6750 N N . GLY C 1 274 ? 31.327 -9.103 2.174 1.00 23.59 267 GLY C N 1
ATOM 6751 C CA . GLY C 1 274 ? 31.771 -10.418 2.585 1.00 25.19 267 GLY C CA 1
ATOM 6752 C C . GLY C 1 274 ? 31.863 -11.476 1.500 1.00 24.79 267 GLY C C 1
ATOM 6753 O O . GLY C 1 274 ? 32.327 -11.214 0.387 1.00 25.66 267 GLY C O 1
ATOM 6754 N N . LEU C 1 275 ? 31.394 -12.669 1.852 1.00 22.47 268 LEU C N 1
ATOM 6755 C CA . LEU C 1 275 ? 31.406 -13.830 0.982 1.00 22.66 268 LEU C CA 1
ATOM 6756 C C . LEU C 1 275 ? 30.042 -14.476 0.948 1.00 21.01 268 LEU C C 1
ATOM 6757 O O . LEU C 1 275 ? 29.218 -14.240 1.821 1.00 20.00 268 LEU C O 1
ATOM 6762 N N . PRO C 1 276 ? 29.806 -15.334 -0.060 1.00 20.92 269 PRO C N 1
ATOM 6763 C CA . PRO C 1 276 ? 28.670 -16.252 0.027 1.00 20.54 269 PRO C CA 1
ATOM 6764 C C . PRO C 1 276 ? 28.896 -17.347 1.055 1.00 19.48 269 PRO C C 1
ATOM 6765 O O . PRO C 1 276 ? 30.045 -17.653 1.408 1.00 19.39 269 PRO C O 1
ATOM 6769 N N . LYS C 1 277 ? 27.809 -17.982 1.478 1.00 19.64 270 LYS C N 1
ATOM 6770 C CA . LYS C 1 277 ? 27.912 -19.124 2.382 1.00 19.87 270 LYS C CA 1
ATOM 6771 C C . LYS C 1 277 ? 28.161 -20.400 1.585 1.00 19.94 270 LYS C C 1
ATOM 6772 O O . LYS C 1 277 ? 27.417 -20.713 0.642 1.00 19.71 270 LYS C O 1
ATOM 6778 N N . ARG C 1 278 ? 29.206 -21.132 1.950 1.00 20.10 271 ARG C N 1
ATOM 6779 C CA . ARG C 1 278 ? 29.476 -22.417 1.318 1.00 23.05 271 ARG C CA 1
ATOM 6780 C C . ARG C 1 278 ? 28.250 -23.306 1.525 1.00 21.56 271 ARG C C 1
ATOM 6781 O O . ARG C 1 278 ? 27.618 -23.239 2.563 1.00 21.93 271 ARG C O 1
ATOM 6789 N N . PRO C 1 279 ? 27.907 -24.145 0.534 1.00 21.90 272 PRO C N 1
ATOM 6790 C CA . PRO C 1 279 ? 28.748 -24.482 -0.602 1.00 20.97 272 PRO C CA 1
ATOM 6791 C C . PRO C 1 279 ? 28.750 -23.512 -1.774 1.00 19.83 272 PRO C C 1
ATOM 6792 O O . PRO C 1 279 ? 29.429 -23.814 -2.744 1.00 20.64 272 PRO C O 1
ATOM 6796 N N . PHE C 1 280 ? 28.021 -22.393 -1.723 1.00 19.24 273 PHE C N 1
ATOM 6797 C CA . PHE C 1 280 ? 28.230 -21.363 -2.755 1.00 19.63 273 PHE C CA 1
ATOM 6798 C C . PHE C 1 280 ? 29.696 -20.937 -2.728 1.00 20.91 273 PHE C C 1
ATOM 6799 O O . PHE C 1 280 ? 30.250 -20.690 -1.643 1.00 21.23 273 PHE C O 1
ATOM 6807 N N . LYS C 1 281 ? 30.305 -20.828 -3.911 1.00 20.81 274 LYS C N 1
ATOM 6808 C CA . LYS C 1 281 ? 31.672 -20.355 -4.047 1.00 21.72 274 LYS C CA 1
ATOM 6809 C C . LYS C 1 281 ? 31.761 -18.827 -4.201 1.00 21.73 274 LYS C C 1
ATOM 6810 O O . LYS C 1 281 ? 30.825 -18.186 -4.682 1.00 20.97 274 LYS C O 1
ATOM 6816 N N . PRO C 1 282 ? 32.884 -18.246 -3.769 1.00 22.00 275 PRO C N 1
ATOM 6817 C CA . PRO C 1 282 ? 33.067 -16.796 -3.932 1.00 22.35 275 PRO C CA 1
ATOM 6818 C C . PRO C 1 282 ? 33.059 -16.384 -5.395 1.00 21.61 275 PRO C C 1
ATOM 6819 O O . PRO C 1 282 ? 33.315 -17.203 -6.289 1.00 20.60 275 PRO C O 1
ATOM 6823 N N . PHE C 1 283 ? 32.772 -15.107 -5.621 1.00 20.46 276 PHE C N 1
ATOM 6824 C CA . PHE C 1 283 ? 32.891 -14.509 -6.941 1.00 20.42 276 PHE C CA 1
ATOM 6825 C C . PHE C 1 283 ? 34.216 -14.914 -7.572 1.00 21.70 276 PHE C C 1
ATOM 6826 O O . PHE C 1 283 ? 35.267 -14.822 -6.941 1.00 22.14 276 PHE C O 1
ATOM 6834 N N . ASN C 1 284 ? 34.152 -15.419 -8.800 1.00 23.29 277 ASN C N 1
ATOM 6835 C CA . ASN C 1 284 ? 35.340 -15.790 -9.558 1.00 24.92 277 ASN C CA 1
ATOM 6836 C C . ASN C 1 284 ? 35.952 -14.533 -10.169 1.00 26.37 277 ASN C C 1
ATOM 6837 O O . ASN C 1 284 ? 35.299 -13.808 -10.930 1.00 24.51 277 ASN C O 1
ATOM 6842 N N . GLU C 1 285 ? 37.212 -14.275 -9.828 1.00 26.96 278 GLU C N 1
ATOM 6843 C CA . GLU C 1 285 ? 37.887 -13.057 -10.269 1.00 28.93 278 GLU C CA 1
ATOM 6844 C C . GLU C 1 285 ? 38.190 -13.044 -11.763 1.00 29.54 278 GLU C C 1
ATOM 6845 O O . GLU C 1 285 ? 38.522 -11.987 -12.301 1.00 30.82 278 GLU C O 1
ATOM 6851 N N . ALA C 1 286 ? 38.073 -14.195 -12.425 1.00 28.18 279 ALA C N 1
ATOM 6852 C CA . ALA C 1 286 ? 38.046 -14.253 -13.896 1.00 27.62 279 ALA C CA 1
ATOM 6853 C C . ALA C 1 286 ? 37.021 -13.289 -14.497 1.00 26.51 279 ALA C C 1
ATOM 6854 O O . ALA C 1 286 ? 37.222 -12.790 -15.616 1.00 25.95 279 ALA C O 1
ATOM 6856 N N . HIS C 1 287 ? 35.927 -13.047 -13.760 1.00 24.09 280 HIS C N 1
ATOM 6857 C CA . HIS C 1 287 ? 34.854 -12.136 -14.184 1.00 24.01 280 HIS C CA 1
ATOM 6858 C C . HIS C 1 287 ? 35.021 -10.653 -13.787 1.00 21.94 280 HIS C C 1
ATOM 6859 O O . HIS C 1 287 ? 34.146 -9.848 -14.066 1.00 22.10 280 HIS C O 1
ATOM 6866 N N . ARG C 1 288 ? 36.110 -10.296 -13.116 1.00 22.91 281 ARG C N 1
ATOM 6867 C CA . ARG C 1 288 ? 36.252 -8.968 -12.521 1.00 23.54 281 ARG C CA 1
ATOM 6868 C C . ARG C 1 288 ? 36.202 -7.851 -13.549 1.00 24.00 281 ARG C C 1
ATOM 6869 O O . ARG C 1 288 ? 35.507 -6.878 -13.351 1.00 23.48 281 ARG C O 1
ATOM 6877 N N . GLN C 1 289 ? 36.948 -8.006 -14.645 1.00 24.72 282 GLN C N 1
ATOM 6878 C CA . GLN C 1 289 ? 37.031 -6.977 -15.671 1.00 27.24 282 GLN C CA 1
ATOM 6879 C C . GLN C 1 289 ? 35.659 -6.760 -16.319 1.00 25.33 282 GLN C C 1
ATOM 6880 O O . GLN C 1 289 ? 35.234 -5.623 -16.500 1.00 24.73 282 GLN C O 1
ATOM 6886 N N . THR C 1 290 ? 34.966 -7.856 -16.633 1.00 23.82 283 THR C N 1
ATOM 6887 C CA . THR C 1 290 ? 33.610 -7.792 -17.174 1.00 22.53 283 THR C CA 1
ATOM 6888 C C . THR C 1 290 ? 32.643 -7.091 -16.199 1.00 21.83 283 THR C C 1
ATOM 6889 O O . THR C 1 290 ? 31.846 -6.253 -16.602 1.00 20.92 283 THR C O 1
ATOM 6893 N N . LEU C 1 291 ? 32.710 -7.444 -14.919 1.00 20.85 284 LEU C N 1
ATOM 6894 C CA . LEU C 1 291 ? 31.862 -6.811 -13.919 1.00 20.31 284 LEU C CA 1
ATOM 6895 C C . LEU C 1 291 ? 32.179 -5.314 -13.804 1.00 21.59 284 LEU C C 1
ATOM 6896 O O . LEU C 1 291 ? 31.273 -4.502 -13.734 1.00 20.78 284 LEU C O 1
ATOM 6901 N N . ASP C 1 292 ? 33.452 -4.948 -13.790 1.00 22.54 285 ASP C N 1
ATOM 6902 C CA . ASP C 1 292 ? 33.796 -3.521 -13.747 1.00 25.11 285 ASP C CA 1
ATOM 6903 C C . ASP C 1 292 ? 33.197 -2.760 -14.933 1.00 24.19 285 ASP C C 1
ATOM 6904 O O . ASP C 1 292 ? 32.654 -1.657 -14.770 1.00 24.05 285 ASP C O 1
ATOM 6909 N N . GLN C 1 293 ? 33.273 -3.349 -16.125 1.00 24.65 286 GLN C N 1
ATOM 6910 C CA . GLN C 1 293 ? 32.679 -2.732 -17.315 1.00 24.87 286 GLN C CA 1
ATOM 6911 C C . GLN C 1 293 ? 31.168 -2.581 -17.189 1.00 23.07 286 GLN C C 1
ATOM 6912 O O . GLN C 1 293 ? 30.581 -1.589 -17.609 1.00 22.67 286 GLN C O 1
ATOM 6918 N N . LEU C 1 294 ? 30.526 -3.588 -16.622 1.00 21.15 287 LEU C N 1
ATOM 6919 C CA . LEU C 1 294 ? 29.104 -3.530 -16.399 1.00 20.17 287 LEU C CA 1
ATOM 6920 C C . LEU C 1 294 ? 28.767 -2.392 -15.436 1.00 20.57 287 LEU C C 1
ATOM 6921 O O . LEU C 1 294 ? 27.822 -1.655 -15.653 1.00 20.55 287 LEU C O 1
ATOM 6926 N N . ILE C 1 295 ? 29.517 -2.308 -14.343 1.00 21.28 288 ILE C N 1
ATOM 6927 C CA . ILE C 1 295 ? 29.226 -1.304 -13.317 1.00 21.69 288 ILE C CA 1
ATOM 6928 C C . ILE C 1 295 ? 29.375 0.109 -13.909 1.00 23.78 288 ILE C C 1
ATOM 6929 O O . ILE C 1 295 ? 28.569 0.981 -13.630 1.00 24.39 288 ILE C O 1
ATOM 6934 N N . ALA C 1 296 ? 30.421 0.303 -14.702 1.00 24.98 289 ALA C N 1
ATOM 6935 C CA . ALA C 1 296 ? 30.669 1.600 -15.358 1.00 25.36 289 ALA C CA 1
ATOM 6936 C C . ALA C 1 296 ? 29.540 1.902 -16.331 1.00 26.41 289 ALA C C 1
ATOM 6937 O O . ALA C 1 296 ? 28.944 2.978 -16.294 1.00 27.49 289 ALA C O 1
ATOM 6939 N N . LYS C 1 297 ? 29.195 0.935 -17.170 1.00 25.65 290 LYS C N 1
ATOM 6940 C CA . LYS C 1 297 ? 28.208 1.167 -18.198 1.00 25.28 290 LYS C CA 1
ATOM 6941 C C . LYS C 1 297 ? 26.858 1.587 -17.643 1.00 25.21 290 LYS C C 1
ATOM 6942 O O . LYS C 1 297 ? 26.215 2.467 -18.198 1.00 25.83 290 LYS C O 1
ATOM 6948 N N . TYR C 1 298 ? 26.395 0.940 -16.581 1.00 23.33 291 TYR C N 1
ATOM 6949 C CA . TYR C 1 298 ? 25.047 1.212 -16.079 1.00 23.79 291 TYR C CA 1
ATOM 6950 C C . TYR C 1 298 ? 25.060 2.029 -14.779 1.00 23.07 291 TYR C C 1
ATOM 6951 O O . TYR C 1 298 ? 24.027 2.176 -14.144 1.00 23.74 291 TYR C O 1
ATOM 6960 N N . ASP C 1 299 ? 26.233 2.534 -14.389 1.00 26.33 292 ASP C N 1
ATOM 6961 C CA . ASP C 1 299 ? 26.371 3.406 -13.210 1.00 28.02 292 ASP C CA 1
ATOM 6962 C C . ASP C 1 299 ? 25.847 2.710 -11.952 1.00 27.60 292 ASP C C 1
ATOM 6963 O O . ASP C 1 299 ? 25.013 3.237 -11.236 1.00 27.84 292 ASP C O 1
ATOM 6968 N N . LEU C 1 300 ? 26.339 1.507 -11.697 1.00 27.26 293 LEU C N 1
ATOM 6969 C CA . LEU C 1 300 ? 25.857 0.731 -10.559 1.00 27.21 293 LEU C CA 1
ATOM 6970 C C . LEU C 1 300 ? 26.690 1.016 -9.322 1.00 29.38 293 LEU C C 1
ATOM 6971 O O . LEU C 1 300 ? 26.439 0.470 -8.232 1.00 29.57 293 LEU C O 1
ATOM 6977 N N . LYS D 1 10 ? 3.099 -66.718 -37.492 1.00 40.92 3 LYS D N 1
ATOM 6978 C CA . LYS D 1 10 ? 4.377 -67.025 -36.780 1.00 39.21 3 LYS D CA 1
ATOM 6979 C C . LYS D 1 10 ? 4.317 -66.561 -35.336 1.00 36.99 3 LYS D C 1
ATOM 6980 O O . LYS D 1 10 ? 3.581 -65.638 -35.012 1.00 38.78 3 LYS D O 1
ATOM 6986 N N . ASP D 1 11 ? 5.091 -67.202 -34.469 1.00 36.63 4 ASP D N 1
ATOM 6987 C CA . ASP D 1 11 ? 5.344 -66.674 -33.128 1.00 36.93 4 ASP D CA 1
ATOM 6988 C C . ASP D 1 11 ? 6.178 -65.396 -33.285 1.00 32.19 4 ASP D C 1
ATOM 6989 O O . ASP D 1 11 ? 7.153 -65.401 -34.033 1.00 34.98 4 ASP D O 1
ATOM 6994 N N . LEU D 1 12 ? 5.812 -64.308 -32.612 1.00 28.61 5 LEU D N 1
ATOM 6995 C CA . LEU D 1 12 ? 6.570 -63.050 -32.800 1.00 26.50 5 LEU D CA 1
ATOM 6996 C C . LEU D 1 12 ? 7.664 -62.786 -31.789 1.00 24.71 5 LEU D C 1
ATOM 6997 O O . LEU D 1 12 ? 8.305 -61.719 -31.824 1.00 25.07 5 LEU D O 1
ATOM 7002 N N . LYS D 1 13 ? 7.893 -63.747 -30.905 1.00 24.01 6 LYS D N 1
ATOM 7003 C CA . LYS D 1 13 ? 8.983 -63.676 -29.950 1.00 24.69 6 LYS D CA 1
ATOM 7004 C C . LYS D 1 13 ? 10.307 -63.638 -30.697 1.00 23.12 6 LYS D C 1
ATOM 7005 O O . LYS D 1 13 ? 10.424 -64.210 -31.779 1.00 24.94 6 LYS D O 1
ATOM 7011 N N . GLY D 1 14 ? 11.299 -62.981 -30.112 1.00 21.12 7 GLY D N 1
ATOM 7012 C CA . GLY D 1 14 ? 12.666 -63.040 -30.604 1.00 20.51 7 GLY D CA 1
ATOM 7013 C C . GLY D 1 14 ? 13.308 -61.671 -30.741 1.00 19.57 7 GLY D C 1
ATOM 7014 O O . GLY D 1 14 ? 12.776 -60.671 -30.258 1.00 18.34 7 GLY D O 1
ATOM 7015 N N . LEU D 1 15 ? 14.440 -61.646 -31.426 1.00 17.67 8 LEU D N 1
ATOM 7016 C CA . LEU D 1 15 ? 15.269 -60.440 -31.536 1.00 18.02 8 LEU D CA 1
ATOM 7017 C C . LEU D 1 15 ? 15.200 -59.913 -32.948 1.00 16.33 8 LEU D C 1
ATOM 7018 O O . LEU D 1 15 ? 15.352 -60.668 -33.918 1.00 16.62 8 LEU D O 1
ATOM 7023 N N . TYR D 1 16 ? 14.931 -58.617 -33.071 1.00 14.90 9 TYR D N 1
ATOM 7024 C CA . TYR D 1 16 ? 14.744 -57.990 -34.341 1.00 13.78 9 TYR D CA 1
ATOM 7025 C C . TYR D 1 16 ? 15.715 -56.831 -34.534 1.00 14.03 9 TYR D C 1
ATOM 7026 O O . TYR D 1 16 ? 15.909 -56.041 -33.623 1.00 14.04 9 TYR D O 1
ATOM 7035 N N . ALA D 1 17 ? 16.243 -56.688 -35.744 1.00 14.46 10 ALA D N 1
ATOM 7036 C CA . ALA D 1 17 ? 16.873 -55.447 -36.142 1.00 14.89 10 ALA D CA 1
ATOM 7037 C C . ALA D 1 17 ? 15.837 -54.397 -36.486 1.00 14.14 10 ALA D C 1
ATOM 7038 O O . ALA D 1 17 ? 14.941 -54.617 -37.327 1.00 14.17 10 ALA D O 1
ATOM 7040 N N . ALA D 1 18 ? 15.994 -53.202 -35.915 1.00 13.62 11 ALA D N 1
ATOM 7041 C CA . ALA D 1 18 ? 15.257 -52.053 -36.375 1.00 14.34 11 ALA D CA 1
ATOM 7042 C C . ALA D 1 18 ? 16.011 -51.613 -37.634 1.00 15.17 11 ALA D C 1
ATOM 7043 O O . ALA D 1 18 ? 17.133 -51.099 -37.548 1.00 15.26 11 ALA D O 1
ATOM 7045 N N . LEU D 1 19 ? 15.425 -51.867 -38.791 1.00 14.42 12 LEU D N 1
ATOM 7046 C CA . LEU D 1 19 ? 16.142 -51.793 -40.048 1.00 15.06 12 LEU D CA 1
ATOM 7047 C C . LEU D 1 19 ? 16.554 -50.371 -40.427 1.00 15.24 12 LEU D C 1
ATOM 7048 O O . LEU D 1 19 ? 15.739 -49.454 -40.468 1.00 15.30 12 LEU D O 1
ATOM 7053 N N . LEU D 1 20 ? 17.856 -50.202 -40.666 1.00 14.93 13 LEU D N 1
ATOM 7054 C CA . LEU D 1 20 ? 18.433 -48.955 -41.111 1.00 14.75 13 LEU D CA 1
ATOM 7055 C C . LEU D 1 20 ? 18.274 -48.827 -42.617 1.00 14.73 13 LEU D C 1
ATOM 7056 O O . LEU D 1 20 ? 18.229 -49.836 -43.323 1.00 14.85 13 LEU D O 1
ATOM 7061 N N . VAL D 1 21 ? 18.216 -47.599 -43.112 1.00 14.07 14 VAL D N 1
ATOM 7062 C CA . VAL D 1 21 ? 17.981 -47.355 -44.530 1.00 14.49 14 VAL D CA 1
ATOM 7063 C C . VAL D 1 21 ? 19.074 -46.449 -45.095 1.00 15.33 14 VAL D C 1
ATOM 7064 O O . VAL D 1 21 ? 19.325 -45.373 -44.537 1.00 16.16 14 VAL D O 1
ATOM 7068 N N . PRO D 1 22 ? 19.715 -46.864 -46.210 1.00 15.77 15 PRO D N 1
ATOM 7069 C CA . PRO D 1 22 ? 20.700 -46.020 -46.866 1.00 15.74 15 PRO D CA 1
ATOM 7070 C C . PRO D 1 22 ? 20.079 -45.113 -47.916 1.00 16.08 15 PRO D C 1
ATOM 7071 O O . PRO D 1 22 ? 19.215 -45.540 -48.685 1.00 15.81 15 PRO D O 1
ATOM 7075 N N . PHE D 1 23 ? 20.495 -43.854 -47.951 1.00 15.13 16 PHE D N 1
ATOM 7076 C CA . PHE D 1 23 ? 19.951 -42.912 -48.896 1.00 16.08 16 PHE D CA 1
ATOM 7077 C C . PHE D 1 23 ? 21.018 -42.386 -49.825 1.00 17.01 16 PHE D C 1
ATOM 7078 O O . PHE D 1 23 ? 22.210 -42.436 -49.519 1.00 17.12 16 PHE D O 1
ATOM 7086 N N . ASP D 1 24 ? 20.580 -41.825 -50.932 1.00 18.24 17 ASP D N 1
ATOM 7087 C CA . ASP D 1 24 ? 21.511 -41.074 -51.784 1.00 19.84 17 ASP D CA 1
ATOM 7088 C C . ASP D 1 24 ? 21.524 -39.617 -51.391 1.00 21.12 17 ASP D C 1
ATOM 7089 O O . ASP D 1 24 ? 20.879 -39.196 -50.413 1.00 19.27 17 ASP D O 1
ATOM 7094 N N . GLU D 1 25 ? 22.297 -38.819 -52.119 1.00 23.07 18 GLU D N 1
ATOM 7095 C CA . GLU D 1 25 ? 22.453 -37.415 -51.746 1.00 25.79 18 GLU D CA 1
ATOM 7096 C C . GLU D 1 25 ? 21.152 -36.586 -51.856 1.00 24.20 18 GLU D C 1
ATOM 7097 O O . GLU D 1 25 ? 21.063 -35.499 -51.267 1.00 23.31 18 GLU D O 1
ATOM 7103 N N . ASN D 1 26 ? 20.172 -37.101 -52.610 1.00 23.11 19 ASN D N 1
ATOM 7104 C CA . ASN D 1 26 ? 18.874 -36.433 -52.802 1.00 24.35 19 ASN D CA 1
ATOM 7105 C C . ASN D 1 26 ? 17.783 -36.977 -51.875 1.00 22.79 19 ASN D C 1
ATOM 7106 O O . ASN D 1 26 ? 16.596 -36.654 -52.042 1.00 21.98 19 ASN D O 1
ATOM 7111 N N . GLY D 1 27 ? 18.179 -37.812 -50.929 1.00 20.02 20 GLY D N 1
ATOM 7112 C CA . GLY D 1 27 ? 17.236 -38.370 -49.965 1.00 20.88 20 GLY D CA 1
ATOM 7113 C C . GLY D 1 27 ? 16.399 -39.505 -50.532 1.00 20.73 20 GLY D C 1
ATOM 7114 O O . GLY D 1 27 ? 15.370 -39.878 -49.934 1.00 20.51 20 GLY D O 1
ATOM 7115 N N . GLN D 1 28 ? 16.830 -40.073 -51.660 1.00 19.42 21 GLN D N 1
ATOM 7116 C CA . GLN D 1 28 ? 16.162 -41.248 -52.226 1.00 20.11 21 GLN D CA 1
ATOM 7117 C C . GLN D 1 28 ? 16.744 -42.533 -51.676 1.00 18.57 21 GLN D C 1
ATOM 7118 O O . GLN D 1 28 ? 17.949 -42.633 -51.342 1.00 17.70 21 GLN D O 1
ATOM 7124 N N . VAL D 1 29 ? 15.885 -43.532 -51.537 1.00 17.41 22 VAL D N 1
ATOM 7125 C CA . VAL D 1 29 ? 16.313 -44.818 -51.025 1.00 17.65 22 VAL D CA 1
ATOM 7126 C C . VAL D 1 29 ? 17.287 -45.503 -51.991 1.00 18.99 22 VAL D C 1
ATOM 7127 O O . VAL D 1 29 ? 17.037 -45.586 -53.190 1.00 21.63 22 VAL D O 1
ATOM 7131 N N . ASN D 1 30 ? 18.379 -45.984 -51.435 1.00 18.57 23 ASN D N 1
ATOM 7132 C CA . ASN D 1 30 ? 19.303 -46.848 -52.166 1.00 21.21 23 ASN D CA 1
ATOM 7133 C C . ASN D 1 30 ? 18.844 -48.299 -51.983 1.00 19.43 23 ASN D C 1
ATOM 7134 O O . ASN D 1 30 ? 19.117 -48.904 -50.950 1.00 19.63 23 ASN D O 1
ATOM 7139 N N . GLU D 1 31 ? 18.131 -48.856 -52.977 1.00 20.94 24 GLU D N 1
ATOM 7140 C CA . GLU D 1 31 ? 17.537 -50.202 -52.840 1.00 22.89 24 GLU D CA 1
ATOM 7141 C C . GLU D 1 31 ? 18.582 -51.307 -52.689 1.00 22.60 24 GLU D C 1
ATOM 7142 O O . GLU D 1 31 ? 18.414 -52.214 -51.901 1.00 21.43 24 GLU D O 1
ATOM 7148 N N . GLN D 1 32 ? 19.678 -51.242 -53.435 1.00 24.56 25 GLN D N 1
ATOM 7149 C CA . GLN D 1 32 ? 20.735 -52.240 -53.280 1.00 24.85 25 GLN D CA 1
ATOM 7150 C C . GLN D 1 32 ? 21.267 -52.272 -51.874 1.00 21.31 25 GLN D C 1
ATOM 7151 O O . GLN D 1 32 ? 21.440 -53.336 -51.280 1.00 20.03 25 GLN D O 1
ATOM 7157 N N . GLY D 1 33 ? 21.592 -51.098 -51.345 1.00 19.47 26 GLY D N 1
ATOM 7158 C CA . GLY D 1 33 ? 22.118 -51.006 -50.007 1.00 18.38 26 GLY D CA 1
ATOM 7159 C C . GLY D 1 33 ? 21.103 -51.511 -48.999 1.00 17.01 26 GLY D C 1
ATOM 7160 O O . GLY D 1 33 ? 21.464 -52.177 -48.056 1.00 15.78 26 GLY D O 1
ATOM 7161 N N . LEU D 1 34 ? 19.835 -51.196 -49.241 1.00 17.83 27 LEU D N 1
ATOM 7162 C CA . LEU D 1 34 ? 18.785 -51.588 -48.286 1.00 17.50 27 LEU D CA 1
ATOM 7163 C C . LEU D 1 34 ? 18.675 -53.111 -48.214 1.00 18.44 27 LEU D C 1
ATOM 7164 O O . LEU D 1 34 ? 18.593 -53.693 -47.145 1.00 17.38 27 LEU D O 1
ATOM 7169 N N . LYS D 1 35 ? 18.715 -53.763 -49.372 1.00 20.26 28 LYS D N 1
ATOM 7170 C CA . LYS D 1 35 ? 18.711 -55.223 -49.397 1.00 21.41 28 LYS D CA 1
ATOM 7171 C C . LYS D 1 35 ? 19.902 -55.802 -48.647 1.00 19.42 28 LYS D C 1
ATOM 7172 O O . LYS D 1 35 ? 19.782 -56.767 -47.897 1.00 18.25 28 LYS D O 1
ATOM 7178 N N . GLN D 1 36 ? 21.079 -55.206 -48.831 1.00 18.52 29 GLN D N 1
ATOM 7179 C CA . GLN D 1 36 ? 22.254 -55.659 -48.126 1.00 18.63 29 GLN D CA 1
ATOM 7180 C C . GLN D 1 36 ? 22.125 -55.481 -46.621 1.00 17.76 29 GLN D C 1
ATOM 7181 O O . GLN D 1 36 ? 22.604 -56.303 -45.870 1.00 17.17 29 GLN D O 1
ATOM 7187 N N . ILE D 1 37 ? 21.509 -54.392 -46.180 1.00 17.04 30 ILE D N 1
ATOM 7188 C CA . ILE D 1 37 ? 21.343 -54.161 -44.741 1.00 17.20 30 ILE D CA 1
ATOM 7189 C C . ILE D 1 37 ? 20.354 -55.192 -44.195 1.00 16.63 30 ILE D C 1
ATOM 7190 O O . ILE D 1 37 ? 20.621 -55.809 -43.172 1.00 15.90 30 ILE D O 1
ATOM 7195 N N . ALA D 1 38 ? 19.241 -55.392 -44.892 1.00 17.72 31 ALA D N 1
ATOM 7196 C CA . ALA D 1 38 ? 18.282 -56.432 -44.483 1.00 18.88 31 ALA D CA 1
ATOM 7197 C C . ALA D 1 38 ? 18.926 -57.824 -44.390 1.00 19.49 31 ALA D C 1
ATOM 7198 O O . ALA D 1 38 ? 18.761 -58.566 -43.411 1.00 18.50 31 ALA D O 1
ATOM 7200 N N . GLN D 1 39 ? 19.683 -58.177 -45.425 1.00 19.81 32 GLN D N 1
ATOM 7201 C CA . GLN D 1 39 ? 20.400 -59.449 -45.471 1.00 21.47 32 GLN D CA 1
ATOM 7202 C C . GLN D 1 39 ? 21.452 -59.573 -44.371 1.00 20.00 32 GLN D C 1
ATOM 7203 O O . GLN D 1 39 ? 21.615 -60.607 -43.760 1.00 18.70 32 GLN D O 1
ATOM 7209 N N . ASN D 1 40 ? 22.158 -58.493 -44.077 1.00 19.98 33 ASN D N 1
ATOM 7210 C CA . ASN D 1 40 ? 23.112 -58.508 -42.980 1.00 17.97 33 ASN D CA 1
ATOM 7211 C C . ASN D 1 40 ? 22.468 -58.827 -41.634 1.00 17.06 33 ASN D C 1
ATOM 7212 O O . ASN D 1 40 ? 22.990 -59.591 -40.845 1.00 15.31 33 ASN D O 1
ATOM 7217 N N . ALA D 1 41 ? 21.302 -58.261 -41.397 1.00 16.42 34 ALA D N 1
ATOM 7218 C CA . ALA D 1 41 ? 20.646 -58.422 -40.122 1.00 17.06 34 ALA D CA 1
ATOM 7219 C C . ALA D 1 41 ? 20.287 -59.882 -39.888 1.00 17.13 34 ALA D C 1
ATOM 7220 O O . ALA D 1 41 ? 20.440 -60.402 -38.787 1.00 16.06 34 ALA D O 1
ATOM 7222 N N . ILE D 1 42 ? 19.828 -60.525 -40.951 1.00 18.00 35 ILE D N 1
ATOM 7223 C CA . ILE D 1 42 ? 19.314 -61.879 -40.863 1.00 19.52 35 ILE D CA 1
ATOM 7224 C C . ILE D 1 42 ? 20.453 -62.897 -41.005 1.00 19.90 35 ILE D C 1
ATOM 7225 O O . ILE D 1 42 ? 20.617 -63.752 -40.165 1.00 20.61 35 ILE D O 1
ATOM 7230 N N . GLU D 1 43 ? 21.240 -62.763 -42.058 1.00 21.54 36 GLU D N 1
ATOM 7231 C CA . GLU D 1 43 ? 22.240 -63.784 -42.378 1.00 22.95 36 GLU D CA 1
ATOM 7232 C C . GLU D 1 43 ? 23.498 -63.617 -41.545 1.00 23.13 36 GLU D C 1
ATOM 7233 O O . GLU D 1 43 ? 24.065 -64.615 -41.110 1.00 27.10 36 GLU D O 1
ATOM 7239 N N . THR D 1 44 ? 23.946 -62.382 -41.307 1.00 20.56 37 THR D N 1
ATOM 7240 C CA . THR D 1 44 ? 25.199 -62.156 -40.572 1.00 21.04 37 THR D CA 1
ATOM 7241 C C . THR D 1 44 ? 24.989 -62.005 -39.069 1.00 20.03 37 THR D C 1
ATOM 7242 O O . THR D 1 44 ? 25.659 -62.632 -38.277 1.00 19.47 37 THR D O 1
ATOM 7246 N N . GLU D 1 45 ? 24.032 -61.171 -38.681 1.00 19.32 38 GLU D N 1
ATOM 7247 C CA . GLU D 1 45 ? 23.725 -60.974 -37.267 1.00 19.86 38 GLU D CA 1
ATOM 7248 C C . GLU D 1 45 ? 22.782 -62.032 -36.671 1.00 20.09 38 GLU D C 1
ATOM 7249 O O . GLU D 1 45 ? 22.593 -62.080 -35.468 1.00 20.08 38 GLU D O 1
ATOM 7255 N N . GLU D 1 46 ? 22.230 -62.889 -37.527 1.00 21.20 39 GLU D N 1
ATOM 7256 C CA . GLU D 1 46 ? 21.451 -64.051 -37.079 1.00 22.38 39 GLU D CA 1
ATOM 7257 C C . GLU D 1 46 ? 20.206 -63.702 -36.290 1.00 20.43 39 GLU D C 1
ATOM 7258 O O . GLU D 1 46 ? 19.837 -64.410 -35.349 1.00 20.40 39 GLU D O 1
ATOM 7264 N N . LEU D 1 47 ? 19.537 -62.643 -36.726 1.00 19.21 40 LEU D N 1
ATOM 7265 C CA . LEU D 1 47 ? 18.380 -62.129 -35.994 1.00 18.60 40 LEU D CA 1
ATOM 7266 C C . LEU D 1 47 ? 17.126 -62.864 -36.458 1.00 18.22 40 LEU D C 1
ATOM 7267 O O . LEU D 1 47 ? 17.121 -63.515 -37.515 1.00 19.47 40 LEU D O 1
ATOM 7272 N N . ASP D 1 48 ? 16.088 -62.787 -35.648 1.00 18.06 41 ASP D N 1
ATOM 7273 C CA . ASP D 1 48 ? 14.845 -63.490 -35.942 1.00 18.43 41 ASP D CA 1
ATOM 7274 C C . ASP D 1 48 ? 13.981 -62.745 -36.932 1.00 18.23 41 ASP D C 1
ATOM 7275 O O . ASP D 1 48 ? 13.158 -63.357 -37.614 1.00 16.18 41 ASP D O 1
ATOM 7280 N N . GLY D 1 49 ? 14.136 -61.421 -37.030 1.00 15.60 42 GLY D N 1
ATOM 7281 C CA . GLY D 1 49 ? 13.259 -60.630 -37.846 1.00 16.42 42 GLY D CA 1
ATOM 7282 C C . GLY D 1 49 ? 13.719 -59.204 -38.053 1.00 15.79 42 GLY D C 1
ATOM 7283 O O . GLY D 1 49 ? 14.766 -58.807 -37.545 1.00 15.45 42 GLY D O 1
ATOM 7284 N N . LEU D 1 50 ? 12.936 -58.471 -38.820 1.00 16.57 43 LEU D N 1
ATOM 7285 C CA . LEU D 1 50 ? 13.146 -57.055 -39.063 1.00 15.37 43 LEU D CA 1
ATOM 7286 C C . LEU D 1 50 ? 11.926 -56.276 -38.577 1.00 15.52 43 LEU D C 1
ATOM 7287 O O . LEU D 1 50 ? 10.790 -56.733 -38.740 1.00 14.84 43 LEU D O 1
ATOM 7292 N N . TYR D 1 51 ? 12.195 -55.117 -37.985 1.00 14.37 44 TYR D N 1
ATOM 7293 C CA . TYR D 1 51 ? 11.172 -54.122 -37.643 1.00 13.83 44 TYR D CA 1
ATOM 7294 C C . TYR D 1 51 ? 11.427 -53.015 -38.637 1.00 14.26 44 TYR D C 1
ATOM 7295 O O . TYR D 1 51 ? 12.479 -52.363 -38.601 1.00 15.72 44 TYR D O 1
ATOM 7304 N N . VAL D 1 52 ? 10.511 -52.862 -39.578 1.00 13.44 45 VAL D N 1
ATOM 7305 C CA . VAL D 1 52 ? 10.740 -52.057 -40.764 1.00 13.60 45 VAL D CA 1
ATOM 7306 C C . VAL D 1 52 ? 10.010 -50.732 -40.661 1.00 14.71 45 VAL D C 1
ATOM 7307 O O . VAL D 1 52 ? 8.847 -50.687 -40.209 1.00 13.58 45 VAL D O 1
ATOM 7311 N N . ASN D 1 53 ? 10.680 -49.644 -41.077 1.00 13.76 46 ASN D N 1
ATOM 7312 C CA . ASN D 1 53 ? 10.116 -48.287 -41.074 1.00 14.24 46 ASN D CA 1
ATOM 7313 C C . ASN D 1 53 ? 9.852 -47.766 -39.658 1.00 13.60 46 ASN D C 1
ATOM 7314 O O . ASN D 1 53 ? 8.922 -46.995 -39.416 1.00 14.34 46 ASN D O 1
ATOM 7319 N N . GLY D 1 54 ? 10.692 -48.216 -38.738 1.00 13.62 47 GLY D N 1
ATOM 7320 C CA . GLY D 1 54 ? 10.748 -47.691 -37.396 1.00 13.77 47 GLY D CA 1
ATOM 7321 C C . GLY D 1 54 ? 11.508 -46.368 -37.355 1.00 13.39 47 GLY D C 1
ATOM 7322 O O . GLY D 1 54 ? 11.914 -45.813 -38.383 1.00 12.80 47 GLY D O 1
ATOM 7323 N N . SER D 1 55 ? 11.709 -45.866 -36.148 1.00 13.41 48 SER D N 1
ATOM 7324 C CA . SER D 1 55 ? 12.491 -44.625 -35.941 1.00 13.97 48 SER D CA 1
ATOM 7325 C C . SER D 1 55 ? 13.870 -44.775 -36.562 1.00 14.02 48 SER D C 1
ATOM 7326 O O . SER D 1 55 ? 14.350 -43.864 -37.191 1.00 14.08 48 SER D O 1
ATOM 7329 N N . SER D 1 56 ? 14.455 -45.951 -36.396 1.00 14.18 49 SER D N 1
ATOM 7330 C CA . SER D 1 56 ? 15.840 -46.256 -36.869 1.00 15.89 49 SER D CA 1
ATOM 7331 C C . SER D 1 56 ? 15.976 -46.252 -38.376 1.00 16.26 49 SER D C 1
ATOM 7332 O O . SER D 1 56 ? 17.082 -46.048 -38.916 1.00 16.95 49 SER D O 1
ATOM 7335 N N . GLY D 1 57 ? 14.859 -46.455 -39.081 1.00 14.96 50 GLY D N 1
ATOM 7336 C CA . GLY D 1 57 ? 14.830 -46.361 -40.528 1.00 15.33 50 GLY D CA 1
ATOM 7337 C C . GLY D 1 57 ? 14.629 -44.970 -41.080 1.00 14.95 50 GLY D C 1
ATOM 7338 O O . GLY D 1 57 ? 14.363 -44.806 -42.253 1.00 15.18 50 GLY D O 1
ATOM 7339 N N . GLU D 1 58 ? 14.667 -43.957 -40.212 1.00 14.76 51 GLU D N 1
ATOM 7340 C CA . GLU D 1 58 ? 14.437 -42.579 -40.606 1.00 15.14 51 GLU D CA 1
ATOM 7341 C C . GLU D 1 58 ? 13.031 -42.427 -41.215 1.00 14.52 51 GLU D C 1
ATOM 7342 O O . GLU D 1 58 ? 12.782 -41.572 -42.045 1.00 14.18 51 GLU D O 1
ATOM 7348 N N . ASN D 1 59 ? 12.111 -43.251 -40.713 1.00 14.70 52 ASN D N 1
ATOM 7349 C CA . ASN D 1 59 ? 10.775 -43.365 -41.284 1.00 14.71 52 ASN D CA 1
ATOM 7350 C C . ASN D 1 59 ? 10.035 -42.052 -41.331 1.00 14.20 52 ASN D C 1
ATOM 7351 O O . ASN D 1 59 ? 9.364 -41.728 -42.319 1.00 13.97 52 ASN D O 1
ATOM 7356 N N . PHE D 1 60 ? 10.206 -41.242 -40.279 1.00 14.84 53 PHE D N 1
ATOM 7357 C CA . PHE D 1 60 ? 9.427 -40.047 -40.143 1.00 14.90 53 PHE D CA 1
ATOM 7358 C C . PHE D 1 60 ? 9.927 -38.930 -41.052 1.00 14.29 53 PHE D C 1
ATOM 7359 O O . PHE D 1 60 ? 9.275 -37.913 -41.218 1.00 14.88 53 PHE D O 1
ATOM 7367 N N . LEU D 1 61 ? 11.057 -39.174 -41.724 1.00 14.26 54 LEU D N 1
ATOM 7368 C CA . LEU D 1 61 ? 11.544 -38.286 -42.778 1.00 13.94 54 LEU D CA 1
ATOM 7369 C C . LEU D 1 61 ? 11.125 -38.653 -44.201 1.00 14.29 54 LEU D C 1
ATOM 7370 O O . LEU D 1 61 ? 11.435 -37.922 -45.153 1.00 12.96 54 LEU D O 1
ATOM 7375 N N . LEU D 1 62 ? 10.445 -39.786 -44.348 1.00 14.72 55 LEU D N 1
ATOM 7376 C CA . LEU D 1 62 ? 10.089 -40.349 -45.654 1.00 14.83 55 LEU D CA 1
ATOM 7377 C C . LEU D 1 62 ? 8.703 -39.930 -46.128 1.00 15.47 55 LEU D C 1
ATOM 7378 O O . LEU D 1 62 ? 7.827 -39.615 -45.323 1.00 14.93 55 LEU D O 1
ATOM 7383 N N . ASN D 1 63 ? 8.523 -39.939 -47.441 1.00 13.89 56 ASN D N 1
ATOM 7384 C CA . ASN D 1 63 ? 7.178 -39.782 -48.019 1.00 14.94 56 ASN D CA 1
ATOM 7385 C C . ASN D 1 63 ? 6.517 -41.146 -48.132 1.00 14.39 56 ASN D C 1
ATOM 7386 O O . ASN D 1 63 ? 7.167 -42.169 -47.963 1.00 14.26 56 ASN D O 1
ATOM 7391 N N . THR D 1 64 ? 5.209 -41.159 -48.411 1.00 15.37 57 THR D N 1
ATOM 7392 C CA . THR D 1 64 ? 4.476 -42.412 -48.419 1.00 15.74 57 THR D CA 1
ATOM 7393 C C . THR D 1 64 ? 5.006 -43.412 -49.422 1.00 16.00 57 THR D C 1
ATOM 7394 O O . THR D 1 64 ? 5.184 -44.569 -49.100 1.00 15.26 57 THR D O 1
ATOM 7398 N N . GLU D 1 65 ? 5.317 -42.960 -50.636 1.00 17.58 58 GLU D N 1
ATOM 7399 C CA . GLU D 1 65 ? 5.856 -43.889 -51.634 1.00 20.60 58 GLU D CA 1
ATOM 7400 C C . GLU D 1 65 ? 7.213 -44.491 -51.208 1.00 17.83 58 GLU D C 1
ATOM 7401 O O . GLU D 1 65 ? 7.486 -45.663 -51.430 1.00 17.41 58 GLU D O 1
ATOM 7407 N N . GLN D 1 66 ? 8.046 -43.718 -50.522 1.00 16.38 59 GLN D N 1
ATOM 7408 C CA . GLN D 1 66 ? 9.285 -44.271 -49.998 1.00 14.77 59 GLN D CA 1
ATOM 7409 C C . GLN D 1 66 ? 9.056 -45.301 -48.894 1.00 14.11 59 GLN D C 1
ATOM 7410 O O . GLN D 1 66 ? 9.749 -46.298 -48.821 1.00 13.81 59 GLN D O 1
ATOM 7416 N N . LYS D 1 67 ? 8.071 -45.066 -48.033 1.00 13.65 60 LYS D N 1
ATOM 7417 C CA . LYS D 1 67 ? 7.778 -46.032 -46.993 1.00 14.25 60 LYS D CA 1
ATOM 7418 C C . LYS D 1 67 ? 7.348 -47.369 -47.616 1.00 14.21 60 LYS D C 1
ATOM 7419 O O . LYS D 1 67 ? 7.829 -48.415 -47.221 1.00 13.40 60 LYS D O 1
ATOM 7425 N N . LYS D 1 68 ? 6.502 -47.291 -48.636 1.00 15.98 61 LYS D N 1
ATOM 7426 C CA . LYS D 1 68 ? 6.079 -48.467 -49.400 1.00 16.69 61 LYS D CA 1
ATOM 7427 C C . LYS D 1 68 ? 7.254 -49.165 -50.026 1.00 16.33 61 LYS D C 1
ATOM 7428 O O . LYS D 1 68 ? 7.368 -50.369 -49.969 1.00 15.38 61 LYS D O 1
ATOM 7434 N N . GLN D 1 69 ? 8.165 -48.376 -50.566 1.00 17.31 62 GLN D N 1
ATOM 7435 C CA . GLN D 1 69 ? 9.386 -48.896 -51.170 1.00 17.50 62 GLN D CA 1
ATOM 7436 C C . GLN D 1 69 ? 10.229 -49.695 -50.190 1.00 16.99 62 GLN D C 1
ATOM 7437 O O . GLN D 1 69 ? 10.654 -50.809 -50.464 1.00 16.31 62 GLN D O 1
ATOM 7443 N N . VAL D 1 70 ? 10.443 -49.148 -48.991 1.00 15.79 63 VAL D N 1
ATOM 7444 C CA . VAL D 1 70 ? 11.180 -49.838 -47.999 1.00 14.74 63 VAL D CA 1
ATOM 7445 C C . VAL D 1 70 ? 10.482 -51.143 -47.565 1.00 14.44 63 VAL D C 1
ATOM 7446 O O . VAL D 1 70 ? 11.116 -52.161 -47.348 1.00 13.59 63 VAL D O 1
ATOM 7450 N N . PHE D 1 71 ? 9.166 -51.097 -47.409 1.00 14.29 64 PHE D N 1
ATOM 7451 C CA . PHE D 1 71 ? 8.440 -52.298 -47.004 1.00 14.42 64 PHE D CA 1
ATOM 7452 C C . PHE D 1 71 ? 8.616 -53.415 -48.048 1.00 14.59 64 PHE D C 1
ATOM 7453 O O . PHE D 1 71 ? 8.867 -54.568 -47.691 1.00 14.94 64 PHE D O 1
ATOM 7461 N N . LYS D 1 72 ? 8.535 -53.021 -49.305 1.00 17.08 65 LYS D N 1
ATOM 7462 C CA . LYS D 1 72 ? 8.616 -53.969 -50.444 1.00 19.12 65 LYS D CA 1
ATOM 7463 C C . LYS D 1 72 ? 10.011 -54.557 -50.559 1.00 19.47 65 LYS D C 1
ATOM 7464 O O . LYS D 1 72 ? 10.198 -55.786 -50.580 1.00 19.20 65 LYS D O 1
ATOM 7470 N N . VAL D 1 73 ? 10.991 -53.662 -50.591 1.00 17.94 66 VAL D N 1
ATOM 7471 C CA . VAL D 1 73 ? 12.381 -54.026 -50.735 1.00 19.71 66 VAL D CA 1
ATOM 7472 C C . VAL D 1 73 ? 12.865 -54.900 -49.574 1.00 18.89 66 VAL D C 1
ATOM 7473 O O . VAL D 1 73 ? 13.476 -55.935 -49.799 1.00 20.26 66 VAL D O 1
ATOM 7477 N N . ALA D 1 74 ? 12.556 -54.544 -48.321 1.00 17.56 67 ALA D N 1
ATOM 7478 C CA . ALA D 1 74 ? 12.915 -55.373 -47.188 1.00 18.28 67 ALA D CA 1
ATOM 7479 C C . ALA D 1 74 ? 12.311 -56.774 -47.225 1.00 18.55 67 ALA D C 1
ATOM 7480 O O . ALA D 1 74 ? 12.971 -57.742 -46.880 1.00 19.51 67 ALA D O 1
ATOM 7482 N N . LYS D 1 75 ? 11.038 -56.862 -47.587 1.00 19.63 68 LYS D N 1
ATOM 7483 C CA . LYS D 1 75 ? 10.337 -58.144 -47.661 1.00 22.73 68 LYS D CA 1
ATOM 7484 C C . LYS D 1 75 ? 11.012 -59.012 -48.732 1.00 22.35 68 LYS D C 1
ATOM 7485 O O . LYS D 1 75 ? 11.285 -60.174 -48.488 1.00 22.98 68 LYS D O 1
ATOM 7491 N N . GLU D 1 76 ? 11.259 -58.421 -49.890 1.00 23.03 69 GLU D N 1
ATOM 7492 C CA . GLU D 1 76 ? 11.890 -59.108 -51.042 1.00 26.74 69 GLU D CA 1
ATOM 7493 C C . GLU D 1 76 ? 13.300 -59.586 -50.732 1.00 26.40 69 GLU D C 1
ATOM 7494 O O . GLU D 1 76 ? 13.756 -60.595 -51.266 1.00 27.18 69 GLU D O 1
ATOM 7500 N N . ALA D 1 77 ? 14.004 -58.837 -49.889 1.00 25.13 70 ALA D N 1
ATOM 7501 C CA . ALA D 1 77 ? 15.391 -59.125 -49.547 1.00 25.75 70 ALA D CA 1
ATOM 7502 C C . ALA D 1 77 ? 15.627 -60.346 -48.654 1.00 25.54 70 ALA D C 1
ATOM 7503 O O . ALA D 1 77 ? 16.748 -60.838 -48.597 1.00 29.59 70 ALA D O 1
ATOM 7505 N N . VAL D 1 78 ? 14.611 -60.817 -47.930 1.00 25.86 71 VAL D N 1
ATOM 7506 C CA . VAL D 1 78 ? 14.804 -61.867 -46.922 1.00 26.54 71 VAL D CA 1
ATOM 7507 C C . VAL D 1 78 ? 13.887 -63.092 -47.097 1.00 26.73 71 VAL D C 1
ATOM 7508 O O . VAL D 1 78 ? 12.884 -63.022 -47.788 1.00 27.15 71 VAL D O 1
ATOM 7512 N N . GLY D 1 79 ? 14.240 -64.180 -46.423 1.00 27.50 72 GLY D N 1
ATOM 7513 C CA . GLY D 1 79 ? 13.526 -65.453 -46.540 1.00 32.56 72 GLY D CA 1
ATOM 7514 C C . GLY D 1 79 ? 12.178 -65.412 -45.848 1.00 35.71 72 GLY D C 1
ATOM 7515 O O . GLY D 1 79 ? 12.004 -64.683 -44.871 1.00 34.20 72 GLY D O 1
ATOM 7516 N N . ASP D 1 80 ? 11.219 -66.196 -46.340 1.00 36.28 73 ASP D N 1
ATOM 7517 C CA . ASP D 1 80 ? 9.876 -66.190 -45.749 1.00 37.10 73 ASP D CA 1
ATOM 7518 C C . ASP D 1 80 ? 9.813 -66.764 -44.328 1.00 35.02 73 ASP D C 1
ATOM 7519 O O . ASP D 1 80 ? 8.796 -66.628 -43.669 1.00 36.79 73 ASP D O 1
ATOM 7524 N N . LYS D 1 81 ? 10.891 -67.376 -43.839 1.00 30.94 74 LYS D N 1
ATOM 7525 C CA . LYS D 1 81 ? 10.940 -67.774 -42.422 1.00 31.63 74 LYS D CA 1
ATOM 7526 C C . LYS D 1 81 ? 11.339 -66.636 -41.449 1.00 27.74 74 LYS D C 1
ATOM 7527 O O . LYS D 1 81 ? 11.309 -66.791 -40.218 1.00 28.51 74 LYS D O 1
ATOM 7533 N N . VAL D 1 82 ? 11.673 -65.484 -42.008 1.00 25.02 75 VAL D N 1
ATOM 7534 C CA . VAL D 1 82 ? 11.989 -64.301 -41.197 1.00 22.47 75 VAL D CA 1
ATOM 7535 C C . VAL D 1 82 ? 10.683 -63.605 -40.739 1.00 20.44 75 VAL D C 1
ATOM 7536 O O . VAL D 1 82 ? 9.734 -63.448 -41.505 1.00 19.51 75 VAL D O 1
ATOM 7540 N N . LYS D 1 83 ? 10.659 -63.194 -39.471 1.00 19.52 76 LYS D N 1
ATOM 7541 C CA . LYS D 1 83 ? 9.522 -62.457 -38.914 1.00 19.26 76 LYS D CA 1
ATOM 7542 C C . LYS D 1 83 ? 9.611 -60.989 -39.342 1.00 18.67 76 LYS D C 1
ATOM 7543 O O . LYS D 1 83 ? 10.683 -60.389 -39.284 1.00 18.68 76 LYS D O 1
ATOM 7549 N N . LEU D 1 84 ? 8.505 -60.414 -39.762 1.00 17.47 77 LEU D N 1
ATOM 7550 C CA . LEU D 1 84 ? 8.506 -59.033 -40.243 1.00 17.02 77 LEU D CA 1
ATOM 7551 C C . LEU D 1 84 ? 7.424 -58.231 -39.574 1.00 16.37 77 LEU D C 1
ATOM 7552 O O . LEU D 1 84 ? 6.232 -58.563 -39.666 1.00 16.85 77 LEU D O 1
ATOM 7557 N N . ILE D 1 85 ? 7.840 -57.147 -38.914 1.00 15.02 78 ILE D N 1
ATOM 7558 C CA . ILE D 1 85 ? 6.898 -56.212 -38.313 1.00 14.74 78 ILE D CA 1
ATOM 7559 C C . ILE D 1 85 ? 6.994 -54.894 -39.028 1.00 14.64 78 ILE D C 1
ATOM 7560 O O . ILE D 1 85 ? 8.088 -54.379 -39.236 1.00 15.76 78 ILE D O 1
ATOM 7565 N N . ALA D 1 86 ? 5.846 -54.361 -39.425 1.00 13.95 79 ALA D N 1
ATOM 7566 C CA . ALA D 1 86 ? 5.768 -53.140 -40.169 1.00 13.93 79 ALA D CA 1
ATOM 7567 C C . ALA D 1 86 ? 5.327 -51.978 -39.296 1.00 14.35 79 ALA D C 1
ATOM 7568 O O . ALA D 1 86 ? 4.161 -51.950 -38.858 1.00 13.10 79 ALA D O 1
ATOM 7570 N N . GLN D 1 87 ? 6.229 -51.020 -39.049 1.00 13.21 80 GLN D N 1
ATOM 7571 C CA . GLN D 1 87 ? 5.839 -49.784 -38.349 1.00 13.81 80 GLN D CA 1
ATOM 7572 C C . GLN D 1 87 ? 5.166 -48.831 -39.334 1.00 14.07 80 GLN D C 1
ATOM 7573 O O . GLN D 1 87 ? 5.770 -48.371 -40.304 1.00 14.38 80 GLN D O 1
ATOM 7579 N N . VAL D 1 88 ? 3.875 -48.557 -39.099 1.00 15.43 81 VAL D N 1
ATOM 7580 C CA . VAL D 1 88 ? 3.045 -47.760 -39.986 1.00 15.14 81 VAL D CA 1
ATOM 7581 C C . VAL D 1 88 ? 2.452 -46.505 -39.360 1.00 15.31 81 VAL D C 1
ATOM 7582 O O . VAL D 1 88 ? 1.742 -45.736 -40.020 1.00 15.37 81 VAL D O 1
ATOM 7586 N N . GLY D 1 89 ? 2.727 -46.302 -38.074 1.00 16.13 82 GLY D N 1
ATOM 7587 C CA . GLY D 1 89 ? 2.363 -45.083 -37.406 1.00 17.50 82 GLY D CA 1
ATOM 7588 C C . GLY D 1 89 ? 2.845 -43.849 -38.137 1.00 19.22 82 GLY D C 1
ATOM 7589 O O . GLY D 1 89 ? 3.944 -43.791 -38.682 1.00 20.24 82 GLY D O 1
ATOM 7590 N N . SER D 1 90 ? 1.998 -42.840 -38.112 1.00 18.68 83 SER D N 1
ATOM 7591 C CA . SER D 1 90 ? 2.211 -41.602 -38.823 1.00 20.08 83 SER D CA 1
ATOM 7592 C C . SER D 1 90 ? 1.215 -40.669 -38.196 1.00 20.05 83 SER D C 1
ATOM 7593 O O . SER D 1 90 ? 0.160 -41.111 -37.686 1.00 19.38 83 SER D O 1
ATOM 7596 N N . LEU D 1 91 ? 1.505 -39.379 -38.225 1.00 18.09 84 LEU D N 1
ATOM 7597 C CA . LEU D 1 91 ? 0.512 -38.446 -37.738 1.00 18.03 84 LEU D CA 1
ATOM 7598 C C . LEU D 1 91 ? -0.692 -38.399 -38.690 1.00 18.20 84 LEU D C 1
ATOM 7599 O O . LEU D 1 91 ? -1.740 -37.946 -38.290 1.00 17.04 84 LEU D O 1
ATOM 7604 N N . ASP D 1 92 ? -0.525 -38.870 -39.929 1.00 16.99 85 ASP D N 1
ATOM 7605 C CA . ASP D 1 92 ? -1.609 -38.905 -40.926 1.00 17.15 85 ASP D CA 1
ATOM 7606 C C . ASP D 1 92 ? -2.242 -40.289 -40.812 1.00 16.71 85 ASP D C 1
ATOM 7607 O O . ASP D 1 92 ? -1.708 -41.291 -41.298 1.00 16.14 85 ASP D O 1
ATOM 7612 N N . LEU D 1 93 ? -3.393 -40.347 -40.154 1.00 16.41 86 LEU D N 1
ATOM 7613 C CA . LEU D 1 93 ? -4.097 -41.615 -39.981 1.00 16.02 86 LEU D CA 1
ATOM 7614 C C . LEU D 1 93 ? -4.470 -42.287 -41.309 1.00 15.19 86 LEU D C 1
ATOM 7615 O O . LEU D 1 93 ? -4.428 -43.512 -41.404 1.00 15.83 86 LEU D O 1
ATOM 7620 N N . ASN D 1 94 ? -4.837 -41.507 -42.318 1.00 15.92 87 ASN D N 1
ATOM 7621 C CA . ASN D 1 94 ? -5.090 -42.074 -43.649 1.00 16.46 87 ASN D CA 1
ATOM 7622 C C . ASN D 1 94 ? -3.845 -42.765 -44.222 1.00 15.84 87 ASN D C 1
ATOM 7623 O O . ASN D 1 94 ? -3.920 -43.833 -44.856 1.00 15.32 87 ASN D O 1
ATOM 7628 N N . GLU D 1 95 ? -2.692 -42.154 -43.969 1.00 15.67 88 GLU D N 1
ATOM 7629 C CA . GLU D 1 95 ? -1.418 -42.728 -44.378 1.00 15.83 88 GLU D CA 1
ATOM 7630 C C . GLU D 1 95 ? -1.123 -43.999 -43.612 1.00 15.13 88 GLU D C 1
ATOM 7631 O O . GLU D 1 95 ? -0.683 -44.988 -44.204 1.00 16.21 88 GLU D O 1
ATOM 7637 N N . ALA D 1 96 ? -1.350 -44.004 -42.289 1.00 14.47 89 ALA D N 1
ATOM 7638 C CA . ALA D 1 96 ? -1.091 -45.179 -41.478 1.00 14.72 89 ALA D CA 1
ATOM 7639 C C . ALA D 1 96 ? -1.925 -46.347 -41.969 1.00 14.33 89 ALA D C 1
ATOM 7640 O O . ALA D 1 96 ? -1.456 -47.470 -42.048 1.00 14.08 89 ALA D O 1
ATOM 7642 N N . ILE D 1 97 ? -3.176 -46.054 -42.320 1.00 15.24 90 ILE D N 1
ATOM 7643 C CA . ILE D 1 97 ? -4.072 -47.102 -42.821 1.00 15.30 90 ILE D CA 1
ATOM 7644 C C . ILE D 1 97 ? -3.608 -47.601 -44.191 1.00 15.26 90 ILE D C 1
ATOM 7645 O O . ILE D 1 97 ? -3.530 -48.799 -44.415 1.00 17.10 90 ILE D O 1
ATOM 7650 N N . GLU D 1 98 ? -3.258 -46.685 -45.068 1.00 16.59 91 GLU D N 1
ATOM 7651 C CA . GLU D 1 98 ? -2.783 -47.043 -46.409 1.00 17.84 91 GLU D CA 1
ATOM 7652 C C . GLU D 1 98 ? -1.577 -47.972 -46.294 1.00 17.84 91 GLU D C 1
ATOM 7653 O O . GLU D 1 98 ? -1.493 -49.037 -46.931 1.00 16.58 91 GLU D O 1
ATOM 7659 N N . LEU D 1 99 ? -0.625 -47.573 -45.447 1.00 17.59 92 LEU D N 1
ATOM 7660 C CA . LEU D 1 99 ? 0.574 -48.356 -45.220 1.00 16.59 92 LEU D CA 1
ATOM 7661 C C . LEU D 1 99 ? 0.314 -49.692 -44.534 1.00 15.65 92 LEU D C 1
ATOM 7662 O O . LEU D 1 99 ? 0.933 -50.684 -44.867 1.00 15.90 92 LEU D O 1
ATOM 7667 N N . GLY D 1 100 ? -0.607 -49.721 -43.574 1.00 15.46 93 GLY D N 1
ATOM 7668 C CA . GLY D 1 100 ? -0.947 -50.934 -42.878 1.00 15.57 93 GLY D CA 1
ATOM 7669 C C . GLY D 1 100 ? -1.582 -51.932 -43.860 1.00 16.14 93 GLY D C 1
ATOM 7670 O O . GLY D 1 100 ? -1.233 -53.096 -43.828 1.00 15.85 93 GLY D O 1
ATOM 7671 N N . LYS D 1 101 ? -2.433 -51.441 -44.762 1.00 17.34 94 LYS D N 1
ATOM 7672 C CA . LYS D 1 101 ? -3.048 -52.304 -45.790 1.00 18.70 94 LYS D CA 1
ATOM 7673 C C . LYS D 1 101 ? -1.996 -52.846 -46.743 1.00 19.04 94 LYS D C 1
ATOM 7674 O O . LYS D 1 101 ? -1.971 -54.040 -47.011 1.00 18.97 94 LYS D O 1
ATOM 7680 N N . TYR D 1 102 ? -1.094 -51.964 -47.182 1.00 18.24 95 TYR D N 1
ATOM 7681 C CA . TYR D 1 102 ? 0.013 -52.355 -48.070 1.00 19.33 95 TYR D CA 1
ATOM 7682 C C . TYR D 1 102 ? 0.930 -53.408 -47.446 1.00 18.49 95 TYR D C 1
ATOM 7683 O O . TYR D 1 102 ? 1.257 -54.421 -48.063 1.00 19.24 95 TYR D O 1
ATOM 7692 N N . ALA D 1 103 ? 1.386 -53.169 -46.213 1.00 17.09 96 ALA D N 1
ATOM 7693 C CA . ALA D 1 103 ? 2.245 -54.098 -45.521 1.00 17.72 96 ALA D CA 1
ATOM 7694 C C . ALA D 1 103 ? 1.545 -55.423 -45.258 1.00 17.33 96 ALA D C 1
ATOM 7695 O O . ALA D 1 103 ? 2.162 -56.481 -45.310 1.00 16.81 96 ALA D O 1
ATOM 7697 N N . THR D 1 104 ? 0.257 -55.357 -44.965 1.00 17.75 97 THR D N 1
ATOM 7698 C CA . THR D 1 104 ? -0.468 -56.569 -44.693 1.00 19.31 97 THR D CA 1
ATOM 7699 C C . THR D 1 104 ? -0.555 -57.405 -45.990 1.00 19.78 97 THR D C 1
ATOM 7700 O O . THR D 1 104 ? -0.303 -58.615 -45.956 1.00 21.64 97 THR D O 1
ATOM 7704 N N . GLU D 1 105 ? -0.843 -56.735 -47.091 1.00 22.71 98 GLU D N 1
ATOM 7705 C CA . GLU D 1 105 ? -0.932 -57.369 -48.422 1.00 26.62 98 GLU D CA 1
ATOM 7706 C C . GLU D 1 105 ? 0.393 -57.997 -48.824 1.00 25.37 98 GLU D C 1
ATOM 7707 O O . GLU D 1 105 ? 0.432 -59.063 -49.442 1.00 26.49 98 GLU D O 1
ATOM 7713 N N . LEU D 1 106 ? 1.497 -57.354 -48.449 1.00 22.71 99 LEU D N 1
ATOM 7714 C CA . LEU D 1 106 ? 2.811 -57.910 -48.662 1.00 23.21 99 LEU D CA 1
ATOM 7715 C C . LEU D 1 106 ? 3.118 -59.111 -47.808 1.00 23.55 99 LEU D C 1
ATOM 7716 O O . LEU D 1 106 ? 4.043 -59.836 -48.115 1.00 27.04 99 LEU D O 1
ATOM 7721 N N . GLY D 1 107 ? 2.391 -59.301 -46.710 1.00 22.17 100 GLY D N 1
ATOM 7722 C CA . GLY D 1 107 ? 2.589 -60.441 -45.843 1.00 22.80 100 GLY D CA 1
ATOM 7723 C C . GLY D 1 107 ? 3.359 -60.173 -44.564 1.00 21.31 100 GLY D C 1
ATOM 7724 O O . GLY D 1 107 ? 3.875 -61.089 -43.975 1.00 22.72 100 GLY D O 1
ATOM 7725 N N . TYR D 1 108 ? 3.453 -58.913 -44.130 1.00 19.59 101 TYR D N 1
ATOM 7726 C CA . TYR D 1 108 ? 4.044 -58.629 -42.824 1.00 19.09 101 TYR D CA 1
ATOM 7727 C C . TYR D 1 108 ? 3.249 -59.309 -41.712 1.00 19.76 101 TYR D C 1
ATOM 7728 O O . TYR D 1 108 ? 2.020 -59.312 -41.747 1.00 20.87 101 TYR D O 1
ATOM 7737 N N . ASP D 1 109 ? 3.948 -59.877 -40.747 1.00 18.77 102 ASP D N 1
ATOM 7738 C CA . ASP D 1 109 ? 3.323 -60.677 -39.683 1.00 20.73 102 ASP D CA 1
ATOM 7739 C C . ASP D 1 109 ? 2.527 -59.871 -38.675 1.00 20.52 102 ASP D C 1
ATOM 7740 O O . ASP D 1 109 ? 1.584 -60.393 -38.066 1.00 21.46 102 ASP D O 1
ATOM 7745 N N . ALA D 1 110 ? 2.896 -58.604 -38.497 1.00 17.94 103 ALA D N 1
ATOM 7746 C CA . ALA D 1 110 ? 2.183 -57.699 -37.596 1.00 16.56 103 ALA D CA 1
ATOM 7747 C C . ALA D 1 110 ? 2.493 -56.273 -37.996 1.00 17.19 103 ALA D C 1
ATOM 7748 O O . ALA D 1 110 ? 3.489 -56.005 -38.688 1.00 16.83 103 ALA D O 1
ATOM 7750 N N . LEU D 1 111 ? 1.606 -55.368 -37.606 1.00 15.95 104 LEU D N 1
ATOM 7751 C CA . LEU D 1 111 ? 1.853 -53.954 -37.728 1.00 15.25 104 LEU D CA 1
ATOM 7752 C C . LEU D 1 111 ? 2.242 -53.409 -36.362 1.00 15.16 104 LEU D C 1
ATOM 7753 O O . LEU D 1 111 ? 2.005 -54.038 -35.295 1.00 15.25 104 LEU D O 1
ATOM 7758 N N . SER D 1 112 ? 2.823 -52.222 -36.413 1.00 14.02 105 SER D N 1
ATOM 7759 C CA . SER D 1 112 ? 3.181 -51.476 -35.219 1.00 14.63 105 SER D CA 1
ATOM 7760 C C . SER D 1 112 ? 2.948 -50.011 -35.494 1.00 13.38 105 SER D C 1
ATOM 7761 O O . SER D 1 112 ? 3.006 -49.567 -36.622 1.00 13.48 105 SER D O 1
ATOM 7764 N N . ALA D 1 113 ? 2.636 -49.237 -34.453 1.00 13.23 106 ALA D N 1
ATOM 7765 C CA . ALA D 1 113 ? 2.409 -47.831 -34.644 1.00 13.68 106 ALA D CA 1
ATOM 7766 C C . ALA D 1 113 ? 2.840 -47.039 -33.439 1.00 13.27 106 ALA D C 1
ATOM 7767 O O . ALA D 1 113 ? 2.468 -47.347 -32.301 1.00 12.62 106 ALA D O 1
ATOM 7769 N N . VAL D 1 114 ? 3.643 -46.007 -33.709 1.00 12.86 107 VAL D N 1
ATOM 7770 C CA . VAL D 1 114 ? 4.080 -45.089 -32.663 1.00 13.65 107 VAL D CA 1
ATOM 7771 C C . VAL D 1 114 ? 2.853 -44.353 -32.115 1.00 13.71 107 VAL D C 1
ATOM 7772 O O . VAL D 1 114 ? 1.896 -44.091 -32.843 1.00 12.95 107 VAL D O 1
ATOM 7776 N N . THR D 1 115 ? 2.847 -44.071 -30.824 1.00 14.40 108 THR D N 1
ATOM 7777 C CA . THR D 1 115 ? 1.793 -43.221 -30.275 1.00 15.16 108 THR D CA 1
ATOM 7778 C C . THR D 1 115 ? 1.818 -41.879 -31.013 1.00 15.14 108 THR D C 1
ATOM 7779 O O . THR D 1 115 ? 2.875 -41.276 -31.193 1.00 16.14 108 THR D O 1
ATOM 7783 N N . PRO D 1 116 ? 0.662 -41.383 -31.441 1.00 15.39 109 PRO D N 1
ATOM 7784 C CA . PRO D 1 116 ? 0.609 -40.071 -32.055 1.00 15.93 109 PRO D CA 1
ATOM 7785 C C . PRO D 1 116 ? 1.262 -38.990 -31.197 1.00 15.33 109 PRO D C 1
ATOM 7786 O O . PRO D 1 116 ? 1.068 -38.952 -29.982 1.00 16.43 109 PRO D O 1
ATOM 7790 N N . PHE D 1 117 ? 2.047 -38.151 -31.847 1.00 15.29 110 PHE D N 1
ATOM 7791 C CA . PHE D 1 117 ? 2.876 -37.181 -31.152 1.00 15.77 110 PHE D CA 1
ATOM 7792 C C . PHE D 1 117 ? 2.681 -35.769 -31.733 1.00 15.39 110 PHE D C 1
ATOM 7793 O O . PHE D 1 117 ? 1.768 -35.537 -32.540 1.00 15.90 110 PHE D O 1
ATOM 7801 N N . TYR D 1 118 ? 3.521 -34.828 -31.294 1.00 14.22 111 TYR D N 1
ATOM 7802 C CA . TYR D 1 118 ? 3.455 -33.408 -31.675 1.00 13.81 111 TYR D CA 1
ATOM 7803 C C . TYR D 1 118 ? 2.257 -32.723 -31.039 1.00 14.23 111 TYR D C 1
ATOM 7804 O O . TYR D 1 118 ? 2.422 -31.956 -30.076 1.00 14.28 111 TYR D O 1
ATOM 7813 N N . TYR D 1 119 ? 1.050 -33.008 -31.536 1.00 13.49 112 TYR D N 1
ATOM 7814 C CA . TYR D 1 119 ? -0.143 -32.478 -30.861 1.00 14.20 112 TYR D CA 1
ATOM 7815 C C . TYR D 1 119 ? -0.408 -33.155 -29.518 1.00 14.56 112 TYR D C 1
ATOM 7816 O O . TYR D 1 119 ? -0.148 -34.347 -29.349 1.00 14.40 112 TYR D O 1
ATOM 7825 N N . PRO D 1 120 ? -0.988 -32.410 -28.567 1.00 16.15 113 PRO D N 1
ATOM 7826 C CA . PRO D 1 120 ? -1.345 -33.013 -27.272 1.00 16.92 113 PRO D CA 1
ATOM 7827 C C . PRO D 1 120 ? -2.648 -33.796 -27.349 1.00 16.75 113 PRO D C 1
ATOM 7828 O O . PRO D 1 120 ? -3.630 -33.419 -26.707 1.00 19.35 113 PRO D O 1
ATOM 7832 N N . PHE D 1 121 ? -2.648 -34.878 -28.114 1.00 15.77 114 PHE D N 1
ATOM 7833 C CA . PHE D 1 121 ? -3.820 -35.757 -28.239 1.00 16.00 114 PHE D CA 1
ATOM 7834 C C . PHE D 1 121 ? -4.230 -36.302 -26.874 1.00 17.06 114 PHE D C 1
ATOM 7835 O O . PHE D 1 121 ? -3.384 -36.612 -26.023 1.00 18.01 114 PHE D O 1
ATOM 7843 N N . THR D 1 122 ? -5.522 -36.457 -26.664 1.00 16.68 115 THR D N 1
ATOM 7844 C CA . THR D 1 122 ? -5.990 -37.124 -25.444 1.00 16.48 115 THR D CA 1
ATOM 7845 C C . THR D 1 122 ? -5.777 -38.625 -25.530 1.00 16.24 115 THR D C 1
ATOM 7846 O O . THR D 1 122 ? -5.609 -39.189 -26.612 1.00 14.92 115 THR D O 1
ATOM 7850 N N . PHE D 1 123 ? -5.834 -39.315 -24.402 1.00 17.26 116 PHE D N 1
ATOM 7851 C CA . PHE D 1 123 ? -5.724 -40.764 -24.503 1.00 17.73 116 PHE D CA 1
ATOM 7852 C C . PHE D 1 123 ? -6.830 -41.399 -25.370 1.00 17.88 116 PHE D C 1
ATOM 7853 O O . PHE D 1 123 ? -6.570 -42.336 -26.124 1.00 16.67 116 PHE D O 1
ATOM 7861 N N . GLU D 1 124 ? -8.055 -40.888 -25.285 1.00 18.80 117 GLU D N 1
ATOM 7862 C CA . GLU D 1 124 ? -9.140 -41.416 -26.098 1.00 19.60 117 GLU D CA 1
ATOM 7863 C C . GLU D 1 124 ? -8.782 -41.287 -27.579 1.00 17.74 117 GLU D C 1
ATOM 7864 O O . GLU D 1 124 ? -9.056 -42.184 -28.391 1.00 18.03 117 GLU D O 1
ATOM 7870 N N . GLU D 1 125 ? -8.177 -40.158 -27.935 1.00 16.62 118 GLU D N 1
ATOM 7871 C CA . GLU D 1 125 ? -7.785 -39.935 -29.317 1.00 16.45 118 GLU D CA 1
ATOM 7872 C C . GLU D 1 125 ? -6.724 -40.935 -29.739 1.00 15.14 118 GLU D C 1
ATOM 7873 O O . GLU D 1 125 ? -6.763 -41.478 -30.842 1.00 14.86 118 GLU D O 1
ATOM 7879 N N . ILE D 1 126 ? -5.765 -41.152 -28.861 1.00 15.20 119 ILE D N 1
ATOM 7880 C CA . ILE D 1 126 ? -4.713 -42.147 -29.106 1.00 15.63 119 ILE D CA 1
ATOM 7881 C C . ILE D 1 126 ? -5.282 -43.560 -29.245 1.00 15.98 119 ILE D C 1
ATOM 7882 O O . ILE D 1 126 ? -4.951 -44.303 -30.178 1.00 15.10 119 ILE D O 1
ATOM 7887 N N . ARG D 1 127 ? -6.178 -43.932 -28.332 1.00 17.38 120 ARG D N 1
ATOM 7888 C CA . ARG D 1 127 ? -6.811 -45.229 -28.389 1.00 19.06 120 ARG D CA 1
ATOM 7889 C C . ARG D 1 127 ? -7.524 -45.449 -29.707 1.00 19.04 120 ARG D C 1
ATOM 7890 O O . ARG D 1 127 ? -7.418 -46.511 -30.315 1.00 21.18 120 ARG D O 1
ATOM 7898 N N . ASP D 1 128 ? -8.267 -44.456 -30.157 1.00 18.37 121 ASP D N 1
ATOM 7899 C CA . ASP D 1 128 ? -9.050 -44.662 -31.337 1.00 20.06 121 ASP D CA 1
ATOM 7900 C C . ASP D 1 128 ? -8.224 -44.634 -32.611 1.00 17.88 121 ASP D C 1
ATOM 7901 O O . ASP D 1 128 ? -8.571 -45.228 -33.610 1.00 17.18 121 ASP D O 1
ATOM 7906 N N . TYR D 1 129 ? -7.071 -43.984 -32.544 1.00 16.37 122 TYR D N 1
ATOM 7907 C CA . TYR D 1 129 ? -6.089 -44.134 -33.631 1.00 16.29 122 TYR D CA 1
ATOM 7908 C C . TYR D 1 129 ? -5.699 -45.589 -33.809 1.00 15.35 122 TYR D C 1
ATOM 7909 O O . TYR D 1 129 ? -5.726 -46.097 -34.939 1.00 15.57 122 TYR D O 1
ATOM 7918 N N . TYR D 1 130 ? -5.355 -46.272 -32.730 1.00 14.33 123 TYR D N 1
ATOM 7919 C CA . TYR D 1 130 ? -4.986 -47.682 -32.814 1.00 14.89 123 TYR D CA 1
ATOM 7920 C C . TYR D 1 130 ? -6.180 -48.519 -33.276 1.00 15.11 123 TYR D C 1
ATOM 7921 O O . TYR D 1 130 ? -6.053 -49.370 -34.141 1.00 14.52 123 TYR D O 1
ATOM 7930 N N . PHE D 1 131 ? -7.343 -48.245 -32.709 1.00 15.99 124 PHE D N 1
ATOM 7931 C CA . PHE D 1 131 ? -8.519 -49.069 -33.025 1.00 17.00 124 PHE D CA 1
ATOM 7932 C C . PHE D 1 131 ? -8.928 -48.879 -34.486 1.00 17.22 124 PHE D C 1
ATOM 7933 O O . PHE D 1 131 ? -9.326 -49.848 -35.146 1.00 18.74 124 PHE D O 1
ATOM 7941 N N . ASP D 1 132 ? -8.821 -47.649 -34.986 1.00 17.66 125 ASP D N 1
ATOM 7942 C CA . ASP D 1 132 ? -9.100 -47.331 -36.402 1.00 18.30 125 ASP D CA 1
ATOM 7943 C C . ASP D 1 132 ? -8.137 -48.038 -37.343 1.00 17.09 125 ASP D C 1
ATOM 7944 O O . ASP D 1 132 ? -8.560 -48.607 -38.360 1.00 17.09 125 ASP D O 1
ATOM 7949 N N . ILE D 1 133 ? -6.843 -48.047 -37.016 1.00 15.17 126 ILE D N 1
ATOM 7950 C CA . ILE D 1 133 ? -5.900 -48.770 -37.858 1.00 16.01 126 ILE D CA 1
ATOM 7951 C C . ILE D 1 133 ? -6.207 -50.275 -37.931 1.00 15.88 126 ILE D C 1
ATOM 7952 O O . ILE D 1 133 ? -6.207 -50.866 -39.004 1.00 17.09 126 ILE D O 1
ATOM 7957 N N . ILE D 1 134 ? -6.467 -50.887 -36.781 1.00 15.46 127 ILE D N 1
ATOM 7958 C CA . ILE D 1 134 ? -6.759 -52.284 -36.679 1.00 17.05 127 ILE D CA 1
ATOM 7959 C C . ILE D 1 134 ? -8.011 -52.648 -37.487 1.00 18.61 127 ILE D C 1
ATOM 7960 O O . ILE D 1 134 ? -8.000 -53.616 -38.210 1.00 20.06 127 ILE D O 1
ATOM 7965 N N . GLU D 1 135 ? -9.064 -51.871 -37.347 1.00 19.44 128 GLU D N 1
ATOM 7966 C CA . GLU D 1 135 ? -10.311 -52.198 -38.047 1.00 21.58 128 GLU D CA 1
ATOM 7967 C C . GLU D 1 135 ? -10.161 -52.107 -39.555 1.00 21.50 128 GLU D C 1
ATOM 7968 O O . GLU D 1 135 ? -10.713 -52.931 -40.284 1.00 22.55 128 GLU D O 1
ATOM 7974 N N . ALA D 1 136 ? -9.380 -51.139 -40.028 1.00 19.58 129 ALA D N 1
ATOM 7975 C CA . ALA D 1 136 ? -9.131 -50.968 -41.462 1.00 20.85 129 ALA D CA 1
ATOM 7976 C C . ALA D 1 136 ? -8.203 -52.017 -42.069 1.00 21.53 129 ALA D C 1
ATOM 7977 O O . ALA D 1 136 ? -8.324 -52.351 -43.245 1.00 23.77 129 ALA D O 1
ATOM 7979 N N . THR D 1 137 ? -7.265 -52.536 -41.291 1.00 21.09 130 THR D N 1
ATOM 7980 C CA . THR D 1 137 ? -6.243 -53.453 -41.808 1.00 21.77 130 THR D CA 1
ATOM 7981 C C . THR D 1 137 ? -6.490 -54.912 -41.476 1.00 22.40 130 THR D C 1
ATOM 7982 O O . THR D 1 137 ? -5.987 -55.802 -42.151 1.00 24.43 130 THR D O 1
ATOM 7986 N N . GLN D 1 138 ? -7.199 -55.147 -40.375 1.00 24.86 131 GLN D N 1
ATOM 7987 C CA . GLN D 1 138 ? -7.458 -56.479 -39.833 1.00 26.45 131 GLN D CA 1
ATOM 7988 C C . GLN D 1 138 ? -6.194 -57.252 -39.489 1.00 25.34 131 GLN D C 1
ATOM 7989 O O . GLN D 1 138 ? -6.203 -58.464 -39.450 1.00 27.25 131 GLN D O 1
ATOM 7995 N N . ASN D 1 139 ? -5.089 -56.554 -39.228 1.00 22.84 132 ASN D N 1
ATOM 7996 C CA . ASN D 1 139 ? -3.866 -57.224 -38.837 1.00 20.88 132 ASN D CA 1
ATOM 7997 C C . ASN D 1 139 ? -3.642 -57.010 -37.342 1.00 19.96 132 ASN D C 1
ATOM 7998 O O . ASN D 1 139 ? -4.266 -56.145 -36.705 1.00 19.81 132 ASN D O 1
ATOM 8003 N N . ASN D 1 140 ? -2.744 -57.795 -36.789 1.00 19.19 133 ASN D N 1
ATOM 8004 C CA . ASN D 1 140 ? -2.356 -57.624 -35.403 1.00 19.23 133 ASN D CA 1
ATOM 8005 C C . ASN D 1 140 ? -1.479 -56.392 -35.272 1.00 18.84 133 ASN D C 1
ATOM 8006 O O . ASN D 1 140 ? -0.813 -56.022 -36.242 1.00 18.51 133 ASN D O 1
ATOM 8011 N N . MET D 1 141 ? -1.557 -55.764 -34.098 1.00 16.60 134 MET D N 1
ATOM 8012 C CA . MET D 1 141 ? -0.963 -54.451 -33.822 1.00 16.81 134 MET D CA 1
ATOM 8013 C C . MET D 1 141 ? -0.108 -54.503 -32.556 1.00 16.18 134 MET D C 1
ATOM 8014 O O . MET D 1 141 ? -0.518 -55.020 -31.510 1.00 16.16 134 MET D O 1
ATOM 8019 N N . ILE D 1 142 ? 1.088 -53.923 -32.659 1.00 15.98 135 ILE D N 1
ATOM 8020 C CA . ILE D 1 142 ? 2.023 -53.758 -31.545 1.00 15.15 135 ILE D CA 1
ATOM 8021 C C . ILE D 1 142 ? 2.167 -52.254 -31.278 1.00 15.33 135 ILE D C 1
ATOM 8022 O O . ILE D 1 142 ? 2.555 -51.487 -32.160 1.00 16.44 135 ILE D O 1
ATOM 8027 N N . ILE D 1 143 ? 1.854 -51.825 -30.064 1.00 15.19 136 ILE D N 1
ATOM 8028 C CA . ILE D 1 143 ? 1.992 -50.439 -29.658 1.00 15.36 136 ILE D CA 1
ATOM 8029 C C . ILE D 1 143 ? 3.458 -50.117 -29.618 1.00 15.37 136 ILE D C 1
ATOM 8030 O O . ILE D 1 143 ? 4.233 -50.906 -29.084 1.00 15.64 136 ILE D O 1
ATOM 8035 N N . TYR D 1 144 ? 3.841 -48.981 -30.173 1.00 15.34 137 TYR D N 1
ATOM 8036 C CA . TYR D 1 144 ? 5.245 -48.527 -30.110 1.00 15.47 137 TYR D CA 1
ATOM 8037 C C . TYR D 1 144 ? 5.274 -47.322 -29.174 1.00 15.27 137 TYR D C 1
ATOM 8038 O O . TYR D 1 144 ? 4.770 -46.246 -29.495 1.00 14.89 137 TYR D O 1
ATOM 8047 N N . ALA D 1 145 ? 5.806 -47.548 -27.983 1.00 15.46 138 ALA D N 1
ATOM 8048 C CA . ALA D 1 145 ? 5.814 -46.543 -26.940 1.00 16.71 138 ALA D CA 1
ATOM 8049 C C . ALA D 1 145 ? 7.261 -46.062 -26.788 1.00 17.06 138 ALA D C 1
ATOM 8050 O O . ALA D 1 145 ? 8.147 -46.840 -26.446 1.00 17.34 138 ALA D O 1
ATOM 8052 N N . ILE D 1 146 ? 7.470 -44.784 -27.049 1.00 17.84 139 ILE D N 1
ATOM 8053 C CA . ILE D 1 146 ? 8.810 -44.183 -26.991 1.00 18.52 139 ILE D CA 1
ATOM 8054 C C . ILE D 1 146 ? 8.710 -42.768 -26.386 1.00 18.18 139 ILE D C 1
ATOM 8055 O O . ILE D 1 146 ? 8.865 -41.756 -27.090 1.00 19.43 139 ILE D O 1
ATOM 8060 N N . PRO D 1 147 ? 8.410 -42.706 -25.080 1.00 19.22 140 PRO D N 1
ATOM 8061 C CA . PRO D 1 147 ? 8.119 -41.451 -24.398 1.00 20.65 140 PRO D CA 1
ATOM 8062 C C . PRO D 1 147 ? 9.213 -40.397 -24.512 1.00 21.59 140 PRO D C 1
ATOM 8063 O O . PRO D 1 147 ? 8.883 -39.214 -24.527 1.00 22.09 140 PRO D O 1
ATOM 8067 N N . ASP D 1 148 ? 10.481 -40.807 -24.618 1.00 24.63 141 ASP D N 1
ATOM 8068 C CA . ASP D 1 148 ? 11.586 -39.839 -24.708 1.00 26.40 141 ASP D CA 1
ATOM 8069 C C . ASP D 1 148 ? 11.580 -39.021 -25.996 1.00 26.54 141 ASP D C 1
ATOM 8070 O O . ASP D 1 148 ? 12.127 -37.917 -26.021 1.00 27.21 141 ASP D O 1
ATOM 8075 N N . LEU D 1 149 ? 11.000 -39.565 -27.069 1.00 23.31 142 LEU D N 1
ATOM 8076 C CA . LEU D 1 149 ? 10.826 -38.825 -28.316 1.00 22.15 142 LEU D CA 1
ATOM 8077 C C . LEU D 1 149 ? 9.421 -38.236 -28.454 1.00 22.05 142 LEU D C 1
ATOM 8078 O O . LEU D 1 149 ? 9.260 -37.162 -29.029 1.00 22.97 142 LEU D O 1
ATOM 8083 N N . THR D 1 150 ? 8.397 -38.923 -27.956 1.00 19.93 143 THR D N 1
ATOM 8084 C CA . THR D 1 150 ? 7.015 -38.442 -28.165 1.00 19.77 143 THR D CA 1
ATOM 8085 C C . THR D 1 150 ? 6.463 -37.539 -27.053 1.00 20.98 143 THR D C 1
ATOM 8086 O O . THR D 1 150 ? 5.495 -36.793 -27.264 1.00 20.88 143 THR D O 1
ATOM 8090 N N . GLY D 1 151 ? 7.015 -37.684 -25.851 1.00 21.88 144 GLY D N 1
ATOM 8091 C CA . GLY D 1 151 ? 6.477 -37.050 -24.663 1.00 23.48 144 GLY D CA 1
ATOM 8092 C C . GLY D 1 151 ? 5.150 -37.621 -24.226 1.00 24.45 144 GLY D C 1
ATOM 8093 O O . GLY D 1 151 ? 4.460 -37.032 -23.392 1.00 27.50 144 GLY D O 1
ATOM 8094 N N . VAL D 1 152 ? 4.799 -38.789 -24.752 1.00 23.15 145 VAL D N 1
ATOM 8095 C CA . VAL D 1 152 ? 3.536 -39.420 -24.447 1.00 24.51 145 VAL D CA 1
ATOM 8096 C C . VAL D 1 152 ? 3.845 -40.514 -23.467 1.00 25.78 145 VAL D C 1
ATOM 8097 O O . VAL D 1 152 ? 4.673 -41.369 -23.754 1.00 26.27 145 VAL D O 1
ATOM 8101 N N . ASN D 1 153 ? 3.169 -40.496 -22.330 1.00 27.15 146 ASN D N 1
ATOM 8102 C CA . ASN D 1 153 ? 3.260 -41.571 -21.367 1.00 30.58 146 ASN D CA 1
ATOM 8103 C C . ASN D 1 153 ? 1.938 -42.308 -21.282 1.00 30.05 146 ASN D C 1
ATOM 8104 O O . ASN D 1 153 ? 0.866 -41.693 -21.157 1.00 33.14 146 ASN D O 1
ATOM 8109 N N . ILE D 1 154 ? 2.032 -43.628 -21.389 1.00 28.54 147 ILE D N 1
ATOM 8110 C CA . ILE D 1 154 ? 0.897 -44.514 -21.285 1.00 26.42 147 ILE D CA 1
ATOM 8111 C C . ILE D 1 154 ? 0.954 -45.208 -19.929 1.00 26.95 147 ILE D C 1
ATOM 8112 O O . ILE D 1 154 ? 1.938 -45.876 -19.608 1.00 24.63 147 ILE D O 1
ATOM 8117 N N . SER D 1 155 ? -0.106 -45.030 -19.145 1.00 26.31 148 SER D N 1
ATOM 8118 C CA . SER D 1 155 ? -0.197 -45.599 -17.807 1.00 25.99 148 SER D CA 1
ATOM 8119 C C . SER D 1 155 ? -0.599 -47.067 -17.853 1.00 25.23 148 SER D C 1
ATOM 8120 O O . SER D 1 155 ? -1.081 -47.571 -18.858 1.00 22.83 148 SER D O 1
ATOM 8123 N N . ILE D 1 156 ? -0.446 -47.738 -16.725 1.00 25.96 149 ILE D N 1
ATOM 8124 C CA . ILE D 1 156 ? -0.879 -49.118 -16.621 1.00 27.45 149 ILE D CA 1
ATOM 8125 C C . ILE D 1 156 ? -2.382 -49.265 -16.927 1.00 26.31 149 ILE D C 1
ATOM 8126 O O . ILE D 1 156 ? -2.775 -50.172 -17.654 1.00 24.93 149 ILE D O 1
ATOM 8131 N N . GLU D 1 157 ? -3.222 -48.332 -16.462 1.00 27.83 150 GLU D N 1
ATOM 8132 C CA . GLU D 1 157 ? -4.671 -48.386 -16.733 1.00 28.98 150 GLU D CA 1
ATOM 8133 C C . GLU D 1 157 ? -4.991 -48.195 -18.214 1.00 26.71 150 GLU D C 1
ATOM 8134 O O . GLU D 1 157 ? -5.976 -48.713 -18.739 1.00 25.15 150 GLU D O 1
ATOM 8140 N N . GLN D 1 158 ? -4.172 -47.390 -18.873 1.00 26.28 151 GLN D N 1
ATOM 8141 C CA . GLN D 1 158 ? -4.370 -47.081 -20.281 1.00 24.72 151 GLN D CA 1
ATOM 8142 C C . GLN D 1 158 ? -3.932 -48.267 -21.131 1.00 23.66 151 GLN D C 1
ATOM 8143 O O . GLN D 1 158 ? -4.625 -48.644 -22.072 1.00 25.17 151 GLN D O 1
ATOM 8149 N N . PHE D 1 159 ? -2.801 -48.868 -20.772 1.00 23.01 152 PHE D N 1
ATOM 8150 C CA . PHE D 1 159 ? -2.375 -50.124 -21.401 1.00 23.96 152 PHE D CA 1
ATOM 8151 C C . PHE D 1 159 ? -3.468 -51.155 -21.274 1.00 24.57 152 PHE D C 1
ATOM 8152 O O . PHE D 1 159 ? -3.750 -51.866 -22.215 1.00 24.70 152 PHE D O 1
ATOM 8160 N N . SER D 1 160 ? -4.100 -51.218 -20.106 1.00 26.53 153 SER D N 1
ATOM 8161 C CA . SER D 1 160 ? -5.161 -52.181 -19.887 1.00 27.18 153 SER D CA 1
ATOM 8162 C C . SER D 1 160 ? -6.301 -51.974 -20.841 1.00 26.38 153 SER D C 1
ATOM 8163 O O . SER D 1 160 ? -6.878 -52.930 -21.358 1.00 28.64 153 SER D O 1
ATOM 8166 N N . GLU D 1 161 ? -6.629 -50.714 -21.101 1.00 26.61 154 GLU D N 1
ATOM 8167 C CA . GLU D 1 161 ? -7.673 -50.393 -22.075 1.00 27.92 154 GLU D CA 1
ATOM 8168 C C . GLU D 1 161 ? -7.276 -50.758 -23.513 1.00 25.27 154 GLU D C 1
ATOM 8169 O O . GLU D 1 161 ? -8.096 -51.205 -24.288 1.00 24.27 154 GLU D O 1
ATOM 8175 N N . LEU D 1 162 ? -6.007 -50.570 -23.871 1.00 24.20 155 LEU D N 1
ATOM 8176 C CA . LEU D 1 162 ? -5.544 -50.963 -25.200 1.00 22.90 155 LEU D CA 1
ATOM 8177 C C . LEU D 1 162 ? -5.541 -52.482 -25.369 1.00 21.90 155 LEU D C 1
ATOM 8178 O O . LEU D 1 162 ? -6.025 -53.008 -26.371 1.00 21.83 155 LEU D O 1
ATOM 8183 N N . PHE D 1 163 ? -5.013 -53.183 -24.372 1.00 23.82 156 PHE D N 1
ATOM 8184 C CA . PHE D 1 163 ? -4.815 -54.641 -24.454 1.00 24.03 156 PHE D CA 1
ATOM 8185 C C . PHE D 1 163 ? -6.123 -55.410 -24.330 1.00 25.20 156 PHE D C 1
ATOM 8186 O O . PHE D 1 163 ? -6.172 -56.600 -24.596 1.00 24.77 156 PHE D O 1
ATOM 8194 N N . ASN D 1 164 ? -7.189 -54.731 -23.936 1.00 27.04 157 ASN D N 1
ATOM 8195 C CA . ASN D 1 164 ? -8.521 -55.317 -24.039 1.00 28.48 157 ASN D CA 1
ATOM 8196 C C . ASN D 1 164 ? -8.907 -55.671 -25.488 1.00 27.70 157 ASN D C 1
ATOM 8197 O O . ASN D 1 164 ? -9.784 -56.507 -25.734 1.00 26.11 157 ASN D O 1
ATOM 8202 N N . HIS D 1 165 ? -8.271 -55.031 -26.458 1.00 24.75 158 HIS D N 1
ATOM 8203 C CA . HIS D 1 165 ? -8.530 -55.324 -27.855 1.00 24.34 158 HIS D CA 1
ATOM 8204 C C . HIS D 1 165 ? -7.744 -56.572 -28.240 1.00 24.42 158 HIS D C 1
ATOM 8205 O O . HIS D 1 165 ? -6.520 -56.600 -28.068 1.00 24.27 158 HIS D O 1
ATOM 8212 N N . GLU D 1 166 ? -8.423 -57.605 -28.747 1.00 24.58 159 GLU D N 1
ATOM 8213 C CA . GLU D 1 166 ? -7.742 -58.873 -29.051 1.00 26.55 159 GLU D CA 1
ATOM 8214 C C . GLU D 1 166 ? -6.645 -58.736 -30.132 1.00 25.23 159 GLU D C 1
ATOM 8215 O O . GLU D 1 166 ? -5.728 -59.551 -30.178 1.00 24.30 159 GLU D O 1
ATOM 8221 N N . LYS D 1 167 ? -6.770 -57.752 -31.019 1.00 24.42 160 LYS D N 1
ATOM 8222 C CA . LYS D 1 167 ? -5.755 -57.513 -32.061 1.00 24.16 160 LYS D CA 1
ATOM 8223 C C . LYS D 1 167 ? -4.606 -56.608 -31.614 1.00 21.95 160 LYS D C 1
ATOM 8224 O O . LYS D 1 167 ? -3.681 -56.427 -32.396 1.00 23.04 160 LYS D O 1
ATOM 8230 N N . ILE D 1 168 ? -4.666 -56.030 -30.414 1.00 20.26 161 ILE D N 1
ATOM 8231 C CA . ILE D 1 168 ? -3.473 -55.398 -29.832 1.00 19.00 161 ILE D CA 1
ATOM 8232 C C . ILE D 1 168 ? -2.710 -56.465 -29.062 1.00 18.97 161 ILE D C 1
ATOM 8233 O O . ILE D 1 168 ? -3.005 -56.752 -27.885 1.00 19.34 161 ILE D O 1
ATOM 8238 N N . VAL D 1 169 ? -1.705 -57.037 -29.736 1.00 17.51 162 VAL D N 1
ATOM 8239 C CA . VAL D 1 169 ? -1.024 -58.228 -29.237 1.00 17.65 162 VAL D CA 1
ATOM 8240 C C . VAL D 1 169 ? 0.194 -57.952 -28.385 1.00 17.45 162 VAL D C 1
ATOM 8241 O O . VAL D 1 169 ? 0.706 -58.863 -27.752 1.00 17.78 162 VAL D O 1
ATOM 8245 N N . GLY D 1 170 ? 0.645 -56.706 -28.334 1.00 16.59 163 GLY D N 1
ATOM 8246 C CA . GLY D 1 170 ? 1.842 -56.423 -27.585 1.00 16.50 163 GLY D CA 1
ATOM 8247 C C . GLY D 1 170 ? 2.304 -54.989 -27.693 1.00 15.54 163 GLY D C 1
ATOM 8248 O O . GLY D 1 170 ? 1.592 -54.099 -28.172 1.00 15.88 163 GLY D O 1
ATOM 8249 N N . VAL D 1 171 ? 3.512 -54.783 -27.206 1.00 16.38 164 VAL D N 1
ATOM 8250 C CA . VAL D 1 171 ? 4.086 -53.455 -27.133 1.00 15.58 164 VAL D CA 1
ATOM 8251 C C . VAL D 1 171 ? 5.588 -53.560 -27.373 1.00 15.15 164 VAL D C 1
ATOM 8252 O O . VAL D 1 171 ? 6.223 -54.490 -26.896 1.00 15.02 164 VAL D O 1
ATOM 8270 N N . TYR D 1 173 ? 8.416 -51.524 -26.111 1.00 17.25 166 TYR D N 1
ATOM 8271 C CA . TYR D 1 173 ? 8.552 -50.642 -24.955 1.00 20.03 166 TYR D CA 1
ATOM 8272 C C . TYR D 1 173 ? 9.954 -50.040 -24.989 1.00 18.47 166 TYR D C 1
ATOM 8273 O O . TYR D 1 173 ? 10.897 -50.726 -24.648 1.00 17.76 166 TYR D O 1
ATOM 8282 N N . THR D 1 174 ? 10.079 -48.805 -25.466 1.00 20.08 167 THR D N 1
ATOM 8283 C CA . THR D 1 174 ? 11.382 -48.099 -25.532 1.00 22.80 167 THR D CA 1
ATOM 8284 C C . THR D 1 174 ? 11.330 -47.033 -24.456 1.00 22.62 167 THR D C 1
ATOM 8285 O O . THR D 1 174 ? 11.093 -45.894 -24.737 1.00 25.37 167 THR D O 1
ATOM 8289 N N . ALA D 1 175 ? 11.494 -47.416 -23.215 1.00 26.54 168 ALA D N 1
ATOM 8290 C CA . ALA D 1 175 ? 11.377 -46.459 -22.123 1.00 29.93 168 ALA D CA 1
ATOM 8291 C C . ALA D 1 175 ? 12.215 -46.974 -21.008 1.00 29.53 168 ALA D C 1
ATOM 8292 O O . ALA D 1 175 ? 12.382 -48.198 -20.878 1.00 30.21 168 ALA D O 1
ATOM 8294 N N . PRO D 1 176 ? 12.754 -46.070 -20.189 1.00 30.67 169 PRO D N 1
ATOM 8295 C CA . PRO D 1 176 ? 13.742 -46.553 -19.217 1.00 32.40 169 PRO D CA 1
ATOM 8296 C C . PRO D 1 176 ? 13.163 -47.117 -17.911 1.00 32.02 169 PRO D C 1
ATOM 8297 O O . PRO D 1 176 ? 13.929 -47.600 -17.072 1.00 35.02 169 PRO D O 1
ATOM 8301 N N . ASN D 1 177 ? 11.847 -47.089 -17.722 1.00 31.33 170 ASN D N 1
ATOM 8302 C CA . ASN D 1 177 ? 11.334 -47.386 -16.395 1.00 26.64 170 ASN D CA 1
ATOM 8303 C C . ASN D 1 177 ? 10.946 -48.832 -16.151 1.00 22.46 170 ASN D C 1
ATOM 8304 O O . ASN D 1 177 ? 9.920 -49.306 -16.629 1.00 20.26 170 ASN D O 1
ATOM 8309 N N . PHE D 1 178 ? 11.747 -49.496 -15.332 1.00 20.32 171 PHE D N 1
ATOM 8310 C CA . PHE D 1 178 ? 11.538 -50.915 -15.006 1.00 19.94 171 PHE D CA 1
ATOM 8311 C C . PHE D 1 178 ? 10.459 -51.256 -13.983 1.00 19.49 171 PHE D C 1
ATOM 8312 O O . PHE D 1 178 ? 10.084 -52.421 -13.877 1.00 19.33 171 PHE D O 1
ATOM 8320 N N . PHE D 1 179 ? 9.964 -50.276 -13.250 1.00 18.16 172 PHE D N 1
ATOM 8321 C CA . PHE D 1 179 ? 8.801 -50.496 -12.387 1.00 18.92 172 PHE D CA 1
ATOM 8322 C C . PHE D 1 179 ? 7.615 -50.668 -13.317 1.00 18.02 172 PHE D C 1
ATOM 8323 O O . PHE D 1 179 ? 6.887 -51.649 -13.226 1.00 19.16 172 PHE D O 1
ATOM 8331 N N . LEU D 1 180 ? 7.463 -49.731 -14.254 1.00 17.46 173 LEU D N 1
ATOM 8332 C CA . LEU D 1 180 ? 6.346 -49.791 -15.179 1.00 18.99 173 LEU D CA 1
ATOM 8333 C C . LEU D 1 180 ? 6.434 -51.065 -16.031 1.00 17.13 173 LEU D C 1
ATOM 8334 O O . LEU D 1 180 ? 5.424 -51.729 -16.267 1.00 16.40 173 LEU D O 1
ATOM 8339 N N . LEU D 1 181 ? 7.629 -51.410 -16.489 1.00 16.91 174 LEU D N 1
ATOM 8340 C CA . LEU D 1 181 ? 7.783 -52.639 -17.288 1.00 17.18 174 LEU D CA 1
ATOM 8341 C C . LEU D 1 181 ? 7.341 -53.863 -16.504 1.00 16.77 174 LEU D C 1
ATOM 8342 O O . LEU D 1 181 ? 6.626 -54.727 -17.020 1.00 17.50 174 LEU D O 1
ATOM 8347 N N . GLU D 1 182 ? 7.737 -53.940 -15.243 1.00 16.91 175 GLU D N 1
ATOM 8348 C CA . GLU D 1 182 ? 7.365 -55.072 -14.409 1.00 17.62 175 GLU D CA 1
ATOM 8349 C C . GLU D 1 182 ? 5.848 -55.118 -14.183 1.00 17.81 175 GLU D C 1
ATOM 8350 O O . GLU D 1 182 ? 5.241 -56.198 -14.209 1.00 16.99 175 GLU D O 1
ATOM 8356 N N . ARG D 1 183 ? 5.234 -53.952 -13.992 1.00 18.84 176 ARG D N 1
ATOM 8357 C CA . ARG D 1 183 ? 3.791 -53.876 -13.776 1.00 19.32 176 ARG D CA 1
ATOM 8358 C C . ARG D 1 183 ? 3.021 -54.378 -15.003 1.00 19.82 176 ARG D C 1
ATOM 8359 O O . ARG D 1 183 ? 2.028 -55.105 -14.861 1.00 19.40 176 ARG D O 1
ATOM 8367 N N . ILE D 1 184 ? 3.472 -53.955 -16.186 1.00 19.46 177 ILE D N 1
ATOM 8368 C CA . ILE D 1 184 ? 2.931 -54.406 -17.476 1.00 19.96 177 ILE D CA 1
ATOM 8369 C C . ILE D 1 184 ? 3.089 -55.913 -17.643 1.00 19.66 177 ILE D C 1
ATOM 8370 O O . ILE D 1 184 ? 2.138 -56.620 -18.021 1.00 19.06 177 ILE D O 1
ATOM 8375 N N . ARG D 1 185 ? 4.291 -56.405 -17.343 1.00 17.92 178 ARG D N 1
ATOM 8376 C CA . ARG D 1 185 ? 4.594 -57.807 -17.520 1.00 19.17 178 ARG D CA 1
ATOM 8377 C C . ARG D 1 185 ? 3.667 -58.684 -16.706 1.00 20.42 178 ARG D C 1
ATOM 8378 O O . ARG D 1 185 ? 3.213 -59.703 -17.202 1.00 18.75 178 ARG D O 1
ATOM 8386 N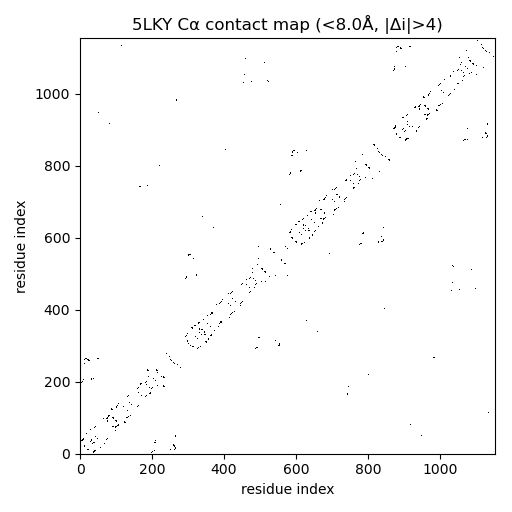 N . LYS D 1 186 ? 3.394 -58.305 -15.462 1.00 22.05 179 LYS D N 1
ATOM 8387 C CA . LYS D 1 186 ? 2.550 -59.155 -14.628 1.00 25.21 179 LYS D CA 1
ATOM 8388 C C . LYS D 1 186 ? 1.068 -58.922 -14.895 1.00 22.99 179 LYS D C 1
ATOM 8389 O O . LYS D 1 186 ? 0.284 -59.830 -14.756 1.00 23.45 179 LYS D O 1
ATOM 8395 N N . ALA D 1 187 ? 0.685 -57.719 -15.306 1.00 22.65 180 ALA D N 1
ATOM 8396 C CA . ALA D 1 187 ? -0.718 -57.450 -15.638 1.00 21.17 180 ALA D CA 1
ATOM 8397 C C . ALA D 1 187 ? -1.162 -58.089 -16.937 1.00 21.40 180 ALA D C 1
ATOM 8398 O O . ALA D 1 187 ? -2.353 -58.395 -17.114 1.00 20.18 180 ALA D O 1
ATOM 8400 N N . PHE D 1 188 ? -0.223 -58.285 -17.853 1.00 20.74 181 PHE D N 1
ATOM 8401 C CA . PHE D 1 188 ? -0.537 -58.767 -19.209 1.00 21.57 181 PHE D CA 1
ATOM 8402 C C . PHE D 1 188 ? 0.422 -59.898 -19.571 1.00 21.78 181 PHE D C 1
ATOM 8403 O O . PHE D 1 188 ? 1.236 -59.768 -20.491 1.00 20.24 181 PHE D O 1
ATOM 8411 N N . PRO D 1 189 ? 0.306 -61.047 -18.867 1.00 21.71 182 PRO D N 1
ATOM 8412 C CA . PRO D 1 189 ? 1.241 -62.156 -19.050 1.00 22.23 182 PRO D CA 1
ATOM 8413 C C . PRO D 1 189 ? 1.069 -62.823 -20.410 1.00 23.19 182 PRO D C 1
ATOM 8414 O O . PRO D 1 189 ? 1.984 -63.501 -20.872 1.00 24.07 182 PRO D O 1
ATOM 8418 N N . ASP D 1 190 ? -0.076 -62.579 -21.039 1.00 24.12 183 ASP D N 1
ATOM 8419 C CA . ASP D 1 190 ? -0.454 -63.142 -22.336 1.00 27.26 183 ASP D CA 1
ATOM 8420 C C . ASP D 1 190 ? -0.040 -62.284 -23.542 1.00 25.90 183 ASP D C 1
ATOM 8421 O O . ASP D 1 190 ? -0.192 -62.710 -24.693 1.00 27.04 183 ASP D O 1
ATOM 8426 N N . LYS D 1 191 ? 0.484 -61.086 -23.306 1.00 20.64 184 LYS D N 1
ATOM 8427 C CA . LYS D 1 191 ? 0.792 -60.185 -24.414 1.00 19.95 184 LYS D CA 1
ATOM 8428 C C . LYS D 1 191 ? 2.287 -60.215 -24.725 1.00 19.01 184 LYS D C 1
ATOM 8429 O O . LYS D 1 191 ? 3.094 -60.643 -23.906 1.00 20.12 184 LYS D O 1
ATOM 8435 N N . LEU D 1 192 ? 2.660 -59.759 -25.918 1.00 18.48 185 LEU D N 1
ATOM 8436 C CA . LEU D 1 192 ? 4.068 -59.748 -26.327 1.00 17.88 185 LEU D CA 1
ATOM 8437 C C . LEU D 1 192 ? 4.708 -58.444 -25.850 1.00 17.18 185 LEU D C 1
ATOM 8438 O O . LEU D 1 192 ? 4.185 -57.386 -26.127 1.00 18.53 185 LEU D O 1
ATOM 8443 N N . ILE D 1 193 ? 5.836 -58.519 -25.156 1.00 16.43 186 ILE D N 1
ATOM 8444 C CA . ILE D 1 193 ? 6.567 -57.310 -24.796 1.00 16.31 186 ILE D CA 1
ATOM 8445 C C . ILE D 1 193 ? 7.932 -57.417 -25.437 1.00 15.47 186 ILE D C 1
ATOM 8446 O O . ILE D 1 193 ? 8.693 -58.337 -25.147 1.00 15.54 186 ILE D O 1
ATOM 8451 N N . LEU D 1 194 ? 8.218 -56.499 -26.336 1.00 14.68 187 LEU D N 1
ATOM 8452 C CA . LEU D 1 194 ? 9.534 -56.409 -26.937 1.00 15.59 187 LEU D CA 1
ATOM 8453 C C . LEU D 1 194 ? 10.207 -55.114 -26.461 1.00 15.48 187 LEU D C 1
ATOM 8454 O O . LEU D 1 194 ? 9.674 -54.008 -26.668 1.00 16.05 187 LEU D O 1
ATOM 8459 N N . SER D 1 195 ? 11.388 -55.252 -25.873 1.00 15.53 188 SER D N 1
ATOM 8460 C CA A SER D 1 195 ? 12.098 -54.088 -25.363 0.50 16.06 188 SER D CA 1
ATOM 8461 C CA B SER D 1 195 ? 12.137 -54.121 -25.358 0.50 16.27 188 SER D CA 1
ATOM 8462 C C . SER D 1 195 ? 12.836 -53.362 -26.477 1.00 16.43 188 SER D C 1
ATOM 8463 O O . SER D 1 195 ? 13.419 -53.990 -27.375 1.00 16.45 188 SER D O 1
ATOM 8468 N N . GLY D 1 196 ? 12.799 -52.030 -26.401 1.00 15.50 189 GLY D N 1
ATOM 8469 C CA . GLY D 1 196 ? 13.451 -51.147 -27.363 1.00 17.81 189 GLY D CA 1
ATOM 8470 C C . GLY D 1 196 ? 14.741 -50.451 -26.907 1.00 20.59 189 GLY D C 1
ATOM 8471 O O . GLY D 1 196 ? 15.322 -49.723 -27.704 1.00 24.40 189 GLY D O 1
ATOM 8483 N N . ASP D 1 198 ? 18.465 -50.938 -26.214 1.00 18.80 191 ASP D N 1
ATOM 8484 C CA . ASP D 1 198 ? 19.519 -51.941 -26.421 1.00 18.06 191 ASP D CA 1
ATOM 8485 C C . ASP D 1 198 ? 20.463 -51.959 -25.220 1.00 17.05 191 ASP D C 1
ATOM 8486 O O . ASP D 1 198 ? 20.996 -53.015 -24.825 1.00 16.53 191 ASP D O 1
ATOM 8491 N N . GLU D 1 199 ? 20.671 -50.780 -24.637 1.00 16.40 192 GLU D N 1
ATOM 8492 C CA . GLU D 1 199 ? 21.601 -50.649 -23.516 1.00 17.53 192 GLU D CA 1
ATOM 8493 C C . GLU D 1 199 ? 21.084 -51.224 -22.203 1.00 17.43 192 GLU D C 1
ATOM 8494 O O . GLU D 1 199 ? 21.819 -51.261 -21.219 1.00 16.86 192 GLU D O 1
ATOM 8500 N N . MET D 1 200 ? 19.817 -51.633 -22.157 1.00 16.54 193 MET D N 1
ATOM 8501 C CA . MET D 1 200 ? 19.283 -52.265 -20.970 1.00 16.74 193 MET D CA 1
ATOM 8502 C C . MET D 1 200 ? 18.687 -53.635 -21.326 1.00 15.95 193 MET D C 1
ATOM 8503 O O . MET D 1 200 ? 17.768 -54.118 -20.664 1.00 15.38 193 MET D O 1
ATOM 8508 N N . LEU D 1 201 ? 19.223 -54.254 -22.369 1.00 14.77 194 LEU D N 1
ATOM 8509 C CA . LEU D 1 201 ? 18.731 -55.576 -22.776 1.00 15.95 194 LEU D CA 1
ATOM 8510 C C . LEU D 1 201 ? 18.748 -56.614 -21.642 1.00 15.48 194 LEU D C 1
ATOM 8511 O O . LEU D 1 201 ? 17.756 -57.340 -21.417 1.00 14.65 194 LEU D O 1
ATOM 8516 N N . VAL D 1 202 ? 19.862 -56.707 -20.921 1.00 16.16 195 VAL D N 1
ATOM 8517 C CA . VAL D 1 202 ? 19.987 -57.711 -19.863 1.00 16.28 195 VAL D CA 1
ATOM 8518 C C . VAL D 1 202 ? 18.937 -57.500 -18.769 1.00 16.22 195 VAL D C 1
ATOM 8519 O O . VAL D 1 202 ? 18.324 -58.462 -18.301 1.00 15.94 195 VAL D O 1
ATOM 8523 N N . GLN D 1 203 ? 18.680 -56.245 -18.405 1.00 15.65 196 GLN D N 1
ATOM 8524 C CA . GLN D 1 203 ? 17.672 -55.964 -17.391 1.00 15.80 196 GLN D CA 1
ATOM 8525 C C . GLN D 1 203 ? 16.254 -56.271 -17.900 1.00 15.80 196 GLN D C 1
ATOM 8526 O O . GLN D 1 203 ? 15.405 -56.777 -17.130 1.00 17.08 196 GLN D O 1
ATOM 8532 N N . ALA D 1 204 ? 16.003 -55.948 -19.169 1.00 15.01 197 ALA D N 1
ATOM 8533 C CA . ALA D 1 204 ? 14.708 -56.211 -19.785 1.00 15.28 197 ALA D CA 1
ATOM 8534 C C . ALA D 1 204 ? 14.486 -57.717 -19.835 1.00 15.38 197 ALA D C 1
ATOM 8535 O O . ALA D 1 204 ? 13.384 -58.190 -19.580 1.00 15.44 197 ALA D O 1
ATOM 8537 N N . THR D 1 205 ? 15.539 -58.457 -20.162 1.00 15.93 198 THR D N 1
ATOM 8538 C CA . THR D 1 205 ? 15.438 -59.907 -20.291 1.00 16.72 198 THR D CA 1
ATOM 8539 C C . THR D 1 205 ? 15.000 -60.531 -18.979 1.00 17.62 198 THR D C 1
ATOM 8540 O O . THR D 1 205 ? 14.062 -61.340 -18.956 1.00 17.60 198 THR D O 1
ATOM 8544 N N . ILE D 1 206 ? 15.619 -60.134 -17.869 1.00 18.21 199 ILE D N 1
ATOM 8545 C CA . ILE D 1 206 ? 15.269 -60.732 -16.590 1.00 19.50 199 ILE D CA 1
ATOM 8546 C C . ILE D 1 206 ? 13.911 -60.228 -16.091 1.00 19.49 199 ILE D C 1
ATOM 8547 O O . ILE D 1 206 ? 13.293 -60.848 -15.227 1.00 19.30 199 ILE D O 1
ATOM 8552 N N . SER D 1 207 ? 13.428 -59.142 -16.701 1.00 18.34 200 SER D N 1
ATOM 8553 C CA . SER D 1 207 ? 12.086 -58.605 -16.426 1.00 17.78 200 SER D CA 1
ATOM 8554 C C . SER D 1 207 ? 10.994 -59.262 -17.303 1.00 17.58 200 SER D C 1
ATOM 8555 O O . SER D 1 207 ? 9.830 -58.848 -17.299 1.00 17.91 200 SER D O 1
ATOM 8558 N N . GLY D 1 208 ? 11.396 -60.274 -18.047 1.00 17.75 201 GLY D N 1
ATOM 8559 C CA . GLY D 1 208 ? 10.486 -61.166 -18.744 1.00 17.57 201 GLY D CA 1
ATOM 8560 C C . GLY D 1 208 ? 10.001 -60.708 -20.093 1.00 16.55 201 GLY D C 1
ATOM 8561 O O . GLY D 1 208 ? 8.935 -61.163 -20.558 1.00 16.52 201 GLY D O 1
ATOM 8562 N N . VAL D 1 209 ? 10.758 -59.844 -20.770 1.00 14.64 202 VAL D N 1
ATOM 8563 C CA . VAL D 1 209 ? 10.401 -59.514 -22.124 1.00 14.65 202 VAL D CA 1
ATOM 8564 C C . VAL D 1 209 ? 10.511 -60.755 -23.010 1.00 15.79 202 VAL D C 1
ATOM 8565 O O . VAL D 1 209 ? 11.259 -61.703 -22.722 1.00 15.99 202 VAL D O 1
ATOM 8569 N N . ASP D 1 210 ? 9.737 -60.732 -24.083 1.00 16.29 203 ASP D N 1
ATOM 8570 C CA . ASP D 1 210 ? 9.651 -61.842 -25.055 1.00 17.31 203 ASP D CA 1
ATOM 8571 C C . ASP D 1 210 ? 10.672 -61.715 -26.180 1.00 17.64 203 ASP D C 1
ATOM 8572 O O . ASP D 1 210 ? 10.800 -62.582 -27.059 1.00 18.91 203 ASP D O 1
ATOM 8577 N N . GLY D 1 211 ? 11.438 -60.634 -26.129 1.00 17.26 204 GLY D N 1
ATOM 8578 C CA . GLY D 1 211 ? 12.429 -60.335 -27.145 1.00 16.06 204 GLY D CA 1
ATOM 8579 C C . GLY D 1 211 ? 12.698 -58.851 -27.156 1.00 15.67 204 GLY D C 1
ATOM 8580 O O . GLY D 1 211 ? 12.382 -58.134 -26.201 1.00 15.14 204 GLY D O 1
ATOM 8581 N N . ALA D 1 212 ? 13.284 -58.384 -28.241 1.00 14.93 205 ALA D N 1
ATOM 8582 C CA . ALA D 1 212 ? 13.765 -57.015 -28.286 1.00 14.83 205 ALA D CA 1
ATOM 8583 C C . ALA D 1 212 ? 13.920 -56.563 -29.708 1.00 15.43 205 ALA D C 1
ATOM 8584 O O . ALA D 1 212 ? 14.078 -57.391 -30.626 1.00 16.09 205 ALA D O 1
ATOM 8586 N N . ILE D 1 213 ? 13.843 -55.255 -29.896 1.00 14.72 206 ILE D N 1
ATOM 8587 C CA . ILE D 1 213 ? 13.954 -54.623 -31.201 1.00 14.55 206 ILE D CA 1
ATOM 8588 C C . ILE D 1 213 ? 14.946 -53.486 -31.047 1.00 15.73 206 ILE D C 1
ATOM 8589 O O . ILE D 1 213 ? 14.811 -52.668 -30.140 1.00 14.63 206 ILE D O 1
ATOM 8594 N N . GLY D 1 214 ? 15.945 -53.417 -31.916 1.00 15.96 207 GLY D N 1
ATOM 8595 C CA . GLY D 1 214 ? 17.012 -52.444 -31.676 1.00 15.78 207 GLY D CA 1
ATOM 8596 C C . GLY D 1 214 ? 17.793 -52.052 -32.901 1.00 14.65 207 GLY D C 1
ATOM 8597 O O . GLY D 1 214 ? 18.021 -52.879 -33.773 1.00 14.37 207 GLY D O 1
ATOM 8598 N N . SER D 1 215 ? 18.205 -50.790 -32.989 1.00 14.83 208 SER D N 1
ATOM 8599 C CA . SER D 1 215 ? 19.080 -50.363 -34.097 1.00 14.80 208 SER D CA 1
ATOM 8600 C C . SER D 1 215 ? 20.473 -50.998 -34.002 1.00 14.55 208 SER D C 1
ATOM 8601 O O . SER D 1 215 ? 21.097 -51.261 -35.013 1.00 15.35 208 SER D O 1
ATOM 8604 N N . THR D 1 216 ? 20.981 -51.203 -32.798 1.00 14.80 209 THR D N 1
ATOM 8605 C CA . THR D 1 216 ? 22.381 -51.626 -32.679 1.00 15.62 209 THR D CA 1
ATOM 8606 C C . THR D 1 216 ? 22.495 -53.110 -33.032 1.00 15.63 209 THR D C 1
ATOM 8607 O O . THR D 1 216 ? 23.608 -53.608 -33.255 1.00 15.65 209 THR D O 1
ATOM 8611 N N . TYR D 1 217 ? 21.356 -53.821 -33.102 1.00 14.71 210 TYR D N 1
ATOM 8612 C CA . TYR D 1 217 ? 21.437 -55.228 -33.441 1.00 15.61 210 TYR D CA 1
ATOM 8613 C C . TYR D 1 217 ? 21.828 -55.411 -34.916 1.00 15.95 210 TYR D C 1
ATOM 8614 O O . TYR D 1 217 ? 22.208 -56.534 -35.288 1.00 16.63 210 TYR D O 1
ATOM 8623 N N . ASN D 1 218 ? 21.760 -54.349 -35.736 1.00 15.05 211 ASN D N 1
ATOM 8624 C CA . ASN D 1 218 ? 22.274 -54.386 -37.119 1.00 16.03 211 ASN D CA 1
ATOM 8625 C C . ASN D 1 218 ? 23.779 -54.666 -37.149 1.00 17.01 211 ASN D C 1
ATOM 8626 O O . ASN D 1 218 ? 24.288 -55.144 -38.160 1.00 18.05 211 ASN D O 1
ATOM 8631 N N . VAL D 1 219 ? 24.470 -54.307 -36.075 1.00 16.40 212 VAL D N 1
ATOM 8632 C CA . VAL D 1 219 ? 25.918 -54.505 -35.989 1.00 17.72 212 VAL D CA 1
ATOM 8633 C C . VAL D 1 219 ? 26.364 -55.374 -34.814 1.00 18.68 212 VAL D C 1
ATOM 8634 O O . VAL D 1 219 ? 27.519 -55.848 -34.796 1.00 20.31 212 VAL D O 1
ATOM 8638 N N . ASN D 1 220 ? 25.487 -55.621 -33.836 1.00 19.27 213 ASN D N 1
ATOM 8639 C CA . ASN D 1 220 ? 25.861 -56.321 -32.619 1.00 19.40 213 ASN D CA 1
ATOM 8640 C C . ASN D 1 220 ? 24.828 -57.388 -32.223 1.00 19.83 213 ASN D C 1
ATOM 8641 O O . ASN D 1 220 ? 24.710 -57.737 -31.056 1.00 18.89 213 ASN D O 1
ATOM 8646 N N . GLY D 1 221 ? 24.133 -57.951 -33.204 1.00 18.95 214 GLY D N 1
ATOM 8647 C CA . GLY D 1 221 ? 23.037 -58.894 -32.928 1.00 20.82 214 GLY D CA 1
ATOM 8648 C C . GLY D 1 221 ? 23.474 -60.217 -32.327 1.00 22.18 214 GLY D C 1
ATOM 8649 O O . GLY D 1 221 ? 22.737 -60.859 -31.578 1.00 20.45 214 GLY D O 1
ATOM 8650 N N . ARG D 1 222 ? 24.691 -60.625 -32.651 1.00 23.71 215 ARG D N 1
ATOM 8651 C CA . ARG D 1 222 ? 25.255 -61.855 -32.095 1.00 25.80 215 ARG D CA 1
ATOM 8652 C C . ARG D 1 222 ? 25.529 -61.756 -30.598 1.00 24.48 215 ARG D C 1
ATOM 8653 O O . ARG D 1 222 ? 25.205 -62.674 -29.850 1.00 24.62 215 ARG D O 1
ATOM 8661 N N . ARG D 1 223 ? 26.093 -60.631 -30.140 1.00 22.93 216 ARG D N 1
ATOM 8662 C CA . ARG D 1 223 ? 26.243 -60.415 -28.708 1.00 21.64 216 ARG D CA 1
ATOM 8663 C C . ARG D 1 223 ? 24.910 -60.296 -28.029 1.00 20.75 216 ARG D C 1
ATOM 8664 O O . ARG D 1 223 ? 24.734 -60.818 -26.934 1.00 19.83 216 ARG D O 1
ATOM 8672 N N . ALA D 1 224 ? 24.000 -59.561 -28.657 1.00 19.72 217 ALA D N 1
ATOM 8673 C CA . ALA D 1 224 ? 22.645 -59.406 -28.113 1.00 20.15 217 ALA D CA 1
ATOM 8674 C C . ALA D 1 224 ? 21.961 -60.747 -27.872 1.00 19.62 217 ALA D C 1
ATOM 8675 O O . ALA D 1 224 ? 21.364 -60.964 -26.828 1.00 18.30 217 ALA D O 1
ATOM 8677 N N . ARG D 1 225 ? 22.065 -61.666 -28.827 1.00 19.96 218 ARG D N 1
ATOM 8678 C CA . ARG D 1 225 ? 21.457 -62.980 -28.638 1.00 21.31 218 ARG D CA 1
ATOM 8679 C C . ARG D 1 225 ? 22.044 -63.699 -27.434 1.00 20.57 218 ARG D C 1
ATOM 8680 O O . ARG D 1 225 ? 21.314 -64.276 -26.625 1.00 21.93 218 ARG D O 1
ATOM 8688 N N . LYS D 1 226 ? 23.358 -63.621 -27.280 1.00 21.57 219 LYS D N 1
ATOM 8689 C CA . LYS D 1 226 ? 24.008 -64.236 -26.123 1.00 22.65 219 LYS D CA 1
ATOM 8690 C C . LYS D 1 226 ? 23.556 -63.623 -24.806 1.00 21.57 219 LYS D C 1
ATOM 8691 O O . LYS D 1 226 ? 23.319 -64.345 -23.844 1.00 20.65 219 LYS D O 1
ATOM 8697 N N . ILE D 1 227 ? 23.363 -62.301 -24.769 1.00 20.18 220 ILE D N 1
ATOM 8698 C CA . ILE D 1 227 ? 22.865 -61.677 -23.564 1.00 19.21 220 ILE D CA 1
ATOM 8699 C C . ILE D 1 227 ? 21.497 -62.237 -23.203 1.00 19.19 220 ILE D C 1
ATOM 8700 O O . ILE D 1 227 ? 21.248 -62.586 -22.063 1.00 20.48 220 ILE D O 1
ATOM 8705 N N . PHE D 1 228 ? 20.617 -62.262 -24.199 1.00 20.10 221 PHE D N 1
ATOM 8706 C CA . PHE D 1 228 ? 19.238 -62.689 -24.038 1.00 20.40 221 PHE D CA 1
ATOM 8707 C C . PHE D 1 228 ? 19.204 -64.149 -23.584 1.00 20.88 221 PHE D C 1
ATOM 8708 O O . PHE D 1 228 ? 18.593 -64.499 -22.561 1.00 21.28 221 PHE D O 1
ATOM 8716 N N . ASP D 1 229 ? 19.915 -64.989 -24.315 1.00 21.52 222 ASP D N 1
ATOM 8717 C CA . ASP D 1 229 ? 19.960 -66.430 -23.991 1.00 23.44 222 ASP D CA 1
ATOM 8718 C C . ASP D 1 229 ? 20.591 -66.731 -22.630 1.00 23.11 222 ASP D C 1
ATOM 8719 O O . ASP D 1 229 ? 19.992 -67.413 -21.803 1.00 24.76 222 ASP D O 1
ATOM 8724 N N . LEU D 1 230 ? 21.797 -66.219 -22.386 1.00 22.90 223 LEU D N 1
ATOM 8725 C CA . LEU D 1 230 ? 22.484 -66.459 -21.110 1.00 23.15 223 LEU D CA 1
ATOM 8726 C C . LEU D 1 230 ? 21.697 -65.977 -19.891 1.00 23.57 223 LEU D C 1
ATOM 8727 O O . LEU D 1 230 ? 21.652 -66.643 -18.853 1.00 23.04 223 LEU D O 1
ATOM 8732 N N . ALA D 1 231 ? 21.055 -64.819 -20.006 1.00 23.23 224 ALA D N 1
ATOM 8733 C CA . ALA D 1 231 ? 20.321 -64.289 -18.877 1.00 23.55 224 ALA D CA 1
ATOM 8734 C C . ALA D 1 231 ? 19.123 -65.174 -18.546 1.00 23.81 224 ALA D C 1
ATOM 8735 O O . ALA D 1 231 ? 18.806 -65.381 -17.374 1.00 24.98 224 ALA D O 1
ATOM 8737 N N . ARG D 1 232 ? 18.450 -65.676 -19.573 1.00 24.35 225 ARG D N 1
ATOM 8738 C CA . ARG D 1 232 ? 17.310 -66.563 -19.345 1.00 28.23 225 ARG D CA 1
ATOM 8739 C C . ARG D 1 232 ? 17.743 -67.928 -18.805 1.00 29.60 225 ARG D C 1
ATOM 8740 O O . ARG D 1 232 ? 16.971 -68.578 -18.115 1.00 32.19 225 ARG D O 1
ATOM 8748 N N . GLN D 1 233 ? 18.967 -68.348 -19.121 1.00 29.46 226 GLN D N 1
ATOM 8749 C CA . GLN D 1 233 ? 19.547 -69.585 -18.573 1.00 31.24 226 GLN D CA 1
ATOM 8750 C C . GLN D 1 233 ? 20.131 -69.398 -17.179 1.00 31.48 226 GLN D C 1
ATOM 8751 O O . GLN D 1 233 ? 20.668 -70.334 -16.610 1.00 33.82 226 GLN D O 1
ATOM 8757 N N . GLY D 1 234 ? 20.057 -68.184 -16.643 1.00 31.03 227 GLY D N 1
ATOM 8758 C CA . GLY D 1 234 ? 20.597 -67.888 -15.333 1.00 30.81 227 GLY D CA 1
ATOM 8759 C C . GLY D 1 234 ? 22.090 -67.612 -15.310 1.00 29.27 227 GLY D C 1
ATOM 8760 O O . GLY D 1 234 ? 22.642 -67.418 -14.243 1.00 29.05 227 GLY D O 1
ATOM 8761 N N . GLN D 1 235 ? 22.754 -67.590 -16.461 1.00 26.76 228 GLN D N 1
ATOM 8762 C CA . GLN D 1 235 ? 24.188 -67.286 -16.501 1.00 27.07 228 GLN D CA 1
ATOM 8763 C C . GLN D 1 235 ? 24.362 -65.760 -16.547 1.00 26.28 228 GLN D C 1
ATOM 8764 O O . GLN D 1 235 ? 24.820 -65.173 -17.528 1.00 23.13 228 GLN D O 1
ATOM 8770 N N . ILE D 1 236 ? 24.001 -65.155 -15.434 1.00 27.10 229 ILE D N 1
ATOM 8771 C CA . ILE D 1 236 ? 23.766 -63.733 -15.396 1.00 29.42 229 ILE D CA 1
ATOM 8772 C C . ILE D 1 236 ? 25.076 -62.939 -15.413 1.00 28.88 229 ILE D C 1
ATOM 8773 O O . ILE D 1 236 ? 25.155 -61.884 -16.049 1.00 25.86 229 ILE D O 1
ATOM 8778 N N . GLN D 1 237 ? 26.119 -63.457 -14.775 1.00 29.77 230 GLN D N 1
ATOM 8779 C CA . GLN D 1 237 ? 27.408 -62.769 -14.797 1.00 30.95 230 GLN D CA 1
ATOM 8780 C C . GLN D 1 237 ? 28.010 -62.706 -16.195 1.00 28.87 230 GLN D C 1
ATOM 8781 O O . GLN D 1 237 ? 28.504 -61.652 -16.596 1.00 25.99 230 GLN D O 1
ATOM 8787 N N . GLU D 1 238 ? 27.955 -63.800 -16.963 1.00 26.03 231 GLU D N 1
ATOM 8788 C CA . GLU D 1 238 ? 28.430 -63.728 -18.343 1.00 25.56 231 GLU D CA 1
ATOM 8789 C C . GLU D 1 238 ? 27.522 -62.812 -19.190 1.00 21.42 231 GLU D C 1
ATOM 8790 O O . GLU D 1 238 ? 28.007 -62.051 -20.015 1.00 21.25 231 GLU D O 1
ATOM 8796 N N . ALA D 1 239 ? 26.211 -62.894 -18.986 1.00 20.62 232 ALA D N 1
ATOM 8797 C CA . ALA D 1 239 ? 25.275 -62.049 -19.741 1.00 19.10 232 ALA D CA 1
ATOM 8798 C C . ALA D 1 239 ? 25.584 -60.572 -19.499 1.00 18.78 232 ALA D C 1
ATOM 8799 O O . ALA D 1 239 ? 25.660 -59.794 -20.451 1.00 18.75 232 ALA D O 1
ATOM 8801 N N . TYR D 1 240 ? 25.744 -60.206 -18.229 1.00 19.24 233 TYR D N 1
ATOM 8802 C CA . TYR D 1 240 ? 26.075 -58.813 -17.856 1.00 19.23 233 TYR D CA 1
ATOM 8803 C C . TYR D 1 240 ? 27.429 -58.356 -18.400 1.00 20.15 233 TYR D C 1
ATOM 8804 O O . TYR D 1 240 ? 27.566 -57.220 -18.859 1.00 19.39 233 TYR D O 1
ATOM 8813 N N . GLN D 1 241 ? 28.436 -59.226 -18.389 1.00 20.46 234 GLN D N 1
ATOM 8814 C CA . GLN D 1 241 ? 29.691 -58.881 -19.051 1.00 22.34 234 GLN D CA 1
ATOM 8815 C C . GLN D 1 241 ? 29.514 -58.528 -20.524 1.00 21.32 234 GLN D C 1
ATOM 8816 O O . GLN D 1 241 ? 30.109 -57.587 -21.017 1.00 20.39 234 GLN D O 1
ATOM 8822 N N . LEU D 1 242 ? 28.695 -59.291 -21.229 1.00 19.66 235 LEU D N 1
ATOM 8823 C CA . LEU D 1 242 ? 28.419 -58.998 -22.612 1.00 20.39 235 LEU D CA 1
ATOM 8824 C C . LEU D 1 242 ? 27.640 -57.682 -22.741 1.00 17.84 235 LEU D C 1
ATOM 8825 O O . LEU D 1 242 ? 27.833 -56.985 -23.709 1.00 18.44 235 LEU D O 1
ATOM 8830 N N . GLN D 1 243 ? 26.789 -57.376 -21.765 1.00 17.55 236 GLN D N 1
ATOM 8831 C CA . GLN D 1 243 ? 26.123 -56.074 -21.720 1.00 16.82 236 GLN D CA 1
ATOM 8832 C C . GLN D 1 243 ? 27.153 -54.947 -21.568 1.00 17.42 236 GLN D C 1
ATOM 8833 O O . GLN D 1 243 ? 27.010 -53.900 -22.197 1.00 17.58 236 GLN D O 1
ATOM 8839 N N . HIS D 1 244 ? 28.186 -55.158 -20.748 1.00 18.11 237 HIS D N 1
ATOM 8840 C CA . HIS D 1 244 ? 29.239 -54.144 -20.608 1.00 19.05 237 HIS D CA 1
ATOM 8841 C C . HIS D 1 244 ? 29.854 -53.892 -21.967 1.00 18.60 237 HIS D C 1
ATOM 8842 O O . HIS D 1 244 ? 30.034 -52.750 -22.358 1.00 18.49 237 HIS D O 1
ATOM 8849 N N . ASP D 1 245 ? 30.196 -54.948 -22.707 1.00 19.35 238 ASP D N 1
ATOM 8850 C CA . ASP D 1 245 ? 30.820 -54.771 -24.011 1.00 19.78 238 ASP D CA 1
ATOM 8851 C C . ASP D 1 245 ? 29.883 -54.079 -24.997 1.00 19.20 238 ASP D C 1
ATOM 8852 O O . ASP D 1 245 ? 30.276 -53.197 -25.759 1.00 19.18 238 ASP D O 1
ATOM 8857 N N . SER D 1 246 ? 28.626 -54.506 -25.003 1.00 18.77 239 SER D N 1
ATOM 8858 C CA . SER D 1 246 ? 27.644 -53.891 -25.857 1.00 17.50 239 SER D CA 1
ATOM 8859 C C . SER D 1 246 ? 27.475 -52.401 -25.529 1.00 16.60 239 SER D C 1
ATOM 8860 O O . SER D 1 246 ? 27.284 -51.584 -26.432 1.00 16.41 239 SER D O 1
ATOM 8863 N N . ASN D 1 247 ? 27.510 -52.072 -24.252 1.00 15.98 240 ASN D N 1
ATOM 8864 C CA . ASN D 1 247 ? 27.302 -50.696 -23.832 1.00 16.92 240 ASN D CA 1
ATOM 8865 C C . ASN D 1 247 ? 28.498 -49.795 -24.132 1.00 16.57 240 ASN D C 1
ATOM 8866 O O . ASN D 1 247 ? 28.338 -48.598 -24.359 1.00 15.92 240 ASN D O 1
ATOM 8871 N N . ASP D 1 248 ? 29.694 -50.371 -24.166 1.00 17.96 241 ASP D N 1
ATOM 8872 C CA . ASP D 1 248 ? 30.848 -49.651 -24.729 1.00 18.72 241 ASP D CA 1
ATOM 8873 C C . ASP D 1 248 ? 30.579 -49.243 -26.161 1.00 18.90 241 ASP D C 1
ATOM 8874 O O . ASP D 1 248 ? 30.821 -48.100 -26.544 1.00 18.86 241 ASP D O 1
ATOM 8879 N N . ILE D 1 249 ? 30.055 -50.179 -26.961 1.00 17.68 242 ILE D N 1
ATOM 8880 C CA . ILE D 1 249 ? 29.702 -49.909 -28.347 1.00 18.67 242 ILE D CA 1
ATOM 8881 C C . ILE D 1 249 ? 28.591 -48.856 -28.420 1.00 18.74 242 ILE D C 1
ATOM 8882 O O . ILE D 1 249 ? 28.697 -47.882 -29.153 1.00 18.32 242 ILE D O 1
ATOM 8887 N N . ILE D 1 250 ? 27.545 -49.053 -27.622 1.00 17.78 243 ILE D N 1
ATOM 8888 C CA . ILE D 1 250 ? 26.381 -48.173 -27.685 1.00 17.61 243 ILE D CA 1
ATOM 8889 C C . ILE D 1 250 ? 26.716 -46.764 -27.220 1.00 16.78 243 ILE D C 1
ATOM 8890 O O . ILE D 1 250 ? 26.319 -45.779 -27.866 1.00 16.95 243 ILE D O 1
ATOM 8895 N N . GLU D 1 251 ? 27.438 -46.642 -26.113 1.00 18.59 244 GLU D N 1
ATOM 8896 C CA . GLU D 1 251 ? 27.871 -45.318 -25.643 1.00 19.78 244 GLU D CA 1
ATOM 8897 C C . GLU D 1 251 ? 28.672 -44.599 -26.729 1.00 18.73 244 GLU D C 1
ATOM 8898 O O . GLU D 1 251 ? 28.466 -43.416 -27.012 1.00 17.51 244 GLU D O 1
ATOM 8904 N N . THR D 1 252 ? 29.579 -45.326 -27.369 1.00 18.98 245 THR D N 1
ATOM 8905 C CA . THR D 1 252 ? 30.365 -44.744 -28.455 1.00 18.49 245 THR D CA 1
ATOM 8906 C C . THR D 1 252 ? 29.541 -44.275 -29.637 1.00 18.98 245 THR D C 1
ATOM 8907 O O . THR D 1 252 ? 29.684 -43.132 -30.043 1.00 19.38 245 THR D O 1
ATOM 8911 N N . VAL D 1 253 ? 28.666 -45.128 -30.185 1.00 18.49 246 VAL D N 1
ATOM 8912 C CA . VAL D 1 253 ? 27.892 -44.738 -31.369 1.00 18.38 246 VAL D CA 1
ATOM 8913 C C . VAL D 1 253 ? 26.915 -43.606 -31.039 1.00 17.04 246 VAL D C 1
ATOM 8914 O O . VAL D 1 253 ? 26.672 -42.752 -31.893 1.00 17.10 246 VAL D O 1
ATOM 8918 N N . LEU D 1 254 ? 26.349 -43.617 -29.823 1.00 17.04 247 LEU D N 1
ATOM 8919 C CA . LEU D 1 254 ? 25.471 -42.526 -29.384 1.00 17.63 247 LEU D CA 1
ATOM 8920 C C . LEU D 1 254 ? 26.229 -41.210 -29.400 1.00 18.49 247 LEU D C 1
ATOM 8921 O O . LEU D 1 254 ? 25.701 -40.185 -29.841 1.00 19.74 247 LEU D O 1
ATOM 8926 N N . SER D 1 255 ? 27.476 -41.243 -28.948 1.00 19.21 248 SER D N 1
ATOM 8927 C CA . SER D 1 255 ? 28.303 -40.039 -28.901 1.00 20.51 248 SER D CA 1
ATOM 8928 C C . SER D 1 255 ? 28.658 -39.506 -30.280 1.00 20.88 248 SER D C 1
ATOM 8929 O O . SER D 1 255 ? 28.894 -38.328 -30.429 1.00 22.01 248 SER D O 1
ATOM 8932 N N . MET D 1 256 ? 28.697 -40.378 -31.287 1.00 19.25 249 MET D N 1
ATOM 8933 C CA . MET D 1 256 ? 29.068 -40.000 -32.643 1.00 19.10 249 MET D CA 1
ATOM 8934 C C . MET D 1 256 ? 27.878 -39.684 -33.527 1.00 19.29 249 MET D C 1
ATOM 8935 O O . MET D 1 256 ? 28.064 -39.172 -34.616 1.00 21.01 249 MET D O 1
ATOM 8940 N N . GLY D 1 257 ? 26.667 -40.038 -33.108 1.00 18.48 250 GLY D N 1
ATOM 8941 C CA . GLY D 1 257 ? 25.503 -39.911 -33.992 1.00 17.00 250 GLY D CA 1
ATOM 8942 C C . GLY D 1 257 ? 25.088 -41.287 -34.495 1.00 16.59 250 GLY D C 1
ATOM 8943 O O . GLY D 1 257 ? 25.651 -41.807 -35.486 1.00 16.87 250 GLY D O 1
ATOM 8944 N N . ILE D 1 258 ? 24.087 -41.860 -33.826 1.00 16.18 251 ILE D N 1
ATOM 8945 C CA . ILE D 1 258 ? 23.865 -43.307 -33.888 1.00 15.71 251 ILE D CA 1
ATOM 8946 C C . ILE D 1 258 ? 23.532 -43.830 -35.281 1.00 15.89 251 ILE D C 1
ATOM 8947 O O . ILE D 1 258 ? 24.208 -44.766 -35.742 1.00 16.07 251 ILE D O 1
ATOM 8952 N N . TYR D 1 259 ? 22.538 -43.286 -35.979 1.00 16.51 252 TYR D N 1
ATOM 8953 C CA . TYR D 1 259 ? 22.160 -43.920 -37.249 1.00 17.90 252 TYR D CA 1
ATOM 8954 C C . TYR D 1 259 ? 23.267 -43.820 -38.332 1.00 17.30 252 TYR D C 1
ATOM 8955 O O . TYR D 1 259 ? 23.609 -44.827 -38.947 1.00 16.58 252 TYR D O 1
ATOM 8964 N N . PRO D 1 260 ? 23.867 -42.628 -38.522 1.00 17.34 253 PRO D N 1
ATOM 8965 C CA . PRO D 1 260 ? 24.982 -42.578 -39.492 1.00 17.36 253 PRO D CA 1
ATOM 8966 C C . PRO D 1 260 ? 26.154 -43.469 -39.106 1.00 16.12 253 PRO D C 1
ATOM 8967 O O . PRO D 1 260 ? 26.780 -44.082 -39.979 1.00 16.72 253 PRO D O 1
ATOM 8971 N N . THR D 1 261 ? 26.447 -43.534 -37.811 1.00 15.36 254 THR D N 1
ATOM 8972 C CA . THR D 1 261 ? 27.558 -44.327 -37.313 1.00 15.10 254 THR D CA 1
ATOM 8973 C C . THR D 1 261 ? 27.300 -45.827 -37.525 1.00 14.84 254 THR D C 1
ATOM 8974 O O . THR D 1 261 ? 28.186 -46.578 -37.967 1.00 13.50 254 THR D O 1
ATOM 8978 N N . LEU D 1 262 ? 26.098 -46.278 -37.198 1.00 13.75 255 LEU D N 1
ATOM 8979 C CA . LEU D 1 262 ? 25.776 -47.686 -37.433 1.00 14.14 255 LEU D CA 1
ATOM 8980 C C . LEU D 1 262 ? 25.955 -48.054 -38.914 1.00 14.13 255 LEU D C 1
ATOM 8981 O O . LEU D 1 262 ? 26.518 -49.120 -39.238 1.00 15.24 255 LEU D O 1
ATOM 8986 N N . LYS D 1 263 ? 25.513 -47.176 -39.791 1.00 15.07 256 LYS D N 1
ATOM 8987 C CA . LYS D 1 263 ? 25.628 -47.394 -41.228 1.00 15.69 256 LYS D CA 1
ATOM 8988 C C . LYS D 1 263 ? 27.103 -47.373 -41.680 1.00 16.03 256 LYS D C 1
ATOM 8989 O O . LYS D 1 263 ? 27.492 -48.158 -42.545 1.00 15.62 256 LYS D O 1
ATOM 8995 N N . GLU D 1 264 ? 27.926 -46.546 -41.055 1.00 16.86 257 GLU D N 1
ATOM 8996 C CA . GLU D 1 264 ? 29.384 -46.598 -41.353 1.00 17.41 257 GLU D CA 1
ATOM 8997 C C . GLU D 1 264 ? 30.046 -47.895 -40.930 1.00 18.03 257 GLU D C 1
ATOM 8998 O O . GLU D 1 264 ? 30.906 -48.404 -41.651 1.00 18.91 257 GLU D O 1
ATOM 9004 N N . ILE D 1 265 ? 29.647 -48.456 -39.788 1.00 17.17 258 ILE D N 1
ATOM 9005 C CA . ILE D 1 265 ? 30.101 -49.786 -39.385 1.00 17.45 258 ILE D CA 1
ATOM 9006 C C . ILE D 1 265 ? 29.704 -50.786 -40.471 1.00 18.40 258 ILE D C 1
ATOM 9007 O O . ILE D 1 265 ? 30.517 -51.611 -40.901 1.00 17.98 258 ILE D O 1
ATOM 9012 N N . LEU D 1 266 ? 28.467 -50.693 -40.951 1.00 17.65 259 LEU D N 1
ATOM 9013 C CA . LEU D 1 266 ? 28.035 -51.571 -42.032 1.00 18.20 259 LEU D CA 1
ATOM 9014 C C . LEU D 1 266 ? 28.845 -51.396 -43.307 1.00 19.29 259 LEU D C 1
ATOM 9015 O O . LEU D 1 266 ? 29.128 -52.370 -44.019 1.00 19.52 259 LEU D O 1
ATOM 9020 N N . ARG D 1 267 ? 29.236 -50.166 -43.600 1.00 19.38 260 ARG D N 1
ATOM 9021 C CA . ARG D 1 267 ? 30.019 -49.914 -44.807 1.00 19.54 260 ARG D CA 1
ATOM 9022 C C . ARG D 1 267 ? 31.339 -50.694 -44.773 1.00 21.13 260 ARG D C 1
ATOM 9023 O O . ARG D 1 267 ? 31.850 -51.115 -45.820 1.00 21.94 260 ARG D O 1
ATOM 9031 N N . HIS D 1 268 ? 31.893 -50.869 -43.586 1.00 21.71 261 HIS D N 1
ATOM 9032 C CA . HIS D 1 268 ? 33.147 -51.602 -43.400 1.00 24.88 261 HIS D CA 1
ATOM 9033 C C . HIS D 1 268 ? 32.997 -53.073 -43.767 1.00 25.24 261 HIS D C 1
ATOM 9034 O O . HIS D 1 268 ? 33.983 -53.733 -44.104 1.00 24.79 261 HIS D O 1
ATOM 9041 N N . ARG D 1 269 ? 31.763 -53.585 -43.726 1.00 22.17 262 ARG D N 1
ATOM 9042 C CA . ARG D 1 269 ? 31.454 -54.939 -44.196 1.00 22.72 262 ARG D CA 1
ATOM 9043 C C . ARG D 1 269 ? 31.241 -55.044 -45.716 1.00 22.26 262 ARG D C 1
ATOM 9044 O O . ARG D 1 269 ? 30.838 -56.094 -46.210 1.00 22.08 262 ARG D O 1
ATOM 9052 N N . GLY D 1 270 ? 31.444 -53.957 -46.451 1.00 21.26 263 GLY D N 1
ATOM 9053 C CA . GLY D 1 270 ? 31.216 -53.934 -47.878 1.00 21.84 263 GLY D CA 1
ATOM 9054 C C . GLY D 1 270 ? 29.800 -53.610 -48.269 1.00 23.00 263 GLY D C 1
ATOM 9055 O O . GLY D 1 270 ? 29.403 -53.810 -49.413 1.00 24.70 263 GLY D O 1
ATOM 9056 N N . ILE D 1 271 ? 29.019 -53.100 -47.315 1.00 21.34 264 ILE D N 1
ATOM 9057 C CA . ILE D 1 271 ? 27.648 -52.715 -47.598 1.00 20.29 264 ILE D CA 1
ATOM 9058 C C . ILE D 1 271 ? 27.564 -51.282 -48.159 1.00 20.68 264 ILE D C 1
ATOM 9059 O O . ILE D 1 271 ? 28.274 -50.372 -47.699 1.00 21.50 264 ILE D O 1
ATOM 9064 N N . ASP D 1 272 ? 26.719 -51.097 -49.172 1.00 21.73 265 ASP D N 1
ATOM 9065 C CA . ASP D 1 272 ? 26.484 -49.800 -49.788 1.00 22.63 265 ASP D CA 1
ATOM 9066 C C . ASP D 1 272 ? 25.585 -48.965 -48.871 1.00 22.34 265 ASP D C 1
ATOM 9067 O O . ASP D 1 272 ? 24.381 -48.799 -49.131 1.00 23.00 265 ASP D O 1
ATOM 9072 N N . ALA D 1 273 ? 26.192 -48.426 -47.820 1.00 21.95 266 ALA D N 1
ATOM 9073 C CA . ALA D 1 273 ? 25.446 -47.818 -46.714 1.00 21.82 266 ALA D CA 1
ATOM 9074 C C . ALA D 1 273 ? 25.011 -46.393 -46.946 1.00 20.96 266 ALA D C 1
ATOM 9075 O O . ALA D 1 273 ? 24.316 -45.828 -46.090 1.00 21.13 266 ALA D O 1
ATOM 9077 N N . GLY D 1 274 ? 25.409 -45.800 -48.062 1.00 19.55 267 GLY D N 1
ATOM 9078 C CA . GLY D 1 274 ? 24.930 -44.500 -48.471 1.00 20.87 267 GLY D CA 1
ATOM 9079 C C . GLY D 1 274 ? 25.075 -43.384 -47.450 1.00 20.72 267 GLY D C 1
ATOM 9080 O O . GLY D 1 274 ? 26.105 -43.249 -46.768 1.00 20.65 267 GLY D O 1
ATOM 9081 N N . LEU D 1 275 ? 24.037 -42.563 -47.363 1.00 18.75 268 LEU D N 1
ATOM 9082 C CA . LEU D 1 275 ? 24.012 -41.413 -46.477 1.00 18.63 268 LEU D CA 1
ATOM 9083 C C . LEU D 1 275 ? 22.732 -41.450 -45.641 1.00 17.62 268 LEU D C 1
ATOM 9084 O O . LEU D 1 275 ? 21.782 -42.111 -46.011 1.00 17.34 268 LEU D O 1
ATOM 9089 N N . PRO D 1 276 ? 22.727 -40.752 -44.500 1.00 17.24 269 PRO D N 1
ATOM 9090 C CA . PRO D 1 276 ? 21.468 -40.398 -43.864 1.00 17.29 269 PRO D CA 1
ATOM 9091 C C . PRO D 1 276 ? 20.659 -39.440 -44.730 1.00 16.42 269 PRO D C 1
ATOM 9092 O O . PRO D 1 276 ? 21.184 -38.747 -45.593 1.00 16.27 269 PRO D O 1
ATOM 9096 N N . LYS D 1 277 ? 19.359 -39.393 -44.459 1.00 15.73 270 LYS D N 1
ATOM 9097 C CA . LYS D 1 277 ? 18.473 -38.467 -45.126 1.00 15.70 270 LYS D CA 1
ATOM 9098 C C . LYS D 1 277 ? 18.486 -37.133 -44.407 1.00 15.35 270 LYS D C 1
ATOM 9099 O O . LYS D 1 277 ? 18.278 -37.073 -43.185 1.00 15.12 270 LYS D O 1
ATOM 9105 N N . ARG D 1 278 ? 18.757 -36.075 -45.145 1.00 16.79 271 ARG D N 1
ATOM 9106 C CA . ARG D 1 278 ? 18.714 -34.726 -44.570 1.00 17.94 271 ARG D CA 1
ATOM 9107 C C . ARG D 1 278 ? 17.310 -34.505 -43.996 1.00 17.42 271 ARG D C 1
ATOM 9108 O O . ARG D 1 278 ? 16.320 -34.912 -44.593 1.00 15.96 271 ARG D O 1
ATOM 9116 N N . PRO D 1 279 ? 17.212 -33.847 -42.847 1.00 16.32 272 PRO D N 1
ATOM 9117 C CA . PRO D 1 279 ? 18.249 -33.014 -42.246 1.00 16.66 272 PRO D CA 1
ATOM 9118 C C . PRO D 1 279 ? 19.259 -33.685 -41.344 1.00 15.69 272 PRO D C 1
ATOM 9119 O O . PRO D 1 279 ? 20.116 -32.976 -40.822 1.00 17.90 272 PRO D O 1
ATOM 9123 N N . PHE D 1 280 ? 19.243 -35.009 -41.167 1.00 14.68 273 PHE D N 1
ATOM 9124 C CA . PHE D 1 280 ? 20.408 -35.673 -40.561 1.00 15.47 273 PHE D CA 1
ATOM 9125 C C . PHE D 1 280 ? 21.643 -35.401 -41.410 1.00 15.35 273 PHE D C 1
ATOM 9126 O O . PHE D 1 280 ? 21.583 -35.483 -42.636 1.00 15.00 273 PHE D O 1
ATOM 9134 N N . LYS D 1 281 ? 22.755 -35.064 -40.756 1.00 16.42 274 LYS D N 1
ATOM 9135 C CA . LYS D 1 281 ? 24.014 -34.885 -41.467 1.00 17.58 274 LYS D CA 1
ATOM 9136 C C . LYS D 1 281 ? 24.770 -36.212 -41.521 1.00 16.66 274 LYS D C 1
ATOM 9137 O O . LYS D 1 281 ? 24.567 -37.078 -40.668 1.00 17.13 274 LYS D O 1
ATOM 9143 N N . PRO D 1 282 ? 25.664 -36.358 -42.520 1.00 17.39 275 PRO D N 1
ATOM 9144 C CA . PRO D 1 282 ? 26.494 -37.543 -42.618 1.00 17.19 275 PRO D CA 1
ATOM 9145 C C . PRO D 1 282 ? 27.395 -37.678 -41.425 1.00 16.71 275 PRO D C 1
ATOM 9146 O O . PRO D 1 282 ? 27.603 -36.718 -40.677 1.00 18.22 275 PRO D O 1
ATOM 9150 N N . PHE D 1 283 ? 27.891 -38.887 -41.234 1.00 16.26 276 PHE D N 1
ATOM 9151 C CA . PHE D 1 283 ? 28.818 -39.209 -40.184 1.00 16.19 276 PHE D CA 1
ATOM 9152 C C . PHE D 1 283 ? 29.940 -38.160 -40.216 1.00 16.63 276 PHE D C 1
ATOM 9153 O O . PHE D 1 283 ? 30.427 -37.806 -41.291 1.00 17.93 276 PHE D O 1
ATOM 9161 N N . ASN D 1 284 ? 30.268 -37.653 -39.040 1.00 16.93 277 ASN D N 1
ATOM 9162 C CA . ASN D 1 284 ? 31.303 -36.625 -38.914 1.00 18.89 277 ASN D CA 1
ATOM 9163 C C . ASN D 1 284 ? 32.655 -37.319 -38.833 1.00 17.58 277 ASN D C 1
ATOM 9164 O O . ASN D 1 284 ? 32.891 -38.111 -37.926 1.00 16.47 277 ASN D O 1
ATOM 9169 N N . GLU D 1 285 ? 33.524 -36.990 -39.772 1.00 20.20 278 GLU D N 1
ATOM 9170 C CA . GLU D 1 285 ? 34.795 -37.719 -39.900 1.00 21.04 278 GLU D CA 1
ATOM 9171 C C . GLU D 1 285 ? 35.765 -37.413 -38.758 1.00 20.06 278 GLU D C 1
ATOM 9172 O O . GLU D 1 285 ? 36.781 -38.125 -38.604 1.00 18.64 278 GLU D O 1
ATOM 9178 N N . ALA D 1 286 ? 35.459 -36.434 -37.908 1.00 18.56 279 ALA D N 1
ATOM 9179 C CA . ALA D 1 286 ? 36.173 -36.327 -36.633 1.00 18.96 279 ALA D CA 1
ATOM 9180 C C . ALA D 1 286 ? 36.081 -37.584 -35.775 1.00 19.50 279 ALA D C 1
ATOM 9181 O O . ALA D 1 286 ? 36.878 -37.784 -34.869 1.00 19.85 279 ALA D O 1
ATOM 9183 N N . HIS D 1 287 ? 35.075 -38.420 -36.018 1.00 17.72 280 HIS D N 1
ATOM 9184 C CA . HIS D 1 287 ? 34.900 -39.618 -35.222 1.00 18.49 280 HIS D CA 1
ATOM 9185 C C . HIS D 1 287 ? 35.476 -40.861 -35.870 1.00 17.76 280 HIS D C 1
ATOM 9186 O O . HIS D 1 287 ? 35.376 -41.944 -35.301 1.00 18.45 280 HIS D O 1
ATOM 9193 N N . ARG D 1 288 ? 36.077 -40.713 -37.041 1.00 18.38 281 ARG D N 1
ATOM 9194 C CA . ARG D 1 288 ? 36.488 -41.867 -37.854 1.00 18.90 281 ARG D CA 1
ATOM 9195 C C . ARG D 1 288 ? 37.535 -42.702 -37.160 1.00 18.99 281 ARG D C 1
ATOM 9196 O O . ARG D 1 288 ? 37.448 -43.938 -37.126 1.00 17.47 281 ARG D O 1
ATOM 9204 N N . GLN D 1 289 ? 38.553 -42.036 -36.617 1.00 19.70 282 GLN D N 1
ATOM 9205 C CA . GLN D 1 289 ? 39.634 -42.754 -35.983 1.00 20.50 282 GLN D CA 1
ATOM 9206 C C . GLN D 1 289 ? 39.141 -43.615 -34.830 1.00 20.25 282 GLN D C 1
ATOM 9207 O O . GLN D 1 289 ? 39.474 -44.805 -34.747 1.00 19.17 282 GLN D O 1
ATOM 9213 N N . THR D 1 290 ? 38.316 -43.028 -33.970 1.00 18.33 283 THR D N 1
ATOM 9214 C CA . THR D 1 290 ? 37.707 -43.721 -32.841 1.00 19.68 283 THR D CA 1
ATOM 9215 C C . THR D 1 290 ? 36.786 -44.854 -33.320 1.00 18.27 283 THR D C 1
ATOM 9216 O O . THR D 1 290 ? 36.770 -45.919 -32.701 1.00 18.55 283 THR D O 1
ATOM 9220 N N . LEU D 1 291 ? 36.028 -44.621 -34.384 1.00 16.81 284 LEU D N 1
ATOM 9221 C CA . LEU D 1 291 ? 35.119 -45.667 -34.893 1.00 17.53 284 LEU D CA 1
ATOM 9222 C C . LEU D 1 291 ? 35.889 -46.854 -35.419 1.00 18.20 284 LEU D C 1
ATOM 9223 O O . LEU D 1 291 ? 35.523 -48.007 -35.166 1.00 17.30 284 LEU D O 1
ATOM 9228 N N . ASP D 1 292 ? 36.958 -46.588 -36.167 1.00 19.18 285 ASP D N 1
ATOM 9229 C CA . ASP D 1 292 ? 37.741 -47.690 -36.734 1.00 20.50 285 ASP D CA 1
ATOM 9230 C C . ASP D 1 292 ? 38.387 -48.508 -35.623 1.00 19.23 285 ASP D C 1
ATOM 9231 O O . ASP D 1 292 ? 38.455 -49.741 -35.712 1.00 20.54 285 ASP D O 1
ATOM 9236 N N . GLN D 1 293 ? 38.797 -47.861 -34.535 1.00 20.20 286 GLN D N 1
ATOM 9237 C CA . GLN D 1 293 ? 39.341 -48.608 -33.416 1.00 22.04 286 GLN D CA 1
ATOM 9238 C C . GLN D 1 293 ? 38.276 -49.405 -32.648 1.00 21.04 286 GLN D C 1
ATOM 9239 O O . GLN D 1 293 ? 38.546 -50.485 -32.161 1.00 20.10 286 GLN D O 1
ATOM 9245 N N . LEU D 1 294 ? 37.073 -48.856 -32.545 1.00 19.54 287 LEU D N 1
ATOM 9246 C CA . LEU D 1 294 ? 35.938 -49.589 -31.971 1.00 18.86 287 LEU D CA 1
ATOM 9247 C C . LEU D 1 294 ? 35.622 -50.845 -32.785 1.00 18.37 287 LEU D C 1
ATOM 9248 O O . LEU D 1 294 ? 35.395 -51.898 -32.225 1.00 19.22 287 LEU D O 1
ATOM 9253 N N . ILE D 1 295 ? 35.564 -50.698 -34.102 1.00 17.61 288 ILE D N 1
ATOM 9254 C CA . ILE D 1 295 ? 35.268 -51.816 -34.985 1.00 18.46 288 ILE D CA 1
ATOM 9255 C C . ILE D 1 295 ? 36.311 -52.924 -34.761 1.00 19.48 288 ILE D C 1
ATOM 9256 O O . ILE D 1 295 ? 35.972 -54.110 -34.585 1.00 21.10 288 ILE D O 1
ATOM 9261 N N . ALA D 1 296 ? 37.578 -52.512 -34.728 1.00 20.48 289 ALA D N 1
ATOM 9262 C CA . ALA D 1 296 ? 38.677 -53.472 -34.526 1.00 22.42 289 ALA D CA 1
ATOM 9263 C C . ALA D 1 296 ? 38.573 -54.160 -33.173 1.00 21.75 289 ALA D C 1
ATOM 9264 O O . ALA D 1 296 ? 38.643 -55.381 -33.093 1.00 22.06 289 ALA D O 1
ATOM 9266 N N . LYS D 1 297 ? 38.365 -53.393 -32.109 1.00 22.43 290 LYS D N 1
ATOM 9267 C CA . LYS D 1 297 ? 38.356 -53.923 -30.744 1.00 23.12 290 LYS D CA 1
ATOM 9268 C C . LYS D 1 297 ? 37.230 -54.901 -30.474 1.00 23.49 290 LYS D C 1
ATOM 9269 O O . LYS D 1 297 ? 37.414 -55.906 -29.774 1.00 22.70 290 LYS D O 1
ATOM 9275 N N . TYR D 1 298 ? 36.057 -54.615 -31.024 1.00 22.77 291 TYR D N 1
ATOM 9276 C CA . TYR D 1 298 ? 34.891 -55.433 -30.741 1.00 23.04 291 TYR D CA 1
ATOM 9277 C C . TYR D 1 298 ? 34.531 -56.346 -31.893 1.00 24.72 291 TYR D C 1
ATOM 9278 O O . TYR D 1 298 ? 33.530 -57.067 -31.815 1.00 25.89 291 TYR D O 1
ATOM 9287 N N . ASP D 1 299 ? 35.353 -56.334 -32.945 1.00 26.09 292 ASP D N 1
ATOM 9288 C CA . ASP D 1 299 ? 35.200 -57.203 -34.101 1.00 29.25 292 ASP D CA 1
ATOM 9289 C C . ASP D 1 299 ? 33.839 -56.993 -34.778 1.00 29.48 292 ASP D C 1
ATOM 9290 O O . ASP D 1 299 ? 33.092 -57.941 -35.038 1.00 27.44 292 ASP D O 1
ATOM 9295 N N . LEU D 1 300 ? 33.518 -55.739 -35.076 1.00 26.04 293 LEU D N 1
ATOM 9296 C CA . LEU D 1 300 ? 32.229 -55.417 -35.699 1.00 25.75 293 LEU D CA 1
ATOM 9297 C C . LEU D 1 300 ? 32.303 -55.471 -37.223 1.00 27.07 293 LEU D C 1
ATOM 9298 O O . LEU D 1 300 ? 31.345 -55.115 -37.920 1.00 26.26 293 LEU D O 1
#

InterPro domains:
  IPR002220 DapA-like [PF00701] (5-289)
  IPR002220 DapA-like [PIRSF001365] (3-289)
  IPR002220 DapA-like [PR00146] (39-60)
  IPR002220 DapA-like [PR00146] (75-93)
  IPR002220 DapA-like [PR00146] (107-123)
  IPR002220 DapA-like [PR00146] (132-149)
  IPR002220 DapA-like [SM01130] (4-292)
  IPR005264 N-acetylneuraminate lyase [MF_01237] (5-293)
  IPR005264 N-acetylneuraminate lyase [cd00954] (5-290)
  IPR013785 Aldolase-type TIM barrel [G3DSA:3.20.20.70] (1-293)
  IPR020625 Schiff base-forming aldolase, active site [PS00666] (137-167)

Secondary structure (DSSP, 8-state):
----EEEEE----B-TTS-B-HHHHHHHHHIIIIIS--SEEEESSGGGTGGG--HHHHHHHHHHHHHHS-TTSEEEEE---S-HHHHHHHHHHHHHHT-SEEEEEPP-SS---HHHHHHHHHHHHHHH-S-EEEE--HHHH-----HHHHHHHHTSTTEEE----S-HHHHHHHHHH-TTSB-EE--TTHHHHHHTT-SEEEESTHHHHHHHHHHHHHHHHTT-HHHHHHHHHHHHHHHHHHHHH-HHHHHHHHHHHTT----BPPTTSPPPPGGGHHHHHHHHHHHT-/---EEEEE----B-TTS-B-HHHHHHHHHIIIIIS--SEEEESSGGGTGGGS-HHHHHHHHHHHHHHS-TTSEEEEE---S-HHHHHHHHHHHHHTT-SEEEEEPP-SS---HHHHHHHHHHHHHHH-S-EEEE--HHHH-----HHHHHHHHTSTTEEE----S-HHHHHHHHHH-TTSB-EE--TTHHHHHHTT-SEEEESTHHHHHHHHHHHHHHHHHT-HHHHHHHHHHHHHHHHHHHHH-HHHHHHHHHHHTT----BPPTTSPPPPGGGHHHHHHHHHHHT-/----EEEEE----B-TTS-B-HHHHHHHHHIIIIIS--SEEEESSGGGTGGGS-HHHHHHHHHHHHHHS-TTSEEEEE---S-HHHHHHHHHHHHHHT-SEEEEEPP-SS---HHHHHHHHHHHHHHH-S-EEEE--HHHH-----HHHHHHHHTSTTEEE------HHHHHHHHHH-TTSB-EE--TTHHHHHHTT-SEEEESTHHHHHHHHHHHHHHHHTT-HHHHHHHHHHHHHHHHHHHHH-HHHHHHHHHHHTT----BPPTTSPPPPGGGHHHHHHHHHHHT-/----EEEEE----B-TTS-B-HHHHHHHHHIIIIIS--SEEEESSGGGTGGGS-HHHHHHHHHHHHHHS-TTSEEEEE---S-HHHHHHHHHHHHHHT-SEEEEEPP-SS---HHHHHHHHHHHHHHH-S-EEEE--HHHH-----HHHHHHHHTSTTEEE----S-HHHHHHHHHH-TTSB-EE--TTHHHHHHTT-SEEEESTHHHHHHHHHHHHHHHHTT-HHHHHHHHHHHHHHHHHHHHH-HHHHHHHHHHHTT----BPPTTSPPPPGGGHHHHHHHHHHHT-

Foldseek 3Di:
DDDFWAEEAQAFAAAPQRATPLQLSLVLLCLLCPVLVTQAYEALPVLHVNQVDDLVRSLSSLQSSLVSDDPRRAYEYEQADLPLVSSLVSLQSSVVSPHQAYEYEQRADDPDDLVRSLVSQVVSCVSRVHAYEYEYACVPRVDDAAPVSVVVNVVDVSHQYYDADDDLVRLLSNCVVCVRHAYAYEALCLLVSLLSPHSYYYYNCSSPCSNLSVCLNVCSVVVVSVVSVVSSVLVVVVVVLCVVQPNSLLSLVLVVVVVRPSHADGPPPHHGDCVCVVVSVVSCVVNVD/DQFWAEAAQAFAAAPQRATPLQLSLVLLCLLCPVLVTQAYEWLDVLNVNQVDDLVSSLVRLQSNLVSDDPRHAAEYEQADLPLVSSLVSLQSSVVSPHQAYEYEQRADDPDDLVRRLVSVVVSCVSNVGAYEYEYACVPGVDDAQPVSVVVSVVDVSHQYYEADDDLVRLLSNCVVCVRHAYAYEALCLLVVLLSPHSYYYYNLSSPCSNLSVCLNVCSVVVVSVVSVVSSVLVVVVVVLCVVQPNSLLSLVLVVVVVRPRHAHRPVPHHGDCVCVVVSVVSCVVVVD/DDQFWAEEAQAFAAAPQRATDLQLSLVLLCLLCPVLVTQAYEALDVLNVNQVDDLVRLLSRLQSNLVSDDPRRAYEYEQADLPLVSSLVSLQSSVVSPHQAYEYEQRAPDPDDLVRSLVSQVVSCVSRVHAYEYEYACVPGVDDAQPVSVVVSVVDVRHQYYDEDDDLVRLLVNCVVCVRGAYAYEQLCLLVSLLSPHRYYYYNLSSPCSNLSVCLNVCSVVVVSVVSVVSSVLVVVVVVLCVVQPNSLLSLVLVVVVVRCSHADRPVPHHGDCVCVVVSVVSCVVVVD/DPPFWAEEAQAFAAAPQQATDLQLSLVLLCLLCVVLVTQAYEALPVLHVNQVDDLVRSLVRLQSSLVSDDPSHAYEYEQADLPLVSSLVRLQSNVVSPHQAYEYEQRADDPDDLVRSLVSVVVSCVSRVHAYEYEYACVVGVDDAQPVSVVVNVVDVSPQYYEADDDLVRLLSNCVVCVRGAYAYEALCLLVSLLSPHSYYYYNCSSPVSNLSVVLNVCSVVVVSVVSVVSSVLVVVVVVLCVVQPNSLLSLVLVVVVVRPSHADRPVPHHGDCVCVVVSVVSCVVSVD

Radius of gyration: 31.24 Å; Cα contacts (8 Å, |Δi|>4): 2305; chains: 4; bounding box: 64×75×79 Å

B-factor: mean 23.44, std 7.36, range [11.95, 61.81]

Sequence (1155 aa):
KDLKGLYAALLVPFDENGQVNEQGLKQIAQNAIETEELDGLYVNGSSGENFLLNTEQKKQVFKVAKEAVGDKVKLIAQVGSLDLNEAIELGKYATELGYDALSAVTPFYYPFTFEEIRDYYFDIIEATQNNMIIYAIPDLTGVNISIEQFSSELFNHEKIVGVYTAPNFFLLERIRKAFPDKLILSSGDEMLVQATISGVDGAIGSTYNVNGRRARKIFDLARQGQIQEAYQLQHDSNDIIETVLSMGIYPTLKEILRHRGIDAGLPKRPFKPFNEAHRQTLDQLIAKYDLDLKGLYAALLVPFDENGQVNEQGLKQIAQNAIETEELDGLYVNGSSGENFLLNTEQKKQVFKVAKEAVGDKVKLIAQVGSLDLNEAIELGKYATELGYDALSAVTPFYYPFTFEEIRDYYFDIIEATQNNMIIYAIPDLTGVNISIEQFSELFNHEKIVGVYTAPNFFLLERIRKAFPDKLILSSGDEMLVQATISGVDGAIGSTYNVNGRRARKIFDLARQGQIQEAYQLQHDSNDIIETVLSMGIYPTLKEILRHRGIDAGLPKRPFKPFNEAHRQTLDQLIAKYDLKDLKGLYAALLVPFDENGQVNEQGLKQIAQNAIETEELDGLYVNGSSGENFLLNTEQKKQVFKVAKEAVGDKVKLIAQVGSLDLNEAIELGKYATELGYDALSAVTPFYYPFTFEEIRDYYFDIIEATQNNMIIYAIPDLTGVNISIEQFSELFNHEKIVGVYTAPNNFFLLERIRKAFPDKLILSSGDEMLVQATISGVDGAIGSTYNVNGRRARKIFDLARQGQIQEAYQLQHDSNDIIETVLSMGIYPTLKEILRHRGIDAGLPKRPFKPFNEAHRQTLDQLIAKYDLKDLKGLYAALLVPFDENGQVNEQGLKQIAQNAIETEELDGLYVNGSSGENFLLNTEQKKQVFKVAKEAVGDKVKLIAQVGSLDLNEAIELGKYATELGYDALSAVTPFYYPFTFEEIRDYYFDIIEATQNNMIIYAIPDLTGVNISIEQFSELFNHEKIVGVYTAPNFFLLERIRKAFPDKLILSSGDEMLVQATISGVDGAIGSTYNVNGRRARKIFDLARQGQIQEAYQLQHDSNDIIETVLSMGIYPTLKEILRHRGIDAGLPKRPFKPFNEAHRQTLDQLIAKYDL

Nearest PDB structures (foldseek):
  5zka-assembly1_B  TM=9.621E-01  e=8.830E-33  Fusobacterium nucleatum subsp. nucleatum ATCC 25586
  4n4q-assembly1_C  TM=9.462E-01  e=7.157E-25  Mycoplasmopsis synoviae 53
  3l21-assembly3_F  TM=9.337E-01  e=3.477E-18  Mycobacterium tuberculosis
  5t26-assembly1_B  TM=9.186E-01  e=4.103E-18  Escherichia coli IAI1
  3cpr-assembly1_A  TM=9.207E-01  e=1.256E-16  Corynebacterium glutamicum